Protein AF-0000000077171262 (afdb_homodimer)

Foldseek 3Di:
DVVLLVLLLVLLVVQLVQLVVQVPDDPVRVVVVVVPPPVVFWDWAAALVDHPDTGIGTVVNLVSLLVNLVSVCVVPVVLVLFFDSVQLSNQLRNLSNVQCPVVVDDRHSVVSVVSSVVSSVVRLVQWDKDKDKWFKFAAPDPPPQWDDQAQKIKGFPVVVCVVCVVVLVVQLVVQLVVQLVVLPPPPDDPCCVVVNDDPDDSNVVSNCRSCVVVVVVCVLNVLGGMMMIGIFPIGHVVSQVVLSQLLVLLLLLLVCLQVFQPQSQLIDISPDDDDDQWDKDWDADPVGDIDIDIGHDDSHGHPDPPVCCVCCHDLNVVLSRLLSNLSVCSRPVVPDAPLNVLLSQLSSLLSVLSNDDQLLSNLLSLLVSLLSLFDLDDDPDSLQRSLQLLLDLLLADDDLDPVSLVSSVVSSVLRSVSVVSNVCSVVVVDDSVPPCSVVSSNSSRVSSSSSSSSSSVVVVVLQVVCCVVPVDNRDDSVSVVVSSVVSVVVSVVSVVVPPPPVVPPVVPPPVD/DVVLLVLLLVLLVLQLVLLVVQVPDDPVRVVVVVVPPPVVWWDWAAALVDHPDTGIRTVVNLVSLLVNLVSVCVVPVVLVLFFDSVQLSNQLRNLSNVQCPVVVDDRHSVVSVVSSVVSSVVRLVQWDKDKDKWFKFAAPDPPPQWDDQAQKIKGFPVVVCVVCVVVLVVQLVVQLVVQLVVLPPPPDDPCCVVPNRDPDDSNVVSNCRSCVVVVVVCVLNVLGGMMMIGIFPIGHVVSQVVLSQLLVLLLLLLVCLQVFQPQSQLIDISPDDDDDQWDKDWDADPVGDIDIDIGHDDSHGHPDPPVCCVCCHDLNVVLSRLLSNLSVCSRPVVPDAPLNVLLSQLSSLLSVLSNDDQLLSNLLSLLVSLLSLFDLDDDPCSLQRSLQLLLDLLLADDDLDPVSLVSSVVSSVLRSVSVVSNVCSVVVVDDSVPPCSVVSSNSSRVSSSSSSSSSSVLVVVLQVVCCVVPVDSRDDSVSVVVSSVVSVVVSVVSVVVPPPPVVVPVVPPPVD

Structure (mmCIF, N/CA/C/O backbone):
data_AF-0000000077171262-model_v1
#
loop_
_entity.id
_entity.type
_entity.pdbx_description
1 polymer 'Glr3369 protein'
#
loop_
_atom_site.group_PDB
_atom_site.id
_atom_site.type_symbol
_atom_site.label_atom_id
_atom_site.label_alt_id
_atom_site.label_comp_id
_atom_site.label_asym_id
_atom_site.label_entity_id
_atom_site.label_seq_id
_atom_site.pdbx_PDB_ins_code
_atom_site.Cartn_x
_atom_site.Cartn_y
_atom_site.Cartn_z
_atom_site.occupancy
_atom_site.B_iso_or_equiv
_atom_site.auth_seq_id
_atom_site.auth_comp_id
_atom_site.auth_asym_id
_atom_site.auth_atom_id
_atom_site.pdbx_PDB_model_num
ATOM 1 N N . MET A 1 1 ? -0.945 -25.234 -33.688 1 46.06 1 MET A N 1
ATOM 2 C CA . MET A 1 1 ? -0.418 -26.422 -33.031 1 46.06 1 MET A CA 1
ATOM 3 C C . MET A 1 1 ? 0.984 -26.75 -33.562 1 46.06 1 MET A C 1
ATOM 5 O O . MET A 1 1 ? 1.883 -27.047 -32.75 1 46.06 1 MET A O 1
ATOM 9 N N . ALA A 1 2 ? 1.104 -26.688 -34.969 1 56.84 2 ALA A N 1
ATOM 10 C CA . ALA A 1 2 ? 2.35 -26.953 -35.688 1 56.84 2 ALA A CA 1
ATOM 11 C C . ALA A 1 2 ? 3.426 -25.938 -35.312 1 56.84 2 ALA A C 1
ATOM 13 O O . ALA A 1 2 ? 4.578 -26.312 -35.062 1 56.84 2 ALA A O 1
ATOM 14 N N . ASN A 1 3 ? 2.912 -24.672 -34.906 1 80.44 3 ASN A N 1
ATOM 15 C CA . ASN A 1 3 ? 3.807 -23.547 -34.656 1 80.44 3 ASN A CA 1
ATOM 16 C C . ASN A 1 3 ? 4.32 -23.562 -33.219 1 80.44 3 ASN A C 1
ATOM 18 O O . ASN A 1 3 ? 5.504 -23.312 -32.969 1 80.44 3 ASN A O 1
ATOM 22 N N . LYS A 1 4 ? 3.533 -24.203 -32.344 1 86.94 4 LYS A N 1
ATOM 23 C CA . LYS A 1 4 ? 3.963 -24.266 -30.953 1 86.94 4 LYS A CA 1
ATOM 24 C C . LYS A 1 4 ? 4.996 -25.375 -30.734 1 86.94 4 LYS A C 1
ATOM 26 O O . LYS A 1 4 ? 5.969 -25.188 -30 1 86.94 4 LYS A O 1
ATOM 31 N N . ALA A 1 5 ? 4.785 -26.469 -31.469 1 89.38 5 ALA A N 1
ATOM 32 C CA . ALA A 1 5 ? 5.703 -27.594 -31.375 1 89.38 5 ALA A CA 1
ATOM 33 C C . ALA A 1 5 ? 7.094 -27.219 -31.875 1 89.38 5 ALA A C 1
ATOM 35 O O . ALA A 1 5 ? 8.102 -27.641 -31.297 1 89.38 5 ALA A O 1
ATOM 36 N N . GLN A 1 6 ? 7.082 -26.469 -32.906 1 91.06 6 GLN A N 1
ATOM 37 C CA . GLN A 1 6 ? 8.352 -26.031 -33.469 1 91.06 6 GLN A CA 1
ATOM 38 C C . GLN A 1 6 ? 9.055 -25.062 -32.531 1 91.06 6 GLN A C 1
ATOM 40 O O . GLN A 1 6 ? 10.281 -25.078 -32.406 1 91.06 6 GLN A O 1
ATOM 45 N N . GLU A 1 7 ? 8.234 -24.25 -31.906 1 93 7 GLU A N 1
ATOM 46 C CA . GLU A 1 7 ? 8.805 -23.328 -30.938 1 93 7 GLU A CA 1
ATOM 47 C C . GLU A 1 7 ? 9.391 -24.062 -29.734 1 93 7 GLU A C 1
ATOM 49 O O . GLU A 1 7 ? 10.438 -23.672 -29.219 1 93 7 GLU A O 1
ATOM 54 N N . HIS A 1 8 ? 8.688 -25.078 -29.328 1 94.06 8 HIS A N 1
ATOM 55 C CA . HIS A 1 8 ? 9.211 -25.906 -28.234 1 94.06 8 HIS A CA 1
ATOM 56 C C . HIS A 1 8 ? 10.539 -26.547 -28.625 1 94.06 8 HIS A C 1
ATOM 58 O O . HIS A 1 8 ? 11.477 -26.578 -27.812 1 94.06 8 HIS A O 1
ATOM 64 N N . LEU A 1 9 ? 10.547 -27.047 -29.828 1 94.69 9 LEU A N 1
ATOM 65 C CA . LEU A 1 9 ? 11.75 -27.719 -30.312 1 94.69 9 LEU A CA 1
ATOM 66 C C . LEU A 1 9 ? 12.922 -26.734 -30.375 1 94.69 9 LEU A C 1
ATOM 68 O O . LEU A 1 9 ? 14.039 -27.078 -29.969 1 94.69 9 LEU A O 1
ATOM 72 N N . GLN A 1 10 ? 12.664 -25.562 -30.844 1 94.12 10 GLN A N 1
ATOM 73 C CA . GLN A 1 10 ? 13.703 -24.547 -30.922 1 94.12 10 GLN A CA 1
ATOM 74 C C . GLN A 1 10 ? 14.242 -24.188 -29.547 1 94.12 10 GLN A C 1
ATOM 76 O O . GLN A 1 10 ? 15.453 -24.062 -29.359 1 94.12 10 GLN A O 1
ATOM 81 N N . ASP A 1 11 ? 13.344 -24.016 -28.609 1 94.75 11 ASP A N 1
ATOM 82 C CA . ASP A 1 11 ? 13.758 -23.703 -27.25 1 94.75 11 ASP A CA 1
ATOM 83 C C . ASP A 1 11 ? 14.555 -24.844 -26.641 1 94.75 11 ASP A C 1
ATOM 85 O O . ASP A 1 11 ? 15.578 -24.625 -26 1 94.75 11 ASP A O 1
ATOM 89 N N . ALA A 1 12 ? 14.086 -26.031 -26.844 1 95 12 ALA A N 1
ATOM 90 C CA . ALA A 1 12 ? 14.75 -27.203 -26.266 1 95 12 ALA A CA 1
ATOM 91 C C . ALA A 1 12 ? 16.141 -27.391 -26.859 1 95 12 ALA A C 1
ATOM 93 O O . ALA A 1 12 ? 17.094 -27.734 -26.156 1 95 12 ALA A O 1
ATOM 94 N N . GLU A 1 13 ? 16.234 -27.203 -28.141 1 94.38 13 GLU A N 1
ATOM 95 C CA . GLU A 1 13 ? 17.531 -27.312 -28.812 1 94.38 13 GLU A CA 1
ATOM 96 C C . GLU A 1 13 ? 18.5 -26.266 -28.281 1 94.38 13 GLU A C 1
ATOM 98 O O . GLU A 1 13 ? 19.688 -26.562 -28.047 1 94.38 13 GLU A O 1
ATOM 103 N N . PHE A 1 14 ? 17.984 -25.109 -28.172 1 94.12 14 PHE A N 1
ATOM 104 C CA . PHE A 1 14 ? 18.812 -24.047 -27.641 1 94.12 14 PHE A CA 1
ATOM 105 C C . PHE A 1 14 ? 19.312 -24.406 -26.25 1 94.12 14 PHE A C 1
ATOM 107 O O . PHE A 1 14 ? 20.5 -24.234 -25.938 1 94.12 14 PHE A O 1
ATOM 114 N N . ILE A 1 15 ? 18.438 -24.828 -25.344 1 93.69 15 ILE A N 1
ATOM 115 C CA . ILE A 1 15 ? 18.797 -25.203 -23.969 1 93.69 15 ILE A CA 1
ATOM 116 C C . ILE A 1 15 ? 19.875 -26.266 -23.984 1 93.69 15 ILE A C 1
ATOM 118 O O . ILE A 1 15 ? 20.875 -26.172 -23.25 1 93.69 15 ILE A O 1
ATOM 122 N N . PHE A 1 16 ? 19.625 -27.281 -24.797 1 92.69 16 PHE A N 1
ATOM 123 C CA . PHE A 1 16 ? 20.578 -28.391 -24.875 1 92.69 16 PHE A CA 1
ATOM 124 C C . PHE A 1 16 ? 21.938 -27.891 -25.312 1 92.69 16 PHE A C 1
ATOM 126 O O . PHE A 1 16 ? 22.969 -28.25 -24.734 1 92.69 16 PHE A O 1
ATOM 133 N N . ASP A 1 17 ? 21.922 -27.078 -26.328 1 91 17 ASP A N 1
ATOM 134 C CA . ASP A 1 17 ? 23.172 -26.531 -26.859 1 91 17 ASP A CA 1
ATOM 135 C C . ASP A 1 17 ? 23.891 -25.688 -25.797 1 91 17 ASP A C 1
ATOM 137 O O . ASP A 1 17 ? 25.125 -25.719 -25.719 1 91 17 ASP A O 1
ATOM 141 N N . GLU A 1 18 ? 23.109 -24.938 -25.078 1 88.81 18 GLU A N 1
ATOM 142 C CA . GLU A 1 18 ? 23.688 -24.094 -24.031 1 88.81 18 GLU A CA 1
ATOM 143 C C . GLU A 1 18 ? 24.328 -24.938 -22.938 1 88.81 18 GLU A C 1
ATOM 145 O O . GLU A 1 18 ? 25.391 -24.594 -22.422 1 88.81 18 GLU A O 1
ATOM 150 N N . ILE A 1 19 ? 23.641 -25.969 -22.531 1 88.06 19 ILE A N 1
ATOM 151 C CA . ILE A 1 19 ? 24.156 -26.859 -21.484 1 88.06 19 ILE A CA 1
ATOM 152 C C . ILE A 1 19 ? 25.453 -27.5 -21.953 1 88.06 19 ILE A C 1
ATOM 154 O O . ILE A 1 19 ? 26.438 -27.547 -21.219 1 88.06 19 ILE A O 1
ATOM 158 N N . MET A 1 20 ? 25.5 -27.906 -23.203 1 86.81 20 MET A N 1
ATOM 159 C CA . MET A 1 20 ? 26.688 -28.547 -23.75 1 86.81 20 MET A CA 1
ATOM 160 C C . MET A 1 20 ? 27.828 -27.547 -23.906 1 86.81 20 MET A C 1
ATOM 162 O O . MET A 1 20 ? 28.984 -27.891 -23.688 1 86.81 20 MET A O 1
ATOM 166 N N . ARG A 1 21 ? 27.469 -26.375 -24.234 1 86.44 21 ARG A N 1
ATOM 167 C CA . ARG A 1 21 ? 28.469 -25.328 -24.391 1 86.44 21 ARG A CA 1
ATOM 168 C C . ARG A 1 21 ? 29.172 -25.031 -23.078 1 86.44 21 ARG A C 1
ATOM 170 O O . ARG A 1 21 ? 30.406 -24.953 -23.016 1 86.44 21 ARG A O 1
ATOM 177 N N . PHE A 1 22 ? 28.438 -24.906 -22.016 1 84.31 22 PHE A N 1
ATOM 178 C CA . PHE A 1 22 ? 29.016 -24.609 -20.703 1 84.31 22 PHE A CA 1
ATOM 179 C C . PHE A 1 22 ? 29.781 -25.797 -20.156 1 84.31 22 PHE A C 1
ATOM 181 O O . PHE A 1 22 ? 30.797 -25.625 -19.453 1 84.31 22 PHE A O 1
ATOM 188 N N . ALA A 1 23 ? 29.297 -26.969 -20.438 1 81.5 23 ALA A N 1
ATOM 189 C CA . ALA A 1 23 ? 29.969 -28.188 -19.969 1 81.5 23 ALA A CA 1
ATOM 190 C C . ALA A 1 23 ? 31.344 -28.328 -20.625 1 81.5 23 ALA A C 1
ATOM 192 O O . ALA A 1 23 ? 32.25 -28.891 -20.016 1 81.5 23 ALA A O 1
ATOM 193 N N . ALA A 1 24 ? 31.422 -27.766 -21.766 1 82.81 24 ALA A N 1
ATOM 194 C CA . ALA A 1 24 ? 32.656 -27.875 -22.516 1 82.81 24 ALA A CA 1
ATOM 195 C C . ALA A 1 24 ? 33.656 -26.797 -22.109 1 82.81 24 ALA A C 1
ATOM 197 O O . ALA A 1 24 ? 34.844 -26.891 -22.391 1 82.81 24 ALA A O 1
ATOM 198 N N . MET A 1 25 ? 33.156 -25.844 -21.375 1 81.31 25 MET A N 1
ATOM 199 C CA . MET A 1 25 ? 34.031 -24.734 -20.984 1 81.31 25 MET A CA 1
ATOM 200 C C . MET A 1 25 ? 35 -25.156 -19.875 1 81.31 25 MET A C 1
ATOM 202 O O . MET A 1 25 ? 34.625 -25.969 -19.016 1 81.31 25 MET A O 1
ATOM 206 N N . SER A 1 26 ? 36.25 -24.672 -19.984 1 76.88 26 SER A N 1
ATOM 207 C CA . SER A 1 26 ? 37.219 -24.906 -18.906 1 76.88 26 SER A CA 1
ATOM 208 C C . SER A 1 26 ? 36.844 -24.125 -17.656 1 76.88 26 SER A C 1
ATOM 210 O O . SER A 1 26 ? 36.031 -23.203 -17.703 1 76.88 26 SER A O 1
ATOM 212 N N . GLN A 1 27 ? 37.281 -24.625 -16.516 1 69.19 27 GLN A N 1
ATOM 213 C CA . GLN A 1 27 ? 37.031 -23.938 -15.25 1 69.19 27 GLN A CA 1
ATOM 214 C C . GLN A 1 27 ? 37.406 -22.469 -15.336 1 69.19 27 GLN A C 1
ATOM 216 O O . GLN A 1 27 ? 36.719 -21.594 -14.828 1 69.19 27 GLN A O 1
ATOM 221 N N . ASP A 1 28 ? 38.469 -22.188 -16.016 1 65.69 28 ASP A N 1
ATOM 222 C CA . ASP A 1 28 ? 38.938 -20.812 -16.172 1 65.69 28 ASP A CA 1
ATOM 223 C C . ASP A 1 28 ? 37.969 -19.984 -16.984 1 65.69 28 ASP A C 1
ATOM 225 O O . ASP A 1 28 ? 37.719 -18.812 -16.672 1 65.69 28 ASP A O 1
ATOM 229 N N . GLU A 1 29 ? 37.375 -20.625 -17.984 1 69.62 29 GLU A N 1
ATOM 230 C CA . GLU A 1 29 ? 36.438 -19.938 -18.828 1 69.62 29 GLU A CA 1
ATOM 231 C C . GLU A 1 29 ? 35.156 -19.594 -18.062 1 69.62 29 GLU A C 1
ATOM 233 O O . GLU A 1 29 ? 34.594 -18.516 -18.234 1 69.62 29 GLU A O 1
ATOM 238 N N . LYS A 1 30 ? 34.781 -20.562 -17.266 1 67.69 30 LYS A N 1
ATOM 239 C CA . LYS A 1 30 ? 33.594 -20.359 -16.453 1 67.69 30 LYS A CA 1
ATOM 240 C C . LYS A 1 30 ? 33.812 -19.234 -15.438 1 67.69 30 LYS A C 1
ATOM 242 O O . LYS A 1 30 ? 32.938 -18.406 -15.227 1 67.69 30 LYS A O 1
ATOM 247 N N . PHE A 1 31 ? 35 -19.25 -14.898 1 62.44 31 PHE A N 1
ATOM 248 C CA . PHE A 1 31 ? 35.344 -18.203 -13.938 1 62.44 31 PHE A CA 1
ATOM 249 C C . PHE A 1 31 ? 35.438 -16.844 -14.625 1 62.44 31 PHE A C 1
ATOM 251 O O . PHE A 1 31 ? 35.031 -15.828 -14.055 1 62.44 31 PHE A O 1
ATOM 258 N N . ALA A 1 32 ? 36 -16.906 -15.711 1 62.22 32 ALA A N 1
ATOM 259 C CA . ALA A 1 32 ? 36.094 -15.656 -16.469 1 62.22 32 ALA A CA 1
ATOM 260 C C . ALA A 1 32 ? 34.688 -15.086 -16.75 1 62.22 32 ALA A C 1
ATOM 262 O O . ALA A 1 32 ? 34.5 -13.875 -16.703 1 62.22 32 ALA A O 1
ATOM 263 N N . LEU A 1 33 ? 33.875 -15.938 -17 1 60.94 33 LEU A N 1
ATOM 264 C CA . LEU A 1 33 ? 32.5 -15.523 -17.25 1 60.94 33 LEU A CA 1
ATOM 265 C C . LEU A 1 33 ? 31.828 -15.008 -15.977 1 60.94 33 LEU A C 1
ATOM 267 O O . LEU A 1 33 ? 31.047 -14.062 -16.016 1 60.94 33 LEU A O 1
ATOM 271 N N . LEU A 1 34 ? 32.156 -15.719 -14.891 1 55.97 34 LEU A N 1
ATOM 272 C CA . LEU A 1 34 ? 31.625 -15.336 -13.586 1 55.97 34 LEU A CA 1
ATOM 273 C C . LEU A 1 34 ? 32.219 -14 -13.141 1 55.97 34 LEU A C 1
ATOM 275 O O . LEU A 1 34 ? 31.547 -13.227 -12.445 1 55.97 34 LEU A O 1
ATOM 279 N N . GLY A 1 35 ? 33.531 -13.961 -13.219 1 50.72 35 GLY A N 1
ATOM 280 C CA . GLY A 1 35 ? 34.188 -12.719 -12.875 1 50.72 35 GLY A CA 1
ATOM 281 C C . GLY A 1 35 ? 33.625 -11.508 -13.578 1 50.72 35 GLY A C 1
ATOM 282 O O . GLY A 1 35 ? 33.812 -10.375 -13.133 1 50.72 35 GLY A O 1
ATOM 283 N N . SER A 1 36 ? 33.312 -11.836 -14.719 1 44.09 36 SER A N 1
ATOM 284 C CA . SER A 1 36 ? 32.656 -10.672 -15.305 1 44.09 36 SER A CA 1
ATOM 285 C C . SER A 1 36 ? 31.297 -10.445 -14.672 1 44.09 36 SER A C 1
ATOM 287 O O . SER A 1 36 ? 30.609 -11.398 -14.297 1 44.09 36 SER A O 1
ATOM 289 N N . ARG A 1 37 ? 31.188 -9.422 -13.883 1 44.06 37 ARG A N 1
ATOM 290 C CA . ARG A 1 37 ? 30.109 -8.805 -13.117 1 44.06 37 ARG A CA 1
ATOM 291 C C . ARG A 1 37 ? 28.766 -9.391 -13.516 1 44.06 37 ARG A C 1
ATOM 293 O O . ARG A 1 37 ? 27.719 -8.844 -13.156 1 44.06 37 ARG A O 1
ATOM 300 N N . SER A 1 38 ? 28.75 -10.375 -14.398 1 45.66 38 SER A N 1
ATOM 301 C CA . SER A 1 38 ? 27.406 -10.688 -14.867 1 45.66 38 SER A CA 1
ATOM 302 C C . SER A 1 38 ? 26.875 -11.969 -14.234 1 45.66 38 SER A C 1
ATOM 304 O O . SER A 1 38 ? 26.609 -12.945 -14.938 1 45.66 38 SER A O 1
ATOM 306 N N . LEU A 1 39 ? 27.234 -12.266 -13.086 1 44.94 39 LEU A N 1
ATOM 307 C CA . LEU A 1 39 ? 26.625 -13.383 -12.383 1 44.94 39 LEU A CA 1
ATOM 308 C C . LEU A 1 39 ? 25.141 -13.484 -12.711 1 44.94 39 LEU A C 1
ATOM 310 O O . LEU A 1 39 ? 24.531 -14.547 -12.523 1 44.94 39 LEU A O 1
ATOM 314 N N . ASP A 1 40 ? 24.719 -12.352 -13.023 1 51.16 40 ASP A N 1
ATOM 315 C CA . ASP A 1 40 ? 23.297 -12.281 -13.391 1 51.16 40 ASP A CA 1
ATOM 316 C C . ASP A 1 40 ? 23.031 -13.062 -14.68 1 51.16 40 ASP A C 1
ATOM 318 O O . ASP A 1 40 ? 21.875 -13.203 -15.094 1 51.16 40 ASP A O 1
ATOM 322 N N . ARG A 1 41 ? 24.203 -13.812 -15.195 1 57.81 41 ARG A N 1
ATOM 323 C CA . ARG A 1 41 ? 24.031 -14.43 -16.5 1 57.81 41 ARG A CA 1
ATOM 324 C C . ARG A 1 41 ? 24.094 -15.953 -16.406 1 57.81 41 ARG A C 1
ATOM 326 O O . ARG A 1 41 ? 23.875 -16.656 -17.391 1 57.81 41 ARG A O 1
ATOM 333 N N . LEU A 1 42 ? 24.422 -16.391 -15.148 1 65.25 42 LEU A N 1
ATOM 334 C CA . LEU A 1 42 ? 24.5 -17.844 -15.016 1 65.25 42 LEU A CA 1
ATOM 335 C C . LEU A 1 42 ? 23.281 -18.391 -14.273 1 65.25 42 LEU A C 1
ATOM 337 O O . LEU A 1 42 ? 22.719 -17.719 -13.414 1 65.25 42 LEU A O 1
ATOM 341 N N . ALA A 1 43 ? 22.797 -19.516 -14.742 1 77.25 43 ALA A N 1
ATOM 342 C CA . ALA A 1 43 ? 21.719 -20.266 -14.086 1 77.25 43 ALA A CA 1
ATOM 343 C C . ALA A 1 43 ? 22.094 -21.719 -13.906 1 77.25 43 ALA A C 1
ATOM 345 O O . ALA A 1 43 ? 23.016 -22.234 -14.562 1 77.25 43 ALA A O 1
ATOM 346 N N . LEU A 1 44 ? 21.594 -22.281 -12.898 1 80.25 44 LEU A N 1
ATOM 347 C CA . LEU A 1 44 ? 21.906 -23.656 -12.555 1 80.25 44 LEU A CA 1
ATOM 348 C C . LEU A 1 44 ? 20.672 -24.547 -12.703 1 80.25 44 LEU A C 1
ATOM 350 O O . LEU A 1 44 ? 19.547 -24.125 -12.398 1 80.25 44 LEU A O 1
ATOM 354 N N . ILE A 1 45 ? 20.906 -25.672 -13.242 1 86.12 45 ILE A N 1
ATOM 355 C CA . ILE A 1 45 ? 19.844 -26.688 -13.258 1 86.12 45 ILE A CA 1
ATOM 356 C C . ILE A 1 45 ? 20.297 -27.922 -12.484 1 86.12 45 ILE A C 1
ATOM 358 O O . ILE A 1 45 ? 21.5 -28.156 -12.336 1 86.12 45 ILE A O 1
ATOM 362 N N . PRO A 1 46 ? 19.375 -28.672 -11.961 1 86.56 46 PRO A N 1
ATOM 363 C CA . PRO A 1 46 ? 19.766 -29.875 -11.234 1 86.56 46 PRO A CA 1
ATOM 364 C C . PRO A 1 46 ? 20.594 -30.844 -12.094 1 86.56 46 PRO A C 1
ATOM 366 O O . PRO A 1 46 ? 20.266 -31.047 -13.266 1 86.56 46 PRO A O 1
ATOM 369 N N . ASN A 1 47 ? 21.672 -31.359 -11.539 1 86.5 47 ASN A N 1
ATOM 370 C CA . ASN A 1 47 ? 22.516 -32.344 -12.203 1 86.5 47 ASN A CA 1
ATOM 371 C C . ASN A 1 47 ? 21.844 -33.719 -12.258 1 86.5 47 ASN A C 1
ATOM 373 O O . ASN A 1 47 ? 21.562 -34.312 -11.219 1 86.5 47 ASN A O 1
ATOM 377 N N . PRO A 1 48 ? 21.562 -34.125 -13.406 1 87.69 48 PRO A N 1
ATOM 378 C CA . PRO A 1 48 ? 20.859 -35.406 -13.5 1 87.69 48 PRO A CA 1
ATOM 379 C C . PRO A 1 48 ? 21.75 -36.594 -13.133 1 87.69 48 PRO A C 1
ATOM 381 O O . PRO A 1 48 ? 21.25 -37.688 -12.914 1 87.69 48 PRO A O 1
ATOM 384 N N . PHE A 1 49 ? 23.031 -36.406 -13.094 1 86.75 49 PHE A N 1
ATOM 385 C CA . PHE A 1 49 ? 23.969 -37.469 -12.82 1 86.75 49 PHE A CA 1
ATOM 386 C C . PHE A 1 49 ? 24.203 -37.625 -11.32 1 86.75 49 PHE A C 1
ATOM 388 O O . PHE A 1 49 ? 24.422 -38.75 -10.828 1 86.75 49 PHE A O 1
ATOM 395 N N . TYR A 1 50 ? 24.25 -36.5 -10.648 1 82.19 50 TYR A N 1
ATOM 396 C CA . TYR A 1 50 ? 24.594 -36.5 -9.227 1 82.19 50 TYR A CA 1
ATOM 397 C C . TYR A 1 50 ? 23.578 -35.688 -8.422 1 82.19 50 TYR A C 1
ATOM 399 O O . TYR A 1 50 ? 23.5 -34.469 -8.57 1 82.19 50 TYR A O 1
ATOM 407 N N . THR A 1 51 ? 23 -36.438 -7.523 1 80.44 51 THR A N 1
ATOM 408 C CA . THR A 1 51 ? 21.984 -35.781 -6.699 1 80.44 51 THR A CA 1
ATOM 409 C C . THR A 1 51 ? 22.609 -34.719 -5.828 1 80.44 51 THR A C 1
ATOM 411 O O . THR A 1 51 ? 23.672 -34.906 -5.242 1 80.44 51 THR A O 1
ATOM 414 N N . GLY A 1 52 ? 22.062 -33.594 -5.793 1 77.69 52 GLY A N 1
ATOM 415 C CA . GLY A 1 52 ? 22.531 -32.5 -4.938 1 77.69 52 GLY A CA 1
ATOM 416 C C . GLY A 1 52 ? 23.5 -31.578 -5.637 1 77.69 52 GLY A C 1
ATOM 417 O O . GLY A 1 52 ? 23.984 -30.609 -5.039 1 77.69 52 GLY A O 1
ATOM 418 N N . THR A 1 53 ? 23.875 -31.906 -6.895 1 79 53 THR A N 1
ATOM 419 C CA . THR A 1 53 ? 24.766 -31.047 -7.66 1 79 53 THR A CA 1
ATOM 420 C C . THR A 1 53 ? 24.031 -30.359 -8.797 1 79 53 THR A C 1
ATOM 422 O O . THR A 1 53 ? 22.844 -30.656 -9.039 1 79 53 THR A O 1
ATOM 425 N N . TYR A 1 54 ? 24.766 -29.359 -9.383 1 84.88 54 TYR A N 1
ATOM 426 C CA . TYR A 1 54 ? 24.078 -28.562 -10.391 1 84.88 54 TYR A CA 1
ATOM 427 C C . TYR A 1 54 ? 24.938 -28.406 -11.641 1 84.88 54 TYR A C 1
ATOM 429 O O . TYR A 1 54 ? 26.172 -28.516 -11.586 1 84.88 54 TYR A O 1
ATOM 437 N N . LEU A 1 55 ? 24.266 -28.359 -12.719 1 84.75 55 LEU A N 1
ATOM 438 C CA . LEU A 1 55 ? 24.906 -28.016 -13.992 1 84.75 55 LEU A CA 1
ATOM 439 C C . LEU A 1 55 ? 24.703 -26.547 -14.32 1 84.75 55 LEU A C 1
ATOM 441 O O . LEU A 1 55 ? 23.641 -25.984 -14.039 1 84.75 55 LEU A O 1
ATOM 445 N N . VAL A 1 56 ? 25.688 -25.953 -14.836 1 80.19 56 VAL A N 1
ATOM 446 C CA . VAL A 1 56 ? 25.594 -24.547 -15.227 1 80.19 56 VAL A CA 1
ATOM 447 C C . VAL A 1 56 ? 24.922 -24.438 -16.594 1 80.19 56 VAL A C 1
ATOM 449 O O . VAL A 1 56 ? 25.219 -25.234 -17.5 1 80.19 56 VAL A O 1
ATOM 452 N N . CYS A 1 57 ? 23.984 -23.625 -16.469 1 81.69 57 CYS A N 1
ATOM 453 C CA . CYS A 1 57 ? 23.406 -23.25 -17.75 1 81.69 57 CYS A CA 1
ATOM 454 C C . CYS A 1 57 ? 23.234 -21.734 -17.859 1 81.69 57 CYS A C 1
ATOM 456 O O . CYS A 1 57 ? 23.531 -21.016 -16.906 1 81.69 57 CYS A O 1
ATOM 458 N N . GLY A 1 58 ? 23.266 -21 -19.016 1 76.19 58 GLY A N 1
ATOM 459 C CA . GLY A 1 58 ? 23.078 -19.562 -19.25 1 76.19 58 GLY A CA 1
ATOM 460 C C . GLY A 1 58 ? 21.703 -19.078 -18.875 1 76.19 58 GLY A C 1
ATOM 461 O O . GLY A 1 58 ? 20.734 -19.859 -18.859 1 76.19 58 GLY A O 1
ATOM 462 N N . VAL A 1 59 ? 21.484 -17.891 -18.328 1 78.25 59 VAL A N 1
ATOM 463 C CA . VAL A 1 59 ? 20.219 -17.281 -17.938 1 78.25 59 VAL A CA 1
ATOM 464 C C . VAL A 1 59 ? 19.219 -17.391 -19.094 1 78.25 59 VAL A C 1
ATOM 466 O O . VAL A 1 59 ? 18.016 -17.547 -18.875 1 78.25 59 VAL A O 1
ATOM 469 N N . GLU A 1 60 ? 19.766 -17.406 -20.25 1 79.44 60 GLU A N 1
ATOM 470 C CA . GLU A 1 60 ? 18.859 -17.5 -21.406 1 79.44 60 GLU A CA 1
ATOM 471 C C . GLU A 1 60 ? 18.203 -18.875 -21.484 1 79.44 60 GLU A C 1
ATOM 473 O O . GLU A 1 60 ? 17.062 -18.984 -21.938 1 79.44 60 GLU A O 1
ATOM 478 N N . ALA A 1 61 ? 18.938 -19.875 -21.094 1 88.25 61 ALA A N 1
ATOM 479 C CA . ALA A 1 61 ? 18.328 -21.203 -21.062 1 88.25 61 ALA A CA 1
ATOM 480 C C . ALA A 1 61 ? 17.172 -21.234 -20.078 1 88.25 61 ALA A C 1
ATOM 482 O O . ALA A 1 61 ? 16.141 -21.859 -20.344 1 88.25 61 ALA A O 1
ATOM 483 N N . MET A 1 62 ? 17.344 -20.594 -18.984 1 86.81 62 MET A N 1
ATOM 484 C CA . MET A 1 62 ? 16.281 -20.547 -17.984 1 86.81 62 MET A CA 1
ATOM 485 C C . MET A 1 62 ? 15.055 -19.812 -18.516 1 86.81 62 MET A C 1
ATOM 487 O O . MET A 1 62 ? 13.922 -20.188 -18.219 1 86.81 62 MET A O 1
ATOM 491 N N . ARG A 1 63 ? 15.328 -18.828 -19.266 1 84.94 63 ARG A N 1
ATOM 492 C CA . ARG A 1 63 ? 14.234 -18.094 -19.891 1 84.94 63 ARG A CA 1
ATOM 493 C C . ARG A 1 63 ? 13.484 -18.984 -20.875 1 84.94 63 ARG A C 1
ATOM 495 O O . ARG A 1 63 ? 12.258 -18.891 -20.984 1 84.94 63 ARG A O 1
ATOM 502 N N . CYS A 1 64 ? 14.25 -19.781 -21.531 1 90.75 64 CYS A N 1
ATOM 503 C CA . CYS A 1 64 ? 13.633 -20.703 -22.484 1 90.75 64 CYS A CA 1
ATOM 504 C C . CYS A 1 64 ? 12.766 -21.719 -21.75 1 90.75 64 CYS A C 1
ATOM 506 O O . CYS A 1 64 ? 11.664 -22.031 -22.219 1 90.75 64 CYS A O 1
ATOM 508 N N . PHE A 1 65 ? 13.273 -22.219 -20.625 1 92.44 65 PHE A N 1
ATOM 509 C CA . PHE A 1 65 ? 12.477 -23.141 -19.812 1 92.44 65 PHE A CA 1
ATOM 510 C C . PHE A 1 65 ? 11.164 -22.484 -19.406 1 92.44 65 PHE A C 1
ATOM 512 O O . PHE A 1 65 ? 10.109 -23.125 -19.453 1 92.44 65 PHE A O 1
ATOM 519 N N . ALA A 1 66 ? 11.219 -21.312 -19 1 88.75 66 ALA A N 1
ATOM 520 C CA . ALA A 1 66 ? 10.023 -20.578 -18.562 1 88.75 66 ALA A CA 1
ATOM 521 C C . ALA A 1 66 ? 9.062 -20.359 -19.734 1 88.75 66 ALA A C 1
ATOM 523 O O . ALA A 1 66 ? 7.855 -20.547 -19.594 1 88.75 66 ALA A O 1
ATOM 524 N N . ARG A 1 67 ? 9.617 -20.031 -20.844 1 89.94 67 ARG A N 1
ATOM 525 C CA . ARG A 1 67 ? 8.812 -19.75 -22.031 1 89.94 67 ARG A CA 1
ATOM 526 C C . ARG A 1 67 ? 8.102 -21 -22.516 1 89.94 67 ARG A C 1
ATOM 528 O O . ARG A 1 67 ? 6.906 -20.969 -22.828 1 89.94 67 ARG A O 1
ATOM 535 N N . MET A 1 68 ? 8.828 -22.062 -22.641 1 93.75 68 MET A N 1
ATOM 536 C CA . MET A 1 68 ? 8.219 -23.281 -23.156 1 93.75 68 MET A CA 1
ATOM 537 C C . MET A 1 68 ? 7.188 -23.828 -22.172 1 93.75 68 MET A C 1
ATOM 539 O O . MET A 1 68 ? 6.137 -24.328 -22.578 1 93.75 68 MET A O 1
ATOM 543 N N . SER A 1 69 ? 7.535 -23.703 -20.875 1 93.88 69 SER A N 1
ATOM 544 C CA . SER A 1 69 ? 6.586 -24.141 -19.859 1 93.88 69 SER A CA 1
ATOM 545 C C . SER A 1 69 ? 5.301 -23.328 -19.906 1 93.88 69 SER A C 1
ATOM 547 O O . SER A 1 69 ? 4.203 -23.875 -19.828 1 93.88 69 SER A O 1
ATOM 549 N N . LYS A 1 70 ? 5.461 -22.094 -20.016 1 90.5 70 LYS A N 1
ATOM 550 C CA . LYS A 1 70 ? 4.301 -21.219 -20.125 1 90.5 70 LYS A CA 1
ATOM 551 C C . LYS A 1 70 ? 3.477 -21.547 -21.359 1 90.5 70 LYS A C 1
ATOM 553 O O . LYS A 1 70 ? 2.25 -21.641 -21.297 1 90.5 70 LYS A O 1
ATOM 558 N N . ARG A 1 71 ? 4.109 -21.656 -22.484 1 92.5 71 ARG A N 1
ATOM 559 C CA . ARG A 1 71 ? 3.445 -21.969 -23.75 1 92.5 71 ARG A CA 1
ATOM 560 C C . ARG A 1 71 ? 2.652 -23.266 -23.641 1 92.5 71 ARG A C 1
ATOM 562 O O . ARG A 1 71 ? 1.534 -23.359 -24.156 1 92.5 71 ARG A O 1
ATOM 569 N N . TYR A 1 72 ? 3.24 -24.219 -23.016 1 94.12 72 TYR A N 1
ATOM 570 C CA . TYR A 1 72 ? 2.57 -25.5 -22.844 1 94.12 72 TYR A CA 1
ATOM 571 C C . TYR A 1 72 ? 1.313 -25.344 -21.984 1 94.12 72 TYR A C 1
ATOM 573 O O . TYR A 1 72 ? 0.246 -25.844 -22.359 1 94.12 72 TYR A O 1
ATOM 581 N N . LEU A 1 73 ? 1.415 -24.641 -20.906 1 92.44 73 LEU A N 1
ATOM 582 C CA . LEU A 1 73 ? 0.292 -24.5 -19.984 1 92.44 73 LEU A CA 1
ATOM 583 C C . LEU A 1 73 ? -0.784 -23.594 -20.578 1 92.44 73 LEU A C 1
ATOM 585 O O . LEU A 1 73 ? -1.976 -23.797 -20.328 1 92.44 73 LEU A O 1
ATOM 589 N N . ASP A 1 74 ? -0.382 -22.609 -21.312 1 89.81 74 ASP A N 1
ATOM 590 C CA . ASP A 1 74 ? -1.341 -21.719 -21.953 1 89.81 74 ASP A CA 1
ATOM 591 C C . ASP A 1 74 ? -2.277 -22.484 -22.891 1 89.81 74 ASP A C 1
ATOM 593 O O . ASP A 1 74 ? -3.416 -22.078 -23.109 1 89.81 74 ASP A O 1
ATOM 597 N N . SER A 1 75 ? -1.808 -23.594 -23.406 1 91.56 75 SER A N 1
ATOM 598 C CA . SER A 1 75 ? -2.617 -24.422 -24.297 1 91.56 75 SER A CA 1
ATOM 599 C C . SER A 1 75 ? -3.559 -25.328 -23.5 1 91.56 75 SER A C 1
ATOM 601 O O . SER A 1 75 ? -4.414 -26 -24.078 1 91.56 75 SER A O 1
ATOM 603 N N . ARG A 1 76 ? -3.414 -25.297 -22.219 1 91.38 76 ARG A N 1
ATOM 604 C CA . ARG A 1 76 ? -4.223 -26.109 -21.312 1 91.38 76 ARG A CA 1
ATOM 605 C C . ARG A 1 76 ? -4.773 -25.281 -20.156 1 91.38 76 ARG A C 1
ATOM 607 O O . ARG A 1 76 ? -4.305 -25.391 -19.031 1 91.38 76 ARG A O 1
ATOM 614 N N . PRO A 1 77 ? -5.836 -24.656 -20.375 1 85.88 77 PRO A N 1
ATOM 615 C CA . PRO A 1 77 ? -6.32 -23.672 -19.406 1 85.88 77 PRO A CA 1
ATOM 616 C C . PRO A 1 77 ? -6.676 -24.281 -18.062 1 85.88 77 PRO A C 1
ATOM 618 O O . PRO A 1 77 ? -6.418 -23.672 -17.016 1 85.88 77 PRO A O 1
ATOM 621 N N . VAL A 1 78 ? -7.27 -25.422 -18 1 85.75 78 VAL A N 1
ATOM 622 C CA . VAL A 1 78 ? -7.66 -26.062 -16.75 1 85.75 78 VAL A CA 1
ATOM 623 C C . VAL A 1 78 ? -6.418 -26.375 -15.922 1 85.75 78 VAL A C 1
ATOM 625 O O . VAL A 1 78 ? -6.355 -26.078 -14.734 1 85.75 78 VAL A O 1
ATOM 628 N N . ASP A 1 79 ? -5.414 -27.016 -16.578 1 90.06 79 ASP A N 1
ATOM 629 C CA . ASP A 1 79 ? -4.172 -27.359 -15.891 1 90.06 79 ASP A CA 1
ATOM 630 C C . ASP A 1 79 ? -3.426 -26.094 -15.445 1 90.06 79 ASP A C 1
ATOM 632 O O . ASP A 1 79 ? -2.816 -26.062 -14.375 1 90.06 79 ASP A O 1
ATOM 636 N N . LYS A 1 80 ? -3.498 -25.109 -16.328 1 88.75 80 LYS A N 1
ATOM 637 C CA . LYS A 1 80 ? -2.828 -23.844 -16.016 1 88.75 80 LYS A CA 1
ATOM 638 C C . LYS A 1 80 ? -3.348 -23.25 -14.719 1 88.75 80 LYS A C 1
ATOM 640 O O . LYS A 1 80 ? -2.576 -22.688 -13.938 1 88.75 80 LYS A O 1
ATOM 645 N N . ASP A 1 81 ? -4.562 -23.469 -14.445 1 87.25 81 ASP A N 1
ATOM 646 C CA . ASP A 1 81 ? -5.207 -22.875 -13.281 1 87.25 81 ASP A CA 1
ATOM 647 C C . ASP A 1 81 ? -4.938 -23.688 -12.016 1 87.25 81 ASP A C 1
ATOM 649 O O . ASP A 1 81 ? -5.031 -23.172 -10.906 1 87.25 81 ASP A O 1
ATOM 653 N N . GLU A 1 82 ? -4.605 -24.922 -12.234 1 91.75 82 GLU A N 1
ATOM 654 C CA . GLU A 1 82 ? -4.539 -25.812 -11.078 1 91.75 82 GLU A CA 1
ATOM 655 C C . GLU A 1 82 ? -3.096 -26.109 -10.688 1 91.75 82 GLU A C 1
ATOM 657 O O . GLU A 1 82 ? -2.828 -26.547 -9.562 1 91.75 82 GLU A O 1
ATOM 662 N N . VAL A 1 83 ? -2.219 -25.844 -11.602 1 92.62 83 VAL A N 1
ATOM 663 C CA . VAL A 1 83 ? -0.832 -26.219 -11.344 1 92.62 83 VAL A CA 1
ATOM 664 C C . VAL A 1 83 ? -0.042 -24.984 -10.883 1 92.62 83 VAL A C 1
ATOM 666 O O . VAL A 1 83 ? -0.338 -23.859 -11.289 1 92.62 83 VAL A O 1
ATOM 669 N N . ASP A 1 84 ? 0.859 -25.203 -10.008 1 90.25 84 ASP A N 1
ATOM 670 C CA . ASP A 1 84 ? 1.824 -24.156 -9.68 1 90.25 84 ASP A CA 1
ATOM 671 C C . ASP A 1 84 ? 2.906 -24.062 -10.75 1 90.25 84 ASP A C 1
ATOM 673 O O . ASP A 1 84 ? 3.643 -25.016 -10.992 1 90.25 84 ASP A O 1
ATOM 677 N N . PHE A 1 85 ? 3.033 -22.938 -11.312 1 88 85 PHE A N 1
ATOM 678 C CA . PHE A 1 85 ? 3.92 -22.766 -12.453 1 88 85 PHE A CA 1
ATOM 679 C C . PHE A 1 85 ? 5.355 -23.109 -12.086 1 88 85 PHE A C 1
ATOM 681 O O . PHE A 1 85 ? 6.055 -23.781 -12.859 1 88 85 PHE A O 1
ATOM 688 N N . ASP A 1 86 ? 5.836 -22.641 -10.938 1 86.69 86 ASP A N 1
ATOM 689 C CA . ASP A 1 86 ? 7.219 -22.875 -10.539 1 86.69 86 ASP A CA 1
ATOM 690 C C . ASP A 1 86 ? 7.484 -24.375 -10.344 1 86.69 86 ASP A C 1
ATOM 692 O O . ASP A 1 86 ? 8.531 -24.875 -10.75 1 86.69 86 ASP A O 1
ATOM 696 N N . THR A 1 87 ? 6.559 -25 -9.734 1 89.75 87 THR A N 1
ATOM 697 C CA . THR A 1 87 ? 6.699 -26.438 -9.523 1 89.75 87 THR A CA 1
ATOM 698 C C . THR A 1 87 ? 6.734 -27.172 -10.867 1 89.75 87 THR A C 1
ATOM 700 O O . THR A 1 87 ? 7.547 -28.078 -11.062 1 89.75 87 THR A O 1
ATOM 703 N N . PHE A 1 88 ? 5.832 -26.797 -11.727 1 93.69 88 PHE A N 1
ATOM 704 C CA . PHE A 1 88 ? 5.797 -27.406 -13.055 1 93.69 88 PHE A CA 1
ATOM 705 C C . PHE A 1 88 ? 7.094 -27.141 -13.805 1 93.69 88 PHE A C 1
ATOM 707 O O . PHE A 1 88 ? 7.695 -28.047 -14.367 1 93.69 88 PHE A O 1
ATOM 714 N N . ARG A 1 89 ? 7.551 -25.859 -13.828 1 92.25 89 ARG A N 1
ATOM 715 C CA . ARG A 1 89 ? 8.781 -25.5 -14.508 1 92.25 89 ARG A CA 1
ATOM 716 C C . ARG A 1 89 ? 9.969 -26.281 -13.969 1 92.25 89 ARG A C 1
ATOM 718 O O . ARG A 1 89 ? 10.812 -26.75 -14.734 1 92.25 89 ARG A O 1
ATOM 725 N N . LYS A 1 90 ? 10.094 -26.438 -12.688 1 90.25 90 LYS A N 1
ATOM 726 C CA . LYS A 1 90 ? 11.172 -27.203 -12.07 1 90.25 90 LYS A CA 1
ATOM 727 C C . LYS A 1 90 ? 11.125 -28.656 -12.508 1 90.25 90 LYS A C 1
ATOM 729 O O . LYS A 1 90 ? 12.164 -29.281 -12.719 1 90.25 90 LYS A O 1
ATOM 734 N N . ALA A 1 91 ? 9.914 -29.172 -12.578 1 93.25 91 ALA A N 1
ATOM 735 C CA . ALA A 1 91 ? 9.758 -30.547 -13.047 1 93.25 91 ALA A CA 1
ATOM 736 C C . ALA A 1 91 ? 10.227 -30.688 -14.492 1 93.25 91 ALA A C 1
ATOM 738 O O . ALA A 1 91 ? 10.852 -31.688 -14.859 1 93.25 91 ALA A O 1
ATOM 739 N N . VAL A 1 92 ? 9.914 -29.672 -15.266 1 95.06 92 VAL A N 1
ATOM 740 C CA . VAL A 1 92 ? 10.328 -29.672 -16.672 1 95.06 92 VAL A CA 1
ATOM 741 C C . VAL A 1 92 ? 11.859 -29.641 -16.75 1 95.06 92 VAL A C 1
ATOM 743 O O . VAL A 1 92 ? 12.453 -30.406 -17.516 1 95.06 92 VAL A O 1
ATOM 746 N N . ILE A 1 93 ? 12.445 -28.797 -15.961 1 93.62 93 ILE A N 1
ATOM 747 C CA . ILE A 1 93 ? 13.898 -28.641 -15.953 1 93.62 93 ILE A CA 1
ATOM 748 C C . ILE A 1 93 ? 14.547 -29.969 -15.547 1 93.62 93 ILE A C 1
ATOM 750 O O . ILE A 1 93 ? 15.484 -30.422 -16.203 1 93.62 93 ILE A O 1
ATOM 754 N N . SER A 1 94 ? 14.039 -30.516 -14.516 1 91 94 SER A N 1
ATOM 755 C CA . SER A 1 94 ? 14.578 -31.781 -14.016 1 91 94 SER A CA 1
ATOM 756 C C . SER A 1 94 ? 14.445 -32.906 -15.047 1 91 94 SER A C 1
ATOM 758 O O . SER A 1 94 ? 15.391 -33.656 -15.273 1 91 94 SER A O 1
ATOM 760 N N . ASP A 1 95 ? 13.32 -33 -15.664 1 94.12 95 ASP A N 1
ATOM 761 C CA . ASP A 1 95 ? 13.094 -34.062 -16.641 1 94.12 95 ASP A CA 1
ATOM 762 C C . ASP A 1 95 ? 13.914 -33.812 -17.906 1 94.12 95 ASP A C 1
ATOM 764 O O . ASP A 1 95 ? 14.336 -34.75 -18.578 1 94.12 95 ASP A O 1
ATOM 768 N N . PHE A 1 96 ? 14.039 -32.562 -18.234 1 94.88 96 PHE A N 1
ATOM 769 C CA . PHE A 1 96 ? 14.891 -32.219 -19.359 1 94.88 96 PHE A CA 1
ATOM 770 C C . PHE A 1 96 ? 16.297 -32.781 -19.156 1 94.88 96 PHE A C 1
ATOM 772 O O . PHE A 1 96 ? 16.859 -33.406 -20.062 1 94.88 96 PHE A O 1
ATOM 779 N N . GLY A 1 97 ? 16.906 -32.469 -18.047 1 91.81 97 GLY A N 1
ATOM 780 C CA . GLY A 1 97 ? 18.234 -32.969 -17.719 1 91.81 97 GLY A CA 1
ATOM 781 C C . GLY A 1 97 ? 18.328 -34.469 -17.781 1 91.81 97 GLY A C 1
ATOM 782 O O . GLY A 1 97 ? 19.281 -35.031 -18.328 1 91.81 97 GLY A O 1
ATOM 783 N N . ARG A 1 98 ? 17.344 -35.094 -17.25 1 91.94 98 ARG A N 1
ATOM 784 C CA . ARG A 1 98 ? 17.344 -36.562 -17.219 1 91.94 98 ARG A CA 1
ATOM 785 C C . ARG A 1 98 ? 17.188 -37.125 -18.625 1 91.94 98 ARG A C 1
ATOM 787 O O . ARG A 1 98 ? 17.953 -38.031 -19.031 1 91.94 98 ARG A O 1
ATOM 794 N N . ARG A 1 99 ? 16.312 -36.625 -19.391 1 94.19 99 ARG A N 1
ATOM 795 C CA . ARG A 1 99 ? 15.938 -37.188 -20.688 1 94.19 99 ARG A CA 1
ATOM 796 C C . ARG A 1 99 ? 17 -36.875 -21.734 1 94.19 99 ARG A C 1
ATOM 798 O O . ARG A 1 99 ? 17.438 -37.781 -22.469 1 94.19 99 ARG A O 1
ATOM 805 N N . PHE A 1 100 ? 17.438 -35.656 -21.781 1 93.5 100 PHE A N 1
ATOM 806 C CA . PHE A 1 100 ? 18.234 -35.25 -22.938 1 93.5 100 PHE A CA 1
ATOM 807 C C . PHE A 1 100 ? 19.719 -35.219 -22.578 1 93.5 100 PHE A C 1
ATOM 809 O O . PHE A 1 100 ? 20.562 -35.406 -23.438 1 93.5 100 PHE A O 1
ATOM 816 N N . VAL A 1 101 ? 20.016 -35 -21.406 1 91.12 101 VAL A N 1
ATOM 817 C CA . VAL A 1 101 ? 21.422 -34.938 -21.016 1 91.12 101 VAL A CA 1
ATOM 818 C C . VAL A 1 101 ? 21.906 -36.281 -20.516 1 91.12 101 VAL A C 1
ATOM 820 O O . VAL A 1 101 ? 22.875 -36.844 -21.031 1 91.12 101 VAL A O 1
ATOM 823 N N . LYS A 1 102 ? 21.234 -36.844 -19.578 1 91 102 LYS A N 1
ATOM 824 C CA . LYS A 1 102 ? 21.672 -38.094 -18.984 1 91 102 LYS A CA 1
ATOM 825 C C . LYS A 1 102 ? 21.359 -39.281 -19.891 1 91 102 LYS A C 1
ATOM 827 O O . LYS A 1 102 ? 22.25 -40.062 -20.234 1 91 102 LYS A O 1
ATOM 832 N N . ASP A 1 103 ? 20.078 -39.406 -20.344 1 93.19 103 ASP A N 1
ATOM 833 C CA . ASP A 1 103 ? 19.641 -40.531 -21.141 1 93.19 103 ASP A CA 1
ATOM 834 C C . ASP A 1 103 ? 19.984 -40.312 -22.625 1 93.19 103 ASP A C 1
ATOM 836 O O . ASP A 1 103 ? 19.875 -41.25 -23.422 1 93.19 103 ASP A O 1
ATOM 840 N N . ARG A 1 104 ? 20.375 -39.125 -23 1 91.75 104 ARG A N 1
ATOM 841 C CA . ARG A 1 104 ? 20.844 -38.75 -24.344 1 91.75 104 ARG A CA 1
ATOM 842 C C . ARG A 1 104 ? 19.781 -39.062 -25.391 1 91.75 104 ARG A C 1
ATOM 844 O O . ARG A 1 104 ? 20.078 -39.656 -26.438 1 91.75 104 ARG A O 1
ATOM 851 N N . LYS A 1 105 ? 18.594 -38.875 -24.984 1 93.38 105 LYS A N 1
ATOM 852 C CA . LYS A 1 105 ? 17.531 -39 -25.984 1 93.38 105 LYS A CA 1
ATOM 853 C C . LYS A 1 105 ? 17.609 -37.875 -27.016 1 93.3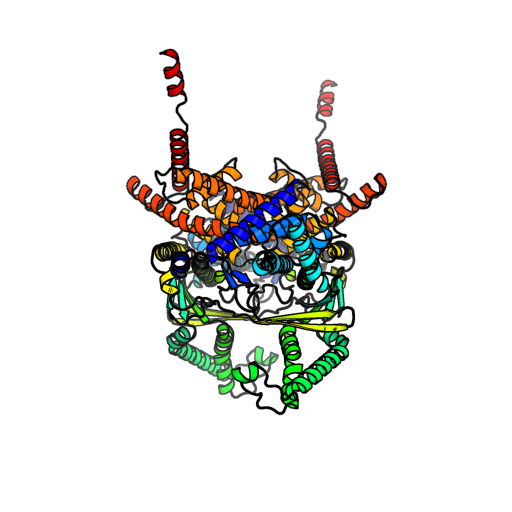8 105 LYS A C 1
ATOM 855 O O . LYS A 1 105 ? 18.109 -36.781 -26.719 1 93.38 105 LYS A O 1
ATOM 860 N N . VAL A 1 106 ? 17.094 -38.156 -28.141 1 93.19 106 VAL A N 1
ATOM 861 C CA . VAL A 1 106 ? 17.094 -37.156 -29.203 1 93.19 106 VAL A CA 1
ATOM 862 C C . VAL A 1 106 ? 16.094 -36.031 -28.875 1 93.19 106 VAL A C 1
ATOM 864 O O . VAL A 1 106 ? 15 -36.312 -28.375 1 93.19 106 VAL A O 1
ATOM 867 N N . VAL A 1 107 ? 16.531 -34.812 -29.031 1 94.19 107 VAL A N 1
ATOM 868 C CA . VAL A 1 107 ? 15.641 -33.688 -28.797 1 94.19 107 VAL A CA 1
ATOM 869 C C . VAL A 1 107 ? 14.68 -33.531 -29.984 1 94.19 107 VAL A C 1
ATOM 871 O O . VAL A 1 107 ? 15.016 -32.906 -31 1 94.19 107 VAL A O 1
ATOM 874 N N . ASP A 1 108 ? 13.539 -34.094 -29.875 1 93.69 108 ASP A N 1
ATOM 875 C CA . ASP A 1 108 ? 12.516 -34 -30.906 1 93.69 108 ASP A CA 1
ATOM 876 C C . ASP A 1 108 ? 11.148 -33.688 -30.281 1 93.69 108 ASP A C 1
ATOM 878 O O . ASP A 1 108 ? 11.023 -33.625 -29.062 1 93.69 108 ASP A O 1
ATOM 882 N N . THR A 1 109 ? 10.164 -33.469 -31.094 1 94.5 109 THR A N 1
ATOM 883 C CA . THR A 1 109 ? 8.859 -33 -30.641 1 94.5 109 THR A CA 1
ATOM 884 C C . THR A 1 109 ? 8.18 -34.062 -29.781 1 94.5 109 THR A C 1
ATOM 886 O O . THR A 1 109 ? 7.504 -33.75 -28.812 1 94.5 109 THR A O 1
ATOM 889 N N . ARG A 1 110 ? 8.43 -35.25 -30.125 1 94.12 110 ARG A N 1
ATOM 890 C CA . ARG A 1 110 ? 7.809 -36.375 -29.406 1 94.12 110 ARG A CA 1
ATOM 891 C C . ARG A 1 110 ? 8.352 -36.469 -27.984 1 94.12 110 ARG A C 1
ATOM 893 O O . ARG A 1 110 ? 7.586 -36.594 -27.031 1 94.12 110 ARG A O 1
ATOM 900 N N . GLN A 1 111 ? 9.656 -36.406 -27.812 1 95.19 111 GLN A N 1
ATOM 901 C CA . GLN A 1 111 ? 10.289 -36.5 -26.5 1 95.19 111 GLN A CA 1
ATOM 902 C C . GLN A 1 111 ? 9.953 -35.281 -25.641 1 95.19 111 GLN A C 1
ATOM 904 O O . GLN A 1 111 ? 9.828 -35.406 -24.422 1 95.19 111 GLN A O 1
ATOM 909 N N . ILE A 1 112 ? 9.82 -34.188 -26.281 1 96.31 112 ILE A N 1
ATOM 910 C CA . ILE A 1 112 ? 9.469 -32.969 -25.562 1 96.31 112 ILE A CA 1
ATOM 911 C C . ILE A 1 112 ? 8.039 -33.062 -25.031 1 96.31 112 ILE A C 1
ATOM 913 O O . ILE A 1 112 ? 7.77 -32.688 -23.891 1 96.31 112 ILE A O 1
ATOM 917 N N . ASP A 1 113 ? 7.207 -33.594 -25.812 1 95.12 113 ASP A N 1
ATOM 918 C CA . ASP A 1 113 ? 5.824 -33.781 -25.375 1 95.12 113 ASP A CA 1
ATOM 919 C C . ASP A 1 113 ? 5.75 -34.75 -24.188 1 95.12 113 ASP A C 1
ATOM 921 O O . ASP A 1 113 ? 4.969 -34.531 -23.266 1 95.12 113 ASP A O 1
ATOM 925 N N . LYS A 1 114 ? 6.527 -35.781 -24.281 1 95.5 114 LYS A N 1
ATOM 926 C CA . LYS A 1 114 ? 6.578 -36.75 -23.188 1 95.5 114 LYS A CA 1
ATOM 927 C C . LYS A 1 114 ? 7.117 -36.094 -21.906 1 95.5 114 LYS A C 1
ATOM 929 O O . LYS A 1 114 ? 6.668 -36.375 -20.812 1 95.5 114 LYS A O 1
ATOM 934 N N . MET A 1 115 ? 8.047 -35.25 -22.109 1 96.25 115 MET A N 1
ATOM 935 C CA . MET A 1 115 ? 8.609 -34.5 -20.984 1 96.25 115 MET A CA 1
ATOM 936 C C . MET A 1 115 ? 7.543 -33.656 -20.297 1 96.25 115 MET A C 1
ATOM 938 O O . MET A 1 115 ? 7.406 -33.688 -19.078 1 96.25 115 MET A O 1
ATOM 942 N N . PHE A 1 116 ? 6.766 -32.906 -21.078 1 96.31 116 PHE A N 1
ATOM 943 C CA . PHE A 1 116 ? 5.723 -32.062 -20.531 1 96.31 116 PHE A CA 1
ATOM 944 C C . PHE A 1 116 ? 4.664 -32.906 -19.812 1 96.31 116 PHE A C 1
ATOM 946 O O . PHE A 1 116 ? 4.223 -32.531 -18.719 1 96.31 116 PHE A O 1
ATOM 953 N N . THR A 1 117 ? 4.273 -33.969 -20.422 1 95.25 117 THR A N 1
ATOM 954 C CA . THR A 1 117 ? 3.248 -34.844 -19.859 1 95.25 117 THR A CA 1
ATOM 955 C C . THR A 1 117 ? 3.711 -35.438 -18.531 1 95.25 117 THR A C 1
ATOM 957 O O . THR A 1 117 ? 2.939 -35.5 -17.578 1 95.25 117 THR A O 1
ATOM 960 N N . ALA A 1 118 ? 4.93 -35.844 -18.516 1 95.12 118 ALA A N 1
ATOM 961 C CA . ALA A 1 118 ? 5.492 -36.406 -17.297 1 95.12 118 ALA A CA 1
ATOM 962 C C . ALA A 1 118 ? 5.57 -35.344 -16.203 1 95.12 118 ALA A C 1
ATOM 964 O O . ALA A 1 118 ? 5.25 -35.625 -15.039 1 95.12 118 ALA A O 1
ATOM 965 N N . ALA A 1 119 ? 6.078 -34.219 -16.609 1 95.06 119 ALA A N 1
ATOM 966 C CA . ALA A 1 119 ? 6.188 -33.125 -15.648 1 95.06 119 ALA A CA 1
ATOM 967 C C . ALA A 1 119 ? 4.82 -32.75 -15.086 1 95.06 119 ALA A C 1
ATOM 969 O O . ALA A 1 119 ? 4.688 -32.5 -13.883 1 95.06 119 ALA A O 1
ATOM 970 N N . LEU A 1 120 ? 3.828 -32.688 -15.906 1 94.94 120 LEU A N 1
ATOM 971 C CA . LEU A 1 120 ? 2.479 -32.344 -15.477 1 94.94 120 LEU A CA 1
ATOM 972 C C . LEU A 1 120 ? 1.904 -33.406 -14.562 1 94.94 120 LEU A C 1
ATOM 974 O O . LEU A 1 120 ? 1.234 -33.094 -13.578 1 94.94 120 LEU A O 1
ATOM 978 N N . SER A 1 121 ? 2.131 -34.625 -14.938 1 94.31 121 SER A N 1
ATOM 979 C CA . SER A 1 121 ? 1.659 -35.75 -14.117 1 94.31 121 SER A CA 1
ATOM 980 C C . SER A 1 121 ? 2.271 -35.719 -12.719 1 94.31 121 SER A C 1
ATOM 982 O O . SER A 1 121 ? 1.594 -36 -11.734 1 94.31 121 SER A O 1
ATOM 984 N N . ARG A 1 122 ? 3.51 -35.438 -12.664 1 92.44 122 ARG A N 1
ATOM 985 C CA . ARG A 1 122 ? 4.18 -35.281 -11.375 1 92.44 122 ARG A CA 1
ATOM 986 C C . ARG A 1 122 ? 3.562 -34.156 -10.555 1 92.44 122 ARG A C 1
ATOM 988 O O . ARG A 1 122 ? 3.402 -34.281 -9.336 1 92.44 122 ARG A O 1
ATOM 995 N N . ALA A 1 123 ? 3.305 -33.094 -11.211 1 91.25 123 ALA A N 1
ATOM 996 C CA . ALA A 1 123 ? 2.684 -31.969 -10.523 1 91.25 123 ALA A CA 1
ATOM 997 C C . ALA A 1 123 ? 1.283 -32.344 -10.031 1 91.25 123 ALA A C 1
ATOM 999 O O . ALA A 1 123 ? 0.896 -31.969 -8.922 1 91.25 123 ALA A O 1
ATOM 1000 N N . LYS A 1 124 ? 0.545 -33.062 -10.812 1 92.56 124 LYS A N 1
ATOM 1001 C CA . LYS A 1 124 ? -0.836 -33.406 -10.5 1 92.56 124 LYS A CA 1
ATOM 1002 C C . LYS A 1 124 ? -0.899 -34.406 -9.336 1 92.56 124 LYS A C 1
ATOM 1004 O O . LYS A 1 124 ? -1.909 -34.469 -8.633 1 92.56 124 LYS A O 1
ATOM 1009 N N . ALA A 1 125 ? 0.132 -35.125 -9.188 1 92.31 125 ALA A N 1
ATOM 1010 C CA . ALA A 1 125 ? 0.186 -36.094 -8.102 1 92.31 125 ALA A CA 1
ATOM 1011 C C . ALA A 1 125 ? 0.111 -35.406 -6.738 1 92.31 125 ALA A C 1
ATOM 1013 O O . ALA A 1 125 ? -0.281 -36.031 -5.746 1 92.31 125 ALA A O 1
ATOM 1014 N N . GLU A 1 126 ? 0.414 -34.188 -6.691 1 91.06 126 GLU A N 1
ATOM 1015 C CA . GLU A 1 126 ? 0.422 -33.438 -5.438 1 91.06 126 GLU A CA 1
ATOM 1016 C C . GLU A 1 126 ? -0.925 -32.75 -5.184 1 91.06 126 GLU A C 1
ATOM 1018 O O . GLU A 1 126 ? -1.151 -32.188 -4.109 1 91.06 126 GLU A O 1
ATOM 1023 N N . TYR A 1 127 ? -1.831 -32.844 -6.129 1 93.62 127 TYR A N 1
ATOM 1024 C CA . TYR A 1 127 ? -3.109 -32.156 -6.012 1 93.62 127 TYR A CA 1
ATOM 1025 C C . TYR A 1 127 ? -3.91 -32.688 -4.828 1 93.62 127 TYR A C 1
ATOM 1027 O O . TYR A 1 127 ? -3.914 -33.875 -4.562 1 93.62 127 TYR A O 1
ATOM 1035 N N . SER A 1 128 ? -4.504 -31.797 -4.125 1 92.94 128 SER A N 1
ATOM 1036 C CA . SER A 1 128 ? -5.363 -32.188 -3.012 1 92.94 128 SER A CA 1
ATOM 1037 C C . SER A 1 128 ? -6.406 -31.125 -2.713 1 92.94 128 SER A C 1
ATOM 1039 O O . SER A 1 128 ? -6.238 -29.953 -3.094 1 92.94 128 SER A O 1
ATOM 1041 N N . GLU A 1 129 ? -7.453 -31.609 -2.211 1 95.06 129 GLU A N 1
ATOM 1042 C CA . GLU A 1 129 ? -8.438 -30.688 -1.651 1 95.06 129 GLU A CA 1
ATOM 1043 C C . GLU A 1 129 ? -8.062 -30.281 -0.226 1 95.06 129 GLU A C 1
ATOM 1045 O O . GLU A 1 129 ? -7.977 -31.141 0.662 1 95.06 129 GLU A O 1
ATOM 1050 N N . LEU A 1 130 ? -7.875 -29 -0.038 1 96.31 130 LEU A N 1
ATOM 1051 C CA . LEU A 1 130 ? -7.406 -28.531 1.26 1 96.31 130 LEU A CA 1
ATOM 1052 C C . LEU A 1 130 ? -8.367 -27.484 1.836 1 96.31 130 LEU A C 1
ATOM 1054 O O . LEU A 1 130 ? -8.945 -26.703 1.093 1 96.31 130 LEU A O 1
ATOM 1058 N N . THR A 1 131 ? -8.555 -27.578 3.096 1 97.38 131 THR A N 1
ATOM 1059 C CA . THR A 1 131 ? -9.172 -26.484 3.852 1 97.38 131 THR A CA 1
ATOM 1060 C C . THR A 1 131 ? -8.117 -25.656 4.582 1 97.38 131 THR A C 1
ATOM 1062 O O . THR A 1 131 ? -7.32 -26.203 5.352 1 97.38 131 THR A O 1
ATOM 1065 N N . HIS A 1 132 ? -8.109 -24.422 4.34 1 97.19 132 HIS A N 1
ATOM 1066 C CA . HIS A 1 132 ? -7.102 -23.531 4.922 1 97.19 132 HIS A CA 1
ATOM 1067 C C . HIS A 1 132 ? -7.672 -22.75 6.098 1 97.19 132 HIS A C 1
ATOM 1069 O O . HIS A 1 132 ? -8.836 -22.344 6.074 1 97.19 132 HIS A O 1
ATOM 1075 N N . PHE A 1 133 ? -6.891 -22.578 7.109 1 96.81 133 PHE A N 1
ATOM 1076 C CA . PHE A 1 133 ? -7.23 -21.781 8.289 1 96.81 133 PHE A CA 1
ATOM 1077 C C . PHE A 1 133 ? -6.289 -20.594 8.422 1 96.81 133 PHE A C 1
ATOM 1079 O O . PHE A 1 133 ? -5.09 -20.766 8.641 1 96.81 133 PHE A O 1
ATOM 1086 N N . ILE A 1 134 ? -6.793 -19.422 8.32 1 96.25 134 ILE A N 1
ATOM 1087 C CA . ILE A 1 134 ? -5.988 -18.203 8.273 1 96.25 134 ILE A CA 1
ATOM 1088 C C . ILE A 1 134 ? -6.406 -17.266 9.398 1 96.25 134 ILE A C 1
ATOM 1090 O O . ILE A 1 134 ? -7.551 -16.812 9.445 1 96.25 134 ILE A O 1
ATOM 1094 N N . PRO A 1 135 ? -5.523 -16.969 10.32 1 95.31 135 PRO A N 1
ATOM 1095 C CA . PRO A 1 135 ? -5.863 -16.016 11.375 1 95.31 135 PRO A CA 1
ATOM 1096 C C . PRO A 1 135 ? -6.18 -14.625 10.836 1 95.31 135 PRO A C 1
ATOM 1098 O O . PRO A 1 135 ? -5.555 -14.172 9.875 1 95.31 135 PRO A O 1
ATOM 1101 N N . CYS A 1 136 ? -7.16 -13.953 11.477 1 95.25 136 CYS A N 1
ATOM 1102 C CA . CYS A 1 136 ? -7.602 -12.656 10.977 1 95.25 136 CYS A CA 1
ATOM 1103 C C . CYS A 1 136 ? -7.93 -11.711 12.125 1 95.25 136 CYS A C 1
ATOM 1105 O O . CYS A 1 136 ? -8.172 -12.156 13.25 1 95.25 136 CYS A O 1
ATOM 1107 N N . ILE A 1 137 ? -7.824 -10.453 11.836 1 92.06 137 ILE A N 1
ATOM 1108 C CA . ILE A 1 137 ? -8.375 -9.391 12.664 1 92.06 137 ILE A CA 1
ATOM 1109 C C . ILE A 1 137 ? -9.648 -8.836 12.031 1 92.06 137 ILE A C 1
ATOM 1111 O O . ILE A 1 137 ? -9.617 -8.336 10.898 1 92.06 137 ILE A O 1
ATOM 1115 N N . LEU A 1 138 ? -10.773 -9 12.656 1 90.81 138 LEU A N 1
ATOM 1116 C CA . LEU A 1 138 ? -12.039 -8.453 12.188 1 90.81 138 LEU A CA 1
ATOM 1117 C C . LEU A 1 138 ? -12.57 -7.402 13.156 1 90.81 138 LEU A C 1
ATOM 1119 O O . LEU A 1 138 ? -12.023 -6.305 13.25 1 90.81 138 LEU A O 1
ATOM 1123 N N . VAL A 1 139 ? -13.57 -7.812 13.969 1 84.44 139 VAL A N 1
ATOM 1124 C CA . VAL A 1 139 ? -14.18 -6.926 14.961 1 84.44 139 VAL A CA 1
ATOM 1125 C C . VAL A 1 139 ? -13.961 -7.484 16.359 1 84.44 139 VAL A C 1
ATOM 1127 O O . VAL A 1 139 ? -13.945 -8.703 16.562 1 84.44 139 VAL A O 1
ATOM 1130 N N . HIS A 1 140 ? -13.734 -6.617 17.25 1 78.62 140 HIS A N 1
ATOM 1131 C CA . HIS A 1 140 ? -13.453 -7.004 18.641 1 78.62 140 HIS A CA 1
ATOM 1132 C C . HIS A 1 140 ? -14.719 -7.484 19.344 1 78.62 140 HIS A C 1
ATOM 1134 O O . HIS A 1 140 ? -14.641 -8.242 20.312 1 78.62 140 HIS A O 1
ATOM 1140 N N . ASP A 1 141 ? -15.836 -7.113 18.844 1 77.06 141 ASP A N 1
ATOM 1141 C CA . ASP A 1 141 ? -17.109 -7.391 19.516 1 77.06 141 ASP A CA 1
ATOM 1142 C C . ASP A 1 141 ? -17.359 -8.891 19.625 1 77.06 141 ASP A C 1
ATOM 1144 O O . ASP A 1 141 ? -17.031 -9.648 18.703 1 77.06 141 ASP A O 1
ATOM 1148 N N . GLU A 1 142 ? -17.938 -9.258 20.641 1 71.88 142 GLU A N 1
ATOM 1149 C CA . GLU A 1 142 ? -18.047 -10.672 21 1 71.88 142 GLU A CA 1
ATOM 1150 C C . GLU A 1 142 ? -19.094 -11.375 20.125 1 71.88 142 GLU A C 1
ATOM 1152 O O . GLU A 1 142 ? -18.938 -12.555 19.812 1 71.88 142 GLU A O 1
ATOM 1157 N N . GLU A 1 143 ? -20.188 -10.672 19.812 1 82.75 143 GLU A N 1
ATOM 1158 C CA . GLU A 1 143 ? -21.219 -11.297 19 1 82.75 143 GLU A CA 1
ATOM 1159 C C . GLU A 1 143 ? -21.281 -10.68 17.609 1 82.75 143 GLU A C 1
ATOM 1161 O O . GLU A 1 143 ? -21.125 -9.461 17.453 1 82.75 143 GLU A O 1
ATOM 1166 N N . PRO A 1 144 ? -21.422 -11.641 16.734 1 88.31 144 PRO A N 1
ATOM 1167 C CA . PRO A 1 144 ? -21.547 -13.094 16.75 1 88.31 144 PRO A CA 1
ATOM 1168 C C . PRO A 1 144 ? -20.188 -13.805 16.812 1 88.31 144 PRO A C 1
ATOM 1170 O O . PRO A 1 144 ? -19.156 -13.172 16.609 1 88.31 144 PRO A O 1
ATOM 1173 N N . ALA A 1 145 ? -20.328 -15.133 17.141 1 90.81 145 ALA A N 1
ATOM 1174 C CA . ALA A 1 145 ? -19.094 -15.914 17.25 1 90.81 145 ALA A CA 1
ATOM 1175 C C . ALA A 1 145 ? -18.688 -16.469 15.883 1 90.81 145 ALA A C 1
ATOM 1177 O O . ALA A 1 145 ? -17.594 -17.016 15.727 1 90.81 145 ALA A O 1
ATOM 1178 N N . GLU A 1 146 ? -19.609 -16.359 14.93 1 94 146 GLU A N 1
ATOM 1179 C CA . GLU A 1 146 ? -19.359 -16.859 13.586 1 94 146 GLU A CA 1
ATOM 1180 C C . GLU A 1 146 ? -19.953 -15.938 12.531 1 94 146 GLU A C 1
ATOM 1182 O O . GLU A 1 146 ? -21.062 -15.422 12.703 1 94 146 GLU A O 1
ATOM 1187 N N . ILE A 1 147 ? -19.203 -15.695 11.5 1 94.12 147 ILE A N 1
ATOM 1188 C CA . ILE A 1 147 ? -19.641 -14.891 10.359 1 94.12 147 ILE A CA 1
ATOM 1189 C C . ILE A 1 147 ? -19.266 -15.602 9.062 1 94.12 147 ILE A C 1
ATOM 1191 O O . ILE A 1 147 ? -18.156 -16.125 8.93 1 94.12 147 ILE A O 1
ATOM 1195 N N . THR A 1 148 ? -20.188 -15.703 8.164 1 96 148 THR A N 1
ATOM 1196 C CA . THR A 1 148 ? -19.906 -16.344 6.883 1 96 148 THR A CA 1
ATOM 1197 C C . THR A 1 148 ? -20.094 -15.352 5.738 1 96 148 THR A C 1
ATOM 1199 O O . THR A 1 148 ? -21.141 -14.688 5.645 1 96 148 THR A O 1
ATOM 1202 N N . ILE A 1 149 ? -19.156 -15.195 4.926 1 96.5 149 ILE A N 1
ATOM 1203 C CA . ILE A 1 149 ? -19.188 -14.383 3.713 1 96.5 149 ILE A CA 1
ATOM 1204 C C . ILE A 1 149 ? -18.75 -15.219 2.516 1 96.5 149 ILE A C 1
ATOM 1206 O O . ILE A 1 149 ? -17.547 -15.438 2.309 1 96.5 149 ILE A O 1
ATOM 1210 N N . GLY A 1 150 ? -19.734 -15.625 1.655 1 96.56 150 GLY A N 1
ATOM 1211 C CA . GLY A 1 150 ? -19.406 -16.516 0.56 1 96.56 150 GLY A CA 1
ATOM 1212 C C . GLY A 1 150 ? -18.766 -17.812 1.022 1 96.56 150 GLY A C 1
ATOM 1213 O O . GLY A 1 150 ? -19.312 -18.516 1.887 1 96.56 150 GLY A O 1
ATOM 1214 N N . PRO A 1 151 ? -17.594 -18.094 0.478 1 97.44 151 PRO A N 1
ATOM 1215 C CA . PRO A 1 151 ? -16.953 -19.375 0.842 1 97.44 151 PRO A CA 1
ATOM 1216 C C . PRO A 1 151 ? -16.172 -19.281 2.143 1 97.44 151 PRO A C 1
ATOM 1218 O O . PRO A 1 151 ? -15.617 -20.281 2.604 1 97.44 151 PRO A O 1
ATOM 1221 N N . VAL A 1 152 ? -16.047 -18.156 2.758 1 98.25 152 VAL A N 1
ATOM 1222 C CA . VAL A 1 152 ? -15.172 -17.953 3.904 1 98.25 152 VAL A CA 1
ATOM 1223 C C . VAL A 1 152 ? -15.992 -17.953 5.191 1 98.25 152 VAL A C 1
ATOM 1225 O O . VAL A 1 152 ? -16.922 -17.156 5.336 1 98.25 152 VAL A O 1
ATOM 1228 N N . ARG A 1 153 ? -15.695 -18.781 6.047 1 98 153 ARG A N 1
ATOM 1229 C CA . ARG A 1 153 ? -16.297 -18.828 7.375 1 98 153 ARG A CA 1
ATOM 1230 C C . ARG A 1 153 ? -15.352 -18.297 8.43 1 98 153 ARG A C 1
ATOM 1232 O O . ARG A 1 153 ? -14.266 -18.844 8.641 1 98 153 ARG A O 1
ATOM 1239 N N . PHE A 1 154 ? -15.719 -17.25 9.109 1 96.88 154 PHE A N 1
ATOM 1240 C CA . PHE A 1 154 ? -14.945 -16.703 10.219 1 96.88 154 PHE A CA 1
ATOM 1241 C C . PHE A 1 154 ? -15.469 -17.203 11.555 1 96.88 154 PHE A C 1
ATOM 1243 O O . PHE A 1 154 ? -16.672 -17.172 11.812 1 96.88 154 PHE A O 1
ATOM 1250 N N . THR A 1 155 ? -14.625 -17.656 12.305 1 96.56 155 THR A N 1
ATOM 1251 C CA . THR A 1 155 ? -14.961 -18.094 13.656 1 96.56 155 THR A CA 1
ATOM 1252 C C . THR A 1 155 ? -14.039 -17.453 14.68 1 96.56 155 THR A C 1
ATOM 1254 O O . THR A 1 155 ? -12.852 -17.25 14.414 1 96.56 155 THR A O 1
ATOM 1257 N N . ARG A 1 156 ? -14.57 -17.188 15.836 1 95.56 156 ARG A N 1
ATOM 1258 C CA . ARG A 1 156 ? -13.695 -16.719 16.906 1 95.56 156 ARG A CA 1
ATOM 1259 C C . ARG A 1 156 ? -12.602 -17.75 17.203 1 95.56 156 ARG A C 1
ATOM 1261 O O . ARG A 1 156 ? -12.852 -18.953 17.172 1 95.56 156 ARG A O 1
ATOM 1268 N N . ARG A 1 157 ? -11.453 -17.234 17.469 1 93.56 157 ARG A N 1
ATOM 1269 C CA . ARG A 1 157 ? -10.297 -18.094 17.656 1 93.56 157 ARG A CA 1
ATOM 1270 C C . ARG A 1 157 ? -10.57 -19.156 18.734 1 93.56 157 ARG A C 1
ATOM 1272 O O . ARG A 1 157 ? -10.273 -20.328 18.531 1 93.56 157 ARG A O 1
ATOM 1279 N N . GLU A 1 158 ? -11.203 -18.734 19.859 1 91.88 158 GLU A N 1
ATOM 1280 C CA . GLU A 1 158 ? -11.469 -19.656 20.953 1 91.88 158 GLU A CA 1
ATOM 1281 C C . GLU A 1 158 ? -12.445 -20.75 20.531 1 91.88 158 GLU A C 1
ATOM 1283 O O . GLU A 1 158 ? -12.266 -21.922 20.875 1 91.88 158 GLU A O 1
ATOM 1288 N N . LYS A 1 159 ? -13.406 -20.375 19.75 1 94.12 159 LYS A N 1
ATOM 1289 C CA . LYS A 1 159 ? -14.367 -21.344 19.234 1 94.12 159 LYS A CA 1
ATOM 1290 C C . LYS A 1 159 ? -13.703 -22.312 18.25 1 94.12 159 LYS A C 1
ATOM 1292 O O . LYS A 1 159 ? -13.953 -23.516 18.281 1 94.12 159 LYS A O 1
ATOM 1297 N N . PHE A 1 160 ? -12.93 -21.812 17.359 1 95.44 160 PHE A N 1
ATOM 1298 C CA . PHE A 1 160 ? -12.203 -22.625 16.391 1 95.44 160 PHE A CA 1
ATOM 1299 C C . PHE A 1 160 ? -11.344 -23.672 17.094 1 95.44 160 PHE A C 1
ATOM 1301 O O . PHE A 1 160 ? -11.359 -24.844 16.734 1 95.44 160 PHE A O 1
ATOM 1308 N N . LEU A 1 161 ? -10.57 -23.203 18.094 1 93.69 161 LEU A N 1
ATOM 1309 C CA . LEU A 1 161 ? -9.68 -24.094 18.828 1 93.69 161 LEU A CA 1
ATOM 1310 C C . LEU A 1 161 ? -10.477 -25.188 19.547 1 93.69 161 LEU A C 1
ATOM 1312 O O . LEU A 1 161 ? -10.094 -26.344 19.531 1 93.69 161 LEU A O 1
ATOM 1316 N N . ALA A 1 162 ? -11.594 -24.812 20.125 1 94.5 162 ALA A N 1
ATOM 1317 C CA . ALA A 1 162 ? -12.438 -25.766 20.828 1 94.5 162 ALA A CA 1
ATOM 1318 C C . ALA A 1 162 ? -13.039 -26.781 19.859 1 94.5 162 ALA A C 1
ATOM 1320 O O . ALA A 1 162 ? -13.078 -27.984 20.156 1 94.5 162 ALA A O 1
ATOM 1321 N N . GLU A 1 163 ? -13.414 -26.312 18.688 1 94.12 163 GLU A N 1
ATOM 1322 C CA . GLU A 1 163 ? -14.039 -27.156 17.688 1 94.12 163 GLU A CA 1
ATOM 1323 C C . GLU A 1 163 ? -13.039 -28.156 17.109 1 94.12 163 GLU A C 1
ATOM 1325 O O . GLU A 1 163 ? -13.43 -29.234 16.641 1 94.12 163 GLU A O 1
ATOM 1330 N N . ASN A 1 164 ? -11.758 -27.812 17.125 1 92.94 164 ASN A N 1
ATOM 1331 C CA . ASN A 1 164 ? -10.773 -28.641 16.453 1 92.94 164 ASN A CA 1
ATOM 1332 C C . ASN A 1 164 ? -9.812 -29.297 17.453 1 92.94 164 ASN A C 1
ATOM 1334 O O . ASN A 1 164 ? -8.789 -29.859 17.047 1 92.94 164 ASN A O 1
ATOM 1338 N N . GLN A 1 165 ? -10.148 -29.281 18.719 1 92.06 165 GLN A N 1
ATOM 1339 C CA . GLN A 1 165 ? -9.258 -29.75 19.781 1 92.06 165 GLN A CA 1
ATOM 1340 C C . GLN A 1 165 ? -8.977 -31.25 19.625 1 92.06 165 GLN A C 1
ATOM 1342 O O . GLN A 1 165 ? -7.828 -31.672 19.75 1 92.06 165 GLN A O 1
ATOM 1347 N N . GLU A 1 166 ? -10 -31.984 19.344 1 92 166 GLU A N 1
ATOM 1348 C CA . GLU A 1 166 ? -9.844 -33.438 19.219 1 92 166 GLU A CA 1
ATOM 1349 C C . GLU A 1 166 ? -8.914 -33.781 18.062 1 92 166 GLU A C 1
ATOM 1351 O O . GLU A 1 166 ? -8.055 -34.656 18.203 1 92 166 GLU A O 1
ATOM 1356 N N . GLU A 1 167 ? -9.117 -33.125 17.047 1 91.12 167 GLU A N 1
ATOM 1357 C CA . GLU A 1 167 ? -8.289 -33.406 15.875 1 91.12 167 GLU A CA 1
ATOM 1358 C C . GLU A 1 167 ? -6.852 -32.938 16.094 1 91.12 167 GLU A C 1
ATOM 1360 O O . GLU A 1 167 ? -5.91 -33.562 15.586 1 91.12 167 GLU A O 1
ATOM 1365 N N . PHE A 1 168 ? -6.637 -31.859 16.797 1 91.5 168 PHE A N 1
ATOM 1366 C CA . PHE A 1 168 ? -5.305 -31.375 17.141 1 91.5 168 PHE A CA 1
ATOM 1367 C C . PHE A 1 168 ? -4.586 -32.406 18.031 1 91.5 168 PHE A C 1
ATOM 1369 O O . PHE A 1 168 ? -3.404 -32.688 17.828 1 91.5 168 PHE A O 1
ATOM 1376 N N . ASP A 1 169 ? -5.352 -32.938 18.891 1 91.19 169 ASP A N 1
ATOM 1377 C CA . ASP A 1 169 ? -4.777 -33.938 19.797 1 91.19 169 ASP A CA 1
ATOM 1378 C C . ASP A 1 169 ? -4.391 -35.219 19.031 1 91.19 169 ASP A C 1
ATOM 1380 O O . ASP A 1 169 ? -3.34 -35.781 19.297 1 91.19 169 ASP A O 1
ATOM 1384 N N . ALA A 1 170 ? -5.27 -35.594 18.203 1 90.62 170 ALA A N 1
ATOM 1385 C CA . ALA A 1 170 ? -4.984 -36.781 17.391 1 90.62 170 ALA A CA 1
ATOM 1386 C C . ALA A 1 170 ? -3.729 -36.562 16.547 1 90.62 170 ALA A C 1
ATOM 1388 O O . ALA A 1 170 ? -2.898 -37.469 16.438 1 90.62 170 ALA A O 1
ATOM 1389 N N . GLU A 1 171 ? -3.621 -35.438 15.977 1 89.88 171 GLU A N 1
ATOM 1390 C CA . GLU A 1 171 ? -2.451 -35.125 15.156 1 89.88 171 GLU A CA 1
ATOM 1391 C C . GLU A 1 171 ? -1.186 -35.062 16.016 1 89.88 171 GLU A C 1
ATOM 1393 O O . GLU A 1 171 ? -0.124 -35.531 15.578 1 89.88 171 GLU A O 1
ATOM 1398 N N . ARG A 1 172 ? -1.292 -34.469 17.141 1 90 172 ARG A N 1
ATOM 1399 C CA . ARG A 1 172 ? -0.162 -34.406 18.062 1 90 172 ARG A CA 1
ATOM 1400 C C . ARG A 1 172 ? 0.313 -35.812 18.438 1 90 172 ARG A C 1
ATOM 1402 O O . ARG A 1 172 ? 1.517 -36.062 18.469 1 90 172 ARG A O 1
ATOM 1409 N N . ASN A 1 173 ? -0.622 -36.656 18.703 1 91.06 173 ASN A N 1
ATOM 1410 C CA . ASN A 1 173 ? -0.296 -38.031 19.078 1 91.06 173 ASN A CA 1
ATOM 1411 C C . ASN A 1 173 ? 0.38 -38.781 17.938 1 91.06 173 ASN A C 1
ATOM 1413 O O . ASN A 1 173 ? 1.321 -39.531 18.156 1 91.06 173 ASN A O 1
ATOM 1417 N N . LYS A 1 174 ? -0.145 -38.594 16.859 1 89.94 174 LYS A N 1
ATOM 1418 C CA . LYS A 1 174 ? 0.464 -39.219 15.688 1 89.94 174 LYS A CA 1
ATOM 1419 C C . LYS A 1 174 ? 1.914 -38.75 15.516 1 89.94 174 LYS A C 1
ATOM 1421 O O . LYS A 1 174 ? 2.795 -39.594 15.258 1 89.94 174 LYS A O 1
ATOM 1426 N N . ARG A 1 175 ? 2.17 -37.5 15.641 1 88.56 175 ARG A N 1
ATOM 1427 C CA . ARG A 1 175 ? 3.514 -36.969 15.508 1 88.56 175 ARG A CA 1
ATOM 1428 C C . ARG A 1 175 ? 4.418 -37.438 16.641 1 88.56 175 ARG A C 1
ATOM 1430 O O . ARG A 1 175 ? 5.613 -37.656 16.438 1 88.56 175 ARG A O 1
ATOM 1437 N N . TYR A 1 176 ? 3.809 -37.469 17.781 1 91.12 176 TYR A N 1
ATOM 1438 C CA . TYR A 1 176 ? 4.551 -37.969 18.922 1 91.12 176 TYR A CA 1
ATOM 1439 C C . TYR A 1 176 ? 5.031 -39.406 18.672 1 91.12 176 TYR A C 1
ATOM 1441 O O . TYR A 1 176 ? 6.211 -39.719 18.859 1 91.12 176 TYR A O 1
ATOM 1449 N N . GLU A 1 177 ? 4.145 -40.219 18.188 1 91.94 177 GLU A N 1
ATOM 1450 C CA . GLU A 1 177 ? 4.469 -41.625 17.922 1 91.94 177 GLU A CA 1
ATOM 1451 C C . GLU A 1 177 ? 5.523 -41.75 16.828 1 91.94 177 GLU A C 1
ATOM 1453 O O . GLU A 1 177 ? 6.445 -42.562 16.922 1 91.94 177 GLU A O 1
ATOM 1458 N N . ALA A 1 178 ? 5.359 -40.969 15.836 1 88.94 178 ALA A N 1
ATOM 1459 C CA . ALA A 1 178 ? 6.32 -41 14.734 1 88.94 178 ALA A CA 1
ATOM 1460 C C . ALA A 1 178 ? 7.703 -40.562 15.211 1 88.94 178 ALA A C 1
ATOM 1462 O O . ALA A 1 178 ? 8.719 -41.156 14.828 1 88.94 178 ALA A O 1
ATOM 1463 N N . SER A 1 179 ? 7.684 -39.5 15.969 1 86.38 179 SER A N 1
ATOM 1464 C CA . SER A 1 179 ? 8.953 -39 16.484 1 86.38 179 SER A CA 1
ATOM 1465 C C . SER A 1 179 ? 9.586 -39.969 17.453 1 86.38 179 SER A C 1
ATOM 1467 O O . SER A 1 179 ? 10.805 -40.156 17.453 1 86.38 179 SER A O 1
ATOM 1469 N N . LEU A 1 180 ? 8.781 -40.562 18.266 1 89.94 180 LEU A N 1
ATOM 1470 C CA . LEU A 1 180 ? 9.273 -41.531 19.234 1 89.94 180 LEU A CA 1
ATOM 1471 C C . LEU A 1 180 ? 9.898 -42.719 18.516 1 89.94 180 LEU A C 1
ATOM 1473 O O . LEU A 1 180 ? 10.969 -43.219 18.906 1 89.94 180 LEU A O 1
ATOM 1477 N N . LYS A 1 181 ? 9.258 -43.156 17.5 1 89.38 181 LYS A N 1
ATOM 1478 C CA . LYS A 1 181 ? 9.773 -44.25 16.703 1 89.38 181 LYS A CA 1
ATOM 1479 C C . LYS A 1 181 ? 11.125 -43.906 16.078 1 89.38 181 LYS A C 1
ATOM 1481 O O . LYS A 1 181 ? 12.031 -44.719 16.047 1 89.38 181 LYS A O 1
ATOM 1486 N N . SER A 1 182 ? 11.188 -42.719 15.547 1 84.19 182 SER A N 1
ATOM 1487 C CA . SER A 1 182 ? 12.422 -42.25 14.93 1 84.19 182 SER A CA 1
ATOM 1488 C C . SER A 1 182 ? 13.547 -42.156 15.945 1 84.19 182 SER A C 1
ATOM 1490 O O . SER A 1 182 ? 14.703 -42.469 15.641 1 84.19 182 SER A O 1
ATOM 1492 N N . GLN A 1 183 ? 13.227 -41.719 17.156 1 80.06 183 GLN A N 1
ATOM 1493 C CA . GLN A 1 183 ? 14.234 -41.562 18.203 1 80.06 183 GLN A CA 1
ATOM 1494 C C . GLN A 1 183 ? 14.703 -42.906 18.719 1 80.06 183 GLN A C 1
ATOM 1496 O O . GLN A 1 183 ? 15.859 -43.062 19.141 1 80.06 183 GLN A O 1
ATOM 1501 N N . LEU A 1 184 ? 13.859 -43.844 18.672 1 83.62 184 LEU A N 1
ATOM 1502 C CA . LEU A 1 184 ? 14.188 -45.156 19.203 1 83.62 184 LEU A CA 1
ATOM 1503 C C . LEU A 1 184 ? 14.898 -46 18.141 1 83.62 184 LEU A C 1
ATOM 1505 O O . LEU A 1 184 ? 15.461 -47.062 18.453 1 83.62 184 LEU A O 1
ATOM 1509 N N . ASP A 1 185 ? 14.797 -45.406 16.938 1 79.19 185 ASP A N 1
ATOM 1510 C CA . ASP A 1 185 ? 15.516 -46.094 15.867 1 79.19 185 ASP A CA 1
ATOM 1511 C C . ASP A 1 185 ? 17.031 -45.938 16.047 1 79.19 185 ASP A C 1
ATOM 1513 O O . ASP A 1 185 ? 17.562 -44.844 16.109 1 79.19 185 ASP A O 1
ATOM 1517 N N . PRO A 1 186 ? 17.781 -46.906 16.203 1 74.44 186 PRO A N 1
ATOM 1518 C CA . PRO A 1 186 ? 19.219 -46.844 16.469 1 74.44 186 PRO A CA 1
ATOM 1519 C C . PRO A 1 186 ? 20.031 -46.375 15.258 1 74.44 186 PRO A C 1
ATOM 1521 O O . PRO A 1 186 ? 21.203 -46.031 15.391 1 74.44 186 PRO A O 1
ATOM 1524 N N . THR A 1 187 ? 19.391 -46.25 14.102 1 74.25 187 THR A N 1
ATOM 1525 C CA . THR A 1 187 ? 20.125 -45.844 12.906 1 74.25 187 THR A CA 1
ATOM 1526 C C . THR A 1 187 ? 20.578 -44.375 13.023 1 74.25 187 THR A C 1
ATOM 1528 O O . THR A 1 187 ? 19.781 -43.5 13.383 1 74.25 187 THR A O 1
ATOM 1531 N N . PRO A 1 188 ? 21.859 -44.188 13 1 65.81 188 PRO A N 1
ATOM 1532 C CA . PRO A 1 188 ? 22.391 -42.812 13.109 1 65.81 188 PRO A CA 1
ATOM 1533 C C . PRO A 1 188 ? 21.766 -41.875 12.094 1 65.81 188 PRO A C 1
ATOM 1535 O O . PRO A 1 188 ? 21.594 -42.219 10.922 1 65.81 188 PRO A O 1
ATOM 1538 N N . LYS A 1 189 ? 21.125 -40.875 12.594 1 66.62 189 LYS A N 1
ATOM 1539 C CA . LYS A 1 189 ? 20.547 -39.844 11.734 1 66.62 189 LYS A CA 1
ATOM 1540 C C . LYS A 1 189 ? 21.594 -38.781 11.352 1 66.62 189 LYS A C 1
ATOM 1542 O O . LYS A 1 189 ? 22.469 -38.469 12.148 1 66.62 189 LYS A O 1
ATOM 1547 N N . PRO A 1 190 ? 21.609 -38.375 10.078 1 60.81 190 PRO A N 1
ATOM 1548 C CA . PRO A 1 190 ? 22.625 -37.406 9.602 1 60.81 190 PRO A CA 1
ATOM 1549 C C . PRO A 1 190 ? 22.688 -36.156 10.453 1 60.81 190 PRO A C 1
ATOM 1551 O O . PRO A 1 190 ? 23.766 -35.594 10.672 1 60.81 190 PRO A O 1
ATOM 1554 N N . TRP A 1 191 ? 21.625 -35.781 10.984 1 58.25 191 TRP A N 1
ATOM 1555 C CA . TRP A 1 191 ? 21.625 -34.5 11.711 1 58.25 191 TRP A CA 1
ATOM 1556 C C . TRP A 1 191 ? 22.188 -34.688 13.109 1 58.25 191 TRP A C 1
ATOM 1558 O O . TRP A 1 191 ? 22.562 -33.719 13.766 1 58.25 191 TRP A O 1
ATOM 1568 N N . ASP A 1 192 ? 22.156 -35.875 13.586 1 62.41 192 ASP A N 1
ATOM 1569 C CA . ASP A 1 192 ? 22.703 -36.156 14.914 1 62.41 192 ASP A CA 1
ATOM 1570 C C . ASP A 1 192 ? 24.188 -35.844 14.969 1 62.41 192 ASP A C 1
ATOM 1572 O O . ASP A 1 192 ? 24.703 -35.438 16.016 1 62.41 192 ASP A O 1
ATOM 1576 N N . LYS A 1 193 ? 24.719 -36.031 13.789 1 56.97 193 LYS A N 1
ATOM 1577 C CA . LYS A 1 193 ? 26.141 -35.75 13.719 1 56.97 193 LYS A CA 1
ATOM 1578 C C . LYS A 1 193 ? 26.391 -34.219 13.758 1 56.97 193 LYS A C 1
ATOM 1580 O O . LYS A 1 193 ? 27.406 -33.781 14.297 1 56.97 193 LYS A O 1
ATOM 1585 N N . VAL A 1 194 ? 25.484 -33.469 13.211 1 55.84 194 VAL A N 1
ATOM 1586 C CA . VAL A 1 194 ? 25.688 -32.031 13.055 1 55.84 194 VAL A CA 1
ATOM 1587 C C . VAL A 1 194 ? 25.203 -31.297 14.32 1 55.84 194 VAL A C 1
ATOM 1589 O O . VAL A 1 194 ? 25.891 -30.391 14.805 1 55.84 194 VAL A O 1
ATOM 1592 N N . PHE A 1 195 ? 24.094 -31.688 14.852 1 59.66 195 PHE A N 1
ATOM 1593 C CA . PHE A 1 195 ? 23.484 -30.875 15.906 1 59.66 195 PHE A CA 1
ATOM 1594 C C . PHE A 1 195 ? 23.562 -31.594 17.25 1 59.66 195 PHE A C 1
ATOM 1596 O O . PHE A 1 195 ? 23.234 -31.016 18.281 1 59.66 195 PHE A O 1
ATOM 1603 N N . GLY A 1 196 ? 24.141 -32.906 17.266 1 58.47 196 GLY A N 1
ATOM 1604 C CA . GLY A 1 196 ? 24.203 -33.688 18.484 1 58.47 196 GLY A CA 1
ATOM 1605 C C . GLY A 1 196 ? 22.891 -34.375 18.828 1 58.47 196 GLY A C 1
ATOM 1606 O O . GLY A 1 196 ? 21.844 -34 18.266 1 58.47 196 GLY A O 1
ATOM 1607 N N . LYS A 1 197 ? 22.953 -35.469 19.625 1 62.72 197 LYS A N 1
ATOM 1608 C CA . LYS A 1 197 ? 21.766 -36.156 20.062 1 62.72 197 LYS A CA 1
ATOM 1609 C C . LYS A 1 197 ? 20.953 -35.312 21.047 1 62.72 197 LYS A C 1
ATOM 1611 O O . LYS A 1 197 ? 21.531 -34.594 21.875 1 62.72 197 LYS A O 1
ATOM 1616 N N . PRO A 1 198 ? 19.703 -35.281 20.922 1 64.19 198 PRO A N 1
ATOM 1617 C CA . PRO A 1 198 ? 18.891 -34.531 21.891 1 64.19 198 PRO A CA 1
ATOM 1618 C C . PRO A 1 198 ? 19.141 -35 23.328 1 64.19 198 PRO A C 1
ATOM 1620 O O . PRO A 1 198 ? 19.391 -36.156 23.578 1 64.19 198 PRO A O 1
ATOM 1623 N N . THR A 1 199 ? 19.406 -34.094 24.234 1 67.12 199 THR A N 1
ATOM 1624 C CA . THR A 1 199 ? 19.797 -34.312 25.625 1 67.12 199 THR A CA 1
ATOM 1625 C C . THR A 1 199 ? 18.641 -34.969 26.391 1 67.12 199 THR A C 1
ATOM 1627 O O . THR A 1 199 ? 18.875 -35.656 27.406 1 67.12 199 THR A O 1
ATOM 1630 N N . GLY A 1 200 ? 17.453 -34.906 26.031 1 74.81 200 GLY A N 1
ATOM 1631 C CA . GLY A 1 200 ? 16.359 -35.438 26.828 1 74.81 200 GLY A CA 1
ATOM 1632 C C . GLY A 1 200 ? 16.031 -36.875 26.469 1 74.81 200 GLY A C 1
ATOM 1633 O O . GLY A 1 200 ? 16.656 -37.469 25.578 1 74.81 200 GLY A O 1
ATOM 1634 N N . THR A 1 201 ? 15.273 -37.594 27.328 1 86.44 201 THR A N 1
ATOM 1635 C CA . THR A 1 201 ? 14.781 -38.906 27.016 1 86.44 201 THR A CA 1
ATOM 1636 C C . THR A 1 201 ? 14.07 -38.938 25.656 1 86.44 201 THR A C 1
ATOM 1638 O O . THR A 1 201 ? 13.625 -37.875 25.188 1 86.44 201 THR A O 1
ATOM 1641 N N . PRO A 1 202 ? 14.117 -39.969 24.969 1 85.31 202 PRO A N 1
ATOM 1642 C CA . PRO A 1 202 ? 13.391 -40.062 23.703 1 85.31 202 PRO A CA 1
ATOM 1643 C C . PRO A 1 202 ? 11.945 -39.594 23.812 1 85.31 202 PRO A C 1
ATOM 1645 O O . PRO A 1 202 ? 11.422 -38.969 22.875 1 85.31 202 PRO A O 1
ATOM 1648 N N . GLU A 1 203 ? 11.383 -39.844 25 1 88.56 203 GLU A N 1
ATOM 1649 C CA . GLU A 1 203 ? 10 -39.438 25.219 1 88.56 203 GLU A CA 1
ATOM 1650 C C . GLU A 1 203 ? 9.883 -37.906 25.297 1 88.56 203 GLU A C 1
ATOM 1652 O O . GLU A 1 203 ? 8.969 -37.312 24.719 1 88.56 203 GLU A O 1
ATOM 1657 N N . GLU A 1 204 ? 10.781 -37.344 25.922 1 88.06 204 GLU A N 1
ATOM 1658 C CA . GLU A 1 204 ? 10.781 -35.906 26.062 1 88.06 204 GLU A CA 1
ATOM 1659 C C . GLU A 1 204 ? 11.047 -35.219 24.719 1 88.06 204 GLU A C 1
ATOM 1661 O O . GLU A 1 204 ? 10.398 -34.219 24.375 1 88.06 204 GLU A O 1
ATOM 1666 N N . SER A 1 205 ? 11.914 -35.719 24.062 1 84 205 SER A N 1
ATOM 1667 C CA . SER A 1 205 ? 12.258 -35.188 22.766 1 84 205 SER A CA 1
ATOM 1668 C C . SER A 1 205 ? 11.117 -35.344 21.766 1 84 205 SER A C 1
ATOM 1670 O O . SER A 1 205 ? 10.891 -34.469 20.938 1 84 205 SER A O 1
ATOM 1672 N N . ALA A 1 206 ? 10.5 -36.5 21.859 1 88.31 206 ALA A N 1
ATOM 1673 C CA . ALA A 1 206 ? 9.359 -36.75 20.984 1 88.31 206 ALA A CA 1
ATOM 1674 C C . ALA A 1 206 ? 8.203 -35.812 21.312 1 88.31 206 ALA A C 1
ATOM 1676 O O . ALA A 1 206 ? 7.512 -35.312 20.422 1 88.31 206 ALA A O 1
ATOM 1677 N N . SER A 1 207 ? 8.078 -35.531 22.609 1 89.25 207 SER A N 1
ATOM 1678 C CA . SER A 1 207 ? 7.027 -34.625 23.031 1 89.25 207 SER A CA 1
ATOM 1679 C C . SER A 1 207 ? 7.32 -33.188 22.562 1 89.25 207 SER A C 1
ATOM 1681 O O . SER A 1 207 ? 6.418 -32.5 22.094 1 89.25 207 SER A O 1
ATOM 1683 N N . GLU A 1 208 ? 8.484 -32.812 22.641 1 86.44 208 GLU A N 1
ATOM 1684 C CA . GLU A 1 208 ? 8.875 -31.469 22.203 1 86.44 208 GLU A CA 1
ATOM 1685 C C . GLU A 1 208 ? 8.688 -31.297 20.688 1 86.44 208 GLU A C 1
ATOM 1687 O O . GLU A 1 208 ? 8.234 -30.25 20.234 1 86.44 208 GLU A O 1
ATOM 1692 N N . ALA A 1 209 ? 9.008 -32.281 20.047 1 83.56 209 ALA A N 1
ATOM 1693 C CA . ALA A 1 209 ? 8.867 -32.25 18.594 1 83.56 209 ALA A CA 1
ATOM 1694 C C . ALA A 1 209 ? 7.398 -32.219 18.188 1 83.56 209 ALA A C 1
ATOM 1696 O O . ALA A 1 209 ? 7.035 -31.5 17.25 1 83.56 209 ALA A O 1
ATOM 1697 N N . ALA A 1 210 ? 6.652 -33 18.906 1 86.81 210 ALA A N 1
ATOM 1698 C CA . ALA A 1 210 ? 5.227 -33.062 18.594 1 86.81 210 ALA A CA 1
ATOM 1699 C C . ALA A 1 210 ? 4.539 -31.75 18.922 1 86.81 210 ALA A C 1
ATOM 1701 O O . ALA A 1 210 ? 3.6 -31.344 18.234 1 86.81 210 ALA A O 1
ATOM 1702 N N . ASP A 1 211 ? 5.109 -31.047 19.922 1 88.38 211 ASP A N 1
ATOM 1703 C CA . ASP A 1 211 ? 4.48 -29.828 20.406 1 88.38 211 ASP A CA 1
ATOM 1704 C C . ASP A 1 211 ? 4.988 -28.609 19.641 1 88.38 211 ASP A C 1
ATOM 1706 O O . ASP A 1 211 ? 4.359 -27.547 19.656 1 88.38 211 ASP A O 1
ATOM 1710 N N . PHE A 1 212 ? 5.988 -28.766 18.984 1 84.62 212 PHE A N 1
ATOM 1711 C CA . PHE A 1 212 ? 6.707 -27.641 18.406 1 84.62 212 PHE A CA 1
ATOM 1712 C C . PHE A 1 212 ? 5.797 -26.828 17.484 1 84.62 212 PHE A C 1
ATOM 1714 O O . PHE A 1 212 ? 5.641 -25.609 17.672 1 84.62 212 PHE A O 1
ATOM 1721 N N . PHE A 1 213 ? 5.141 -27.484 16.594 1 80.88 213 PHE A N 1
ATOM 1722 C CA . PHE A 1 213 ? 4.352 -26.781 15.586 1 80.88 213 PHE A CA 1
ATOM 1723 C C . PHE A 1 213 ? 3.068 -26.219 16.188 1 80.88 213 PHE A C 1
ATOM 1725 O O . PHE A 1 213 ? 2.631 -25.125 15.836 1 80.88 213 PHE A O 1
ATOM 1732 N N . PHE A 1 214 ? 2.568 -26.969 17.125 1 86.06 214 PHE A N 1
ATOM 1733 C CA . PHE A 1 214 ? 1.321 -26.531 17.734 1 86.06 214 PHE A CA 1
ATOM 1734 C C . PHE A 1 214 ? 1.551 -25.312 18.625 1 86.06 214 PHE A C 1
ATOM 1736 O O . PHE A 1 214 ? 0.745 -24.375 18.625 1 86.06 214 PHE A O 1
ATOM 1743 N N . LYS A 1 215 ? 2.613 -25.375 19.328 1 87 215 LYS A N 1
ATOM 1744 C CA . LYS A 1 215 ? 2.943 -24.25 20.188 1 87 215 LYS A CA 1
ATOM 1745 C C . LYS A 1 215 ? 3.203 -22.984 19.375 1 87 215 LYS A C 1
ATOM 1747 O O . LYS A 1 215 ? 2.77 -21.891 19.75 1 87 215 LYS A O 1
ATOM 1752 N N . ARG A 1 216 ? 3.842 -23.125 18.297 1 86.06 216 ARG A N 1
ATOM 1753 C CA . ARG A 1 216 ? 4.148 -21.984 17.438 1 86.06 216 ARG A CA 1
ATOM 1754 C C . ARG A 1 216 ? 2.883 -21.453 16.781 1 86.06 216 ARG A C 1
ATOM 1756 O O . ARG A 1 216 ? 2.729 -20.234 16.625 1 86.06 216 ARG A O 1
ATOM 1763 N N . PHE A 1 217 ? 2.08 -22.422 16.391 1 89.62 217 PHE A N 1
ATOM 1764 C CA . PHE A 1 217 ? 0.812 -22.016 15.805 1 89.62 217 PHE A CA 1
ATOM 1765 C C . PHE A 1 217 ? -0.029 -21.234 16.812 1 89.62 217 PHE A C 1
ATOM 1767 O O . PHE A 1 217 ? -0.593 -20.188 16.484 1 89.62 217 PHE A O 1
ATOM 1774 N N . GLU A 1 218 ? -0.049 -21.688 17.969 1 88.44 218 GLU A N 1
ATOM 1775 C CA . GLU A 1 218 ? -0.82 -21.031 19 1 88.44 218 GLU A CA 1
ATOM 1776 C C . GLU A 1 218 ? -0.245 -19.641 19.328 1 88.44 218 GLU A C 1
ATOM 1778 O O . GLU A 1 218 ? -0.993 -18.688 19.547 1 88.44 218 GLU A O 1
ATOM 1783 N N . GLU A 1 219 ? 1.002 -19.594 19.344 1 87.38 219 GLU A N 1
ATOM 1784 C CA . GLU A 1 219 ? 1.662 -18.312 19.594 1 87.38 219 GLU A CA 1
ATOM 1785 C C . GLU A 1 219 ? 1.368 -17.312 18.484 1 87.38 219 GLU A C 1
ATOM 1787 O O . GLU A 1 219 ? 1.048 -16.156 18.75 1 87.38 219 GLU A O 1
ATOM 1792 N N . TYR A 1 220 ? 1.434 -17.781 17.281 1 88.12 220 TYR A N 1
ATOM 1793 C CA . TYR A 1 220 ? 1.16 -16.906 16.141 1 88.12 220 TYR A CA 1
ATOM 1794 C C . TYR A 1 220 ? -0.291 -16.438 16.141 1 88.12 220 TYR A C 1
ATOM 1796 O O . TYR A 1 220 ? -0.567 -15.258 15.969 1 88.12 220 TYR A O 1
ATOM 1804 N N . CYS A 1 221 ? -1.174 -17.359 16.422 1 90.56 221 CYS A N 1
ATOM 1805 C CA . CYS A 1 221 ? -2.6 -17.062 16.328 1 90.56 221 CYS A CA 1
ATOM 1806 C C . CYS A 1 221 ? -3.053 -16.219 17.516 1 90.56 221 CYS A C 1
ATOM 1808 O O . CYS A 1 221 ? -4.129 -15.617 17.484 1 90.56 221 CYS A O 1
ATOM 1810 N N . SER A 1 222 ? -2.262 -16.172 18.594 1 89.44 222 SER A N 1
ATOM 1811 C CA . SER A 1 222 ? -2.65 -15.43 19.797 1 89.44 222 SER A CA 1
ATOM 1812 C C . SER A 1 222 ? -2.814 -13.945 19.5 1 89.44 222 SER A C 1
ATOM 1814 O O . SER A 1 222 ? -3.531 -13.234 20.203 1 89.44 222 SER A O 1
ATOM 1816 N N . GLY A 1 223 ? -2.23 -13.469 18.469 1 86.06 223 GLY A N 1
ATOM 1817 C CA . GLY A 1 223 ? -2.33 -12.062 18.094 1 86.06 223 GLY A CA 1
ATOM 1818 C C . GLY A 1 223 ? -3.557 -11.758 17.266 1 86.06 223 GLY A C 1
ATOM 1819 O O . GLY A 1 223 ? -3.803 -10.602 16.906 1 86.06 223 GLY A O 1
ATOM 1820 N N . PHE A 1 224 ? -4.344 -12.82 16.984 1 90.88 224 PHE A N 1
ATOM 1821 C CA . PHE A 1 224 ? -5.523 -12.672 16.141 1 90.88 224 PHE A CA 1
ATOM 1822 C C . PHE A 1 224 ? -6.773 -13.148 16.875 1 90.88 224 PHE A C 1
ATOM 1824 O O . PHE A 1 224 ? -6.715 -14.102 17.656 1 90.88 224 PHE A O 1
ATOM 1831 N N . SER A 1 225 ? -7.883 -12.539 16.641 1 91.81 225 SER A N 1
ATOM 1832 C CA . SER A 1 225 ? -9.094 -12.883 17.391 1 91.81 225 SER A CA 1
ATOM 1833 C C . SER A 1 225 ? -10.008 -13.781 16.562 1 91.81 225 SER A C 1
ATOM 1835 O O . SER A 1 225 ? -10.922 -14.398 17.109 1 91.81 225 SER A O 1
ATOM 1837 N N . TRP A 1 226 ? -9.734 -13.859 15.273 1 95.06 226 TRP A N 1
ATOM 1838 C CA . TRP A 1 226 ? -10.602 -14.633 14.391 1 95.06 226 TRP A CA 1
ATOM 1839 C C . TRP A 1 226 ? -9.789 -15.617 13.555 1 95.06 226 TRP A C 1
ATOM 1841 O O . TRP A 1 226 ? -8.586 -15.438 13.375 1 95.06 226 TRP A O 1
ATOM 1851 N N . MET A 1 227 ? -10.477 -16.656 13.125 1 96.44 227 MET A N 1
ATOM 1852 C CA . MET A 1 227 ? -9.922 -17.625 12.188 1 96.44 227 MET A CA 1
ATOM 1853 C C . MET A 1 227 ? -10.812 -17.781 10.961 1 96.44 227 MET A C 1
ATOM 1855 O O . MET A 1 227 ? -12.008 -18.078 11.078 1 96.44 227 MET A O 1
ATOM 1859 N N . ALA A 1 228 ? -10.242 -17.516 9.836 1 97.81 228 ALA A N 1
ATOM 1860 C CA . ALA A 1 228 ? -10.961 -17.75 8.586 1 97.81 228 ALA A CA 1
ATOM 1861 C C . ALA A 1 228 ? -10.75 -19.172 8.086 1 97.81 228 ALA A C 1
ATOM 1863 O O . ALA A 1 228 ? -9.641 -19.703 8.172 1 97.81 228 ALA A O 1
ATOM 1864 N N . GLN A 1 229 ? -11.797 -19.766 7.676 1 98 229 GLN A N 1
ATOM 1865 C CA . GLN A 1 229 ? -11.773 -21.109 7.117 1 98 229 GLN A CA 1
ATOM 1866 C C . GLN A 1 229 ? -12.32 -21.125 5.691 1 98 229 GLN A C 1
ATOM 1868 O O . GLN A 1 229 ? -13.383 -20.562 5.418 1 98 229 GLN A O 1
ATOM 1873 N N . VAL A 1 230 ? -11.555 -21.719 4.785 1 97.75 230 VAL A N 1
ATOM 1874 C CA . VAL A 1 230 ? -11.977 -21.812 3.395 1 97.75 230 VAL A CA 1
ATOM 1875 C C . VAL A 1 230 ? -11.516 -23.125 2.785 1 97.75 230 VAL A C 1
ATOM 1877 O O . VAL A 1 230 ? -10.344 -23.5 2.916 1 97.75 230 VAL A O 1
ATOM 1880 N N . SER A 1 231 ? -12.406 -23.812 2.146 1 97.12 231 SER A N 1
ATOM 1881 C CA . SER A 1 231 ? -12.094 -25.062 1.449 1 97.12 231 SER A CA 1
ATOM 1882 C C . SER A 1 231 ? -11.891 -24.828 -0.042 1 97.12 231 SER A C 1
ATOM 1884 O O . SER A 1 231 ? -12.75 -24.25 -0.709 1 97.12 231 SER A O 1
ATOM 1886 N N . VAL A 1 232 ? -10.766 -25.234 -0.508 1 96.75 232 VAL A N 1
ATOM 1887 C CA . VAL A 1 232 ? -10.406 -25.016 -1.905 1 96.75 232 VAL A CA 1
ATOM 1888 C C . VAL A 1 232 ? -10.477 -26.344 -2.668 1 96.75 232 VAL A C 1
ATOM 1890 O O . VAL A 1 232 ? -9.922 -27.344 -2.23 1 96.75 232 VAL A O 1
ATOM 1893 N N . PRO A 1 233 ? -11.18 -26.375 -3.809 1 94.5 233 PRO A N 1
ATOM 1894 C CA . PRO A 1 233 ? -11.234 -27.594 -4.613 1 94.5 233 PRO A CA 1
ATOM 1895 C C . PRO A 1 233 ? -9.852 -28.125 -4.984 1 94.5 233 PRO A C 1
ATOM 1897 O O . PRO A 1 233 ? -8.852 -27.406 -4.84 1 94.5 233 PRO A O 1
ATOM 1900 N N . ARG A 1 234 ? -9.789 -29.297 -5.48 1 93.75 234 ARG A N 1
ATOM 1901 C CA . ARG A 1 234 ? -8.562 -30.047 -5.754 1 93.75 234 ARG A CA 1
ATOM 1902 C C . ARG A 1 234 ? -7.656 -29.281 -6.711 1 93.75 234 ARG A C 1
ATOM 1904 O O . ARG A 1 234 ? -8.062 -28.938 -7.828 1 93.75 234 ARG A O 1
ATOM 1911 N N . CYS A 1 235 ? -6.453 -28.953 -6.297 1 94.5 235 CYS A N 1
ATOM 1912 C CA . CYS A 1 235 ? -5.402 -28.297 -7.066 1 94.5 235 CYS A CA 1
ATOM 1913 C C . CYS A 1 235 ? -4.059 -28.406 -6.352 1 94.5 235 CYS A C 1
ATOM 1915 O O . CYS A 1 235 ? -3.941 -29.109 -5.344 1 94.5 235 CYS A O 1
ATOM 1917 N N . HIS A 1 236 ? -3.029 -27.859 -6.988 1 93.88 236 HIS A N 1
ATOM 1918 C CA . HIS A 1 236 ? -1.722 -27.875 -6.34 1 93.88 236 HIS A CA 1
ATOM 1919 C C . HIS A 1 236 ? -1.758 -27.125 -5.008 1 93.88 236 HIS A C 1
ATOM 1921 O O . HIS A 1 236 ? -2.398 -26.078 -4.898 1 93.88 236 HIS A O 1
ATOM 1927 N N . PRO A 1 237 ? -1.076 -27.578 -3.949 1 92.19 237 PRO A N 1
ATOM 1928 C CA . PRO A 1 237 ? -1.152 -26.984 -2.611 1 92.19 237 PRO A CA 1
ATOM 1929 C C . PRO A 1 237 ? -0.78 -25.516 -2.6 1 92.19 237 PRO A C 1
ATOM 1931 O O . PRO A 1 237 ? -1.394 -24.719 -1.877 1 92.19 237 PRO A O 1
ATOM 1934 N N . LYS A 1 238 ? 0.201 -25.125 -3.334 1 91.38 238 LYS A N 1
ATOM 1935 C CA . LYS A 1 238 ? 0.604 -23.719 -3.375 1 91.38 238 LYS A CA 1
ATOM 1936 C C . LYS A 1 238 ? -0.49 -22.844 -3.984 1 91.38 238 LYS A C 1
ATOM 1938 O O . LYS A 1 238 ? -0.743 -21.734 -3.514 1 91.38 238 LYS A O 1
ATOM 1943 N N . VAL A 1 239 ? -1.084 -23.344 -4.992 1 93.06 239 VAL A N 1
ATOM 1944 C CA . VAL A 1 239 ? -2.199 -22.656 -5.629 1 93.06 239 VAL A CA 1
ATOM 1945 C C . VAL A 1 239 ? -3.383 -22.594 -4.668 1 93.06 239 VAL A C 1
ATOM 1947 O O . VAL A 1 239 ? -4.047 -21.547 -4.559 1 93.06 239 VAL A O 1
ATOM 1950 N N . SER A 1 240 ? -3.594 -23.734 -4.023 1 95.06 240 SER A N 1
ATOM 1951 C CA . SER A 1 240 ? -4.672 -23.812 -3.043 1 95.06 240 SER A CA 1
ATOM 1952 C C . SER A 1 240 ? -4.512 -22.75 -1.959 1 95.06 240 SER A C 1
ATOM 1954 O O . SER A 1 240 ? -5.477 -22.062 -1.604 1 95.06 240 SER A O 1
ATOM 1956 N N . ALA A 1 241 ? -3.373 -22.609 -1.469 1 93.62 241 ALA A N 1
ATOM 1957 C CA . ALA A 1 241 ? -3.09 -21.609 -0.431 1 93.62 241 ALA A CA 1
ATOM 1958 C C . ALA A 1 241 ? -3.314 -20.203 -0.949 1 93.62 241 ALA A C 1
ATOM 1960 O O . ALA A 1 241 ? -3.867 -19.344 -0.241 1 93.62 241 ALA A O 1
ATOM 1961 N N . GLU A 1 242 ? -2.863 -19.922 -2.125 1 91.81 242 GLU A N 1
ATOM 1962 C CA . GLU A 1 242 ? -3.027 -18.594 -2.721 1 91.81 242 GLU A CA 1
ATOM 1963 C C . GLU A 1 242 ? -4.504 -18.25 -2.91 1 91.81 242 GLU A C 1
ATOM 1965 O O . GLU A 1 242 ? -4.93 -17.141 -2.623 1 91.81 242 GLU A O 1
ATOM 1970 N N . ARG A 1 243 ? -5.227 -19.203 -3.4 1 94.94 243 ARG A N 1
ATOM 1971 C CA . ARG A 1 243 ? -6.66 -19 -3.6 1 94.94 243 ARG A CA 1
ATOM 1972 C C . ARG A 1 243 ? -7.363 -18.734 -2.273 1 94.94 243 ARG A C 1
ATOM 1974 O O . ARG A 1 243 ? -8.25 -17.875 -2.199 1 94.94 243 ARG A O 1
ATOM 1981 N N . ALA A 1 244 ? -6.953 -19.484 -1.305 1 96.5 244 ALA A N 1
ATOM 1982 C CA . ALA A 1 244 ? -7.543 -19.312 0.019 1 96.5 244 ALA A CA 1
ATOM 1983 C C . ALA A 1 244 ? -7.285 -17.906 0.546 1 96.5 244 ALA A C 1
ATOM 1985 O O . ALA A 1 244 ? -8.195 -17.25 1.055 1 96.5 244 ALA A O 1
ATOM 1986 N N . ARG A 1 245 ? -6.109 -17.469 0.392 1 94.62 245 ARG A N 1
ATOM 1987 C CA . ARG A 1 245 ? -5.75 -16.141 0.858 1 94.62 245 ARG A CA 1
ATOM 1988 C C . ARG A 1 245 ? -6.531 -15.07 0.104 1 94.62 245 ARG A C 1
ATOM 1990 O O . ARG A 1 245 ? -6.961 -14.078 0.695 1 94.62 245 ARG A O 1
ATOM 1997 N N . LEU A 1 246 ? -6.656 -15.297 -1.154 1 94.25 246 LEU A N 1
ATOM 1998 C CA . LEU A 1 246 ? -7.402 -14.344 -1.978 1 94.25 246 LEU A CA 1
ATOM 1999 C C . LEU A 1 246 ? -8.867 -14.289 -1.551 1 94.25 246 LEU A C 1
ATOM 2001 O O . LEU A 1 246 ? -9.453 -13.203 -1.491 1 94.25 246 LEU A O 1
ATOM 2005 N N . ALA A 1 247 ? -9.391 -15.438 -1.352 1 96.94 247 ALA A N 1
ATOM 2006 C CA . ALA A 1 247 ? -10.789 -15.5 -0.929 1 96.94 247 ALA A CA 1
ATOM 2007 C C . ALA A 1 247 ? -10.984 -14.805 0.416 1 96.94 247 ALA A C 1
ATOM 2009 O O . ALA A 1 247 ? -11.945 -14.055 0.601 1 96.94 247 ALA A O 1
ATOM 2010 N N . VAL A 1 248 ? -10.102 -15.047 1.334 1 97.62 248 VAL A N 1
ATOM 2011 C CA . VAL A 1 248 ? -10.188 -14.43 2.654 1 97.62 248 VAL A CA 1
ATOM 2012 C C . VAL A 1 248 ? -10.031 -12.914 2.529 1 97.62 248 VAL A C 1
ATOM 2014 O O . VAL A 1 248 ? -10.781 -12.148 3.146 1 97.62 248 VAL A O 1
ATOM 2017 N N . GLU A 1 249 ? -9.062 -12.5 1.756 1 96.38 249 GLU A N 1
ATOM 2018 C CA . GLU A 1 249 ? -8.891 -11.07 1.538 1 96.38 249 GLU A CA 1
ATOM 2019 C C . GLU A 1 249 ? -10.133 -10.453 0.904 1 96.38 249 GLU A C 1
ATOM 2021 O O . GLU A 1 249 ? -10.523 -9.336 1.253 1 96.38 249 GLU A O 1
ATOM 2026 N N . GLY A 1 250 ? -10.688 -11.188 -0.065 1 96.56 250 GLY A N 1
ATOM 2027 C CA . GLY A 1 250 ? -11.93 -10.727 -0.662 1 96.56 250 GLY A CA 1
ATOM 2028 C C . GLY A 1 250 ? -13.047 -10.547 0.35 1 96.56 250 GLY A C 1
ATOM 2029 O O . GLY A 1 250 ? -13.773 -9.555 0.311 1 96.56 250 GLY A O 1
ATOM 2030 N N . ALA A 1 251 ? -13.18 -11.5 1.205 1 97.44 251 ALA A N 1
ATOM 2031 C CA . ALA A 1 251 ? -14.203 -11.414 2.244 1 97.44 251 ALA A CA 1
ATOM 2032 C C . ALA A 1 251 ? -13.969 -10.211 3.15 1 97.44 251 ALA A C 1
ATOM 2034 O O . ALA A 1 251 ? -14.914 -9.523 3.543 1 97.44 251 ALA A O 1
ATOM 2035 N N . LEU A 1 252 ? -12.742 -9.977 3.52 1 95.88 252 LEU A N 1
ATOM 2036 C CA . LEU A 1 252 ? -12.398 -8.805 4.316 1 95.88 252 LEU A CA 1
ATOM 2037 C C . LEU A 1 252 ? -12.719 -7.52 3.561 1 95.88 252 LEU A C 1
ATOM 2039 O O . LEU A 1 252 ? -13.18 -6.543 4.156 1 95.88 252 LEU A O 1
ATOM 2043 N N . ASP A 1 253 ? -12.461 -7.512 2.268 1 95.75 253 ASP A N 1
ATOM 2044 C CA . ASP A 1 253 ? -12.734 -6.336 1.444 1 95.75 253 ASP A CA 1
ATOM 2045 C C . ASP A 1 253 ? -14.227 -6.031 1.397 1 95.75 253 ASP A C 1
ATOM 2047 O O . ASP A 1 253 ? -14.625 -4.863 1.328 1 95.75 253 ASP A O 1
ATOM 2051 N N . VAL A 1 254 ? -15.039 -7.074 1.38 1 94.94 254 VAL A N 1
ATOM 2052 C CA . VAL A 1 254 ? -16.484 -6.875 1.429 1 94.94 254 VAL A CA 1
ATOM 2053 C C . VAL A 1 254 ? -16.859 -6.168 2.727 1 94.94 254 VAL A C 1
ATOM 2055 O O . VAL A 1 254 ? -17.688 -5.246 2.723 1 94.94 254 VAL A O 1
ATOM 2058 N N . LEU A 1 255 ? -16.297 -6.602 3.762 1 92.94 255 LEU A N 1
ATOM 2059 C CA . LEU A 1 255 ? -16.562 -5.984 5.055 1 92.94 255 LEU A CA 1
ATOM 2060 C C . LEU A 1 255 ? -16.062 -4.539 5.078 1 92.94 255 LEU A C 1
ATOM 2062 O O . LEU A 1 255 ? -16.734 -3.66 5.629 1 92.94 255 LEU A O 1
ATOM 2066 N N . ARG A 1 256 ? -14.891 -4.309 4.527 1 92.62 256 ARG A N 1
ATOM 2067 C CA . ARG A 1 256 ? -14.344 -2.959 4.449 1 92.62 256 ARG A CA 1
ATOM 2068 C C . ARG A 1 256 ? -15.273 -2.031 3.674 1 92.62 256 ARG A C 1
ATOM 2070 O O . ARG A 1 256 ? -15.391 -0.849 4 1 92.62 256 ARG A O 1
ATOM 2077 N N . LEU A 1 257 ? -15.828 -2.586 2.633 1 91.38 257 LEU A N 1
ATOM 2078 C CA . LEU A 1 257 ? -16.75 -1.799 1.822 1 91.38 257 LEU A CA 1
ATOM 2079 C C . LEU A 1 257 ? -17.891 -1.263 2.672 1 91.38 257 LEU A C 1
ATOM 2081 O O . LEU A 1 257 ? -18.312 -0.111 2.512 1 91.38 257 LEU A O 1
ATOM 2085 N N . HIS A 1 258 ? -18.359 -1.978 3.559 1 87 258 HIS A N 1
ATOM 2086 C CA . HIS A 1 258 ? -19.531 -1.604 4.332 1 87 258 HIS A CA 1
ATOM 2087 C C . HIS A 1 258 ? -19.156 -0.756 5.539 1 87 258 HIS A C 1
ATOM 2089 O O . HIS A 1 258 ? -19.922 0.113 5.961 1 87 258 HIS A O 1
ATOM 2095 N N . LEU A 1 259 ? -18.031 -1.116 6.141 1 82.25 259 LEU A N 1
ATOM 2096 C CA . LEU A 1 259 ? -17.609 -0.379 7.328 1 82.25 259 LEU A CA 1
ATOM 2097 C C . LEU A 1 259 ? -17.078 0.996 6.949 1 82.25 259 LEU A C 1
ATOM 2099 O O . LEU A 1 259 ? -17.156 1.937 7.742 1 82.25 259 LEU A O 1
ATOM 2103 N N . GLY A 1 260 ? -16.578 1.135 5.742 1 69.69 260 GLY A N 1
ATOM 2104 C CA . GLY A 1 260 ? -16.031 2.402 5.277 1 69.69 260 GLY A CA 1
ATOM 2105 C C . GLY A 1 260 ? -14.586 2.619 5.68 1 69.69 260 GLY A C 1
ATOM 2106 O O . GLY A 1 260 ? -13.953 1.72 6.23 1 69.69 260 GLY A O 1
ATOM 2107 N N . ARG A 1 261 ? -13.984 3.719 5.398 1 65 261 ARG A N 1
ATOM 2108 C CA . ARG A 1 261 ? -12.555 4.035 5.402 1 65 261 ARG A CA 1
ATOM 2109 C C . ARG A 1 261 ? -11.984 3.979 6.816 1 65 261 ARG A C 1
ATOM 2111 O O . ARG A 1 261 ? -10.867 3.514 7.02 1 65 261 ARG A O 1
ATOM 2118 N N . GLY A 1 262 ? -12.648 4.434 7.672 1 67.06 262 GLY A N 1
ATOM 2119 C CA . GLY A 1 262 ? -12.008 4.504 8.977 1 67.06 262 GLY A CA 1
ATOM 2120 C C . GLY A 1 262 ? -12.094 3.209 9.758 1 67.06 262 GLY A C 1
ATOM 2121 O O . GLY A 1 262 ? -11.07 2.625 10.117 1 67.06 262 GLY A O 1
ATOM 2122 N N . ARG A 1 263 ? -13.008 2.549 9.688 1 75.44 263 ARG A N 1
ATOM 2123 C CA . ARG A 1 263 ? -13.234 1.395 10.547 1 75.44 263 ARG A CA 1
ATOM 2124 C C . ARG A 1 263 ? -12.758 0.109 9.883 1 75.44 263 ARG A C 1
ATOM 2126 O O . ARG A 1 263 ? -12.445 -0.872 10.562 1 75.44 263 ARG A O 1
ATOM 2133 N N . GLY A 1 264 ? -12.578 0.104 8.57 1 85.44 264 GLY A N 1
ATOM 2134 C CA . GLY A 1 264 ? -12.195 -1.092 7.84 1 85.44 264 GLY A CA 1
ATOM 2135 C C . GLY A 1 264 ? -10.688 -1.249 7.707 1 85.44 264 GLY A C 1
ATOM 2136 O O . GLY A 1 264 ? -10.203 -2.307 7.301 1 85.44 264 GLY A O 1
ATOM 2137 N N . ALA A 1 265 ? -9.969 -0.308 8.094 1 85.81 265 ALA A N 1
ATOM 2138 C CA . ALA A 1 265 ? -8.523 -0.289 7.859 1 85.81 265 ALA A CA 1
ATOM 2139 C C . ALA A 1 265 ? -7.812 -1.311 8.742 1 85.81 265 ALA A C 1
ATOM 2141 O O . ALA A 1 265 ? -6.742 -1.808 8.391 1 85.81 265 ALA A O 1
ATOM 2142 N N . LYS A 1 266 ? -8.367 -1.723 9.812 1 86.81 266 LYS A N 1
ATOM 2143 C CA . LYS A 1 266 ? -7.699 -2.621 10.758 1 86.81 266 LYS A CA 1
ATOM 2144 C C . LYS A 1 266 ? -7.93 -4.082 10.375 1 86.81 266 LYS A C 1
ATOM 2146 O O . LYS A 1 266 ? -7.25 -4.973 10.891 1 86.81 266 LYS A O 1
ATOM 2151 N N . LEU A 1 267 ? -8.961 -4.312 9.492 1 91.62 267 LEU A N 1
ATOM 2152 C CA . LEU A 1 267 ? -9.227 -5.684 9.07 1 91.62 267 LEU A CA 1
ATOM 2153 C C . LEU A 1 267 ? -8.055 -6.246 8.281 1 91.62 267 LEU A C 1
ATOM 2155 O O . LEU A 1 267 ? -7.586 -5.621 7.324 1 91.62 267 LEU A O 1
ATOM 2159 N N . ARG A 1 268 ? -7.613 -7.441 8.703 1 91.56 268 ARG A N 1
ATOM 2160 C CA . ARG A 1 268 ? -6.484 -8.008 7.973 1 91.56 268 ARG A CA 1
ATOM 2161 C C . ARG A 1 268 ? -6.359 -9.5 8.234 1 91.56 268 ARG A C 1
ATOM 2163 O O . ARG A 1 268 ? -6.852 -10.008 9.25 1 91.56 268 ARG A O 1
ATOM 2170 N N . GLN A 1 269 ? -5.73 -10.133 7.32 1 93.06 269 GLN A N 1
ATOM 2171 C CA . GLN A 1 269 ? -5.324 -11.516 7.555 1 93.06 269 GLN A CA 1
ATOM 2172 C C . GLN A 1 269 ? -3.885 -11.586 8.055 1 93.06 269 GLN A C 1
ATOM 2174 O O . GLN A 1 269 ? -3.156 -10.594 8.008 1 93.06 269 GLN A O 1
ATOM 2179 N N . GLY A 1 270 ? -3.496 -12.617 8.688 1 85.5 270 GLY A N 1
ATOM 2180 C CA . GLY A 1 270 ? -2.227 -12.789 9.375 1 85.5 270 GLY A CA 1
ATOM 2181 C C . GLY A 1 270 ? -1.029 -12.422 8.523 1 85.5 270 GLY A C 1
ATOM 2182 O O . GLY A 1 270 ? -0.053 -11.859 9.023 1 85.5 270 GLY A O 1
ATOM 2183 N N . ASN A 1 271 ? -1.008 -12.711 7.219 1 79.19 271 ASN A N 1
ATOM 2184 C CA . ASN A 1 271 ? 0.168 -12.477 6.387 1 79.19 271 ASN A CA 1
ATOM 2185 C C . ASN A 1 271 ? 0.017 -11.203 5.555 1 79.19 271 ASN A C 1
ATOM 2187 O O . ASN A 1 271 ? 0.571 -11.109 4.457 1 79.19 271 ASN A O 1
ATOM 2191 N N . SER A 1 272 ? -0.665 -10.234 6.148 1 85 272 SER A N 1
ATOM 2192 C CA . SER A 1 272 ? -0.835 -8.945 5.496 1 85 272 SER A CA 1
ATOM 2193 C C . SER A 1 272 ? -0.117 -7.84 6.266 1 85 272 SER A C 1
ATOM 2195 O O . SER A 1 272 ? 0.066 -7.938 7.48 1 85 272 SER A O 1
ATOM 2197 N N . PRO A 1 273 ? 0.306 -6.816 5.484 1 81.69 273 PRO A N 1
ATOM 2198 C CA . PRO A 1 273 ? 0.965 -5.703 6.164 1 81.69 273 PRO A CA 1
ATOM 2199 C C . PRO A 1 273 ? 0.061 -5.02 7.191 1 81.69 273 PRO A C 1
ATOM 2201 O O . PRO A 1 273 ? -1.147 -4.902 6.969 1 81.69 273 PRO A O 1
ATOM 2204 N N . SER A 1 274 ? 0.686 -4.617 8.336 1 78.38 274 SER A N 1
ATOM 2205 C CA . SER A 1 274 ? -0.062 -3.934 9.383 1 78.38 274 SER A CA 1
ATOM 2206 C C . SER A 1 274 ? 0.784 -2.855 10.055 1 78.38 274 SER A C 1
ATOM 2208 O O . SER A 1 274 ? 2.014 -2.922 10.031 1 78.38 274 SER A O 1
ATOM 2210 N N . ILE A 1 275 ? 0.003 -1.867 10.445 1 74.75 275 ILE A N 1
ATOM 2211 C CA . ILE A 1 275 ? 0.662 -0.854 11.266 1 74.75 275 ILE A CA 1
ATOM 2212 C C . ILE A 1 275 ? 0.564 -1.237 12.734 1 74.75 275 ILE A C 1
ATOM 2214 O O . ILE A 1 275 ? -0.492 -1.672 13.203 1 74.75 275 ILE A O 1
ATOM 2218 N N . GLY A 1 276 ? 1.663 -1.225 13.359 1 71.31 276 GLY A N 1
ATOM 2219 C CA . GLY A 1 276 ? 1.613 -1.474 14.797 1 71.31 276 GLY A CA 1
ATOM 2220 C C . GLY A 1 276 ? 0.773 -0.459 15.547 1 71.31 276 GLY A C 1
ATOM 2221 O O . GLY A 1 276 ? 0.745 0.72 15.188 1 71.31 276 GLY A O 1
ATOM 2222 N N . THR A 1 277 ? 0.057 -0.894 16.5 1 71.88 277 THR A N 1
ATOM 2223 C CA . THR A 1 277 ? -0.829 -0.022 17.266 1 71.88 277 THR A CA 1
ATOM 2224 C C . THR A 1 277 ? -0.058 0.702 18.359 1 71.88 277 THR A C 1
ATOM 2226 O O . THR A 1 277 ? -0.448 1.791 18.781 1 71.88 277 THR A O 1
ATOM 2229 N N . ASP A 1 278 ? 1.032 0.008 18.75 1 74.69 278 ASP A N 1
ATOM 2230 C CA . ASP A 1 278 ? 1.805 0.617 19.828 1 74.69 278 ASP A CA 1
ATOM 2231 C C . ASP A 1 278 ? 3.102 1.224 19.297 1 74.69 278 ASP A C 1
ATOM 2233 O O . ASP A 1 278 ? 3.887 0.543 18.625 1 74.69 278 ASP A O 1
ATOM 2237 N N . PHE A 1 279 ? 3.223 2.502 19.469 1 83.25 279 PHE A N 1
ATOM 2238 C CA . PHE A 1 279 ? 4.504 3.092 19.109 1 83.25 279 PHE A CA 1
ATOM 2239 C C . PHE A 1 279 ? 4.871 4.227 20.047 1 83.25 279 PHE A C 1
ATOM 2241 O O . PHE A 1 279 ? 4.008 4.754 20.766 1 83.25 279 PHE A O 1
ATOM 2248 N N . VAL A 1 280 ? 6.086 4.449 20.203 1 85.44 280 VAL A N 1
ATOM 2249 C CA . VAL A 1 280 ? 6.625 5.504 21.062 1 85.44 280 VAL A CA 1
ATOM 2250 C C . VAL A 1 280 ? 7.426 6.492 20.219 1 85.44 280 VAL A C 1
ATOM 2252 O O . VAL A 1 280 ? 8.195 6.09 19.344 1 85.44 280 VAL A O 1
ATOM 2255 N N . GLU A 1 281 ? 7.125 7.684 20.375 1 88.62 281 GLU A N 1
ATOM 2256 C CA . GLU A 1 281 ? 7.891 8.75 19.734 1 88.62 281 GLU A CA 1
ATOM 2257 C C . GLU A 1 281 ? 8.844 9.414 20.719 1 88.62 281 GLU A C 1
ATOM 2259 O O . GLU A 1 281 ? 8.492 9.641 21.875 1 88.62 281 GLU A O 1
ATOM 2264 N N . LEU A 1 282 ? 10.023 9.594 20.344 1 93.06 282 LEU A N 1
ATOM 2265 C CA . LEU A 1 282 ? 11.062 10.234 21.156 1 93.06 282 LEU A CA 1
ATOM 2266 C C . LEU A 1 282 ? 11.602 11.477 20.453 1 93.06 282 LEU A C 1
ATOM 2268 O O . LEU A 1 282 ? 11.945 11.43 19.266 1 93.06 282 LEU A O 1
ATOM 2272 N N . SER A 1 283 ? 11.578 12.539 21.125 1 94.81 283 SER A N 1
ATOM 2273 C CA . SER A 1 283 ? 12.172 13.773 20.609 1 94.81 283 SER A CA 1
ATOM 2274 C C . SER A 1 283 ? 12.977 14.484 21.688 1 94.81 283 SER A C 1
ATOM 2276 O O . SER A 1 283 ? 12.836 14.188 22.875 1 94.81 283 SER A O 1
ATOM 2278 N N . ARG A 1 284 ? 13.852 15.352 21.297 1 94.62 284 ARG A N 1
ATOM 2279 C CA . ARG A 1 284 ? 14.695 16.156 22.172 1 94.62 284 ARG A CA 1
ATOM 2280 C C . ARG A 1 284 ? 14.633 17.641 21.797 1 94.62 284 ARG A C 1
ATOM 2282 O O . ARG A 1 284 ? 14.719 17.984 20.625 1 94.62 284 ARG A O 1
ATOM 2289 N N . HIS A 1 285 ? 14.477 18.438 22.844 1 91.81 285 HIS A N 1
ATOM 2290 C CA . HIS A 1 285 ? 14.492 19.875 22.625 1 91.81 285 HIS A CA 1
ATOM 2291 C C . HIS A 1 285 ? 15.914 20.391 22.406 1 91.81 285 HIS A C 1
ATOM 2293 O O . HIS A 1 285 ? 16.875 19.781 22.875 1 91.81 285 HIS A O 1
ATOM 2299 N N . ALA A 1 286 ? 15.984 21.516 21.688 1 89 286 ALA A N 1
ATOM 2300 C CA . ALA A 1 286 ? 17.281 22.125 21.422 1 89 286 ALA A CA 1
ATOM 2301 C C . ALA A 1 286 ? 18.016 22.453 22.734 1 89 286 ALA A C 1
ATOM 2303 O O . ALA A 1 286 ? 19.234 22.375 22.797 1 89 286 ALA A O 1
ATOM 2304 N N . GLN A 1 287 ? 17.281 22.859 23.75 1 85.31 287 GLN A N 1
ATOM 2305 C CA . GLN A 1 287 ? 17.844 23.25 25.031 1 85.31 287 GLN A CA 1
ATOM 2306 C C . GLN A 1 287 ? 18.109 22.016 25.906 1 85.31 287 GLN A C 1
ATOM 2308 O O . GLN A 1 287 ? 18.656 22.141 27 1 85.31 287 GLN A O 1
ATOM 2313 N N . GLY A 1 288 ? 17.766 20.875 25.406 1 82.5 288 GLY A N 1
ATOM 2314 C CA . GLY A 1 288 ? 17.969 19.641 26.141 1 82.5 288 GLY A CA 1
ATOM 2315 C C . GLY A 1 288 ? 16.672 19.078 26.719 1 82.5 288 GLY A C 1
ATOM 2316 O O . GLY A 1 288 ? 15.672 19.781 26.828 1 82.5 288 GLY A O 1
ATOM 2317 N N . GLY A 1 289 ? 16.688 17.797 27 1 87.12 289 GLY A N 1
ATOM 2318 C CA . GLY A 1 289 ? 15.516 17.141 27.562 1 87.12 289 GLY A CA 1
ATOM 2319 C C . GLY A 1 289 ? 14.742 16.312 26.562 1 87.12 289 GLY A C 1
ATOM 2320 O O . GLY A 1 289 ? 14.406 16.797 25.469 1 87.12 289 GLY A O 1
ATOM 2321 N N . PHE A 1 290 ? 14.5 15.125 26.906 1 89.62 290 PHE A N 1
ATOM 2322 C CA . PHE A 1 290 ? 13.766 14.203 26.047 1 89.62 290 PHE A CA 1
ATOM 2323 C C . PHE A 1 290 ? 12.266 14.289 26.312 1 89.62 290 PHE A C 1
ATOM 2325 O O . PHE A 1 290 ? 11.844 14.539 27.453 1 89.62 290 PHE A O 1
ATOM 2332 N N . SER A 1 291 ? 11.531 14.18 25.312 1 88.31 291 SER A N 1
ATOM 2333 C CA . SER A 1 291 ? 10.078 14.062 25.391 1 88.31 291 SER A CA 1
ATOM 2334 C C . SER A 1 291 ? 9.594 12.758 24.781 1 88.31 291 SER A C 1
ATOM 2336 O O . SER A 1 291 ? 10.086 12.336 23.734 1 88.31 291 SER A O 1
ATOM 2338 N N . PHE A 1 292 ? 8.719 12.102 25.562 1 87.38 292 PHE A N 1
ATOM 2339 C CA . PHE A 1 292 ? 8.156 10.828 25.125 1 87.38 292 PHE A CA 1
ATOM 2340 C C . PHE A 1 292 ? 6.664 10.977 24.844 1 87.38 292 PHE A C 1
ATOM 2342 O O . PHE A 1 292 ? 5.949 11.672 25.562 1 87.38 292 PHE A O 1
ATOM 2349 N N . SER A 1 293 ? 6.297 10.445 23.734 1 84 293 SER A N 1
ATOM 2350 C CA . SER A 1 293 ? 4.871 10.297 23.469 1 84 293 SER A CA 1
ATOM 2351 C C . SER A 1 293 ? 4.527 8.859 23.094 1 84 293 SER A C 1
ATOM 2353 O O . SER A 1 293 ? 5.262 8.211 22.344 1 84 293 SER A O 1
ATOM 2355 N N . TYR A 1 294 ? 3.541 8.352 23.766 1 80 294 TYR A N 1
ATOM 2356 C CA . TYR A 1 294 ? 3.145 6.969 23.531 1 80 294 TYR A CA 1
ATOM 2357 C C . TYR A 1 294 ? 1.748 6.891 22.922 1 80 294 TYR A C 1
ATOM 2359 O O . TYR A 1 294 ? 0.866 7.676 23.281 1 80 294 TYR A O 1
ATOM 2367 N N . SER A 1 295 ? 1.653 6.094 21.906 1 77.25 295 SER A N 1
ATOM 2368 C CA . SER A 1 295 ? 0.339 5.809 21.344 1 77.25 295 SER A CA 1
ATOM 2369 C C . SER A 1 295 ? -0.028 4.336 21.516 1 77.25 295 SER A C 1
ATOM 2371 O O . SER A 1 295 ? 0.808 3.455 21.312 1 77.25 295 SER A O 1
ATOM 2373 N N . PHE A 1 296 ? -1.199 4.23 22.141 1 71.75 296 PHE A N 1
ATOM 2374 C CA . PHE A 1 296 ? -1.754 2.891 22.281 1 71.75 296 PHE A CA 1
ATOM 2375 C C . PHE A 1 296 ? -3.041 2.748 21.484 1 71.75 296 PHE A C 1
ATOM 2377 O O . PHE A 1 296 ? -3.861 3.668 21.438 1 71.75 296 PHE A O 1
ATOM 2384 N N . GLY A 1 297 ? -3.023 1.838 20.625 1 65.5 297 GLY A N 1
ATOM 2385 C CA . GLY A 1 297 ? -4.277 1.591 19.938 1 65.5 297 GLY A CA 1
ATOM 2386 C C . GLY A 1 297 ? -4.691 0.133 19.953 1 65.5 297 GLY A C 1
ATOM 2387 O O . GLY A 1 297 ? -3.891 -0.743 20.281 1 65.5 297 GLY A O 1
ATOM 2388 N N . SER A 1 298 ? -5.984 -0.038 19.875 1 68.75 298 SER A N 1
ATOM 2389 C CA . SER A 1 298 ? -6.496 -1.396 19.734 1 68.75 298 SER A CA 1
ATOM 2390 C C . SER A 1 298 ? -6.16 -1.964 18.359 1 68.75 298 SER A C 1
ATOM 2392 O O . SER A 1 298 ? -6.258 -1.261 17.344 1 68.75 298 SER A O 1
ATOM 2394 N N . ALA A 1 299 ? -5.699 -3.139 18.391 1 67.81 299 ALA A N 1
ATOM 2395 C CA . ALA A 1 299 ? -5.414 -3.83 17.141 1 67.81 299 ALA A CA 1
ATOM 2396 C C . ALA A 1 299 ? -6.695 -4.078 16.344 1 67.81 299 ALA A C 1
ATOM 2398 O O . ALA A 1 299 ? -6.652 -4.27 15.125 1 67.81 299 ALA A O 1
ATOM 2399 N N . GLU A 1 300 ? -7.82 -4.035 17.156 1 74.31 300 GLU A N 1
ATOM 2400 C CA . GLU A 1 300 ? -9.086 -4.344 16.5 1 74.31 300 GLU A CA 1
ATOM 2401 C C . GLU A 1 300 ? -10.07 -3.18 16.625 1 74.31 300 GLU A C 1
ATOM 2403 O O . GLU A 1 300 ? -9.969 -2.373 17.547 1 74.31 300 GLU A O 1
ATOM 2408 N N . GLU A 1 301 ? -10.891 -3.084 15.664 1 72.5 301 GLU A N 1
ATOM 2409 C CA . GLU A 1 301 ? -11.93 -2.066 15.695 1 72.5 301 GLU A CA 1
ATOM 2410 C C . GLU A 1 301 ? -13.102 -2.494 16.578 1 72.5 301 GLU A C 1
ATOM 2412 O O . GLU A 1 301 ? -13.492 -3.666 16.578 1 72.5 301 GLU A O 1
ATOM 2417 N N . ILE A 1 302 ? -13.57 -1.603 17.297 1 69.62 302 ILE A N 1
ATOM 2418 C CA . ILE A 1 302 ? -14.758 -1.82 18.109 1 69.62 302 ILE A CA 1
ATOM 2419 C C . ILE A 1 302 ? -15.953 -1.117 17.469 1 69.62 302 ILE A C 1
ATOM 2421 O O . ILE A 1 302 ? -15.969 0.11 17.359 1 69.62 302 ILE A O 1
ATOM 2425 N N . LEU A 1 303 ? -16.906 -1.879 17.031 1 72.81 303 LEU A N 1
ATOM 2426 C CA . LEU A 1 303 ? -18.047 -1.305 16.344 1 72.81 303 LEU A CA 1
ATOM 2427 C C . LEU A 1 303 ? -19.219 -1.104 17.297 1 72.81 303 LEU A C 1
ATOM 2429 O O . LEU A 1 303 ? -20.109 -0.297 17.031 1 72.81 303 LEU A O 1
ATOM 2433 N N . GLY A 1 304 ? -19.141 -1.754 18.438 1 71.81 304 GLY A N 1
ATOM 2434 C CA . GLY A 1 304 ? -20.172 -1.614 19.438 1 71.81 304 GLY A CA 1
ATOM 2435 C C . GLY A 1 304 ? -21.312 -2.6 19.25 1 71.81 304 GLY A C 1
ATOM 2436 O O . GLY A 1 304 ? -21.375 -3.301 18.234 1 71.81 304 GLY A O 1
ATOM 2437 N N . PRO A 1 305 ? -22.172 -2.645 20.266 1 75.38 305 PRO A N 1
ATOM 2438 C CA . PRO A 1 305 ? -23.281 -3.592 20.188 1 75.38 305 PRO A CA 1
ATOM 2439 C C . PRO A 1 305 ? -24.25 -3.297 19.031 1 75.38 305 PRO A C 1
ATOM 2441 O O . PRO A 1 305 ? -24.5 -2.131 18.719 1 75.38 305 PRO A O 1
ATOM 2444 N N . GLY A 1 306 ? -24.688 -4.262 18.312 1 78.94 306 GLY A N 1
ATOM 2445 C CA . GLY A 1 306 ? -25.688 -4.109 17.266 1 78.94 306 GLY A CA 1
ATOM 2446 C C . GLY A 1 306 ? -25.078 -3.871 15.898 1 78.94 306 GLY A C 1
ATOM 2447 O O . GLY A 1 306 ? -25.797 -3.586 14.938 1 78.94 306 GLY A O 1
ATOM 2448 N N . TRP A 1 307 ? -23.828 -4 15.828 1 82 307 TRP A N 1
ATOM 2449 C CA . TRP A 1 307 ? -23.172 -3.711 14.562 1 82 307 TRP A CA 1
ATOM 2450 C C . TRP A 1 307 ? -23.562 -4.738 13.5 1 82 307 TRP A C 1
ATOM 2452 O O . TRP A 1 307 ? -23.688 -4.406 12.32 1 82 307 TRP A O 1
ATOM 2462 N N . PHE A 1 308 ? -23.812 -5.996 13.898 1 87.25 308 PHE A N 1
ATOM 2463 C CA . PHE A 1 308 ? -23.953 -7.109 12.969 1 87.25 308 PHE A CA 1
ATOM 2464 C C . PHE A 1 308 ? -25.203 -6.957 12.125 1 87.25 308 PHE A C 1
ATOM 2466 O O . PHE A 1 308 ? -25.141 -7.016 10.891 1 87.25 308 PHE A O 1
ATOM 2473 N N . PRO A 1 309 ? -26.344 -6.621 12.742 1 86.06 309 PRO A N 1
ATOM 2474 C CA . PRO A 1 309 ? -27.547 -6.434 11.914 1 86.06 309 PRO A CA 1
ATOM 2475 C C . PRO A 1 309 ? -27.422 -5.25 10.961 1 86.06 309 PRO A C 1
ATOM 2477 O O . PRO A 1 309 ? -27.984 -5.273 9.867 1 86.06 309 PRO A O 1
ATOM 2480 N N . VAL A 1 310 ? -26.656 -4.379 11.344 1 81 310 VAL A N 1
ATOM 2481 C CA . VAL A 1 310 ? -26.484 -3.182 10.531 1 81 310 VAL A CA 1
ATOM 2482 C C . VAL A 1 310 ? -25.703 -3.521 9.258 1 81 310 VAL A C 1
ATOM 2484 O O . VAL A 1 310 ? -26 -2.982 8.188 1 81 310 VAL A O 1
ATOM 2487 N N . VAL A 1 311 ? -24.812 -4.426 9.367 1 85.62 311 VAL A N 1
ATOM 2488 C CA . VAL A 1 311 ? -23.922 -4.742 8.258 1 85.62 311 VAL A CA 1
ATOM 2489 C C . VAL A 1 311 ? -24.5 -5.898 7.445 1 85.62 311 VAL A C 1
ATOM 2491 O O . VAL A 1 311 ? -24.391 -5.922 6.215 1 85.62 311 VAL A O 1
ATOM 2494 N N . PHE A 1 312 ? -25.188 -6.82 8.031 1 90.81 312 PHE A N 1
ATOM 2495 C CA . PHE A 1 312 ? -25.5 -8.078 7.363 1 90.81 312 PHE A CA 1
ATOM 2496 C C . PHE A 1 312 ? -26.984 -8.18 7.062 1 90.81 312 PHE A C 1
ATOM 2498 O O . PHE A 1 312 ? -27.438 -9.148 6.434 1 90.81 312 PHE A O 1
ATOM 2505 N N . GLU A 1 313 ? -27.688 -7.176 7.516 1 89.19 313 GLU A N 1
ATOM 2506 C CA . GLU A 1 313 ? -29.125 -7.195 7.223 1 89.19 313 GLU A CA 1
ATOM 2507 C C . GLU A 1 313 ? -29.516 -6.004 6.359 1 89.19 313 GLU A C 1
ATOM 2509 O O . GLU A 1 313 ? -28.719 -5.086 6.145 1 89.19 313 GLU A O 1
ATOM 2514 N N . GLY A 1 314 ? -30.719 -6.066 5.746 1 88.12 314 GLY A N 1
ATOM 2515 C CA . GLY A 1 314 ? -31.203 -4.977 4.918 1 88.12 314 GLY A CA 1
ATOM 2516 C C . GLY A 1 314 ? -30.516 -4.887 3.572 1 88.12 314 GLY A C 1
ATOM 2517 O O . GLY A 1 314 ? -29.984 -5.887 3.07 1 88.12 314 GLY A O 1
ATOM 2518 N N . PRO A 1 315 ? -30.594 -3.76 2.969 1 82.94 315 PRO A N 1
ATOM 2519 C CA . PRO A 1 315 ? -29.969 -3.582 1.652 1 82.94 315 PRO A CA 1
ATOM 2520 C C . PRO A 1 315 ? -28.469 -3.793 1.675 1 82.94 315 PRO A C 1
ATOM 2522 O O . PRO A 1 315 ? -27.906 -4.359 0.734 1 82.94 315 PRO A O 1
ATOM 2525 N N . LYS A 1 316 ? -27.875 -3.381 2.699 1 84 316 LYS A N 1
ATOM 2526 C CA . LYS A 1 316 ? -26.438 -3.584 2.846 1 84 316 LYS A CA 1
ATOM 2527 C C . LYS A 1 316 ? -26.109 -5.07 2.93 1 84 316 LYS A C 1
ATOM 2529 O O . LYS A 1 316 ? -25.125 -5.523 2.332 1 84 316 LYS A O 1
ATOM 2534 N N . GLY A 1 317 ? -26.922 -5.719 3.65 1 90 317 GLY A N 1
ATOM 2535 C CA . GLY A 1 317 ? -26.719 -7.152 3.781 1 90 317 GLY A CA 1
ATOM 2536 C C . GLY A 1 317 ? -26.891 -7.898 2.469 1 90 317 GLY A C 1
ATOM 2537 O O . GLY A 1 317 ? -26.172 -8.859 2.203 1 90 317 GLY A O 1
ATOM 2538 N N . GLN A 1 318 ? -27.781 -7.441 1.664 1 90.75 318 GLN A N 1
ATOM 2539 C CA . GLN A 1 318 ? -28 -8.062 0.361 1 90.75 318 GLN A CA 1
ATOM 2540 C C . GLN A 1 318 ? -26.797 -7.879 -0.543 1 90.75 318 GLN A C 1
ATOM 2542 O O . GLN A 1 318 ? -26.406 -8.805 -1.261 1 90.75 318 GLN A O 1
ATOM 2547 N N . ILE A 1 319 ? -26.297 -6.715 -0.498 1 90.75 319 ILE A N 1
ATOM 2548 C CA . ILE A 1 319 ? -25.109 -6.43 -1.291 1 90.75 319 ILE A CA 1
ATOM 2549 C C . ILE A 1 319 ? -23.953 -7.293 -0.804 1 90.75 319 ILE A C 1
ATOM 2551 O O . ILE A 1 319 ? -23.203 -7.863 -1.61 1 90.75 319 ILE A O 1
ATOM 2555 N N . LEU A 1 320 ? -23.812 -7.367 0.488 1 92.06 320 LEU A N 1
ATOM 2556 C CA . LEU A 1 320 ? -22.766 -8.18 1.088 1 92.06 320 LEU A CA 1
ATOM 2557 C C . LEU A 1 320 ? -22.891 -9.633 0.655 1 92.06 320 LEU A C 1
ATOM 2559 O O . LEU A 1 320 ? -21.891 -10.273 0.323 1 92.06 320 LEU A O 1
ATOM 2563 N N . GLN A 1 321 ? -24.062 -10.125 0.635 1 92.69 321 GLN A N 1
ATOM 2564 C CA . GLN A 1 321 ? -24.297 -11.508 0.239 1 92.69 321 GLN A CA 1
ATOM 2565 C C . GLN A 1 321 ? -24.016 -11.711 -1.247 1 92.69 321 GLN A C 1
ATOM 2567 O O . GLN A 1 321 ? -23.438 -12.719 -1.642 1 92.69 321 GLN A O 1
ATOM 2572 N N . ALA A 1 322 ? -24.453 -10.758 -2.012 1 93.31 322 ALA A N 1
ATOM 2573 C CA . ALA A 1 322 ? -24.234 -10.859 -3.453 1 93.31 322 ALA A CA 1
ATOM 2574 C C . ALA A 1 322 ? -22.75 -10.891 -3.783 1 93.31 322 ALA A C 1
ATOM 2576 O O . ALA A 1 322 ? -22.297 -11.727 -4.578 1 93.31 322 ALA A O 1
ATOM 2577 N N . VAL A 1 323 ? -21.984 -10 -3.199 1 94.75 323 VAL A N 1
ATOM 2578 C CA . VAL A 1 323 ? -20.547 -9.961 -3.455 1 94.75 323 VAL A CA 1
ATOM 2579 C C . VAL A 1 323 ? -19.875 -11.203 -2.863 1 94.75 323 VAL A C 1
ATOM 2581 O O . VAL A 1 323 ? -18.938 -11.742 -3.443 1 94.75 323 VAL A O 1
ATOM 2584 N N . GLY A 1 324 ? -20.328 -11.625 -1.691 1 95 324 GLY A N 1
ATOM 2585 C CA . GLY A 1 324 ? -19.828 -12.852 -1.101 1 95 324 GLY A CA 1
ATOM 2586 C C . GLY A 1 324 ? -19.922 -14.047 -2.039 1 95 324 GLY A C 1
ATOM 2587 O O . GLY A 1 324 ? -18.984 -14.852 -2.117 1 95 324 GLY A O 1
ATOM 2588 N N . GLU A 1 325 ? -20.984 -14.078 -2.766 1 93.19 325 GLU A N 1
ATOM 2589 C CA . GLU A 1 325 ? -21.188 -15.18 -3.707 1 93.19 325 GLU A CA 1
ATOM 2590 C C . GLU A 1 325 ? -20.172 -15.109 -4.848 1 93.19 325 GLU A C 1
ATOM 2592 O O . GLU A 1 325 ? -19.75 -16.141 -5.371 1 93.19 325 GLU A O 1
ATOM 2597 N N . MET A 1 326 ? -19.812 -13.938 -5.215 1 93.81 326 MET A N 1
ATOM 2598 C CA . MET A 1 326 ? -18.859 -13.766 -6.305 1 93.81 326 MET A CA 1
ATOM 2599 C C . MET A 1 326 ? -17.484 -14.305 -5.922 1 93.81 326 MET A C 1
ATOM 2601 O O . MET A 1 326 ? -16.672 -14.641 -6.793 1 93.81 326 MET A O 1
ATOM 2605 N N . LEU A 1 327 ? -17.188 -14.438 -4.617 1 96 327 LEU A N 1
ATOM 2606 C CA . LEU A 1 327 ? -15.867 -14.836 -4.129 1 96 327 LEU A CA 1
ATOM 2607 C C . LEU A 1 327 ? -15.586 -16.297 -4.457 1 96 327 LEU A C 1
ATOM 2609 O O . LEU A 1 327 ? -14.438 -16.734 -4.418 1 96 327 LEU A O 1
ATOM 2613 N N . TRP A 1 328 ? -16.625 -17.078 -4.785 1 95.06 328 TRP A N 1
ATOM 2614 C CA . TRP A 1 328 ? -16.438 -18.469 -5.145 1 95.06 328 TRP A CA 1
ATOM 2615 C C . TRP A 1 328 ? -15.562 -18.609 -6.387 1 95.06 328 TRP A C 1
ATOM 2617 O O . TRP A 1 328 ? -14.883 -19.625 -6.566 1 95.06 328 TRP A O 1
ATOM 2627 N N . SER A 1 329 ? -15.523 -17.547 -7.176 1 92.62 329 SER A N 1
ATOM 2628 C CA . SER A 1 329 ? -14.727 -17.562 -8.398 1 92.62 329 SER A CA 1
ATOM 2629 C C . SER A 1 329 ? -13.234 -17.594 -8.086 1 92.62 329 SER A C 1
ATOM 2631 O O . SER A 1 329 ? -12.43 -18.031 -8.906 1 92.62 329 SER A O 1
ATOM 2633 N N . TYR A 1 330 ? -12.797 -17.109 -6.887 1 92.56 330 TYR A N 1
ATOM 2634 C CA . TYR A 1 330 ? -11.398 -17.172 -6.477 1 92.56 330 TYR A CA 1
ATOM 2635 C C . TYR A 1 330 ? -10.969 -18.625 -6.238 1 92.56 330 TYR A C 1
ATOM 2637 O O . TYR A 1 330 ? -9.797 -18.953 -6.414 1 92.56 330 TYR A O 1
ATOM 2645 N N . LEU A 1 331 ? -11.898 -19.469 -5.855 1 94.56 331 LEU A N 1
ATOM 2646 C CA . LEU A 1 331 ? -11.602 -20.844 -5.508 1 94.56 331 LEU A CA 1
ATOM 2647 C C . LEU A 1 331 ? -11.703 -21.75 -6.73 1 94.56 331 LEU A C 1
ATOM 2649 O O . LEU A 1 331 ? -10.938 -22.703 -6.867 1 94.56 331 LEU A O 1
ATOM 2653 N N . ASP A 1 332 ? -12.703 -21.406 -7.52 1 89.12 332 ASP A N 1
ATOM 2654 C CA . ASP A 1 332 ? -12.992 -22.172 -8.727 1 89.12 332 ASP A CA 1
ATOM 2655 C C . ASP A 1 332 ? -13.102 -21.266 -9.945 1 89.12 332 ASP A C 1
ATOM 2657 O O . ASP A 1 332 ? -14.172 -20.734 -10.227 1 89.12 332 ASP A O 1
ATOM 2661 N N . PRO A 1 333 ? -12.008 -21.234 -10.688 1 81.25 333 PRO A N 1
ATOM 2662 C CA . PRO A 1 333 ? -11.992 -20.312 -11.828 1 81.25 333 PRO A CA 1
ATOM 2663 C C . PRO A 1 333 ? -13.07 -20.625 -12.859 1 81.25 333 PRO A C 1
ATOM 2665 O O . PRO A 1 333 ? -13.406 -19.766 -13.688 1 81.25 333 PRO A O 1
ATOM 2668 N N . SER A 1 334 ? -13.586 -21.812 -12.898 1 80.06 334 SER A N 1
ATOM 2669 C CA . SER A 1 334 ? -14.648 -22.156 -13.836 1 80.06 334 SER A CA 1
ATOM 2670 C C . SER A 1 334 ? -15.922 -21.375 -13.547 1 80.06 334 SER A C 1
ATOM 2672 O O . SER A 1 334 ? -16.797 -21.266 -14.406 1 80.06 334 SER A O 1
ATOM 2674 N N . ARG A 1 335 ? -15.914 -20.75 -12.438 1 77.75 335 ARG A N 1
ATOM 2675 C CA . ARG A 1 335 ? -17.078 -19.984 -12.039 1 77.75 335 ARG A CA 1
ATOM 2676 C C . ARG A 1 335 ? -16.891 -18.5 -12.336 1 77.75 335 ARG A C 1
ATOM 2678 O O . ARG A 1 335 ? -17.703 -17.656 -11.93 1 77.75 335 ARG A O 1
ATOM 2685 N N . THR A 1 336 ? -15.914 -18.281 -13.031 1 77.62 336 THR A N 1
ATOM 2686 C CA . THR A 1 336 ? -15.578 -16.875 -13.25 1 77.62 336 THR A CA 1
ATOM 2687 C C . THR A 1 336 ? -16.531 -16.25 -14.273 1 77.62 336 THR A C 1
ATOM 2689 O O . THR A 1 336 ? -16.828 -16.859 -15.305 1 77.62 336 THR A O 1
ATOM 2692 N N . ASP A 1 337 ? -17.109 -15.195 -13.836 1 84.56 337 ASP A N 1
ATOM 2693 C CA . ASP A 1 337 ? -17.938 -14.297 -14.625 1 84.56 337 ASP A CA 1
ATOM 2694 C C . ASP A 1 337 ? -17.266 -12.938 -14.812 1 84.56 337 ASP A C 1
ATOM 2696 O O . ASP A 1 337 ? -16.734 -12.367 -13.859 1 84.56 337 ASP A O 1
ATOM 2700 N N . GLN A 1 338 ? -17.234 -12.531 -16.156 1 84.06 338 GLN A N 1
ATOM 2701 C CA . GLN A 1 338 ? -16.469 -11.328 -16.469 1 84.06 338 GLN A CA 1
ATOM 2702 C C . GLN A 1 338 ? -16.984 -10.125 -15.695 1 84.06 338 GLN A C 1
ATOM 2704 O O . GLN A 1 338 ? -16.219 -9.281 -15.242 1 84.06 338 GLN A O 1
ATOM 2709 N N . LEU A 1 339 ? -18.266 -10.055 -15.578 1 89.62 339 LEU A N 1
ATOM 2710 C CA . LEU A 1 339 ? -18.828 -8.898 -14.883 1 89.62 339 LEU A CA 1
ATOM 2711 C C . LEU A 1 339 ? -18.594 -9 -13.375 1 89.62 339 LEU A C 1
ATOM 2713 O O . LEU A 1 339 ? -18.344 -7.992 -12.719 1 89.62 339 LEU A O 1
ATOM 2717 N N . ASN A 1 340 ? -18.672 -10.234 -12.844 1 91.19 340 ASN A N 1
ATOM 2718 C CA . ASN A 1 340 ? -18.312 -10.43 -11.438 1 91.19 340 ASN A CA 1
ATOM 2719 C C . ASN A 1 340 ? -16.859 -10.062 -11.172 1 91.19 340 ASN A C 1
ATOM 2721 O O . ASN A 1 340 ? -16.531 -9.484 -10.133 1 91.19 340 ASN A O 1
ATOM 2725 N N . GLN A 1 341 ? -16.078 -10.406 -12.148 1 92.19 341 GLN A N 1
ATOM 2726 C CA . GLN A 1 341 ? -14.664 -10.125 -12 1 92.19 341 GLN A CA 1
ATOM 2727 C C . GLN A 1 341 ? -14.406 -8.625 -11.914 1 92.19 341 GLN A C 1
ATOM 2729 O O . GLN A 1 341 ? -13.523 -8.18 -11.172 1 92.19 341 GLN A O 1
ATOM 2734 N N . ARG A 1 342 ? -15.125 -7.855 -12.664 1 93.06 342 ARG A N 1
ATOM 2735 C CA . ARG A 1 342 ? -14.969 -6.406 -12.633 1 93.06 342 ARG A CA 1
ATOM 2736 C C . ARG A 1 342 ? -15.297 -5.848 -11.25 1 93.06 342 ARG A C 1
ATOM 2738 O O . ARG A 1 342 ? -14.602 -4.961 -10.75 1 93.06 342 ARG A O 1
ATOM 2745 N N . ILE A 1 343 ? -16.328 -6.387 -10.656 1 94.81 343 ILE A N 1
ATOM 2746 C CA . ILE A 1 343 ? -16.719 -5.941 -9.32 1 94.81 343 ILE A CA 1
ATOM 2747 C C . ILE A 1 343 ? -15.656 -6.359 -8.305 1 94.81 343 ILE A C 1
ATOM 2749 O O . ILE A 1 343 ? -15.266 -5.562 -7.449 1 94.81 343 ILE A O 1
ATOM 2753 N N . LEU A 1 344 ? -15.188 -7.594 -8.445 1 95.69 344 LEU A N 1
ATOM 2754 C CA . LEU A 1 344 ? -14.18 -8.102 -7.516 1 95.69 344 LEU A CA 1
ATOM 2755 C C . LEU A 1 344 ? -12.875 -7.328 -7.648 1 95.69 344 LEU A C 1
ATOM 2757 O O . LEU A 1 344 ? -12.203 -7.059 -6.652 1 95.69 344 LEU A O 1
ATOM 2761 N N . ASP A 1 345 ? -12.523 -6.98 -8.883 1 96.31 345 ASP A N 1
ATOM 2762 C CA . ASP A 1 345 ? -11.336 -6.172 -9.117 1 96.31 345 ASP A CA 1
ATOM 2763 C C . ASP A 1 345 ? -11.461 -4.797 -8.469 1 96.31 345 ASP A C 1
ATOM 2765 O O . ASP A 1 345 ? -10.531 -4.324 -7.812 1 96.31 345 ASP A O 1
ATOM 2769 N N . ALA A 1 346 ? -12.594 -4.164 -8.688 1 97.25 346 ALA A N 1
ATOM 2770 C CA . ALA A 1 346 ? -12.852 -2.854 -8.094 1 97.25 346 ALA A CA 1
ATOM 2771 C C . ALA A 1 346 ? -12.828 -2.926 -6.57 1 97.25 346 ALA A C 1
ATOM 2773 O O . ALA A 1 346 ? -12.289 -2.039 -5.906 1 97.25 346 ALA A O 1
ATOM 2774 N N . LEU A 1 347 ? -13.414 -3.979 -6.09 1 96.75 347 LEU A N 1
ATOM 2775 C CA . LEU A 1 347 ? -13.438 -4.203 -4.648 1 96.75 347 LEU A CA 1
ATOM 2776 C C . LEU A 1 347 ? -12.023 -4.34 -4.094 1 96.75 347 LEU A C 1
ATOM 2778 O O . LEU A 1 347 ? -11.727 -3.816 -3.02 1 96.75 347 LEU A O 1
ATOM 2782 N N . SER A 1 348 ? -11.211 -5.031 -4.793 1 96.62 348 SER A N 1
ATOM 2783 C CA . SER A 1 348 ? -9.828 -5.219 -4.363 1 96.62 348 SER A CA 1
ATOM 2784 C C . SER A 1 348 ? -9.078 -3.889 -4.324 1 96.62 348 SER A C 1
ATOM 2786 O O . SER A 1 348 ? -8.359 -3.607 -3.365 1 96.62 348 SER A O 1
ATOM 2788 N N . TRP A 1 349 ? -9.211 -3.053 -5.348 1 97.31 349 TRP A N 1
ATOM 2789 C CA . TRP A 1 349 ? -8.617 -1.72 -5.348 1 97.31 349 TRP A CA 1
ATOM 2790 C C . TRP A 1 349 ? -9.102 -0.909 -4.152 1 97.31 349 TRP A C 1
ATOM 2792 O O . TRP A 1 349 ? -8.312 -0.239 -3.486 1 97.31 349 TRP A O 1
ATOM 2802 N N . HIS A 1 350 ? -10.375 -0.987 -3.908 1 96.88 350 HIS A N 1
ATOM 2803 C CA . HIS A 1 350 ? -10.969 -0.267 -2.785 1 96.88 350 HIS A CA 1
ATOM 2804 C C . HIS A 1 350 ? -10.391 -0.745 -1.458 1 96.88 350 HIS A C 1
ATOM 2806 O O . HIS A 1 350 ? -10.039 0.068 -0.6 1 96.88 350 HIS A O 1
ATOM 2812 N N . GLY A 1 351 ? -10.352 -2.062 -1.31 1 95.25 351 GLY A N 1
ATOM 2813 C CA . GLY A 1 351 ? -9.797 -2.619 -0.086 1 95.25 351 GLY A CA 1
ATOM 2814 C C . GLY A 1 351 ? -8.359 -2.209 0.159 1 95.25 351 GLY A C 1
ATOM 2815 O O . GLY A 1 351 ? -7.977 -1.906 1.292 1 95.25 351 GLY A O 1
ATOM 2816 N N . GLN A 1 352 ? -7.586 -2.184 -0.88 1 94.5 352 GLN A N 1
ATOM 2817 C CA . GLN A 1 352 ? -6.203 -1.724 -0.782 1 94.5 352 GLN A CA 1
ATOM 2818 C C . GLN A 1 352 ? -6.141 -0.253 -0.378 1 94.5 352 GLN A C 1
ATOM 2820 O O . GLN A 1 352 ? -5.312 0.134 0.448 1 94.5 352 GLN A O 1
ATOM 2825 N N . ALA A 1 353 ? -6.969 0.526 -0.954 1 95.69 353 ALA A N 1
ATOM 2826 C CA . ALA A 1 353 ? -6.988 1.961 -0.686 1 95.69 353 ALA A CA 1
ATOM 2827 C C . ALA A 1 353 ? -7.324 2.242 0.775 1 95.69 353 ALA A C 1
ATOM 2829 O O . ALA A 1 353 ? -6.73 3.127 1.396 1 95.69 353 ALA A O 1
ATOM 2830 N N . VAL A 1 354 ? -8.25 1.493 1.271 1 93.31 354 VAL A N 1
ATOM 2831 C CA . VAL A 1 354 ? -8.703 1.668 2.648 1 93.31 354 VAL A CA 1
ATOM 2832 C C . VAL A 1 354 ? -7.535 1.445 3.607 1 93.31 354 VAL A C 1
ATOM 2834 O O . VAL A 1 354 ? -7.441 2.107 4.645 1 93.31 354 VAL A O 1
ATOM 2837 N N . ARG A 1 355 ? -6.586 0.631 3.221 1 90 355 ARG A N 1
ATOM 2838 C CA . ARG A 1 355 ? -5.484 0.262 4.102 1 90 355 ARG A CA 1
ATOM 2839 C C . ARG A 1 355 ? -4.242 1.094 3.807 1 90 355 ARG A C 1
ATOM 2841 O O . ARG A 1 355 ? -3.234 0.991 4.512 1 90 355 ARG A O 1
ATOM 2848 N N . GLU A 1 356 ? -4.355 1.853 2.797 1 90.75 356 GLU A N 1
ATOM 2849 C CA . GLU A 1 356 ? -3.225 2.678 2.385 1 90.75 356 GLU A CA 1
ATOM 2850 C C . GLU A 1 356 ? -3 3.832 3.355 1 90.75 356 GLU A C 1
ATOM 2852 O O . GLU A 1 356 ? -3.959 4.441 3.838 1 90.75 356 GLU A O 1
ATOM 2857 N N . ILE A 1 357 ? -1.724 4.203 3.59 1 86.44 357 ILE A N 1
ATOM 2858 C CA . ILE A 1 357 ? -1.391 5.246 4.551 1 86.44 357 ILE A CA 1
ATOM 2859 C C . ILE A 1 357 ? -1.324 6.598 3.84 1 86.44 357 ILE A C 1
ATOM 2861 O O . ILE A 1 357 ? -1.858 7.594 4.336 1 86.44 357 ILE A O 1
ATOM 2865 N N . LEU A 1 358 ? -0.731 6.625 2.686 1 91.44 358 LEU A N 1
ATOM 2866 C CA . LEU A 1 358 ? -0.512 7.887 1.988 1 91.44 358 LEU A CA 1
ATOM 2867 C C . LEU A 1 358 ? -1.747 8.289 1.189 1 91.44 358 LEU A C 1
ATOM 2869 O O . LEU A 1 358 ? -2.227 7.52 0.352 1 91.44 358 LEU A O 1
ATOM 2873 N N . PRO A 1 359 ? -2.168 9.477 1.371 1 94.31 359 PRO A N 1
ATOM 2874 C CA . PRO A 1 359 ? -3.379 9.93 0.681 1 94.31 359 PRO A CA 1
ATOM 2875 C C . PRO A 1 359 ? -3.258 9.844 -0.838 1 94.31 359 PRO A C 1
ATOM 2877 O O . PRO A 1 359 ? -4.234 9.539 -1.524 1 94.31 359 PRO A O 1
ATOM 2880 N N . SER A 1 360 ? -2.088 10.172 -1.37 1 96.25 360 SER A N 1
ATOM 2881 C CA . SER A 1 360 ? -1.893 10.109 -2.814 1 96.25 360 SER A CA 1
ATOM 2882 C C . SER A 1 360 ? -2.174 8.711 -3.355 1 96.25 360 SER A C 1
ATOM 2884 O O . SER A 1 360 ? -2.934 8.555 -4.312 1 96.25 360 SER A O 1
ATOM 2886 N N . ALA A 1 361 ? -1.62 7.699 -2.709 1 95.94 361 ALA A N 1
ATOM 2887 C CA . ALA A 1 361 ? -1.821 6.312 -3.127 1 95.94 361 ALA A CA 1
ATOM 2888 C C . ALA A 1 361 ? -3.271 5.883 -2.922 1 95.94 361 ALA A C 1
ATOM 2890 O O . ALA A 1 361 ? -3.811 5.102 -3.709 1 95.94 361 ALA A O 1
ATOM 2891 N N . LYS A 1 362 ? -3.934 6.406 -1.896 1 96.12 362 LYS A N 1
ATOM 2892 C CA . LYS A 1 362 ? -5.352 6.137 -1.67 1 96.12 362 LYS A CA 1
ATOM 2893 C C . LYS A 1 362 ? -6.191 6.582 -2.861 1 96.12 362 LYS A C 1
ATOM 2895 O 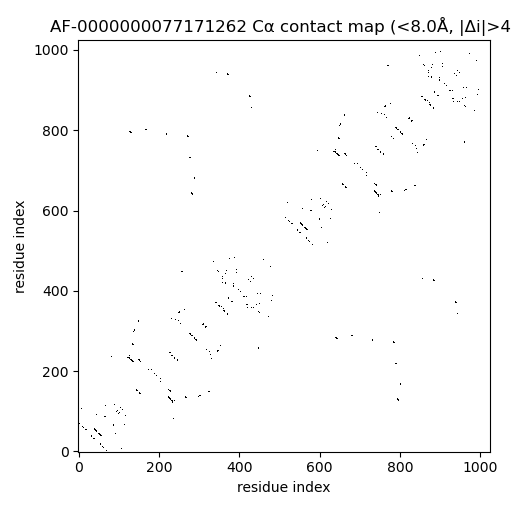O . LYS A 1 362 ? -7 5.812 -3.381 1 96.12 362 LYS A O 1
ATOM 2900 N N . ILE A 1 363 ? -5.949 7.781 -3.191 1 97.5 363 ILE A N 1
ATOM 2901 C CA . ILE A 1 363 ? -6.738 8.398 -4.25 1 97.5 363 ILE A CA 1
ATOM 2902 C C . ILE A 1 363 ? -6.566 7.613 -5.547 1 97.5 363 ILE A C 1
ATOM 2904 O O . ILE A 1 363 ? -7.551 7.289 -6.219 1 97.5 363 ILE A O 1
ATOM 2908 N N . VAL A 1 364 ? -5.324 7.25 -5.844 1 97.56 364 VAL A N 1
ATOM 2909 C CA . VAL A 1 364 ? -5.027 6.512 -7.066 1 97.56 364 VAL A CA 1
ATOM 2910 C C . VAL A 1 364 ? -5.785 5.184 -7.066 1 97.56 364 VAL A C 1
ATOM 2912 O O . VAL A 1 364 ? -6.418 4.824 -8.062 1 97.56 364 VAL A O 1
ATOM 2915 N N . LYS A 1 365 ? -5.781 4.504 -6.004 1 97.31 365 LYS A N 1
ATOM 2916 C CA . LYS A 1 365 ? -6.402 3.184 -5.922 1 97.31 365 LYS A CA 1
ATOM 2917 C C . LYS A 1 365 ? -7.922 3.291 -5.91 1 97.31 365 LYS A C 1
ATOM 2919 O O . LYS A 1 365 ? -8.609 2.473 -6.52 1 97.31 365 LYS A O 1
ATOM 2924 N N . PHE A 1 366 ? -8.5 4.316 -5.219 1 97.62 366 PHE A N 1
ATOM 2925 C CA . PHE A 1 366 ? -9.945 4.516 -5.238 1 97.62 366 PHE A CA 1
ATOM 2926 C C . PHE A 1 366 ? -10.43 4.805 -6.656 1 97.62 366 PHE A C 1
ATOM 2928 O O . PHE A 1 366 ? -11.453 4.273 -7.086 1 97.62 366 PHE A O 1
ATOM 2935 N N . VAL A 1 367 ? -9.703 5.625 -7.352 1 97.94 367 VAL A N 1
ATOM 2936 C CA . VAL A 1 367 ? -10.125 5.992 -8.695 1 97.94 367 VAL A CA 1
ATOM 2937 C C . VAL A 1 367 ? -9.922 4.812 -9.641 1 97.94 367 VAL A C 1
ATOM 2939 O O . VAL A 1 367 ? -10.711 4.609 -10.57 1 97.94 367 VAL A O 1
ATOM 2942 N N . ALA A 1 368 ? -8.867 3.988 -9.398 1 97.25 368 ALA A N 1
ATOM 2943 C CA . ALA A 1 368 ? -8.703 2.764 -10.18 1 97.25 368 ALA A CA 1
ATOM 2944 C C . ALA A 1 368 ? -9.938 1.873 -10.062 1 97.25 368 ALA A C 1
ATOM 2946 O O . ALA A 1 368 ? -10.359 1.253 -11.047 1 97.25 368 ALA A O 1
ATOM 2947 N N . ALA A 1 369 ? -10.492 1.81 -8.867 1 97.69 369 ALA A N 1
ATOM 2948 C CA . ALA A 1 369 ? -11.719 1.049 -8.664 1 97.69 369 ALA A CA 1
ATOM 2949 C C . ALA A 1 369 ? -12.859 1.603 -9.523 1 97.69 369 ALA A C 1
ATOM 2951 O O . ALA A 1 369 ? -13.586 0.843 -10.164 1 97.69 369 ALA A O 1
ATOM 2952 N N . LEU A 1 370 ? -13.016 2.932 -9.594 1 97.81 370 LEU A N 1
ATOM 2953 C CA . LEU A 1 370 ? -14.055 3.582 -10.383 1 97.81 370 LEU A CA 1
ATOM 2954 C C . LEU A 1 370 ? -13.875 3.307 -11.867 1 97.81 370 LEU A C 1
ATOM 2956 O O . LEU A 1 370 ? -14.836 3.018 -12.578 1 97.81 370 LEU A O 1
ATOM 2960 N N . GLU A 1 371 ? -12.633 3.408 -12.305 1 97 371 GLU A N 1
ATOM 2961 C CA . GLU A 1 371 ? -12.336 3.188 -13.711 1 97 371 GLU A CA 1
ATOM 2962 C C . GLU A 1 371 ? -12.633 1.746 -14.117 1 97 371 GLU A C 1
ATOM 2964 O O . GLU A 1 371 ? -13.164 1.498 -15.211 1 97 371 GLU A O 1
ATOM 2969 N N . ARG A 1 372 ? -12.344 0.817 -13.25 1 95.88 372 ARG A N 1
ATOM 2970 C CA . ARG A 1 372 ? -12.609 -0.591 -13.531 1 95.88 372 ARG A CA 1
ATOM 2971 C C . ARG A 1 372 ? -14.109 -0.844 -13.688 1 95.88 372 ARG A C 1
ATOM 2973 O O . ARG A 1 372 ? -14.516 -1.699 -14.477 1 95.88 372 ARG A O 1
ATOM 2980 N N . LEU A 1 373 ? -14.914 -0.091 -12.984 1 95.5 373 LEU A N 1
ATOM 2981 C CA . LEU A 1 373 ? -16.359 -0.271 -13.008 1 95.5 373 LEU A CA 1
ATOM 2982 C C . LEU A 1 373 ? -16.969 0.408 -14.227 1 95.5 373 LEU A C 1
ATOM 2984 O O . LEU A 1 373 ? -18 -0.037 -14.734 1 95.5 373 LEU A O 1
ATOM 2988 N N . THR A 1 374 ? -16.359 1.469 -14.719 1 95.56 374 THR A N 1
ATOM 2989 C CA . THR A 1 374 ? -17.078 2.373 -15.609 1 95.56 374 THR A CA 1
ATOM 2990 C C . THR A 1 374 ? -16.547 2.27 -17.031 1 95.56 374 THR A C 1
ATOM 2992 O O . THR A 1 374 ? -17.25 2.617 -17.984 1 95.56 374 THR A O 1
ATOM 2995 N N . ILE A 1 375 ? -15.281 1.898 -17.156 1 93.81 375 ILE A N 1
ATOM 2996 C CA . ILE A 1 375 ? -14.711 1.804 -18.484 1 93.81 375 ILE A CA 1
ATOM 2997 C C . ILE A 1 375 ? -14.953 0.407 -19.062 1 93.81 375 ILE A C 1
ATOM 2999 O O . ILE A 1 375 ? -14.273 -0.55 -18.672 1 93.81 375 ILE A O 1
ATOM 3003 N N . THR A 1 376 ? -15.82 0.257 -19.984 1 89.81 376 THR A N 1
ATOM 3004 C CA . THR A 1 376 ? -16.219 -1.047 -20.5 1 89.81 376 THR A CA 1
ATOM 3005 C C . THR A 1 376 ? -15.695 -1.256 -21.906 1 89.81 376 THR A C 1
ATOM 3007 O O . THR A 1 376 ? -15.766 -2.365 -22.453 1 89.81 376 THR A O 1
ATOM 3010 N N . LYS A 1 377 ? -15.25 -0.224 -22.5 1 85.5 377 LYS A N 1
ATOM 3011 C CA . LYS A 1 377 ? -14.641 -0.276 -23.828 1 85.5 377 LYS A CA 1
ATOM 3012 C C . LYS A 1 377 ? -13.641 0.861 -24.016 1 85.5 377 LYS A C 1
ATOM 3014 O O . LYS A 1 377 ? -13.562 1.769 -23.188 1 85.5 377 LYS A O 1
ATOM 3019 N N . ARG A 1 378 ? -12.906 0.772 -25.031 1 83 378 ARG A N 1
ATOM 3020 C CA . ARG A 1 378 ? -11.969 1.845 -25.344 1 83 378 ARG A CA 1
ATOM 3021 C C . ARG A 1 378 ? -12.703 3.156 -25.594 1 83 378 ARG A C 1
ATOM 3023 O O . ARG A 1 378 ? -13.727 3.176 -26.281 1 83 378 ARG A O 1
ATOM 3030 N N . THR A 1 379 ? -12.344 4.18 -24.922 1 83.44 379 THR A N 1
ATOM 3031 C CA . THR A 1 379 ? -12.992 5.48 -25.047 1 83.44 379 THR A CA 1
ATOM 3032 C C . THR A 1 379 ? -11.953 6.578 -25.266 1 83.44 379 THR A C 1
ATOM 3034 O O . THR A 1 379 ? -10.82 6.484 -24.797 1 83.44 379 THR A O 1
ATOM 3037 N N . GLU A 1 380 ? -12.344 7.539 -26.016 1 81.31 380 GLU A N 1
ATOM 3038 C CA . GLU A 1 380 ? -11.461 8.664 -26.328 1 81.31 380 GLU A CA 1
ATOM 3039 C C . GLU A 1 380 ? -11.414 9.664 -25.188 1 81.31 380 GLU A C 1
ATOM 3041 O O . GLU A 1 380 ? -10.406 10.344 -24.984 1 81.31 380 GLU A O 1
ATOM 3046 N N . ASP A 1 381 ? -12.539 9.734 -24.5 1 90.56 381 ASP A N 1
ATOM 3047 C CA . ASP A 1 381 ? -12.602 10.695 -23.391 1 90.56 381 ASP A CA 1
ATOM 3048 C C . ASP A 1 381 ? -12.812 9.992 -22.062 1 90.56 381 ASP A C 1
ATOM 3050 O O . ASP A 1 381 ? -13.93 9.961 -21.531 1 90.56 381 ASP A O 1
ATOM 3054 N N . LEU A 1 382 ? -11.805 9.609 -21.516 1 91.25 382 LEU A N 1
ATOM 3055 C CA . LEU A 1 382 ? -11.812 8.859 -20.266 1 91.25 382 LEU A CA 1
ATOM 3056 C C . LEU A 1 382 ? -12.398 9.688 -19.141 1 91.25 382 LEU A C 1
ATOM 3058 O O . LEU A 1 382 ? -13.211 9.195 -18.344 1 91.25 382 LEU A O 1
ATOM 3062 N N . ARG A 1 383 ? -11.992 10.945 -19.047 1 94.06 383 ARG A N 1
ATOM 3063 C CA . ARG A 1 383 ? -12.445 11.859 -18 1 94.06 383 ARG A CA 1
ATOM 3064 C C . ARG A 1 383 ? -13.961 11.969 -17.984 1 94.06 383 ARG A C 1
ATOM 3066 O O . ARG A 1 383 ? -14.586 11.844 -16.938 1 94.06 383 ARG A O 1
ATOM 3073 N N . LYS A 1 384 ? -14.539 12.156 -19.141 1 95.12 384 LYS A N 1
ATOM 3074 C CA . LYS A 1 384 ? -15.984 12.297 -19.281 1 95.12 384 LYS A CA 1
ATOM 3075 C C . LYS A 1 384 ? -16.688 10.984 -18.969 1 95.12 384 LYS A C 1
ATOM 3077 O O . LYS A 1 384 ? -17.703 10.969 -18.266 1 95.12 384 LYS A O 1
ATOM 3082 N N . THR A 1 385 ? -16.234 9.891 -19.5 1 95.75 385 THR A N 1
ATOM 3083 C CA . THR A 1 385 ? -16.859 8.578 -19.328 1 95.75 385 THR A CA 1
ATOM 3084 C C . THR A 1 385 ? -16.875 8.172 -17.859 1 95.75 385 THR A C 1
ATOM 3086 O O . THR A 1 385 ? -17.922 7.812 -17.312 1 95.75 385 THR A O 1
ATOM 3089 N N . VAL A 1 386 ? -15.719 8.266 -17.188 1 96.75 386 VAL A N 1
ATOM 3090 C CA . VAL A 1 386 ? -15.594 7.859 -15.789 1 96.75 386 VAL A CA 1
ATOM 3091 C C . VAL A 1 386 ? -16.484 8.742 -14.914 1 96.75 386 VAL A C 1
ATOM 3093 O O . VAL A 1 386 ? -17.188 8.25 -14.031 1 96.75 386 VAL A O 1
ATOM 3096 N N . SER A 1 387 ? -16.469 10.07 -15.141 1 97.12 387 SER A N 1
ATOM 3097 C CA . SER A 1 387 ? -17.234 11.008 -14.32 1 97.12 387 SER A CA 1
ATOM 3098 C C . SER A 1 387 ? -18.734 10.781 -14.469 1 97.12 387 SER A C 1
ATOM 3100 O O . SER A 1 387 ? -19.469 10.711 -13.477 1 97.12 387 SER A O 1
ATOM 3102 N N . ARG A 1 388 ? -19.188 10.633 -15.711 1 95.38 388 ARG A N 1
ATOM 3103 C CA . ARG A 1 388 ? -20.609 10.492 -15.977 1 95.38 388 ARG A CA 1
ATOM 3104 C C . ARG A 1 388 ? -21.141 9.148 -15.461 1 95.38 388 ARG A C 1
ATOM 3106 O O . ARG A 1 388 ? -22.203 9.094 -14.836 1 95.38 388 ARG A O 1
ATOM 3113 N N . ARG A 1 389 ? -20.484 8.125 -15.734 1 96.06 389 ARG A N 1
ATOM 3114 C CA . ARG A 1 389 ? -20.953 6.805 -15.336 1 96.06 389 ARG A CA 1
ATOM 3115 C C . ARG A 1 389 ? -20.859 6.613 -13.828 1 96.06 389 ARG A C 1
ATOM 3117 O O . ARG A 1 389 ? -21.688 5.93 -13.227 1 96.06 389 ARG A O 1
ATOM 3124 N N . THR A 1 390 ? -19.766 7.184 -13.219 1 97.38 390 THR A N 1
ATOM 3125 C CA . THR A 1 390 ? -19.734 7.203 -11.758 1 97.38 390 THR A CA 1
ATOM 3126 C C . THR A 1 390 ? -20.938 7.949 -11.188 1 97.38 390 THR A C 1
ATOM 3128 O O . THR A 1 390 ? -21.547 7.5 -10.219 1 97.38 390 THR A O 1
ATOM 3131 N N . ALA A 1 391 ? -21.234 9.078 -11.812 1 96.31 391 ALA A N 1
ATOM 3132 C CA . ALA A 1 391 ? -22.391 9.852 -11.375 1 96.31 391 ALA A CA 1
ATOM 3133 C C . ALA A 1 391 ? -23.672 9.039 -11.469 1 96.31 391 ALA A C 1
ATOM 3135 O O . ALA A 1 391 ? -24.547 9.125 -10.602 1 96.31 391 ALA A O 1
ATOM 3136 N N . LEU A 1 392 ? -23.828 8.258 -12.531 1 94.62 392 LEU A N 1
ATOM 3137 C CA . LEU A 1 392 ? -24.984 7.387 -12.703 1 94.62 392 LEU A CA 1
ATOM 3138 C C . LEU A 1 392 ? -25.062 6.352 -11.586 1 94.62 392 LEU A C 1
ATOM 3140 O O . LEU A 1 392 ? -26.141 6.074 -11.07 1 94.62 392 LEU A O 1
ATOM 3144 N N . LEU A 1 393 ? -23.938 5.77 -11.266 1 94.88 393 LEU A N 1
ATOM 3145 C CA . LEU A 1 393 ? -23.906 4.781 -10.195 1 94.88 393 LEU A CA 1
ATOM 3146 C C . LEU A 1 393 ? -24.312 5.406 -8.867 1 94.88 393 LEU A C 1
ATOM 3148 O O . LEU A 1 393 ? -25 4.777 -8.062 1 94.88 393 LEU A O 1
ATOM 3152 N N . LEU A 1 394 ? -23.859 6.641 -8.633 1 93.69 394 LEU A N 1
ATOM 3153 C CA . LEU A 1 394 ? -24.156 7.309 -7.371 1 93.69 394 LEU A CA 1
ATOM 3154 C C . LEU A 1 394 ? -25.641 7.656 -7.273 1 93.69 394 LEU A C 1
ATOM 3156 O O . LEU A 1 394 ? -26.203 7.715 -6.176 1 93.69 394 LEU A O 1
ATOM 3160 N N . LEU A 1 395 ? -26.234 7.996 -8.383 1 87.12 395 LEU A N 1
ATOM 3161 C CA . LEU A 1 395 ? -27.641 8.406 -8.43 1 87.12 395 LEU A CA 1
ATOM 3162 C C . LEU A 1 395 ? -28.562 7.227 -8.164 1 87.12 395 LEU A C 1
ATOM 3164 O O . LEU A 1 395 ? -29.625 7.383 -7.539 1 87.12 395 LEU A O 1
ATOM 3168 N N . GLY A 1 396 ? -28.172 6.152 -8.477 1 73.25 396 GLY A N 1
ATOM 3169 C CA . GLY A 1 396 ? -29.062 4.996 -8.375 1 73.25 396 GLY A CA 1
ATOM 3170 C C . GLY A 1 396 ? -30.125 4.969 -9.453 1 73.25 396 GLY A C 1
ATOM 3171 O O . GLY A 1 396 ? -29.859 5.293 -10.609 1 73.25 396 GLY A O 1
ATOM 3172 N N . MET A 1 397 ? -31.422 4.637 -9.062 1 63.62 397 MET A N 1
ATOM 3173 C CA . MET A 1 397 ? -32.5 4.473 -10.039 1 63.62 397 MET A CA 1
ATOM 3174 C C . MET A 1 397 ? -33.125 5.82 -10.406 1 63.62 397 MET A C 1
ATOM 3176 O O . MET A 1 397 ? -33.344 6.66 -9.539 1 63.62 397 MET A O 1
ATOM 3180 N N . PRO A 1 398 ? -33.156 6.016 -11.727 1 65.19 398 PRO A N 1
ATOM 3181 C CA . PRO A 1 398 ? -33.719 7.293 -12.195 1 65.19 398 PRO A CA 1
ATOM 3182 C C . PRO A 1 398 ? -35.062 7.613 -11.602 1 65.19 398 PRO A C 1
ATOM 3184 O O . PRO A 1 398 ? -35.906 6.711 -11.414 1 65.19 398 PRO A O 1
ATOM 3187 N N . GLN A 1 399 ? -35.125 8.766 -11.078 1 66.38 399 GLN A N 1
ATOM 3188 C CA . GLN A 1 399 ? -36.406 9.273 -10.578 1 66.38 399 GLN A CA 1
ATOM 3189 C C . GLN A 1 399 ? -36.906 10.438 -11.43 1 66.38 399 GLN A C 1
ATOM 3191 O O . GLN A 1 399 ? -36.125 11.086 -12.125 1 66.38 399 GLN A O 1
ATOM 3196 N N . ASN A 1 400 ? -38.219 10.438 -11.664 1 66.75 400 ASN A N 1
ATOM 3197 C CA . ASN A 1 400 ? -38.812 11.523 -12.414 1 66.75 400 ASN A CA 1
ATOM 3198 C C . ASN A 1 400 ? -38.906 12.805 -11.586 1 66.75 400 ASN A C 1
ATOM 3200 O O . ASN A 1 400 ? -40 13.258 -11.258 1 66.75 400 ASN A O 1
ATOM 3204 N N . ASP A 1 401 ? -37.812 13.203 -11.062 1 72.25 401 ASP A N 1
ATOM 3205 C CA . ASP A 1 401 ? -37.75 14.398 -10.227 1 72.25 401 ASP A CA 1
ATOM 3206 C C . ASP A 1 401 ? -36.625 15.336 -10.719 1 72.25 401 ASP A C 1
ATOM 3208 O O . ASP A 1 401 ? -35.531 14.891 -11.07 1 72.25 401 ASP A O 1
ATOM 3212 N N . PRO A 1 402 ? -37.062 16.578 -10.953 1 74.88 402 PRO A N 1
ATOM 3213 C CA . PRO A 1 402 ? -36.062 17.562 -11.391 1 74.88 402 PRO A CA 1
ATOM 3214 C C . PRO A 1 402 ? -34.812 17.547 -10.531 1 74.88 402 PRO A C 1
ATOM 3216 O O . PRO A 1 402 ? -33.719 17.891 -11.008 1 74.88 402 PRO A O 1
ATOM 3219 N N . SER A 1 403 ? -34.969 17.234 -9.359 1 81.5 403 SER A N 1
ATOM 3220 C CA . SER A 1 403 ? -33.844 17.188 -8.461 1 81.5 403 SER A CA 1
ATOM 3221 C C . SER A 1 403 ? -32.844 16.094 -8.859 1 81.5 403 SER A C 1
ATOM 3223 O O . SER A 1 403 ? -31.688 16.125 -8.492 1 81.5 403 SER A O 1
ATOM 3225 N N . TYR A 1 404 ? -33.406 15.258 -9.75 1 83.38 404 TYR A N 1
ATOM 3226 C CA . TYR A 1 404 ? -32.594 14.125 -10.203 1 83.38 404 TYR A CA 1
ATOM 3227 C C . TYR A 1 404 ? -31.438 14.586 -11.078 1 83.38 404 TYR A C 1
ATOM 3229 O O . TYR A 1 404 ? -30.312 14.109 -10.938 1 83.38 404 TYR A O 1
ATOM 3237 N N . LEU A 1 405 ? -31.703 15.562 -11.891 1 87 405 LEU A N 1
ATOM 3238 C CA . LEU A 1 405 ? -30.672 16.062 -12.789 1 87 405 LEU A CA 1
ATOM 3239 C C . LEU A 1 405 ? -29.641 16.891 -12.023 1 87 405 LEU A C 1
ATOM 3241 O O . LEU A 1 405 ? -28.438 16.844 -12.336 1 87 405 LEU A O 1
ATOM 3245 N N . LYS A 1 406 ? -30.125 17.641 -11.078 1 88.12 406 LYS A N 1
ATOM 3246 C CA . LYS A 1 406 ? -29.203 18.422 -10.258 1 88.12 406 LYS A CA 1
ATOM 3247 C C . LYS A 1 406 ? -28.25 17.531 -9.477 1 88.12 406 LYS A C 1
ATOM 3249 O O . LYS A 1 406 ? -27.062 17.828 -9.352 1 88.12 406 LYS A O 1
ATOM 3254 N N . GLU A 1 407 ? -28.828 16.531 -9.031 1 89.12 407 GLU A N 1
ATOM 3255 C CA . GLU A 1 407 ? -28.016 15.562 -8.289 1 89.12 407 GLU A CA 1
ATOM 3256 C C . GLU A 1 407 ? -27 14.875 -9.203 1 89.12 407 GLU A C 1
ATOM 3258 O O . GLU A 1 407 ? -25.859 14.633 -8.797 1 89.12 407 GLU A O 1
ATOM 3263 N N . PHE A 1 408 ? -27.422 14.555 -10.406 1 92.81 408 PHE A N 1
ATOM 3264 C CA . PHE A 1 408 ? -26.516 13.953 -11.375 1 92.81 408 PHE A CA 1
ATOM 3265 C C . PHE A 1 408 ? -25.344 14.875 -11.672 1 92.81 408 PHE A C 1
ATOM 3267 O O . PHE A 1 408 ? -24.188 14.445 -11.68 1 92.81 408 PHE A O 1
ATOM 3274 N N . ASP A 1 409 ? -25.625 16.109 -11.867 1 92.75 409 ASP A N 1
ATOM 3275 C CA . ASP A 1 409 ? -24.594 17.078 -12.195 1 92.75 409 ASP A CA 1
ATOM 3276 C C . ASP A 1 409 ? -23.625 17.266 -11.023 1 92.75 409 ASP A C 1
ATOM 3278 O O . ASP A 1 409 ? -22.422 17.422 -11.227 1 92.75 409 ASP A O 1
ATOM 3282 N N . HIS A 1 410 ? -24.203 17.312 -9.906 1 92.19 410 HIS A N 1
ATOM 3283 C CA . HIS A 1 410 ? -23.375 17.422 -8.711 1 92.19 410 HIS A CA 1
ATOM 3284 C C . HIS A 1 410 ? -22.438 16.219 -8.578 1 92.19 410 HIS A C 1
ATOM 3286 O O . HIS A 1 410 ? -21.25 16.375 -8.344 1 92.19 410 HIS A O 1
ATOM 3292 N N . ASN A 1 411 ? -23 15.039 -8.734 1 94.44 411 ASN A N 1
ATOM 3293 C CA . ASN A 1 411 ? -22.219 13.82 -8.656 1 94.44 411 ASN A CA 1
ATOM 3294 C C . ASN A 1 411 ? -21.156 13.766 -9.75 1 94.44 411 ASN A C 1
ATOM 3296 O O . ASN A 1 411 ? -20.031 13.281 -9.523 1 94.44 411 ASN A O 1
ATOM 3300 N N . CYS A 1 412 ? -21.531 14.219 -10.891 1 95.94 412 CYS A N 1
ATOM 3301 C CA . CYS A 1 412 ? -20.594 14.266 -12.008 1 95.94 412 CYS A CA 1
ATOM 3302 C C . CYS A 1 412 ? -19.406 15.172 -11.688 1 95.94 412 CYS A C 1
ATOM 3304 O O . CYS A 1 412 ? -18.25 14.82 -11.961 1 95.94 412 CYS A O 1
ATOM 3306 N N . ALA A 1 413 ? -19.688 16.25 -11.102 1 95.12 413 ALA A N 1
ATOM 3307 C CA . ALA A 1 413 ? -18.641 17.203 -10.734 1 95.12 413 ALA A CA 1
ATOM 3308 C C . ALA A 1 413 ? -17.719 16.609 -9.68 1 95.12 413 ALA A C 1
ATOM 3310 O O . ALA A 1 413 ? -16.5 16.797 -9.742 1 95.12 413 ALA A O 1
ATOM 3311 N N . GLU A 1 414 ? -18.25 15.938 -8.742 1 94 414 GLU A N 1
ATOM 3312 C CA . GLU A 1 414 ? -17.453 15.312 -7.695 1 94 414 GLU A CA 1
ATOM 3313 C C . GLU A 1 414 ? -16.547 14.219 -8.266 1 94 414 GLU A C 1
ATOM 3315 O O . GLU A 1 414 ? -15.375 14.133 -7.922 1 94 414 GLU A O 1
ATOM 3320 N N . ALA A 1 415 ? -17.156 13.391 -9.078 1 96.69 415 ALA A N 1
ATOM 3321 C CA . ALA A 1 415 ? -16.391 12.312 -9.711 1 96.69 415 ALA A CA 1
ATOM 3322 C C . ALA A 1 415 ? -15.273 12.867 -10.586 1 96.69 415 ALA A C 1
ATOM 3324 O O . ALA A 1 415 ? -14.156 12.344 -10.594 1 96.69 415 ALA A O 1
ATOM 3325 N N . GLN A 1 416 ? -15.633 13.906 -11.297 1 97.19 416 GLN A N 1
ATOM 3326 C CA . GLN A 1 416 ? -14.648 14.539 -12.156 1 97.19 416 GLN A CA 1
ATOM 3327 C C . GLN A 1 416 ? -13.5 15.125 -11.344 1 97.19 416 GLN A C 1
ATOM 3329 O O . GLN A 1 416 ? -12.336 15.047 -11.742 1 97.19 416 GLN A O 1
ATOM 3334 N N . PHE A 1 417 ? -13.852 15.766 -10.289 1 95.94 417 PHE A N 1
ATOM 3335 C CA . PHE A 1 417 ? -12.852 16.375 -9.422 1 95.94 417 PHE A CA 1
ATOM 3336 C C . PHE A 1 417 ? -11.852 15.336 -8.93 1 95.94 417 PHE A C 1
ATOM 3338 O O . PHE A 1 417 ? -10.641 15.539 -9.039 1 95.94 417 PHE A O 1
ATOM 3345 N N . VAL A 1 418 ? -12.312 14.188 -8.414 1 96.25 418 VAL A N 1
ATOM 3346 C CA . VAL A 1 418 ? -11.445 13.148 -7.875 1 96.25 418 VAL A CA 1
ATOM 3347 C C . VAL A 1 418 ? -10.609 12.539 -9 1 96.25 418 VAL A C 1
ATOM 3349 O O . VAL A 1 418 ? -9.43 12.234 -8.805 1 96.25 418 VAL A O 1
ATOM 3352 N N . TYR A 1 419 ? -11.227 12.367 -10.125 1 97.31 419 TYR A N 1
ATOM 3353 C CA . TYR A 1 419 ? -10.508 11.844 -11.281 1 97.31 419 TYR A CA 1
ATOM 3354 C C . TYR A 1 419 ? -9.367 12.773 -11.68 1 97.31 419 TYR A C 1
ATOM 3356 O O . TYR A 1 419 ? -8.266 12.32 -12.008 1 97.31 419 TYR A O 1
ATOM 3364 N N . ASP A 1 420 ? -9.641 14.039 -11.711 1 96.69 420 ASP A N 1
ATOM 3365 C CA . ASP A 1 420 ? -8.633 15.023 -12.109 1 96.69 420 ASP A CA 1
ATOM 3366 C C . ASP A 1 420 ? -7.434 14.992 -11.164 1 96.69 420 ASP A C 1
ATOM 3368 O O . ASP A 1 420 ? -6.289 15.102 -11.609 1 96.69 420 ASP A O 1
ATOM 3372 N N . VAL A 1 421 ? -7.699 14.898 -9.914 1 96.25 421 VAL A N 1
ATOM 3373 C CA . VAL A 1 421 ? -6.613 14.844 -8.945 1 96.25 421 VAL A CA 1
ATOM 3374 C C . VAL A 1 421 ? -5.777 13.586 -9.18 1 96.25 421 VAL A C 1
ATOM 3376 O O . VAL A 1 421 ? -4.547 13.641 -9.164 1 96.25 421 VAL A O 1
ATOM 3379 N N . ARG A 1 422 ? -6.449 12.453 -9.328 1 95.94 422 ARG A N 1
ATOM 3380 C CA . ARG A 1 422 ? -5.746 11.211 -9.633 1 95.94 422 ARG A CA 1
ATOM 3381 C C . ARG A 1 422 ? -4.883 11.359 -10.891 1 95.94 422 ARG A C 1
ATOM 3383 O O . ARG A 1 422 ? -3.744 10.898 -10.922 1 95.94 422 ARG A O 1
ATOM 3390 N N . SER A 1 423 ? -5.465 11.953 -11.875 1 94.19 423 SER A N 1
ATOM 3391 C CA . SER A 1 423 ? -4.746 12.18 -13.125 1 94.19 423 SER A CA 1
ATOM 3392 C C . SER A 1 423 ? -3.514 13.055 -12.898 1 94.19 423 SER A C 1
ATOM 3394 O O . SER A 1 423 ? -2.434 12.758 -13.414 1 94.19 423 SER A O 1
ATOM 3396 N N . ASP A 1 424 ? -3.652 14.078 -12.141 1 94 424 ASP A N 1
ATOM 3397 C CA . ASP A 1 424 ? -2.547 14.977 -11.828 1 94 424 ASP A CA 1
ATOM 3398 C C . ASP A 1 424 ? -1.443 14.25 -11.07 1 94 424 ASP A C 1
ATOM 3400 O O . ASP A 1 424 ? -0.257 14.5 -11.289 1 94 424 ASP A O 1
ATOM 3404 N N . LEU A 1 425 ? -1.805 13.375 -10.188 1 93.75 425 LEU A N 1
ATOM 3405 C CA . LEU A 1 425 ? -0.849 12.602 -9.398 1 93.75 425 LEU A CA 1
ATOM 3406 C C . LEU A 1 425 ? -0.063 11.641 -10.281 1 93.75 425 LEU A C 1
ATOM 3408 O O . LEU A 1 425 ? 1.165 11.57 -10.195 1 93.75 425 LEU A O 1
ATOM 3412 N N . MET A 1 426 ? -0.786 10.938 -11.117 1 91.19 426 MET A N 1
ATOM 3413 C CA . MET A 1 426 ? -0.166 9.914 -11.961 1 91.19 426 MET A CA 1
ATOM 3414 C C . MET A 1 426 ? 0.728 10.547 -13.016 1 91.19 426 MET A C 1
ATOM 3416 O O . MET A 1 426 ? 1.812 10.039 -13.305 1 91.19 426 MET A O 1
ATOM 3420 N N . HIS A 1 427 ? 0.288 11.695 -13.539 1 88.44 427 HIS A N 1
ATOM 3421 C CA . HIS A 1 427 ? 1.021 12.297 -14.648 1 88.44 427 HIS A CA 1
ATOM 3422 C C . HIS A 1 427 ? 1.995 13.359 -14.156 1 88.44 427 HIS A C 1
ATOM 3424 O O . HIS A 1 427 ? 2.527 14.133 -14.945 1 88.44 427 HIS A O 1
ATOM 3430 N N . GLY A 1 428 ? 2.213 13.438 -12.844 1 84.81 428 GLY A N 1
ATOM 3431 C CA . GLY A 1 428 ? 3.326 14.172 -12.258 1 84.81 428 GLY A CA 1
ATOM 3432 C C . GLY A 1 428 ? 3.031 15.641 -12.047 1 84.81 428 GLY A C 1
ATOM 3433 O O . GLY A 1 428 ? 3.939 16.438 -11.773 1 84.81 428 GLY A O 1
ATOM 3434 N N . ASN A 1 429 ? 1.833 16.078 -12.211 1 86.5 429 ASN A N 1
ATOM 3435 C CA . ASN A 1 429 ? 1.468 17.484 -12.086 1 86.5 429 ASN A CA 1
ATOM 3436 C C . ASN A 1 429 ? 1.224 17.875 -10.625 1 86.5 429 ASN A C 1
ATOM 3438 O O . ASN A 1 429 ? 1.124 19.062 -10.305 1 86.5 429 ASN A O 1
ATOM 3442 N N . ARG A 1 430 ? 1.21 16.938 -9.859 1 90.06 430 ARG A N 1
ATOM 3443 C CA . ARG A 1 430 ? 0.956 17.172 -8.438 1 90.06 430 ARG A CA 1
ATOM 3444 C C . ARG A 1 430 ? 1.849 16.281 -7.57 1 90.06 430 ARG A C 1
ATOM 3446 O O . ARG A 1 430 ? 2.066 15.117 -7.879 1 90.06 430 ARG A O 1
ATOM 3453 N N . SER A 1 431 ? 2.336 16.891 -6.527 1 90.06 431 SER A N 1
ATOM 3454 C CA . SER A 1 431 ? 3.184 16.141 -5.609 1 90.06 431 SER A CA 1
ATOM 3455 C C . SER A 1 431 ? 2.361 15.172 -4.77 1 90.06 431 SER A C 1
ATOM 3457 O O . SER A 1 431 ? 1.259 15.5 -4.324 1 90.06 431 SER A O 1
ATOM 3459 N N . PRO A 1 432 ? 2.904 13.953 -4.531 1 91.62 432 PRO A N 1
ATOM 3460 C CA . PRO A 1 432 ? 2.205 13.023 -3.646 1 91.62 432 PRO A CA 1
ATOM 3461 C C . PRO A 1 432 ? 2.172 13.5 -2.195 1 91.62 432 PRO A C 1
ATOM 3463 O O . PRO A 1 432 ? 1.46 12.922 -1.369 1 91.62 432 PRO A O 1
ATOM 3466 N N . PHE A 1 433 ? 2.887 14.547 -1.855 1 87.25 433 PHE A N 1
ATOM 3467 C CA . PHE A 1 433 ? 2.967 15.016 -0.476 1 87.25 433 PHE A CA 1
ATOM 3468 C C . PHE A 1 433 ? 2.162 16.297 -0.291 1 87.25 433 PHE A C 1
ATOM 3470 O O . PHE A 1 433 ? 2.256 16.953 0.75 1 87.25 433 PHE A O 1
ATOM 3477 N N . ASP A 1 434 ? 1.419 16.641 -1.329 1 87.44 434 ASP A N 1
ATOM 3478 C CA . ASP A 1 434 ? 0.516 17.781 -1.207 1 87.44 434 ASP A CA 1
ATOM 3479 C C . ASP A 1 434 ? -0.424 17.625 -0.015 1 87.44 434 ASP A C 1
ATOM 3481 O O . ASP A 1 434 ? -1.159 16.641 0.068 1 87.44 434 ASP A O 1
ATOM 3485 N N . PRO A 1 435 ? -0.442 18.531 0.918 1 80.56 435 PRO A N 1
ATOM 3486 C CA . PRO A 1 435 ? -1.223 18.422 2.152 1 80.56 435 PRO A CA 1
ATOM 3487 C C . PRO A 1 435 ? -2.729 18.391 1.897 1 80.56 435 PRO A C 1
ATOM 3489 O O . PRO A 1 435 ? -3.496 17.953 2.754 1 80.56 435 PRO A O 1
ATOM 3492 N N . GLU A 1 436 ? -3.143 18.828 0.763 1 82.94 436 GLU A N 1
ATOM 3493 C CA . GLU A 1 436 ? -4.566 18.906 0.45 1 82.94 436 GLU A CA 1
ATOM 3494 C C . GLU A 1 436 ? -5.117 17.531 0.071 1 82.94 436 GLU A C 1
ATOM 3496 O O . GLU A 1 436 ? -6.332 17.344 0.019 1 82.94 436 GLU A O 1
ATOM 3501 N N . LEU A 1 437 ? -4.254 16.594 -0.154 1 92.5 437 LEU A N 1
ATOM 3502 C CA . LEU A 1 437 ? -4.672 15.297 -0.682 1 92.5 437 LEU A CA 1
ATOM 3503 C C . LEU A 1 437 ? -5.469 14.523 0.358 1 92.5 437 LEU A C 1
ATOM 3505 O O . LEU A 1 437 ? -6.254 13.633 0.009 1 92.5 437 LEU A O 1
ATOM 3509 N N . GLY A 1 438 ? -5.312 14.859 1.641 1 88.56 438 GLY A N 1
ATOM 3510 C CA . GLY A 1 438 ? -6.074 14.172 2.672 1 88.56 438 GLY A CA 1
ATOM 3511 C C . GLY A 1 438 ? -7.574 14.32 2.51 1 88.56 438 GLY A C 1
ATOM 3512 O O . GLY A 1 438 ? -8.32 13.344 2.607 1 88.56 438 GLY A O 1
ATOM 3513 N N . VAL A 1 439 ? -7.996 15.531 2.254 1 83.12 439 VAL A N 1
ATOM 3514 C CA . VAL A 1 439 ? -9.414 15.82 2.094 1 83.12 439 VAL A CA 1
ATOM 3515 C C . VAL A 1 439 ? -9.938 15.156 0.82 1 83.12 439 VAL A C 1
ATOM 3517 O O . VAL A 1 439 ? -11.047 14.625 0.802 1 83.12 439 VAL A O 1
ATOM 3520 N N . VAL A 1 440 ? -9.125 15.172 -0.198 1 91.81 440 VAL A N 1
ATOM 3521 C CA . VAL A 1 440 ? -9.523 14.57 -1.469 1 91.81 440 VAL A CA 1
ATOM 3522 C C . VAL A 1 440 ? -9.688 13.062 -1.302 1 91.81 440 VAL A C 1
ATOM 3524 O O . VAL A 1 440 ? -10.594 12.461 -1.887 1 91.81 440 VAL A O 1
ATOM 3527 N N . ALA A 1 441 ? -8.805 12.492 -0.499 1 93.75 441 ALA A N 1
ATOM 3528 C CA . ALA A 1 441 ? -8.859 11.055 -0.263 1 93.75 441 ALA A CA 1
ATOM 3529 C C . ALA A 1 441 ? -10.18 10.656 0.394 1 93.75 441 ALA A C 1
ATOM 3531 O O . ALA A 1 441 ? -10.742 9.602 0.089 1 93.75 441 ALA A O 1
ATOM 3532 N N . VAL A 1 442 ? -10.695 11.492 1.268 1 88.94 442 VAL A N 1
ATOM 3533 C CA . VAL A 1 442 ? -11.961 11.227 1.938 1 88.94 442 VAL A CA 1
ATOM 3534 C C . VAL A 1 442 ? -13.102 11.227 0.918 1 88.94 442 VAL A C 1
ATOM 3536 O O . VAL A 1 442 ? -13.961 10.344 0.934 1 88.94 442 VAL A O 1
ATOM 3539 N N . LYS A 1 443 ? -13.062 12.203 0.081 1 90.75 443 LYS A N 1
ATOM 3540 C CA . LYS A 1 443 ? -14.078 12.297 -0.964 1 90.75 443 LYS A CA 1
ATOM 3541 C C . LYS A 1 443 ? -14 11.102 -1.911 1 90.75 443 LYS A C 1
ATOM 3543 O O . LYS A 1 443 ? -15.031 10.523 -2.27 1 90.75 443 LYS A O 1
ATOM 3548 N N . ALA A 1 444 ? -12.781 10.758 -2.34 1 95.81 444 ALA A N 1
ATOM 3549 C CA . ALA A 1 444 ? -12.578 9.617 -3.238 1 95.81 444 ALA A CA 1
ATOM 3550 C C . ALA A 1 444 ? -13.102 8.328 -2.615 1 95.81 444 ALA A C 1
ATOM 3552 O O . ALA A 1 444 ? -13.703 7.5 -3.301 1 95.81 444 ALA A O 1
ATOM 3553 N N . ALA A 1 445 ? -12.891 8.18 -1.314 1 94.56 445 ALA A N 1
ATOM 3554 C CA . ALA A 1 445 ? -13.344 6.992 -0.592 1 94.56 445 ALA A CA 1
ATOM 3555 C C . ALA A 1 445 ? -14.867 6.883 -0.626 1 94.56 445 ALA A C 1
ATOM 3557 O O . ALA A 1 445 ? -15.414 5.805 -0.88 1 94.56 445 ALA A O 1
ATOM 3558 N N . SER A 1 446 ? -15.492 7.992 -0.369 1 91.38 446 SER A N 1
ATOM 3559 C CA . SER A 1 446 ? -16.953 8 -0.339 1 91.38 446 SER A CA 1
ATOM 3560 C C . SER A 1 446 ? -17.531 7.695 -1.713 1 91.38 446 SER A C 1
ATOM 3562 O O . SER A 1 446 ? -18.469 6.898 -1.832 1 91.38 446 SER A O 1
ATOM 3564 N N . VAL A 1 447 ? -17 8.305 -2.711 1 94.81 447 VAL A N 1
ATOM 3565 C CA . VAL A 1 447 ? -17.469 8.117 -4.078 1 94.81 447 VAL A CA 1
ATOM 3566 C C . VAL A 1 447 ? -17.266 6.66 -4.496 1 94.81 447 VAL A C 1
ATOM 3568 O O . VAL A 1 447 ? -18.172 6.027 -5.035 1 94.81 447 VAL A O 1
ATOM 3571 N N . ALA A 1 448 ? -16.094 6.113 -4.227 1 96.25 448 ALA A N 1
ATOM 3572 C CA . ALA A 1 448 ? -15.766 4.746 -4.625 1 96.25 448 ALA A CA 1
ATOM 3573 C C . ALA A 1 448 ? -16.656 3.742 -3.898 1 96.25 448 ALA A C 1
ATOM 3575 O O . ALA A 1 448 ? -17.172 2.805 -4.508 1 96.25 448 ALA A O 1
ATOM 3576 N N . GLN A 1 449 ? -16.844 3.955 -2.613 1 93.31 449 GLN A N 1
ATOM 3577 C CA . GLN A 1 449 ? -17.656 3.055 -1.81 1 93.31 449 GLN A CA 1
ATOM 3578 C C . GLN A 1 449 ? -19.094 2.984 -2.348 1 93.31 449 GLN A C 1
ATOM 3580 O O . GLN A 1 449 ? -19.625 1.896 -2.574 1 93.31 449 GLN A O 1
ATOM 3585 N N . SER A 1 450 ? -19.656 4.133 -2.559 1 92.44 450 SER A N 1
ATOM 3586 C CA . SER A 1 450 ? -21.031 4.195 -3.043 1 92.44 450 SER A CA 1
ATOM 3587 C C . SER A 1 450 ? -21.156 3.627 -4.453 1 92.44 450 SER A C 1
ATOM 3589 O O . SER A 1 450 ? -22.109 2.91 -4.762 1 92.44 450 SER A O 1
ATOM 3591 N N . ALA A 1 451 ? -20.188 3.943 -5.254 1 96.06 451 ALA A N 1
ATOM 3592 C CA . ALA A 1 451 ? -20.219 3.473 -6.637 1 96.06 451 ALA A CA 1
ATOM 3593 C C . ALA A 1 451 ? -20.141 1.95 -6.699 1 96.06 451 ALA A C 1
ATOM 3595 O O . ALA A 1 451 ? -20.844 1.316 -7.477 1 96.06 451 ALA A O 1
ATOM 3596 N N . ILE A 1 452 ? -19.281 1.318 -5.934 1 95.38 452 ILE A N 1
ATOM 3597 C CA . ILE A 1 452 ? -19.125 -0.133 -5.938 1 95.38 452 ILE A CA 1
ATOM 3598 C C . ILE A 1 452 ? -20.422 -0.791 -5.449 1 95.38 452 ILE A C 1
ATOM 3600 O O . ILE A 1 452 ? -20.906 -1.74 -6.062 1 95.38 452 ILE A O 1
ATOM 3604 N N . SER A 1 453 ? -20.953 -0.253 -4.363 1 92.69 453 SER A N 1
ATOM 3605 C CA . SER A 1 453 ? -22.203 -0.804 -3.816 1 92.69 453 SER A CA 1
ATOM 3606 C C . SER A 1 453 ? -23.328 -0.748 -4.84 1 92.69 453 SER A C 1
ATOM 3608 O O . SER A 1 453 ? -24.031 -1.736 -5.047 1 92.69 453 SER A O 1
ATOM 3610 N N . ASN A 1 454 ? -23.438 0.345 -5.469 1 92.94 454 ASN A N 1
ATOM 3611 C CA . ASN A 1 454 ? -24.516 0.534 -6.422 1 92.94 454 ASN A CA 1
ATOM 3612 C C . ASN A 1 454 ? -24.266 -0.233 -7.719 1 92.94 454 ASN A C 1
ATOM 3614 O O . ASN A 1 454 ? -25.203 -0.566 -8.438 1 92.94 454 ASN A O 1
ATOM 3618 N N . SER A 1 455 ? -23 -0.465 -8.016 1 94.19 455 SER A N 1
ATOM 3619 C CA . SER A 1 455 ? -22.688 -1.248 -9.203 1 94.19 455 SER A CA 1
ATOM 3620 C C . SER A 1 455 ? -23.188 -2.68 -9.086 1 94.19 455 SER A C 1
ATOM 3622 O O . SER A 1 455 ? -23.547 -3.307 -10.086 1 94.19 455 SER A O 1
ATOM 3624 N N . VAL A 1 456 ? -23.219 -3.195 -7.898 1 92.5 456 VAL A N 1
ATOM 3625 C CA . VAL A 1 456 ? -23.75 -4.539 -7.668 1 92.5 456 VAL A CA 1
ATOM 3626 C C . VAL A 1 456 ? -25.219 -4.582 -8.039 1 92.5 456 VAL A C 1
ATOM 3628 O O . VAL A 1 456 ? -25.672 -5.527 -8.695 1 92.5 456 VAL A O 1
ATOM 3631 N N . SER A 1 457 ? -25.938 -3.555 -7.676 1 89.12 457 SER A N 1
ATOM 3632 C CA . SER A 1 457 ? -27.359 -3.463 -8.016 1 89.12 457 SER A CA 1
ATOM 3633 C C . SER A 1 457 ? -27.562 -3.344 -9.523 1 89.12 457 SER A C 1
ATOM 3635 O O . SER A 1 457 ? -28.469 -3.963 -10.086 1 89.12 457 SER A O 1
ATOM 3637 N N . LEU A 1 458 ? -26.812 -2.535 -10.109 1 91.12 458 LEU A N 1
ATOM 3638 C CA . LEU A 1 458 ? -26.891 -2.377 -11.555 1 91.12 458 LEU A CA 1
ATOM 3639 C C . LEU A 1 458 ? -26.625 -3.701 -12.266 1 91.12 458 LEU A C 1
ATOM 3641 O O . LEU A 1 458 ? -27.328 -4.051 -13.219 1 91.12 458 LEU A O 1
ATOM 3645 N N . LEU A 1 459 ? -25.609 -4.379 -11.836 1 89.56 459 LEU A N 1
ATOM 3646 C CA . LEU A 1 459 ? -25.25 -5.652 -12.461 1 89.56 459 LEU A CA 1
ATOM 3647 C C . LEU A 1 459 ? -26.391 -6.656 -12.32 1 89.56 459 LEU A C 1
ATOM 3649 O O . LEU A 1 459 ? -26.641 -7.449 -13.227 1 89.56 459 LEU A O 1
ATOM 3653 N N . ASN A 1 460 ? -27 -6.605 -11.18 1 86.69 460 ASN A N 1
ATOM 3654 C CA . ASN A 1 460 ? -28.156 -7.48 -10.984 1 86.69 460 ASN A CA 1
ATOM 3655 C C . ASN A 1 460 ? -29.281 -7.16 -11.969 1 86.69 460 ASN A C 1
ATOM 3657 O O . ASN A 1 460 ? -29.922 -8.062 -12.492 1 86.69 460 ASN A O 1
ATOM 3661 N N . LYS A 1 461 ? -29.484 -5.992 -12.188 1 88 461 LYS A N 1
ATOM 3662 C CA . LYS A 1 461 ? -30.5 -5.578 -13.148 1 88 461 LYS A CA 1
ATOM 3663 C C . LYS A 1 461 ? -30.125 -5.992 -14.57 1 88 461 LYS A C 1
ATOM 3665 O O . LYS A 1 461 ? -30.984 -6.379 -15.359 1 88 461 LYS A O 1
ATOM 3670 N N . VAL A 1 462 ? -28.875 -5.84 -14.867 1 89.56 462 VAL A N 1
ATOM 3671 C CA . VAL A 1 462 ? -28.391 -6.25 -16.172 1 89.56 462 VAL A CA 1
ATOM 3672 C C . VAL A 1 462 ? -28.594 -7.754 -16.359 1 89.56 462 VAL A C 1
ATOM 3674 O O . VAL A 1 462 ? -29.031 -8.195 -17.422 1 89.56 462 VAL A O 1
ATOM 3677 N N . ARG A 1 463 ? -28.328 -8.492 -15.352 1 88.25 463 ARG A N 1
ATOM 3678 C CA . ARG A 1 463 ? -28.516 -9.938 -15.391 1 88.25 463 ARG A CA 1
ATOM 3679 C C . ARG A 1 463 ? -29.984 -10.289 -15.625 1 88.25 463 ARG A C 1
ATOM 3681 O O . ARG A 1 463 ? -30.297 -11.188 -16.406 1 88.25 463 ARG A O 1
ATOM 3688 N N . GLU A 1 464 ? -30.812 -9.602 -14.938 1 87.44 464 GLU A N 1
ATOM 3689 C CA . GLU A 1 464 ? -32.25 -9.82 -15.094 1 87.44 464 GLU A CA 1
ATOM 3690 C C . GLU A 1 464 ? -32.688 -9.523 -16.531 1 87.44 464 GLU A C 1
ATOM 3692 O O . GLU A 1 464 ? -33.469 -10.281 -17.109 1 87.44 464 GLU A O 1
ATOM 3697 N N . TYR A 1 465 ? -32.219 -8.508 -17 1 87.31 465 TYR A N 1
ATOM 3698 C CA . TYR A 1 465 ? -32.594 -8.086 -18.344 1 87.31 465 TYR A CA 1
ATOM 3699 C C . TYR A 1 465 ? -32.125 -9.094 -19.375 1 87.31 465 TYR A C 1
ATOM 3701 O O . TYR A 1 465 ? -32.844 -9.461 -20.297 1 87.31 465 TYR A O 1
ATOM 3709 N N . VAL A 1 466 ? -30.875 -9.492 -19.281 1 88.19 466 VAL A N 1
ATOM 3710 C CA . VAL A 1 466 ? -30.281 -10.43 -20.219 1 88.19 466 VAL A CA 1
ATOM 3711 C C . VAL A 1 466 ? -30.969 -11.789 -20.109 1 88.19 466 VAL A C 1
ATOM 3713 O O . VAL A 1 466 ? -31.203 -12.461 -21.109 1 88.19 466 VAL A O 1
ATOM 3716 N N . ASN A 1 467 ? -31.266 -12.125 -18.875 1 87.38 467 ASN A N 1
ATOM 3717 C CA . ASN A 1 467 ? -31.969 -13.383 -18.656 1 87.38 467 ASN A CA 1
ATOM 3718 C C . ASN A 1 467 ? -33.344 -13.375 -19.328 1 87.38 467 ASN A C 1
ATOM 3720 O O . ASN A 1 467 ? -33.781 -14.375 -19.906 1 87.38 467 ASN A O 1
ATOM 3724 N N . GLU A 1 468 ? -34.031 -12.398 -19.219 1 87.25 468 GLU A N 1
ATOM 3725 C CA . GLU A 1 468 ? -35.344 -12.266 -19.812 1 87.25 468 GLU A CA 1
ATOM 3726 C C . GLU A 1 468 ? -35.281 -12.281 -21.344 1 87.25 468 GLU A C 1
ATOM 3728 O O . GLU A 1 468 ? -36.125 -12.859 -22.016 1 87.25 468 GLU A O 1
ATOM 3733 N N . ARG A 1 469 ? -34.25 -11.75 -21.844 1 85.19 469 ARG A N 1
ATOM 3734 C CA . ARG A 1 469 ? -34.125 -11.57 -23.281 1 85.19 469 ARG A CA 1
ATOM 3735 C C . ARG A 1 469 ? -33.5 -12.789 -23.938 1 85.19 469 ARG A C 1
ATOM 3737 O O . ARG A 1 469 ? -33.875 -13.203 -25.016 1 85.19 469 ARG A O 1
ATOM 3744 N N . GLU A 1 470 ? -32.406 -13.227 -23.312 1 83.38 470 GLU A N 1
ATOM 3745 C CA . GLU A 1 470 ? -31.578 -14.242 -23.984 1 83.38 470 GLU A CA 1
ATOM 3746 C C . GLU A 1 470 ? -31.625 -15.57 -23.234 1 83.38 470 GLU A C 1
ATOM 3748 O O . GLU A 1 470 ? -31.172 -16.594 -23.75 1 83.38 470 GLU A O 1
ATOM 3753 N N . GLY A 1 471 ? -32.219 -15.609 -22.078 1 74 471 GLY A N 1
ATOM 3754 C CA . GLY A 1 471 ? -32.25 -16.812 -21.281 1 74 471 GLY A CA 1
ATOM 3755 C C . GLY A 1 471 ? -30.906 -17.188 -20.688 1 74 471 GLY A C 1
ATOM 3756 O O . GLY A 1 471 ? -30.641 -18.359 -20.391 1 74 471 GLY A O 1
ATOM 3757 N N . SER A 1 472 ? -29.953 -16.219 -20.797 1 74.19 472 SER A N 1
ATOM 3758 C CA . SER A 1 472 ? -28.625 -16.453 -20.266 1 74.19 472 SER A CA 1
ATOM 3759 C C . SER A 1 472 ? -28.406 -15.703 -18.953 1 74.19 472 SER A C 1
ATOM 3761 O O . SER A 1 472 ? -28.891 -14.578 -18.797 1 74.19 472 SER A O 1
ATOM 3763 N N . ASN A 1 473 ? -27.812 -16.406 -18.031 1 70.75 473 ASN A N 1
ATOM 3764 C CA . ASN A 1 473 ? -27.531 -15.766 -16.75 1 70.75 473 ASN A CA 1
ATOM 3765 C C . ASN A 1 473 ? -26.078 -15.273 -16.672 1 70.75 473 ASN A C 1
ATOM 3767 O O . ASN A 1 473 ? -25.562 -15.008 -15.586 1 70.75 473 ASN A O 1
ATOM 3771 N N . SER A 1 474 ? -25.469 -15.203 -17.875 1 78.44 474 SER A N 1
ATOM 3772 C CA . SER A 1 474 ? -24.062 -14.789 -17.875 1 78.44 474 SER A CA 1
ATOM 3773 C C . SER A 1 474 ? -23.844 -13.57 -18.75 1 78.44 474 SER A C 1
ATOM 3775 O O . SER A 1 474 ? -23.312 -13.688 -19.859 1 78.44 474 SER A O 1
ATOM 3777 N N . PRO A 1 475 ? -24.203 -12.477 -18.203 1 82.31 475 PRO A N 1
ATOM 3778 C CA . PRO A 1 475 ? -24.016 -11.266 -19 1 82.31 475 PRO A CA 1
ATOM 3779 C C . PRO A 1 475 ? -22.547 -11.016 -19.359 1 82.31 475 PRO A C 1
ATOM 3781 O O . PRO A 1 475 ? -21.656 -11.477 -18.641 1 82.31 475 PRO A O 1
ATOM 3784 N N . LYS A 1 476 ? -22.359 -10.297 -20.547 1 83.5 476 LYS A N 1
ATOM 3785 C CA . LYS A 1 476 ? -21.047 -9.953 -21.078 1 83.5 476 LYS A CA 1
ATOM 3786 C C . LYS A 1 476 ? -20.75 -8.469 -20.891 1 83.5 476 LYS A C 1
ATOM 3788 O O . LYS A 1 476 ? -21.656 -7.684 -20.578 1 83.5 476 LYS A O 1
ATOM 3793 N N . PRO A 1 477 ? -19.484 -8.094 -21 1 83.25 477 PRO A N 1
ATOM 3794 C CA . PRO A 1 477 ? -19.125 -6.684 -20.875 1 83.25 477 PRO A CA 1
ATOM 3795 C C . PRO A 1 477 ? -19.922 -5.781 -21.812 1 83.25 477 PRO A C 1
ATOM 3797 O O . PRO A 1 477 ? -20.234 -4.637 -21.469 1 83.25 477 PRO A O 1
ATOM 3800 N N . ALA A 1 478 ? -20.234 -6.352 -22.938 1 88.31 478 ALA A N 1
ATOM 3801 C CA . ALA A 1 478 ? -21.031 -5.586 -23.891 1 88.31 478 ALA A CA 1
ATOM 3802 C C . ALA A 1 478 ? -22.406 -5.238 -23.328 1 88.31 478 ALA A C 1
ATOM 3804 O O . ALA A 1 478 ? -22.969 -4.184 -23.641 1 88.31 478 ALA A O 1
ATOM 3805 N N . ASP A 1 479 ? -22.953 -6.086 -22.516 1 91.06 479 ASP A N 1
ATOM 3806 C CA . ASP A 1 479 ? -24.25 -5.84 -21.891 1 91.06 479 ASP A CA 1
ATOM 3807 C C . ASP A 1 479 ? -24.172 -4.688 -20.891 1 91.06 479 ASP A C 1
ATOM 3809 O O . ASP A 1 479 ? -25.109 -3.896 -20.766 1 91.06 479 ASP A O 1
ATOM 3813 N N . LEU A 1 480 ? -23.109 -4.668 -20.203 1 91.81 480 LEU A N 1
ATOM 3814 C CA . LEU A 1 480 ? -22.891 -3.566 -19.266 1 91.81 480 LEU A CA 1
ATOM 3815 C C . LEU A 1 480 ? -22.734 -2.244 -20 1 91.81 480 LEU A C 1
ATOM 3817 O O . LEU A 1 480 ? -23.266 -1.216 -19.578 1 91.81 480 LEU A O 1
ATOM 3821 N N . GLU A 1 481 ? -22 -2.303 -21.125 1 93.56 481 GLU A N 1
ATOM 3822 C CA . GLU A 1 481 ? -21.859 -1.125 -21.984 1 93.56 481 GLU A CA 1
ATOM 3823 C C . GLU A 1 481 ? -23.234 -0.632 -22.453 1 93.56 481 GLU A C 1
ATOM 3825 O O . GLU A 1 481 ? -23.5 0.57 -22.438 1 93.56 481 GLU A O 1
ATOM 3830 N N . SER A 1 482 ? -24.016 -1.544 -22.859 1 93.44 482 SER A N 1
ATOM 3831 C CA . SER A 1 482 ? -25.359 -1.203 -23.312 1 93.44 482 SER A CA 1
ATOM 3832 C C . SER A 1 482 ? -26.188 -0.566 -22.203 1 93.44 482 SER A C 1
ATOM 3834 O O . SER A 1 482 ? -26.969 0.345 -22.453 1 93.44 482 SER A O 1
ATOM 3836 N N . ALA A 1 483 ? -26.047 -1.106 -21.031 1 92.81 483 ALA A N 1
ATOM 3837 C CA . ALA A 1 483 ? -26.781 -0.571 -19.891 1 92.81 483 ALA A CA 1
ATOM 3838 C C . ALA A 1 483 ? -26.375 0.871 -19.609 1 92.81 483 ALA A C 1
ATOM 3840 O O . ALA A 1 483 ? -27.219 1.734 -19.391 1 92.81 483 ALA A O 1
ATOM 3841 N N . TYR A 1 484 ? -25.094 1.164 -19.594 1 93.75 484 TYR A N 1
ATOM 3842 C CA . TYR A 1 484 ? -24.609 2.518 -19.375 1 93.75 484 TYR A CA 1
ATOM 3843 C C . TYR A 1 484 ? -25.109 3.471 -20.453 1 93.75 484 TYR A C 1
ATOM 3845 O O . TYR A 1 484 ? -25.516 4.594 -20.156 1 93.75 484 TYR A O 1
ATOM 3853 N N . THR A 1 485 ? -25 3.01 -21.672 1 93.69 485 THR A N 1
ATOM 3854 C CA . THR A 1 485 ? -25.422 3.83 -22.797 1 93.69 485 THR A CA 1
ATOM 3855 C C . THR A 1 485 ? -26.906 4.195 -22.672 1 93.69 485 THR A C 1
ATOM 3857 O O . THR A 1 485 ? -27.297 5.332 -22.953 1 93.69 485 THR A O 1
ATOM 3860 N N . LYS A 1 486 ? -27.688 3.268 -22.281 1 92.12 486 LYS A N 1
ATOM 3861 C CA . LYS A 1 486 ? -29.109 3.502 -22.094 1 92.12 486 LYS A CA 1
ATOM 3862 C C . LYS A 1 486 ? -29.375 4.496 -20.969 1 92.12 486 LYS A C 1
ATOM 3864 O O . LYS A 1 486 ? -30.234 5.363 -21.078 1 92.12 486 LYS A O 1
ATOM 3869 N N . LEU A 1 487 ? -28.688 4.32 -19.922 1 91.19 487 LEU A N 1
ATOM 3870 C CA . LEU A 1 487 ? -28.844 5.223 -18.781 1 91.19 487 LEU A CA 1
ATOM 3871 C C . LEU A 1 487 ? -28.422 6.641 -19.156 1 91.19 487 LEU A C 1
ATOM 3873 O O . LEU A 1 487 ? -29.078 7.609 -18.75 1 91.19 487 LEU A O 1
ATOM 3877 N N . GLU A 1 488 ? -27.344 6.742 -19.859 1 91.56 488 GLU A N 1
ATOM 3878 C CA . GLU A 1 488 ? -26.859 8.039 -20.312 1 91.56 488 GLU A CA 1
ATOM 3879 C C . GLU A 1 488 ? -27.875 8.695 -21.25 1 91.56 488 GLU A C 1
ATOM 3881 O O . GLU A 1 488 ? -28.094 9.906 -21.203 1 91.56 488 GLU A O 1
ATOM 3886 N N . ALA A 1 489 ? -28.453 7.91 -22.078 1 91.25 489 ALA A N 1
ATOM 3887 C CA . ALA A 1 489 ? -29.484 8.406 -23 1 91.25 489 ALA A CA 1
ATOM 3888 C C . ALA A 1 489 ? -30.688 8.93 -22.234 1 91.25 489 ALA A C 1
ATOM 3890 O O . ALA A 1 489 ? -31.297 9.93 -22.625 1 91.25 489 ALA A O 1
ATOM 3891 N N . LYS A 1 490 ? -31.031 8.258 -21.203 1 88.69 490 LYS A N 1
ATOM 3892 C CA . LYS A 1 490 ? -32.156 8.68 -20.391 1 88.69 490 LYS A CA 1
ATOM 3893 C C . LYS A 1 490 ? -31.906 10.039 -19.75 1 88.69 490 LYS A C 1
ATOM 3895 O O . LYS A 1 490 ? -32.812 10.867 -19.656 1 88.69 490 LYS A O 1
ATOM 3900 N N . ILE A 1 491 ? -30.719 10.211 -19.25 1 89.25 491 ILE A N 1
ATOM 3901 C CA . ILE A 1 491 ? -30.359 11.492 -18.656 1 89.25 491 ILE A CA 1
ATOM 3902 C C . ILE A 1 491 ? -30.469 12.594 -19.703 1 89.25 491 ILE A C 1
ATOM 3904 O O . ILE A 1 491 ? -30.953 13.688 -19.406 1 89.25 491 ILE A O 1
ATOM 3908 N N . LYS A 1 492 ? -29.969 12.297 -20.891 1 88 492 LYS A N 1
ATOM 3909 C CA . LYS A 1 492 ? -30.031 13.266 -21.984 1 88 492 LYS A CA 1
ATOM 3910 C C . LYS A 1 492 ? -31.469 13.633 -22.312 1 88 492 LYS A C 1
ATOM 3912 O O . LYS A 1 492 ? -31.797 14.805 -22.516 1 88 492 LYS A O 1
ATOM 3917 N N . VAL A 1 493 ? -32.344 12.664 -22.375 1 86.06 493 VAL A N 1
ATOM 3918 C CA . VAL A 1 493 ? -33.75 12.875 -22.688 1 86.06 493 VAL A CA 1
ATOM 3919 C C . VAL A 1 493 ? -34.406 13.719 -21.594 1 86.06 493 VAL A C 1
ATOM 3921 O O . VAL A 1 493 ? -35.188 14.625 -21.875 1 86.06 493 VAL A O 1
ATOM 3924 N N . PHE A 1 494 ? -34.062 13.367 -20.422 1 85.06 494 PHE A N 1
ATOM 3925 C CA . PHE A 1 494 ? -34.594 14.109 -19.281 1 85.06 494 PHE A CA 1
ATOM 3926 C C . PHE A 1 494 ? -34.125 15.555 -19.297 1 85.06 494 PHE A C 1
ATOM 3928 O O . PHE A 1 494 ? -34.906 16.469 -18.984 1 85.06 494 PHE A O 1
ATOM 3935 N N . ARG A 1 495 ? -32.906 15.789 -19.562 1 86.06 495 ARG A N 1
ATOM 3936 C CA . ARG A 1 495 ? -32.344 17.125 -19.641 1 86.06 495 ARG A CA 1
ATOM 3937 C C . ARG A 1 495 ? -33 17.938 -20.75 1 86.06 495 ARG A C 1
ATOM 3939 O O . ARG A 1 495 ? -33.312 19.125 -20.562 1 86.06 495 ARG A O 1
ATOM 3946 N N . ASP A 1 496 ? -33.25 17.344 -21.906 1 84.5 496 ASP A N 1
ATOM 3947 C CA . ASP A 1 496 ? -33.906 18 -23.047 1 84.5 496 ASP A CA 1
ATOM 3948 C C . ASP A 1 496 ? -35.344 18.344 -22.75 1 84.5 496 ASP A C 1
ATOM 3950 O O . ASP A 1 496 ? -35.906 19.312 -23.297 1 84.5 496 ASP A O 1
ATOM 3954 N N . SER A 1 497 ? -35.938 17.531 -21.922 1 81.81 497 SER A N 1
ATOM 3955 C CA . SER A 1 497 ? -37.344 17.766 -21.578 1 81.81 497 SER A CA 1
ATOM 3956 C C . SER A 1 497 ? -37.469 18.938 -20.625 1 81.81 497 SER A C 1
ATOM 3958 O O . SER A 1 497 ? -38.562 19.531 -20.516 1 81.81 497 SER A O 1
ATOM 3960 N N . GLN A 1 498 ? -36.406 19.25 -19.906 1 76.69 498 GLN A N 1
ATOM 3961 C CA . GLN A 1 498 ? -36.469 20.375 -18.969 1 76.69 498 GLN A CA 1
ATOM 3962 C C . GLN A 1 498 ? -36.062 21.672 -19.656 1 76.69 498 GLN A C 1
ATOM 3964 O O . GLN A 1 498 ? -36.25 22.75 -19.094 1 76.69 498 GLN A O 1
ATOM 3969 N N . GLU A 1 499 ? -35.344 21.703 -20.781 1 67.25 499 GLU A N 1
ATOM 3970 C CA . GLU A 1 499 ? -35.031 22.922 -21.531 1 67.25 499 GLU A CA 1
ATOM 3971 C C . GLU A 1 499 ? -36.25 23.531 -22.172 1 67.25 499 GLU A C 1
ATOM 3973 O O . GLU A 1 499 ? -37.031 22.812 -22.812 1 67.25 499 GLU A O 1
ATOM 3978 N N . PRO A 1 500 ? -36.75 24.656 -21.75 1 60.09 500 PRO A N 1
ATOM 3979 C CA . PRO A 1 500 ? -37.938 25.328 -22.297 1 60.09 500 PRO A CA 1
ATOM 3980 C C . PRO A 1 500 ? -37.969 25.328 -23.812 1 60.09 500 PRO A C 1
ATOM 3982 O O . PRO A 1 500 ? -36.938 25.453 -24.469 1 60.09 500 PRO A O 1
ATOM 3985 N N . SER A 1 501 ? -38.938 24.641 -24.469 1 49.91 501 SER A N 1
ATOM 3986 C CA . SER A 1 501 ? -39.188 24.797 -25.891 1 49.91 501 SER A CA 1
ATOM 3987 C C . SER A 1 501 ? -39.25 26.266 -26.281 1 49.91 501 SER A C 1
ATOM 3989 O O . SER A 1 501 ? -40.031 27.047 -25.703 1 49.91 501 SER A O 1
ATOM 3991 N N . GLU A 1 502 ? -38.219 26.875 -26.641 1 46.78 502 GLU A N 1
ATOM 3992 C CA . GLU A 1 502 ? -38.25 28.234 -27.172 1 46.78 502 GLU A CA 1
ATOM 3993 C C . GLU A 1 502 ? -39.406 28.422 -28.125 1 46.78 502 GLU A C 1
ATOM 3995 O O . GLU A 1 502 ? -39.688 29.531 -28.578 1 46.78 502 GLU A O 1
ATOM 4000 N N . ASP A 1 503 ? -39.938 27.375 -28.781 1 44.94 503 ASP A N 1
ATOM 4001 C CA . ASP A 1 503 ? -40.938 27.703 -29.812 1 44.94 503 ASP A CA 1
ATOM 4002 C C . ASP A 1 503 ? -42.188 28.359 -29.203 1 44.94 503 ASP A C 1
ATOM 4004 O O . ASP A 1 503 ? -43.031 28.891 -29.922 1 44.94 503 ASP A O 1
ATOM 4008 N N . ASN A 1 504 ? -42.5 28.141 -28 1 37.91 504 ASN A N 1
ATOM 4009 C CA . ASN A 1 504 ? -43.844 28.641 -27.641 1 37.91 504 ASN A CA 1
ATOM 4010 C C . ASN A 1 504 ? -43.781 30.109 -27.25 1 37.91 504 ASN A C 1
ATOM 4012 O O . ASN A 1 504 ? -44.812 30.688 -26.844 1 37.91 504 ASN A O 1
ATOM 4016 N N . ALA A 1 505 ? -42.594 30.766 -27.078 1 39.09 505 ALA A N 1
ATOM 4017 C CA . ALA A 1 505 ? -42.719 32.156 -26.625 1 39.09 505 ALA A CA 1
ATOM 4018 C C . ALA A 1 505 ? -42.938 33.094 -27.812 1 39.09 505 ALA A C 1
ATOM 4020 O O . ALA A 1 505 ? -43.312 34.25 -27.625 1 39.09 505 ALA A O 1
ATOM 4021 N N . HIS A 1 506 ? -42.562 32.688 -29.031 1 40.59 506 HIS A N 1
ATOM 4022 C CA . HIS A 1 506 ? -42.688 33.688 -30.078 1 40.59 506 HIS A CA 1
ATOM 4023 C C . HIS A 1 506 ? -44.156 33.844 -30.531 1 40.59 506 HIS A C 1
ATOM 4025 O O . HIS A 1 506 ? -44.469 34.719 -31.328 1 40.59 506 HIS A O 1
ATOM 4031 N N . THR A 1 507 ? -44.938 32.844 -30.266 1 36.44 507 THR A N 1
ATOM 4032 C CA . THR A 1 507 ? -46.219 33.062 -30.922 1 36.44 507 THR A CA 1
ATOM 4033 C C . THR A 1 507 ? -47.094 34 -30.109 1 36.44 507 THR A C 1
ATOM 4035 O O . THR A 1 507 ? -48.219 34.375 -30.531 1 36.44 507 THR A O 1
ATOM 4038 N N . ALA A 1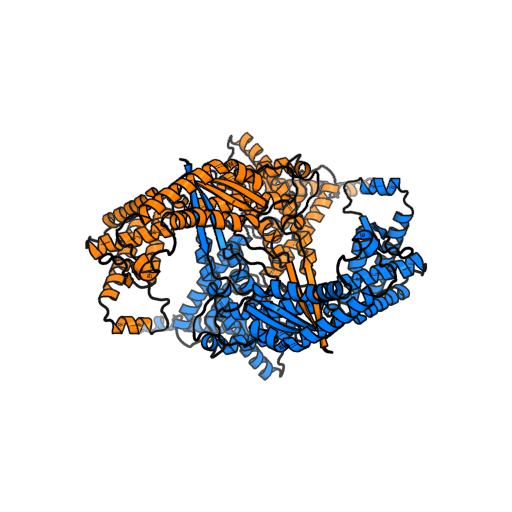 508 ? -46.688 34.344 -28.828 1 39.12 508 ALA A N 1
ATOM 4039 C CA . ALA A 1 508 ? -47.719 35.094 -28.109 1 39.12 508 ALA A CA 1
ATOM 4040 C C . ALA A 1 508 ? -47.625 36.562 -28.438 1 39.12 508 ALA A C 1
ATOM 4042 O O . ALA A 1 508 ? -48.562 37.344 -28.141 1 39.12 508 ALA A O 1
ATOM 4043 N N . SER A 1 509 ? -46.438 37.031 -28.906 1 38.66 509 SER A N 1
ATOM 4044 C CA . SER A 1 509 ? -46.406 38.469 -28.953 1 38.66 509 SER A CA 1
ATOM 4045 C C . SER A 1 509 ? -47.125 39 -30.172 1 38.66 509 SER A C 1
ATOM 4047 O O . SER A 1 509 ? -47.281 40.219 -30.344 1 38.66 509 SER A O 1
ATOM 4049 N N . THR A 1 510 ? -47.25 38.156 -31.219 1 39 510 THR A N 1
ATOM 4050 C CA . THR A 1 510 ? -47.719 38.875 -32.406 1 39 510 THR A CA 1
ATOM 4051 C C . THR A 1 510 ? -49.219 39.125 -32.312 1 39 510 THR A C 1
ATOM 4053 O O . THR A 1 510 ? -49.812 39.719 -33.219 1 39 510 THR A O 1
ATOM 4056 N N . GLN A 1 511 ? -49.906 38.344 -31.422 1 34.38 511 GLN A N 1
ATOM 4057 C CA . GLN A 1 511 ? -51.344 38.531 -31.594 1 34.38 511 GLN A CA 1
ATOM 4058 C C . GLN A 1 511 ? -51.844 39.781 -30.875 1 34.38 511 GLN A C 1
ATOM 4060 O O . GLN A 1 511 ? -53 40.156 -31.016 1 34.38 511 GLN A O 1
ATOM 4065 N N . GLU A 1 512 ? -51 40.5 -30.094 1 27.14 512 GLU A N 1
ATOM 4066 C CA . GLU A 1 512 ? -51.625 41.781 -29.781 1 27.14 512 GLU A CA 1
ATOM 4067 C C . GLU A 1 512 ? -51.344 42.812 -30.844 1 27.14 512 GLU A C 1
ATOM 4069 O O . GLU A 1 512 ? -50.219 42.906 -31.344 1 27.14 512 GLU A O 1
ATOM 4074 N N . MET B 1 1 ? -7.195 41 -1.729 1 46.28 1 MET B N 1
ATOM 4075 C CA . MET B 1 1 ? -7.195 41.281 -0.293 1 46.28 1 MET B CA 1
ATOM 4076 C C . MET B 1 1 ? -8.602 41.594 0.197 1 46.28 1 MET B C 1
ATOM 4078 O O . MET B 1 1 ? -9.047 41.062 1.217 1 46.28 1 MET B O 1
ATOM 4082 N N . ALA B 1 2 ? -9.281 42.562 -0.624 1 56.84 2 ALA B N 1
ATOM 4083 C CA . ALA B 1 2 ? -10.641 43.031 -0.349 1 56.84 2 ALA B CA 1
ATOM 4084 C C . ALA B 1 2 ? -11.641 41.875 -0.433 1 56.84 2 ALA B C 1
ATOM 4086 O O . ALA B 1 2 ? -12.523 41.75 0.421 1 56.84 2 ALA B O 1
ATOM 4087 N N . ASN B 1 3 ? -11.266 40.812 -1.308 1 80.56 3 ASN B N 1
ATOM 4088 C CA . ASN B 1 3 ? -12.172 39.719 -1.614 1 80.56 3 ASN B CA 1
ATOM 4089 C C . ASN B 1 3 ? -12.062 38.594 -0.579 1 80.56 3 ASN B C 1
ATOM 4091 O O . ASN B 1 3 ? -13.078 38.031 -0.146 1 80.56 3 ASN B O 1
ATOM 4095 N N . LYS B 1 4 ? -10.891 38.562 0.062 1 86.19 4 LYS B N 1
ATOM 4096 C CA . LYS B 1 4 ? -10.719 37.5 1.071 1 86.19 4 LYS B CA 1
ATOM 4097 C C . LYS B 1 4 ? -11.359 37.906 2.396 1 86.19 4 LYS B C 1
ATOM 4099 O O . LYS B 1 4 ? -11.977 37.094 3.072 1 86.19 4 LYS B O 1
ATOM 4104 N N . ALA B 1 5 ? -11.25 39.219 2.689 1 89.19 5 ALA B N 1
ATOM 4105 C CA . ALA B 1 5 ? -11.828 39.75 3.926 1 89.19 5 ALA B CA 1
ATOM 4106 C C . ALA B 1 5 ? -13.352 39.594 3.924 1 89.19 5 ALA B C 1
ATOM 4108 O O . ALA B 1 5 ? -13.953 39.281 4.953 1 89.19 5 ALA B O 1
ATOM 4109 N N . GLN B 1 6 ? -13.891 39.812 2.791 1 90.75 6 GLN B N 1
ATOM 4110 C CA . GLN B 1 6 ? -15.336 39.688 2.662 1 90.75 6 GLN B CA 1
ATOM 4111 C C . GLN B 1 6 ? -15.773 38.219 2.783 1 90.75 6 GLN B C 1
ATOM 4113 O O . GLN B 1 6 ? -16.828 37.938 3.348 1 90.75 6 GLN B O 1
ATOM 4118 N N . GLU B 1 7 ? -14.938 37.406 2.232 1 92.94 7 GLU B N 1
ATOM 4119 C CA . GLU B 1 7 ? -15.234 35.969 2.344 1 92.94 7 GLU B CA 1
ATOM 4120 C C . GLU B 1 7 ? -15.141 35.5 3.793 1 92.94 7 GLU B C 1
ATOM 4122 O O . GLU B 1 7 ? -15.945 34.688 4.23 1 92.94 7 GLU B O 1
ATOM 4127 N N . HIS B 1 8 ? -14.156 36.031 4.488 1 94.12 8 HIS B N 1
ATOM 4128 C CA . HIS B 1 8 ? -14.047 35.719 5.906 1 94.12 8 HIS B CA 1
ATOM 4129 C C . HIS B 1 8 ? -15.281 36.156 6.676 1 94.12 8 HIS B C 1
ATOM 4131 O O . HIS B 1 8 ? -15.789 35.438 7.531 1 94.12 8 HIS B O 1
ATOM 4137 N N . LEU B 1 9 ? -15.672 37.375 6.348 1 94.69 9 LEU B N 1
ATOM 4138 C CA . LEU B 1 9 ? -16.828 37.938 7.031 1 94.69 9 LEU B CA 1
ATOM 4139 C C . LEU B 1 9 ? -18.078 37.125 6.77 1 94.69 9 LEU B C 1
ATOM 4141 O O . LEU B 1 9 ? -18.859 36.844 7.688 1 94.69 9 LEU B O 1
ATOM 4145 N N . GLN B 1 10 ? -18.25 36.719 5.562 1 94.12 10 GLN B N 1
ATOM 4146 C CA . GLN B 1 10 ? -19.406 35.906 5.195 1 94.12 10 GLN B CA 1
ATOM 4147 C C . GLN B 1 10 ? -19.391 34.562 5.941 1 94.12 10 GLN B C 1
ATOM 4149 O O . GLN B 1 10 ? -20.438 34.125 6.441 1 94.12 10 GLN B O 1
ATOM 4154 N N . ASP B 1 11 ? -18.25 33.938 5.98 1 94.88 11 ASP B N 1
ATOM 4155 C CA . ASP B 1 11 ? -18.141 32.688 6.695 1 94.88 11 ASP B CA 1
ATOM 4156 C C . ASP B 1 11 ? -18.406 32.875 8.188 1 94.88 11 ASP B C 1
ATOM 4158 O O . ASP B 1 11 ? -19.109 32.062 8.805 1 94.88 11 ASP B O 1
ATOM 4162 N N . ALA B 1 12 ? -17.844 33.906 8.742 1 95.06 12 ALA B N 1
ATOM 4163 C CA . ALA B 1 12 ? -18 34.156 10.172 1 95.06 12 ALA B CA 1
ATOM 4164 C C . ALA B 1 12 ? -19.453 34.438 10.523 1 95.06 12 ALA B C 1
ATOM 4166 O O . ALA B 1 12 ? -19.953 34 11.555 1 95.06 12 ALA B O 1
ATOM 4167 N N . GLU B 1 13 ? -20.094 35.219 9.695 1 94.44 13 GLU B N 1
ATOM 4168 C CA . GLU B 1 13 ? -21.5 35.531 9.906 1 94.44 13 GLU B CA 1
ATOM 4169 C C . GLU B 1 13 ? -22.344 34.25 9.844 1 94.44 13 GLU B C 1
ATOM 4171 O O . GLU B 1 13 ? -23.25 34.094 10.656 1 94.44 13 GLU B O 1
ATOM 4176 N N . PHE B 1 14 ? -22.031 33.5 8.867 1 94.31 14 PHE B N 1
ATOM 4177 C CA . PHE B 1 14 ? -22.766 32.25 8.75 1 94.31 14 PHE B CA 1
ATOM 4178 C C . PHE B 1 14 ? -22.594 31.406 10 1 94.31 14 PHE B C 1
ATOM 4180 O O . PHE B 1 14 ? -23.562 30.844 10.516 1 94.31 14 PHE B O 1
ATOM 4187 N N . ILE B 1 15 ? -21.375 31.188 10.477 1 93.94 15 ILE B N 1
ATOM 4188 C CA . ILE B 1 15 ? -21.062 30.391 11.656 1 93.94 15 ILE B CA 1
ATOM 4189 C C . ILE B 1 15 ? -21.859 30.922 12.859 1 93.94 15 ILE B C 1
ATOM 4191 O O . ILE B 1 15 ? -22.469 30.156 13.594 1 93.94 15 ILE B O 1
ATOM 4195 N N . PHE B 1 16 ? -21.766 32.25 13.008 1 92.81 16 PHE B N 1
ATOM 4196 C CA . PHE B 1 16 ? -22.453 32.875 14.133 1 92.81 16 PHE B CA 1
ATOM 4197 C C . PHE B 1 16 ? -23.938 32.594 14.078 1 92.81 16 PHE B C 1
ATOM 4199 O O . PHE B 1 16 ? -24.562 32.219 15.078 1 92.81 16 PHE B O 1
ATOM 4206 N N . ASP B 1 17 ? -24.484 32.75 12.906 1 91.12 17 ASP B N 1
ATOM 4207 C CA . ASP B 1 17 ? -25.906 32.531 12.711 1 91.12 17 ASP B CA 1
ATOM 4208 C C . ASP B 1 17 ? -26.281 31.094 13 1 91.12 17 ASP B C 1
ATOM 4210 O O . ASP B 1 17 ? -27.359 30.812 13.555 1 91.12 17 ASP B O 1
ATOM 4214 N N . GLU B 1 18 ? -25.422 30.203 12.555 1 89.12 18 GLU B N 1
ATOM 4215 C CA . GLU B 1 18 ? -25.672 28.781 12.773 1 89.12 18 GLU B CA 1
ATOM 4216 C C . GLU B 1 18 ? -25.656 28.453 14.266 1 89.12 18 GLU B C 1
ATOM 4218 O O . GLU B 1 18 ? -26.484 27.656 14.734 1 89.12 18 GLU B O 1
ATOM 4223 N N . ILE B 1 19 ? -24.672 28.984 14.977 1 88.25 19 ILE B N 1
ATOM 4224 C CA . ILE B 1 19 ? -24.562 28.75 16.406 1 88.25 19 ILE B CA 1
ATOM 4225 C C . ILE B 1 19 ? -25.812 29.266 17.125 1 88.25 19 ILE B C 1
ATOM 4227 O O . ILE B 1 19 ? -26.391 28.594 17.969 1 88.25 19 ILE B O 1
ATOM 4231 N N . MET B 1 20 ? -26.281 30.422 16.719 1 86.94 20 MET B N 1
ATOM 4232 C CA . MET B 1 20 ? -27.453 31.047 17.328 1 86.94 20 MET B CA 1
ATOM 4233 C C . MET B 1 20 ? -28.719 30.266 16.984 1 86.94 20 MET B C 1
ATOM 4235 O O . MET B 1 20 ? -29.609 30.125 17.812 1 86.94 20 MET B O 1
ATOM 4239 N N . ARG B 1 21 ? -28.734 29.766 15.797 1 86.62 21 ARG B N 1
ATOM 4240 C CA . ARG B 1 21 ? -29.875 28.969 15.352 1 86.62 21 ARG B CA 1
ATOM 4241 C C . ARG B 1 21 ? -30.031 27.703 16.188 1 86.62 21 ARG B C 1
ATOM 4243 O O . ARG B 1 21 ? -31.125 27.391 16.641 1 86.62 21 ARG B O 1
ATOM 4250 N N . PHE B 1 22 ? -28.969 27.016 16.406 1 84.62 22 PHE B N 1
ATOM 4251 C CA . PHE B 1 22 ? -29.016 25.766 17.172 1 84.62 22 PHE B CA 1
ATOM 4252 C C . PHE B 1 22 ? -29.281 26.031 18.641 1 84.62 22 PHE B C 1
ATOM 4254 O O . PHE B 1 22 ? -29.938 25.234 19.328 1 84.62 22 PHE B O 1
ATOM 4261 N N . ALA B 1 23 ? -28.75 27.109 19.125 1 81.75 23 ALA B N 1
ATOM 4262 C CA . ALA B 1 23 ? -28.953 27.484 20.531 1 81.75 23 ALA B CA 1
ATOM 4263 C C . ALA B 1 23 ? -30.422 27.781 20.812 1 81.75 23 ALA B C 1
ATOM 4265 O O . ALA B 1 23 ? -30.906 27.562 21.922 1 81.75 23 ALA B O 1
ATOM 4266 N N . ALA B 1 24 ? -31.031 28.219 19.781 1 83.31 24 ALA B N 1
ATOM 4267 C CA . ALA B 1 24 ? -32.438 28.594 19.938 1 83.31 24 ALA B CA 1
ATOM 4268 C C . ALA B 1 24 ? -33.344 27.391 19.781 1 83.31 24 ALA B C 1
ATOM 4270 O O . ALA B 1 24 ? -34.531 27.438 20.172 1 83.31 24 ALA B O 1
ATOM 4271 N N . MET B 1 25 ? -32.781 26.312 19.328 1 81.5 25 MET B N 1
ATOM 4272 C CA . MET B 1 25 ? -33.594 25.125 19.109 1 81.5 25 MET B CA 1
ATOM 4273 C C . MET B 1 25 ? -33.938 24.438 20.438 1 81.5 25 MET B C 1
ATOM 4275 O O . MET B 1 25 ? -33.125 24.438 21.359 1 81.5 25 MET B O 1
ATOM 4279 N N . SER B 1 26 ? -35.219 23.953 20.531 1 77 26 SER B N 1
ATOM 4280 C CA . SER B 1 26 ? -35.594 23.172 21.688 1 77 26 SER B CA 1
ATOM 4281 C C . SER B 1 26 ? -34.906 21.812 21.703 1 77 26 SER B C 1
ATOM 4283 O O . SER B 1 26 ? -34.344 21.391 20.688 1 77 26 SER B O 1
ATOM 4285 N N . GLN B 1 27 ? -34.719 21.25 22.891 1 69.12 27 GLN B N 1
ATOM 4286 C CA . GLN B 1 27 ? -34.125 19.938 23.016 1 69.12 27 GLN B CA 1
ATOM 4287 C C . GLN B 1 27 ? -34.781 18.922 22.078 1 69.12 27 GLN B C 1
ATOM 4289 O O . GLN B 1 27 ? -34.094 18.109 21.469 1 69.12 27 GLN B O 1
ATOM 4294 N N . ASP B 1 28 ? -36.031 19.016 21.922 1 65.81 28 ASP B N 1
ATOM 4295 C CA . ASP B 1 28 ? -36.75 18.125 21.047 1 65.81 28 ASP B CA 1
ATOM 4296 C C . ASP B 1 28 ? -36.375 18.312 19.578 1 65.81 28 ASP B C 1
ATOM 4298 O O . ASP B 1 28 ? -36.25 17.344 18.828 1 65.81 28 ASP B O 1
ATOM 4302 N N . GLU B 1 29 ? -36.125 19.562 19.234 1 69.56 29 GLU B N 1
ATOM 4303 C CA . GLU B 1 29 ? -35.75 19.875 17.875 1 69.56 29 GLU B CA 1
ATOM 4304 C C . GLU B 1 29 ? -34.344 19.344 17.562 1 69.56 29 GLU B C 1
ATOM 4306 O O . GLU B 1 29 ? -34.094 18.828 16.469 1 69.56 29 GLU B O 1
ATOM 4311 N N . LYS B 1 30 ? -33.531 19.5 18.578 1 67.94 30 LYS B N 1
ATOM 4312 C CA . LYS B 1 30 ? -32.156 19 18.406 1 67.94 30 LYS B CA 1
ATOM 4313 C C . LYS B 1 30 ? -32.156 17.484 18.281 1 67.94 30 LYS B C 1
ATOM 4315 O O . LYS B 1 30 ? -31.422 16.922 17.453 1 67.94 30 LYS B O 1
ATOM 4320 N N . PHE B 1 31 ? -33 16.891 19.062 1 62.53 31 PHE B N 1
ATOM 4321 C CA . PHE B 1 31 ? -33.125 15.438 19 1 62.53 31 PHE B CA 1
ATOM 4322 C C . PHE B 1 31 ? -33.719 14.992 17.672 1 62.53 31 PHE B C 1
ATOM 4324 O O . PHE B 1 31 ? -33.312 13.969 17.125 1 62.53 31 PHE B O 1
ATOM 4331 N N . ALA B 1 32 ? -34.656 15.703 17.328 1 62.25 32 ALA B N 1
ATOM 4332 C CA . ALA B 1 32 ? -35.25 15.375 16.047 1 62.25 32 ALA B CA 1
ATOM 4333 C C . ALA B 1 32 ? -34.219 15.453 14.922 1 62.25 32 ALA B C 1
ATOM 4335 O O . ALA B 1 32 ? -34.25 14.625 14.008 1 62.25 32 ALA B O 1
ATOM 4336 N N . LEU B 1 33 ? -33.438 16.359 15.062 1 60.81 33 LEU B N 1
ATOM 4337 C CA . LEU B 1 33 ? -32.375 16.516 14.062 1 60.81 33 LEU B CA 1
ATOM 4338 C C . LEU B 1 33 ? -31.359 15.383 14.164 1 60.81 33 LEU B C 1
ATOM 4340 O O . LEU B 1 33 ? -30.844 14.914 13.148 1 60.81 33 LEU B O 1
ATOM 4344 N N . LEU B 1 34 ? -31.078 15.047 15.438 1 56.16 34 LEU B N 1
ATOM 4345 C CA . LEU B 1 34 ? -30.156 13.953 15.703 1 56.16 34 LEU B CA 1
ATOM 4346 C C . LEU B 1 34 ? -30.734 12.617 15.234 1 56.16 34 LEU B C 1
ATOM 4348 O O . LEU B 1 34 ? -30 11.727 14.82 1 56.16 34 LEU B O 1
ATOM 4352 N N . GLY B 1 35 ? -31.969 12.414 15.703 1 50.75 35 GLY B N 1
ATOM 4353 C CA . GLY B 1 35 ? -32.656 11.211 15.289 1 50.75 35 GLY B CA 1
ATOM 4354 C C . GLY B 1 35 ? -32.625 11.008 13.781 1 50.75 35 GLY B C 1
ATOM 4355 O O . GLY B 1 35 ? -32.812 9.883 13.297 1 50.75 35 GLY B O 1
ATOM 4356 N N . SER B 1 36 ? -32.781 12.086 13.266 1 45.09 36 SER B N 1
ATOM 4357 C CA . SER B 1 36 ? -32.625 11.836 11.836 1 45.09 36 SER B CA 1
ATOM 4358 C C . SER B 1 36 ? -31.188 11.492 11.484 1 45.09 36 SER B C 1
ATOM 4360 O O . SER B 1 36 ? -30.25 12.008 12.102 1 45.09 36 SER B O 1
ATOM 4362 N N . ARG B 1 37 ? -30.984 10.25 11.164 1 43.72 37 ARG B N 1
ATOM 4363 C CA . ARG B 1 37 ? -29.828 9.453 10.766 1 43.72 37 ARG B CA 1
ATOM 4364 C C . ARG B 1 37 ? -28.641 10.344 10.406 1 43.72 37 ARG B C 1
ATOM 4366 O O . ARG B 1 37 ? -27.656 9.867 9.844 1 43.72 37 ARG B O 1
ATOM 4373 N N . SER B 1 38 ? -28.781 11.672 10.477 1 45.72 38 SER B N 1
ATOM 4374 C CA . SER B 1 38 ? -27.609 12.32 9.891 1 45.72 38 SER B CA 1
ATOM 4375 C C . SER B 1 38 ? -26.688 12.898 10.969 1 45.72 38 SER B C 1
ATOM 4377 O O . SER B 1 38 ? -26.672 14.109 11.195 1 45.72 38 SER B O 1
ATOM 4379 N N . LEU B 1 39 ? -26.484 12.25 12 1 45.12 39 LEU B N 1
ATOM 4380 C CA . LEU B 1 39 ? -25.453 12.633 12.969 1 45.12 39 LEU B CA 1
ATOM 4381 C C . LEU B 1 39 ? -24.25 13.25 12.258 1 45.12 39 LEU B C 1
ATOM 4383 O O . LEU B 1 39 ? -23.469 13.969 12.875 1 45.12 39 LEU B O 1
ATOM 4387 N N . ASP B 1 40 ? -24.172 12.766 11.109 1 51.19 40 ASP B N 1
ATOM 4388 C CA . ASP B 1 40 ? -23.078 13.266 10.281 1 51.19 40 ASP B CA 1
ATOM 4389 C C . ASP B 1 40 ? -23.234 14.758 10 1 51.19 40 ASP B C 1
ATOM 4391 O O . ASP B 1 40 ? -22.359 15.375 9.398 1 51.19 40 ASP B O 1
ATOM 4395 N N . ARG B 1 41 ? -24.406 15.406 10.75 1 57.81 41 ARG B N 1
ATOM 4396 C CA . ARG B 1 41 ? -24.703 16.797 10.375 1 57.81 41 ARG B CA 1
ATOM 4397 C C . ARG B 1 41 ? -24.453 17.734 11.539 1 57.81 41 ARG B C 1
ATOM 4399 O O . ARG B 1 41 ? -24.531 18.953 11.383 1 57.81 41 ARG B O 1
ATOM 4406 N N . LEU B 1 42 ? -24.125 17.078 12.688 1 65.5 42 LEU B N 1
ATOM 4407 C CA . LEU B 1 42 ? -23.891 17.953 13.828 1 65.5 42 LEU B CA 1
ATOM 4408 C C . LEU B 1 42 ? -22.406 18.047 14.148 1 65.5 42 LEU B C 1
ATOM 4410 O O . LEU B 1 42 ? -21.656 17.078 13.938 1 65.5 42 LEU B O 1
ATOM 4414 N N . ALA B 1 43 ? -21.969 19.234 14.461 1 77.69 43 ALA B N 1
ATOM 4415 C CA . ALA B 1 43 ? -20.609 19.484 14.93 1 77.69 43 ALA B CA 1
ATOM 4416 C C . ALA B 1 43 ? -20.609 20.281 16.234 1 77.69 43 ALA B C 1
ATOM 4418 O O . ALA B 1 43 ? -21.594 20.938 16.562 1 77.69 43 ALA B O 1
ATOM 4419 N N . LEU B 1 44 ? -19.656 20.031 17 1 80.81 44 LEU B N 1
ATOM 4420 C CA . LEU B 1 44 ? -19.547 20.656 18.312 1 80.81 44 LEU B CA 1
ATOM 4421 C C . LEU B 1 44 ? -18.344 21.594 18.375 1 80.81 44 LEU B C 1
ATOM 4423 O O . LEU B 1 44 ? -17.297 21.297 17.797 1 80.81 44 LEU B O 1
ATOM 4427 N N . ILE B 1 45 ? -18.578 22.672 18.969 1 86.62 45 ILE B N 1
ATOM 4428 C CA . ILE B 1 45 ? -17.453 23.562 19.266 1 86.62 45 ILE B CA 1
ATOM 4429 C C . ILE B 1 45 ? -17.328 23.75 20.781 1 86.62 45 ILE B C 1
ATOM 4431 O O . ILE B 1 45 ? -18.312 23.594 21.5 1 86.62 45 ILE B O 1
ATOM 4435 N N . PRO B 1 46 ? -16.156 24.047 21.25 1 86.94 46 PRO B N 1
ATOM 4436 C CA . PRO B 1 46 ? -16.016 24.266 22.688 1 86.94 46 PRO B CA 1
ATOM 4437 C C . PRO B 1 46 ? -16.922 25.391 23.219 1 86.94 46 PRO B C 1
ATOM 4439 O O . PRO B 1 46 ? -17.047 26.422 22.578 1 86.94 46 PRO B O 1
ATOM 4442 N N . ASN B 1 47 ? -17.578 25.141 24.312 1 86.81 47 ASN B N 1
ATOM 4443 C CA . ASN B 1 47 ? -18.422 26.125 24.969 1 86.81 47 ASN B CA 1
ATOM 4444 C C . ASN B 1 47 ? -17.594 27.219 25.656 1 86.81 47 ASN B C 1
ATOM 4446 O O . ASN B 1 47 ? -16.812 26.922 26.562 1 86.81 47 ASN B O 1
ATOM 4450 N N . PRO B 1 48 ? -17.734 28.344 25.188 1 88 48 PRO B N 1
ATOM 4451 C CA . PRO B 1 48 ? -16.906 29.406 25.766 1 88 48 PRO B CA 1
ATOM 4452 C C . PRO B 1 48 ? -17.344 29.781 27.188 1 88 48 PRO B C 1
ATOM 4454 O O . PRO B 1 48 ? -16.609 30.453 27.906 1 88 48 PRO B O 1
ATOM 4457 N N . PHE B 1 49 ? -18.5 29.406 27.578 1 86.94 49 PHE B N 1
ATOM 4458 C CA . PHE B 1 49 ? -19.047 29.766 28.875 1 86.94 49 PHE B CA 1
ATOM 4459 C C . PHE B 1 49 ? -18.625 28.75 29.938 1 86.94 49 PHE B C 1
ATOM 4461 O O . PHE B 1 49 ? -18.422 29.109 31.109 1 86.94 49 PHE B O 1
ATOM 4468 N N . TYR B 1 50 ? -18.609 27.5 29.531 1 82.5 50 TYR B N 1
ATOM 4469 C CA . TYR B 1 50 ? -18.344 26.422 30.484 1 82.5 50 TYR B CA 1
ATOM 4470 C C . TYR B 1 50 ? -17.266 25.484 29.953 1 82.5 50 TYR B C 1
ATOM 4472 O O . TYR B 1 50 ? -17.484 24.781 28.969 1 82.5 50 TYR B O 1
ATOM 4480 N N . THR B 1 51 ? -16.234 25.453 30.766 1 80.44 51 THR B N 1
ATOM 4481 C CA . THR B 1 51 ? -15.117 24.625 30.375 1 80.44 51 THR B CA 1
ATOM 4482 C C . THR B 1 51 ? -15.523 23.141 30.344 1 80.44 51 THR B C 1
ATOM 4484 O O . THR B 1 51 ? -16.203 22.672 31.25 1 80.44 51 THR B O 1
ATOM 4487 N N . GLY B 1 52 ? -15.234 22.469 29.359 1 77.94 52 GLY B N 1
ATOM 4488 C CA . GLY B 1 52 ? -15.508 21.047 29.25 1 77.94 52 GLY B CA 1
ATOM 4489 C C . GLY B 1 52 ? -16.828 20.734 28.578 1 77.94 52 GLY B C 1
ATOM 4490 O O . GLY B 1 52 ? -17.188 19.578 28.406 1 77.94 52 GLY B O 1
ATOM 4491 N N . THR B 1 53 ? -17.594 21.812 28.234 1 79.56 53 THR B N 1
ATOM 4492 C CA . THR B 1 53 ? -18.859 21.609 27.531 1 79.56 53 THR B CA 1
ATOM 4493 C C . THR B 1 53 ? -18.766 22.109 26.094 1 79.56 53 THR B C 1
ATOM 4495 O O . THR B 1 53 ? -17.75 22.688 25.688 1 79.56 53 THR B O 1
ATOM 4498 N N . TYR B 1 54 ? -19.859 21.703 25.344 1 85.06 54 TYR B N 1
ATOM 4499 C CA . TYR B 1 54 ? -19.781 22 23.922 1 85.06 54 TYR B CA 1
ATOM 4500 C C . TYR B 1 54 ? -21.078 22.641 23.438 1 85.06 54 TYR B C 1
ATOM 4502 O O . TYR B 1 54 ? -22.141 22.469 24.031 1 85.06 54 TYR B O 1
ATOM 4510 N N . LEU B 1 55 ? -20.938 23.5 22.484 1 84.88 55 LEU B N 1
ATOM 4511 C CA . LEU B 1 55 ? -22.062 24.062 21.766 1 84.88 55 LEU B CA 1
ATOM 4512 C C . LEU B 1 55 ? -22.281 23.359 20.438 1 84.88 55 LEU B C 1
ATOM 4514 O O . LEU B 1 55 ? -21.312 22.969 19.766 1 84.88 55 LEU B O 1
ATOM 4518 N N . VAL B 1 56 ? -23.5 23.266 20.047 1 80.75 56 VAL B N 1
ATOM 4519 C CA . VAL B 1 56 ? -23.828 22.641 18.766 1 80.75 56 VAL B CA 1
ATOM 4520 C C . VAL B 1 56 ? -23.797 23.688 17.656 1 80.75 56 VAL B C 1
ATOM 4522 O O . VAL B 1 56 ? -24.281 24.812 17.844 1 80.75 56 VAL B O 1
ATOM 4525 N N . CYS B 1 57 ? -23.188 23.641 16.531 1 81.12 57 CYS B N 1
ATOM 4526 C CA . CYS B 1 57 ? -23.188 24.641 15.469 1 81.12 57 CYS B CA 1
ATOM 4527 C C . CYS B 1 57 ? -23.453 23.984 14.109 1 81.12 57 CYS B C 1
ATOM 4529 O O . CYS B 1 57 ? -23.594 24.672 13.102 1 81.12 57 CYS B O 1
ATOM 4531 N N . GLY B 1 58 ? -23.578 22.672 13.852 1 76.5 58 GLY B N 1
ATOM 4532 C CA . GLY B 1 58 ? -23.781 21.984 12.594 1 76.5 58 GLY B CA 1
ATOM 4533 C C . GLY B 1 58 ? -22.5 21.719 11.844 1 76.5 58 GLY B C 1
ATOM 4534 O O . GLY B 1 58 ? -21.516 22.438 12.023 1 76.5 58 GLY B O 1
ATOM 4535 N N . VAL B 1 59 ? -22.422 20.875 10.844 1 78.88 59 VAL B N 1
ATOM 4536 C CA . VAL B 1 59 ? -21.25 20.438 10.094 1 78.88 59 VAL B CA 1
ATOM 4537 C C . VAL B 1 59 ? -20.812 21.547 9.125 1 78.88 59 VAL B C 1
ATOM 4539 O O . VAL B 1 59 ? -19.625 21.719 8.867 1 78.88 59 VAL B O 1
ATOM 4542 N N . GLU B 1 60 ? -21.797 22.297 8.633 1 79.69 60 GLU B N 1
ATOM 4543 C CA . GLU B 1 60 ? -21.453 23.344 7.68 1 79.69 60 GLU B CA 1
ATOM 4544 C C . GLU B 1 60 ? -20.656 24.453 8.344 1 79.69 60 GLU B C 1
ATOM 4546 O O . GLU B 1 60 ? -19.797 25.078 7.715 1 79.69 60 GLU B O 1
ATOM 4551 N N . ALA B 1 61 ? -20.984 24.734 9.562 1 88.56 61 ALA B N 1
ATOM 4552 C CA . ALA B 1 61 ? -20.188 25.703 10.297 1 88.56 61 ALA B CA 1
ATOM 4553 C C . ALA B 1 61 ? -18.734 25.25 10.422 1 88.56 61 ALA B C 1
ATOM 4555 O O . ALA B 1 61 ? -17.812 26.062 10.297 1 88.56 61 ALA B O 1
ATOM 4556 N N . MET B 1 62 ? -18.578 24.016 10.641 1 87.25 62 MET B N 1
ATOM 4557 C CA . MET B 1 62 ? -17.219 23.469 10.758 1 87.25 62 MET B CA 1
ATOM 4558 C C . MET B 1 62 ? -16.469 23.578 9.438 1 87.25 62 MET B C 1
ATOM 4560 O O . MET B 1 62 ? -15.273 23.844 9.422 1 87.25 62 MET B O 1
ATOM 4564 N N . ARG B 1 63 ? -17.203 23.391 8.414 1 85.19 63 ARG B N 1
ATOM 4565 C CA . ARG B 1 63 ? -16.594 23.547 7.098 1 85.19 63 ARG B CA 1
ATOM 4566 C C . ARG B 1 63 ? -16.156 24.984 6.855 1 85.19 63 ARG B C 1
ATOM 4568 O O . ARG B 1 63 ? -15.125 25.234 6.238 1 85.19 63 ARG B O 1
ATOM 4575 N N . CYS B 1 64 ? -16.984 25.859 7.359 1 91 64 CYS B N 1
ATOM 4576 C CA . CYS B 1 64 ? -16.641 27.266 7.238 1 91 64 CYS B CA 1
ATOM 4577 C C . CYS B 1 64 ? -15.375 27.594 8.031 1 91 64 CYS B C 1
ATOM 4579 O O . CYS B 1 64 ? -14.516 28.344 7.555 1 91 64 CYS B O 1
ATOM 4581 N N . PHE B 1 65 ? -15.297 27.031 9.25 1 92.81 65 PHE B N 1
ATOM 4582 C CA . PHE B 1 65 ? -14.094 27.219 10.047 1 92.81 65 PHE B CA 1
ATOM 4583 C C . PHE B 1 65 ? -12.867 26.734 9.289 1 92.81 65 PHE B C 1
ATOM 4585 O O . PHE B 1 65 ? -11.828 27.406 9.289 1 92.81 65 PHE B O 1
ATOM 4592 N N . ALA B 1 66 ? -12.969 25.625 8.695 1 89.19 66 ALA B N 1
ATOM 4593 C CA . ALA B 1 66 ? -11.867 25.047 7.941 1 89.19 66 ALA B CA 1
ATOM 4594 C C . ALA B 1 66 ? -11.508 25.922 6.738 1 89.19 66 ALA B C 1
ATOM 4596 O O . ALA B 1 66 ? -10.328 26.172 6.473 1 89.19 66 ALA B O 1
ATOM 4597 N N . ARG B 1 67 ? -12.508 26.391 6.082 1 90.25 67 ARG B N 1
ATOM 4598 C CA . ARG B 1 67 ? -12.312 27.203 4.883 1 90.25 67 ARG B CA 1
ATOM 4599 C C . ARG B 1 67 ? -11.641 28.531 5.219 1 90.25 67 ARG B C 1
ATOM 4601 O O . ARG B 1 67 ? -10.703 28.938 4.543 1 90.25 67 ARG B O 1
ATOM 4608 N N . MET B 1 68 ? -12.156 29.188 6.199 1 93.94 68 MET B N 1
ATOM 4609 C CA . MET B 1 68 ? -11.594 30.5 6.543 1 93.94 68 MET B CA 1
ATOM 4610 C C . MET B 1 68 ? -10.172 30.344 7.082 1 93.94 68 MET B C 1
ATOM 4612 O O . MET B 1 68 ? -9.297 31.172 6.777 1 93.94 68 MET B O 1
ATOM 4616 N N . SER B 1 69 ? -9.984 29.266 7.871 1 94.12 69 SER B N 1
ATOM 4617 C CA . SER B 1 69 ? -8.648 29.016 8.391 1 94.12 69 SER B CA 1
ATOM 4618 C C . SER B 1 69 ? -7.66 28.734 7.258 1 94.12 69 SER B C 1
ATOM 4620 O O . SER B 1 69 ? -6.535 29.25 7.27 1 94.12 69 SER B O 1
ATOM 4622 N N . LYS B 1 70 ? -8.07 27.953 6.375 1 90.69 70 LYS B N 1
ATOM 4623 C CA . LYS B 1 70 ? -7.234 27.656 5.219 1 90.69 70 LYS B CA 1
ATOM 4624 C C . LYS B 1 70 ? -6.93 28.922 4.414 1 90.69 70 LYS B C 1
ATOM 4626 O O . LYS B 1 70 ? -5.785 29.156 4.031 1 90.69 70 LYS B O 1
ATOM 4631 N N . ARG B 1 71 ? -7.93 29.672 4.117 1 92.69 71 ARG B N 1
ATOM 4632 C CA . ARG B 1 71 ? -7.781 30.906 3.354 1 92.69 71 ARG B CA 1
ATOM 4633 C C . ARG B 1 71 ? -6.789 31.844 4.027 1 92.69 71 ARG B C 1
ATOM 4635 O O . ARG B 1 71 ? -5.973 32.469 3.357 1 92.69 71 ARG B O 1
ATOM 4642 N N . TYR B 1 72 ? -6.902 31.922 5.305 1 94.31 72 TYR B N 1
ATOM 4643 C CA . TYR B 1 72 ? -5.996 32.781 6.059 1 94.31 72 TYR B CA 1
ATOM 4644 C C . TYR B 1 72 ? -4.555 32.312 5.93 1 94.31 72 TYR B C 1
ATOM 4646 O O . TYR B 1 72 ? -3.652 33.094 5.652 1 94.31 72 TYR B O 1
ATOM 4654 N N . LEU B 1 73 ? -4.332 31.047 6.078 1 92.62 73 LEU B N 1
ATOM 4655 C CA . LEU B 1 73 ? -2.98 30.5 6.047 1 92.62 73 LEU B CA 1
ATOM 4656 C C . LEU B 1 73 ? -2.418 30.516 4.633 1 92.62 73 LEU B C 1
ATOM 4658 O O . LEU B 1 73 ? -1.212 30.672 4.441 1 92.62 73 LEU B O 1
ATOM 4662 N N . ASP B 1 74 ? -3.264 30.297 3.66 1 90.06 74 ASP B N 1
ATOM 4663 C CA . ASP B 1 74 ? -2.822 30.328 2.27 1 90.06 74 ASP B CA 1
ATOM 4664 C C . ASP B 1 74 ? -2.215 31.688 1.925 1 90.06 74 ASP B C 1
ATOM 4666 O O . ASP B 1 74 ? -1.358 31.781 1.043 1 90.06 74 ASP B O 1
ATOM 4670 N N . SER B 1 75 ? -2.645 32.719 2.602 1 91.75 75 SER B N 1
ATOM 4671 C CA . SER B 1 75 ? -2.127 34.062 2.365 1 91.75 75 SER B CA 1
ATOM 4672 C C . SER B 1 75 ? -0.803 34.281 3.09 1 91.75 75 SER B C 1
ATOM 4674 O O . SER B 1 75 ? -0.144 35.312 2.895 1 91.75 75 SER B O 1
ATOM 4676 N N . ARG B 1 76 ? -0.428 33.312 3.865 1 91.5 76 ARG B N 1
ATOM 4677 C CA . ARG B 1 76 ? 0.808 33.375 4.641 1 91.5 76 ARG B CA 1
ATOM 4678 C C . ARG B 1 76 ? 1.613 32.094 4.477 1 91.5 76 ARG B C 1
ATOM 4680 O O . ARG B 1 76 ? 1.679 31.266 5.395 1 91.5 76 ARG B O 1
ATOM 4687 N N . PRO B 1 77 ? 2.383 32.031 3.498 1 86.06 77 PRO B N 1
ATOM 4688 C CA . PRO B 1 77 ? 3.025 30.75 3.145 1 86.06 77 PRO B CA 1
ATOM 4689 C C . PRO B 1 77 ? 4 30.266 4.211 1 86.06 77 PRO B C 1
ATOM 4691 O O . PRO B 1 77 ? 4.082 29.062 4.48 1 86.06 77 PRO B O 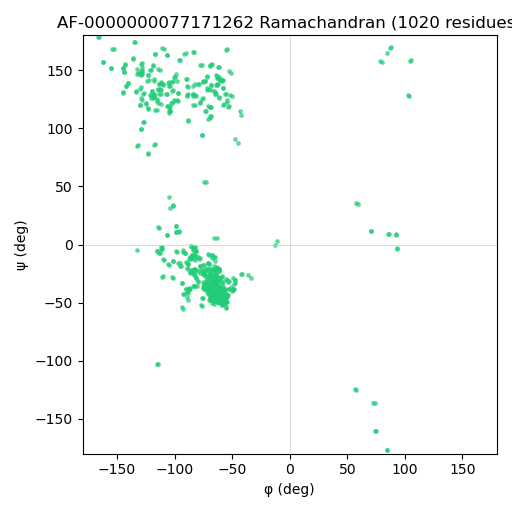1
ATOM 4694 N N . VAL B 1 78 ? 4.762 31.109 4.82 1 86.12 78 VAL B N 1
ATOM 4695 C CA . VAL B 1 78 ? 5.734 30.719 5.836 1 86.12 78 VAL B CA 1
ATOM 4696 C C . VAL B 1 78 ? 5.008 30.125 7.039 1 86.12 78 VAL B C 1
ATOM 4698 O O . VAL B 1 78 ? 5.387 29.047 7.527 1 86.12 78 VAL B O 1
ATOM 4701 N N . ASP B 1 79 ? 3.953 30.828 7.52 1 90.25 79 ASP B N 1
ATOM 4702 C CA . ASP B 1 79 ? 3.178 30.328 8.656 1 90.25 79 ASP B CA 1
ATOM 4703 C C . ASP B 1 79 ? 2.461 29.031 8.305 1 90.25 79 ASP B C 1
ATOM 4705 O O . ASP B 1 79 ? 2.344 28.125 9.141 1 90.25 79 ASP B O 1
ATOM 4709 N N . LYS B 1 80 ? 1.989 29 7.066 1 88.94 80 LYS B N 1
ATOM 4710 C CA . LYS B 1 80 ? 1.28 27.812 6.605 1 88.94 80 LYS B CA 1
ATOM 4711 C C . LYS B 1 80 ? 2.164 26.578 6.707 1 88.94 80 LYS B C 1
ATOM 4713 O O . LYS B 1 80 ? 1.687 25.5 7.062 1 88.94 80 LYS B O 1
ATOM 4718 N N . ASP B 1 81 ? 3.408 26.75 6.535 1 87.5 81 ASP B N 1
ATOM 4719 C CA . ASP B 1 81 ? 4.348 25.625 6.512 1 87.5 81 ASP B CA 1
ATOM 4720 C C . ASP B 1 81 ? 4.754 25.219 7.926 1 87.5 81 ASP B C 1
ATOM 4722 O O . ASP B 1 81 ? 5.188 24.094 8.148 1 87.5 81 ASP B O 1
ATOM 4726 N N . GLU B 1 82 ? 4.59 26.141 8.836 1 92.06 82 GLU B N 1
ATOM 4727 C CA . GLU B 1 82 ? 5.156 25.891 10.164 1 92.06 82 GLU B CA 1
ATOM 4728 C C . GLU B 1 82 ? 4.066 25.547 11.164 1 92.06 82 GLU B C 1
ATOM 4730 O O . GLU B 1 82 ? 4.352 24.984 12.227 1 92.06 82 GLU B O 1
ATOM 4735 N N . VAL B 1 83 ? 2.861 25.859 10.789 1 92.88 83 VAL B N 1
ATOM 4736 C CA . VAL B 1 83 ? 1.786 25.672 11.758 1 92.88 83 VAL B CA 1
ATOM 4737 C C . VAL B 1 83 ? 1.038 24.375 11.461 1 92.88 83 VAL B C 1
ATOM 4739 O O . VAL B 1 83 ? 0.93 23.969 10.297 1 92.88 83 VAL B O 1
ATOM 4742 N N . ASP B 1 84 ? 0.619 23.719 12.484 1 90.81 84 ASP B N 1
ATOM 4743 C CA . ASP B 1 84 ? -0.31 22.594 12.305 1 90.81 84 ASP B CA 1
ATOM 4744 C C . ASP B 1 84 ? -1.729 23.109 12.055 1 90.81 84 ASP B C 1
ATOM 4746 O O . ASP B 1 84 ? -2.309 23.797 12.891 1 90.81 84 ASP B O 1
ATOM 4750 N N . PHE B 1 85 ? -2.258 22.75 10.992 1 88.5 85 PHE B N 1
ATOM 4751 C CA . PHE B 1 85 ? -3.543 23.281 10.57 1 88.5 85 PHE B CA 1
ATOM 4752 C C . PHE B 1 85 ? -4.625 23 11.602 1 88.5 85 PHE B C 1
ATOM 4754 O O . PHE B 1 85 ? -5.441 23.859 11.914 1 88.5 85 PHE B O 1
ATOM 4761 N N . ASP B 1 86 ? -4.688 21.75 12.086 1 87 86 ASP B N 1
ATOM 4762 C CA . ASP B 1 86 ? -5.723 21.375 13.039 1 87 86 ASP B CA 1
ATOM 4763 C C . ASP B 1 86 ? -5.621 22.188 14.32 1 87 86 ASP B C 1
ATOM 4765 O O . ASP B 1 86 ? -6.633 22.625 14.867 1 87 86 ASP B O 1
ATOM 4769 N N . THR B 1 87 ? -4.434 22.344 14.766 1 90.31 87 THR B N 1
ATOM 4770 C CA . THR B 1 87 ? -4.219 23.141 15.969 1 90.31 87 THR B CA 1
ATOM 4771 C C . THR B 1 87 ? -4.652 24.594 15.742 1 90.31 87 THR B C 1
ATOM 4773 O O . THR B 1 87 ? -5.297 25.188 16.609 1 90.31 87 THR B O 1
ATOM 4776 N N . PHE B 1 88 ? -4.258 25.125 14.625 1 94 88 PHE B N 1
ATOM 4777 C CA . PHE B 1 88 ? -4.648 26.484 14.281 1 94 88 PHE B CA 1
ATOM 4778 C C . PHE B 1 88 ? -6.164 26.594 14.188 1 94 88 PHE B C 1
ATOM 4780 O O . PHE B 1 88 ? -6.762 27.516 14.766 1 94 88 PHE B O 1
ATOM 4787 N N . ARG B 1 89 ? -6.805 25.688 13.453 1 92.56 89 ARG B N 1
ATOM 4788 C CA . ARG B 1 89 ? -8.258 25.703 13.289 1 92.56 89 ARG B CA 1
ATOM 4789 C C . ARG B 1 89 ? -8.961 25.625 14.633 1 92.56 89 ARG B C 1
ATOM 4791 O O . ARG B 1 89 ? -9.945 26.328 14.867 1 92.56 89 ARG B O 1
ATOM 4798 N N . LYS B 1 90 ? -8.523 24.781 15.516 1 90.62 90 LYS B N 1
ATOM 4799 C CA . LYS B 1 90 ? -9.109 24.656 16.844 1 90.62 90 LYS B CA 1
ATOM 4800 C C . LYS B 1 90 ? -8.977 25.953 17.625 1 90.62 90 LYS B C 1
ATOM 4802 O O . LYS B 1 90 ? -9.883 26.344 18.375 1 90.62 90 LYS B O 1
ATOM 4807 N N . ALA B 1 91 ? -7.816 26.578 17.484 1 93.5 91 ALA B N 1
ATOM 4808 C CA . ALA B 1 91 ? -7.621 27.875 18.125 1 93.5 91 ALA B CA 1
ATOM 4809 C C . ALA B 1 91 ? -8.594 28.906 17.594 1 93.5 91 ALA B C 1
ATOM 4811 O O . ALA B 1 91 ? -9.117 29.734 18.344 1 93.5 91 ALA B O 1
ATOM 4812 N N . VAL B 1 92 ? -8.805 28.844 16.297 1 95.31 92 VAL B N 1
ATOM 4813 C CA . VAL B 1 92 ? -9.75 29.766 15.656 1 95.31 92 VAL B CA 1
ATOM 4814 C C . VAL B 1 92 ? -11.156 29.531 16.203 1 95.31 92 VAL B C 1
ATOM 4816 O O . VAL B 1 92 ? -11.859 30.469 16.547 1 95.31 92 VAL B O 1
ATOM 4819 N N . ILE B 1 93 ? -11.516 28.266 16.266 1 93.94 93 ILE B N 1
ATOM 4820 C CA . ILE B 1 93 ? -12.844 27.891 16.75 1 93.94 93 ILE B CA 1
ATOM 4821 C C . ILE B 1 93 ? -13.023 28.375 18.188 1 93.94 93 ILE B C 1
ATOM 4823 O O . ILE B 1 93 ? -14.047 28.984 18.531 1 93.94 93 ILE B O 1
ATOM 4827 N N . SER B 1 94 ? -12.055 28.109 18.984 1 91.25 94 SER B N 1
ATOM 4828 C CA . SER B 1 94 ? -12.117 28.5 20.391 1 91.25 94 SER B CA 1
ATOM 4829 C C . SER B 1 94 ? -12.219 30.016 20.531 1 91.25 94 SER B C 1
ATOM 4831 O O . SER B 1 94 ? -13.016 30.516 21.328 1 91.25 94 SER B O 1
ATOM 4833 N N . ASP B 1 95 ? -11.43 30.734 19.812 1 94.31 95 ASP B N 1
ATOM 4834 C CA . ASP B 1 95 ? -11.43 32.188 19.922 1 94.31 95 ASP B CA 1
ATOM 4835 C C . ASP B 1 95 ? -12.719 32.781 19.344 1 94.31 95 ASP B C 1
ATOM 4837 O O . ASP B 1 95 ? -13.195 33.812 19.812 1 94.31 95 ASP B O 1
ATOM 4841 N N . PHE B 1 96 ? -13.18 32.156 18.312 1 95.06 96 PHE B N 1
ATOM 4842 C CA . PHE B 1 96 ? -14.461 32.562 17.766 1 95.06 96 PHE B CA 1
ATOM 4843 C C . PHE B 1 96 ? -15.547 32.531 18.828 1 95.06 96 PHE B C 1
ATOM 4845 O O . PHE B 1 96 ? -16.297 33.5 19 1 95.06 96 PHE B O 1
ATOM 4852 N N . GLY B 1 97 ? -15.703 31.406 19.484 1 92 97 GLY B N 1
ATOM 4853 C CA . GLY B 1 97 ? -16.672 31.281 20.562 1 92 97 GLY B CA 1
ATOM 4854 C C . GLY B 1 97 ? -16.5 32.312 21.656 1 92 97 GLY B C 1
ATOM 4855 O O . GLY B 1 97 ? -17.484 32.906 22.125 1 92 97 GLY B O 1
ATOM 4856 N N . ARG B 1 98 ? -15.297 32.531 22.016 1 92.06 98 ARG B N 1
ATOM 4857 C CA . ARG B 1 98 ? -15.008 33.5 23.062 1 92.06 98 ARG B CA 1
ATOM 4858 C C . ARG B 1 98 ? -15.336 34.906 22.625 1 92.06 98 ARG B C 1
ATOM 4860 O O . ARG B 1 98 ? -16.016 35.656 23.328 1 92.06 98 ARG B O 1
ATOM 4867 N N . ARG B 1 99 ? -14.938 35.281 21.453 1 94.31 99 ARG B N 1
ATOM 4868 C CA . ARG B 1 99 ? -15.031 36.656 20.969 1 94.31 99 ARG B CA 1
ATOM 4869 C C . ARG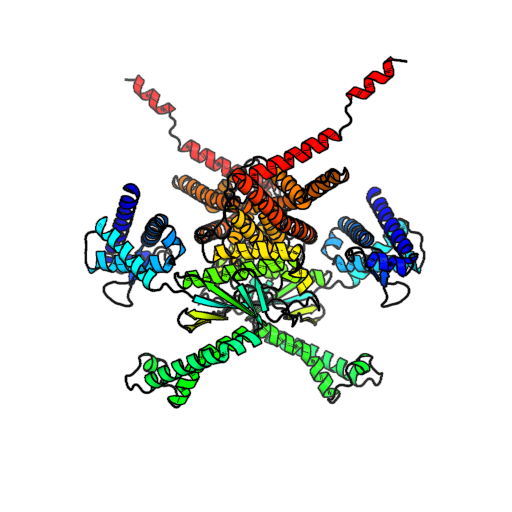 B 1 99 ? -16.453 37.031 20.578 1 94.31 99 ARG B C 1
ATOM 4871 O O . ARG B 1 99 ? -16.984 38.062 20.984 1 94.31 99 ARG B O 1
ATOM 4878 N N . PHE B 1 100 ? -17.078 36.125 19.844 1 93.56 100 PHE B N 1
ATOM 4879 C CA . PHE B 1 100 ? -18.344 36.531 19.219 1 93.56 100 PHE B CA 1
ATOM 4880 C C . PHE B 1 100 ? -19.531 36 20 1 93.56 100 PHE B C 1
ATOM 4882 O O . PHE B 1 100 ? -20.609 36.562 19.969 1 93.56 100 PHE B O 1
ATOM 4889 N N . VAL B 1 101 ? -19.375 34.938 20.625 1 91.25 101 VAL B N 1
ATOM 4890 C CA . VAL B 1 101 ? -20.5 34.344 21.359 1 91.25 101 VAL B CA 1
ATOM 4891 C C . VAL B 1 101 ? -20.469 34.844 22.812 1 91.25 101 VAL B C 1
ATOM 4893 O O . VAL B 1 101 ? -21.453 35.406 23.297 1 91.25 101 VAL B O 1
ATOM 4896 N N . LYS B 1 102 ? -19.391 34.656 23.469 1 91.19 102 LYS B N 1
ATOM 4897 C CA . LYS B 1 102 ? -19.312 34.969 24.891 1 91.19 102 LYS B CA 1
ATOM 4898 C C . LYS B 1 102 ? -19.188 36.5 25.078 1 91.19 102 LYS B C 1
ATOM 4900 O O . LYS B 1 102 ? -19.984 37.094 25.797 1 91.19 102 LYS B O 1
ATOM 4905 N N . ASP B 1 103 ? -18.203 37.125 24.406 1 93.31 103 ASP B N 1
ATOM 4906 C CA . ASP B 1 103 ? -17.922 38.562 24.578 1 93.31 103 ASP B CA 1
ATOM 4907 C C . ASP B 1 103 ? -18.859 39.406 23.734 1 93.31 103 ASP B C 1
ATOM 4909 O O . ASP B 1 103 ? -18.906 40.625 23.891 1 93.31 103 ASP B O 1
ATOM 4913 N N . ARG B 1 104 ? -19.578 38.781 22.797 1 91.81 104 ARG B N 1
ATOM 4914 C CA . ARG B 1 104 ? -20.609 39.438 21.969 1 91.81 104 ARG B CA 1
ATOM 4915 C C . ARG B 1 104 ? -20.016 40.594 21.172 1 91.81 104 ARG B C 1
ATOM 4917 O O . ARG B 1 104 ? -20.609 41.656 21.109 1 91.81 104 ARG B O 1
ATOM 4924 N N . LYS B 1 105 ? -18.828 40.375 20.797 1 93.44 105 LYS B N 1
ATOM 4925 C CA . LYS B 1 105 ? -18.25 41.375 19.891 1 93.44 105 LYS B CA 1
ATOM 4926 C C . LYS B 1 105 ? -18.922 41.344 18.531 1 93.44 105 LYS B C 1
ATOM 4928 O O . LYS B 1 105 ? -19.453 40.312 18.109 1 93.44 105 LYS B O 1
ATOM 4933 N N . VAL B 1 106 ? -18.875 42.438 17.875 1 93.19 106 VAL B N 1
ATOM 4934 C CA . VAL B 1 106 ? -19.469 42.5 16.547 1 93.19 106 VAL B CA 1
ATOM 4935 C C . VAL B 1 106 ? -18.641 41.719 15.547 1 93.19 106 VAL B C 1
ATOM 4937 O O . VAL B 1 106 ? -17.406 41.75 15.594 1 93.19 106 VAL B O 1
ATOM 4940 N N . VAL B 1 107 ? -19.328 40.938 14.742 1 94.31 107 VAL B N 1
ATOM 4941 C CA . VAL B 1 107 ? -18.641 40.156 13.703 1 94.31 107 VAL B CA 1
ATOM 4942 C C . VAL B 1 107 ? -18.266 41.094 12.547 1 94.31 107 VAL B C 1
ATOM 4944 O O . VAL B 1 107 ? -19.078 41.344 11.656 1 94.31 107 VAL B O 1
ATOM 4947 N N . ASP B 1 108 ? -17.109 41.594 12.57 1 93.69 108 ASP B N 1
ATOM 4948 C CA . ASP B 1 108 ? -16.609 42.438 11.492 1 93.69 108 ASP B CA 1
ATOM 4949 C C . ASP B 1 108 ? -15.188 42.062 11.094 1 93.69 108 ASP B C 1
ATOM 4951 O O . ASP B 1 108 ? -14.602 41.156 11.688 1 93.69 108 ASP B O 1
ATOM 4955 N N . THR B 1 109 ? -14.664 42.656 10.062 1 94.5 109 THR B N 1
ATOM 4956 C CA . THR B 1 109 ? -13.391 42.281 9.477 1 94.5 109 THR B CA 1
ATOM 4957 C C . THR B 1 109 ? -12.25 42.5 10.469 1 94.5 109 THR B C 1
ATOM 4959 O O . THR B 1 109 ? -11.305 41.719 10.531 1 94.5 109 THR B O 1
ATOM 4962 N N . ARG B 1 110 ? -12.391 43.5 11.219 1 94.12 110 ARG B N 1
ATOM 4963 C CA . ARG B 1 110 ? -11.344 43.812 12.18 1 94.12 110 ARG B CA 1
ATOM 4964 C C . ARG B 1 110 ? -11.25 42.781 13.273 1 94.12 110 ARG B C 1
ATOM 4966 O O . ARG B 1 110 ? -10.156 42.312 13.609 1 94.12 110 ARG B O 1
ATOM 4973 N N . GLN B 1 111 ? -12.367 42.375 13.867 1 95.12 111 GLN B N 1
ATOM 4974 C CA . GLN B 1 111 ? -12.391 41.375 14.93 1 95.12 111 GLN B CA 1
ATOM 4975 C C . GLN B 1 111 ? -11.969 40.031 14.414 1 95.12 111 GLN B C 1
ATOM 4977 O O . GLN B 1 111 ? -11.352 39.25 15.141 1 95.12 111 GLN B O 1
ATOM 4982 N N . ILE B 1 112 ? -12.305 39.75 13.203 1 96.31 112 ILE B N 1
ATOM 4983 C CA . ILE B 1 112 ? -11.922 38.469 12.594 1 96.31 112 ILE B CA 1
ATOM 4984 C C . ILE B 1 112 ? -10.406 38.438 12.414 1 96.31 112 ILE B C 1
ATOM 4986 O O . ILE B 1 112 ? -9.773 37.406 12.672 1 96.31 112 ILE B O 1
ATOM 4990 N N . ASP B 1 113 ? -9.875 39.5 12 1 95.12 113 ASP B N 1
ATOM 4991 C CA . ASP B 1 113 ? -8.422 39.562 11.836 1 95.12 113 ASP B CA 1
ATOM 4992 C C . ASP B 1 113 ? -7.711 39.375 13.172 1 95.12 113 ASP B C 1
ATOM 4994 O O . ASP B 1 113 ? -6.676 38.719 13.234 1 95.12 113 ASP B O 1
ATOM 4998 N N . LYS B 1 114 ? -8.266 40 14.18 1 95.56 114 LYS B N 1
ATOM 4999 C CA . LYS B 1 114 ? -7.691 39.844 15.508 1 95.56 114 LYS B CA 1
ATOM 5000 C C . LYS B 1 114 ? -7.793 38.406 15.977 1 95.56 114 LYS B C 1
ATOM 5002 O O . LYS B 1 114 ? -6.895 37.906 16.656 1 95.56 114 LYS B O 1
ATOM 5007 N N . MET B 1 115 ? -8.852 37.812 15.633 1 96.31 115 MET B N 1
ATOM 5008 C CA . MET B 1 115 ? -9.047 36.406 15.961 1 96.31 115 MET B CA 1
ATOM 5009 C C . MET B 1 115 ? -7.969 35.531 15.328 1 96.31 115 MET B C 1
ATOM 5011 O O . MET B 1 115 ? -7.355 34.719 15.992 1 96.31 115 MET B O 1
ATOM 5015 N N . PHE B 1 116 ? -7.715 35.75 14.039 1 96.38 116 PHE B N 1
ATOM 5016 C CA . PHE B 1 116 ? -6.711 34.969 13.328 1 96.38 116 PHE B CA 1
ATOM 5017 C C . PHE B 1 116 ? -5.324 35.219 13.914 1 96.38 116 PHE B C 1
ATOM 5019 O O . PHE B 1 116 ? -4.551 34.281 14.109 1 96.38 116 PHE B O 1
ATOM 5026 N N . THR B 1 117 ? -5.02 36.438 14.172 1 95.25 117 THR B N 1
ATOM 5027 C CA . THR B 1 117 ? -3.715 36.812 14.711 1 95.25 117 THR B CA 1
ATOM 5028 C C . THR B 1 117 ? -3.494 36.156 16.078 1 95.25 117 THR B C 1
ATOM 5030 O O . THR B 1 117 ? -2.406 35.656 16.359 1 95.25 117 THR B O 1
ATOM 5033 N N . ALA B 1 118 ? -4.523 36.219 16.875 1 95.31 118 ALA B N 1
ATOM 5034 C CA . ALA B 1 118 ? -4.434 35.594 18.203 1 95.31 118 ALA B CA 1
ATOM 5035 C C . ALA B 1 118 ? -4.258 34.094 18.094 1 95.31 118 ALA B C 1
ATOM 5037 O O . ALA B 1 118 ? -3.463 33.5 18.828 1 95.31 118 ALA B O 1
ATOM 5038 N N . ALA B 1 119 ? -5.074 33.531 17.25 1 95.25 119 ALA B N 1
ATOM 5039 C CA . ALA B 1 119 ? -4.988 32.094 17.062 1 95.25 119 ALA B CA 1
ATOM 5040 C C . ALA B 1 119 ? -3.598 31.688 16.578 1 95.25 119 ALA B C 1
ATOM 5042 O O . ALA B 1 119 ? -3.041 30.688 17.031 1 95.25 119 ALA B O 1
ATOM 5043 N N . LEU B 1 120 ? -3.051 32.438 15.656 1 95.06 120 LEU B N 1
ATOM 5044 C CA . LEU B 1 120 ? -1.727 32.125 15.117 1 95.06 120 LEU B CA 1
ATOM 5045 C C . LEU B 1 120 ? -0.654 32.312 16.188 1 95.06 120 LEU B C 1
ATOM 5047 O O . LEU B 1 120 ? 0.29 31.531 16.266 1 95.06 120 LEU B O 1
ATOM 5051 N N . SER B 1 121 ? -0.796 33.344 16.938 1 94.5 121 SER B N 1
ATOM 5052 C CA . SER B 1 121 ? 0.151 33.594 18.031 1 94.5 121 SER B CA 1
ATOM 5053 C C . SER B 1 121 ? 0.152 32.469 19.031 1 94.5 121 SER B C 1
ATOM 5055 O O . SER B 1 121 ? 1.208 32.062 19.531 1 94.5 121 SER B O 1
ATOM 5057 N N . ARG B 1 122 ? -0.986 32 19.344 1 92.75 122 ARG B N 1
ATOM 5058 C CA . ARG B 1 122 ? -1.097 30.859 20.25 1 92.75 122 ARG B CA 1
ATOM 5059 C C . ARG B 1 122 ? -0.413 29.625 19.656 1 92.75 122 ARG B C 1
ATOM 5061 O O . ARG B 1 122 ? 0.236 28.859 20.375 1 92.75 122 ARG B O 1
ATOM 5068 N N . ALA B 1 123 ? -0.629 29.438 18.422 1 91.56 123 ALA B N 1
ATOM 5069 C CA . ALA B 1 123 ? 0.005 28.297 17.75 1 91.56 123 ALA B CA 1
ATOM 5070 C C . ALA B 1 123 ? 1.523 28.453 17.734 1 91.56 123 ALA B C 1
ATOM 5072 O O . ALA B 1 123 ? 2.252 27.484 17.969 1 91.56 123 ALA B O 1
ATOM 5073 N N . LYS B 1 124 ? 2.006 29.641 17.516 1 92.69 124 LYS B N 1
ATOM 5074 C CA . LYS B 1 124 ? 3.434 29.922 17.406 1 92.69 124 LYS B CA 1
ATOM 5075 C C . LYS B 1 124 ? 4.133 29.75 18.75 1 92.69 124 LYS B C 1
ATOM 5077 O O . LYS B 1 124 ? 5.336 29.484 18.812 1 92.69 124 LYS B O 1
ATOM 5082 N N . ALA B 1 125 ? 3.395 29.922 19.766 1 92.62 125 ALA B N 1
ATOM 5083 C CA . ALA B 1 125 ? 3.953 29.797 21.109 1 92.62 125 ALA B CA 1
ATOM 5084 C C . ALA B 1 125 ? 4.441 28.375 21.359 1 92.62 125 ALA B C 1
ATOM 5086 O O . ALA B 1 125 ? 5.297 28.141 22.219 1 92.62 125 ALA B O 1
ATOM 5087 N N . GLU B 1 126 ? 3.971 27.453 20.625 1 91.44 126 GLU B N 1
ATOM 5088 C CA . GLU B 1 126 ? 4.332 26.047 20.812 1 91.44 126 GLU B CA 1
ATOM 5089 C C . GLU B 1 126 ? 5.523 25.656 19.938 1 91.44 126 GLU B C 1
ATOM 5091 O O . GLU B 1 126 ? 6.051 24.547 20.047 1 91.44 126 GLU B O 1
ATOM 5096 N N . TYR B 1 127 ? 5.969 26.547 19.078 1 93.81 127 TYR B N 1
ATOM 5097 C CA . TYR B 1 127 ? 7.039 26.234 18.141 1 93.81 127 TYR B CA 1
ATOM 5098 C C . TYR B 1 127 ? 8.328 25.891 18.875 1 93.81 127 TYR B C 1
ATOM 5100 O O . TYR B 1 127 ? 8.656 26.5 19.891 1 93.81 127 TYR B O 1
ATOM 5108 N N . SER B 1 128 ? 8.984 24.906 18.406 1 93.06 128 SER B N 1
ATOM 5109 C CA . SER B 1 128 ? 10.266 24.531 18.984 1 93.06 128 SER B CA 1
ATOM 5110 C C . SER B 1 128 ? 11.133 23.781 17.969 1 93.06 128 SER B C 1
ATOM 5112 O O . SER B 1 128 ? 10.617 23.25 16.984 1 93.06 128 SER B O 1
ATOM 5114 N N . GLU B 1 129 ? 12.367 23.938 18.203 1 95.19 129 GLU B N 1
ATOM 5115 C CA . GLU B 1 129 ? 13.305 23.094 17.453 1 95.19 129 GLU B CA 1
ATOM 5116 C C . GLU B 1 129 ? 13.469 21.734 18.125 1 95.19 129 GLU B C 1
ATOM 5118 O O . GLU B 1 129 ? 13.906 21.641 19.281 1 95.19 129 GLU B O 1
ATOM 5123 N N . LEU B 1 130 ? 13.125 20.703 17.391 1 96.38 130 LEU B N 1
ATOM 5124 C CA . LEU B 1 130 ? 13.133 19.359 17.969 1 96.38 130 LEU B CA 1
ATOM 5125 C C . LEU B 1 130 ? 14.039 18.438 17.172 1 96.38 130 LEU B C 1
ATOM 5127 O O . LEU B 1 130 ? 14.125 18.547 15.945 1 96.38 130 LEU B O 1
ATOM 5131 N N . THR B 1 131 ? 14.727 17.609 17.875 1 97.44 131 THR B N 1
ATOM 5132 C CA . THR B 1 131 ? 15.391 16.453 17.281 1 97.44 131 THR B CA 1
ATOM 5133 C C . THR B 1 131 ? 14.578 15.188 17.516 1 97.44 131 THR B C 1
ATOM 5135 O O . THR B 1 131 ? 14.273 14.844 18.672 1 97.44 131 THR B O 1
ATOM 5138 N N . HIS B 1 132 ? 14.242 14.523 16.484 1 97.31 132 HIS B N 1
ATOM 5139 C CA . HIS B 1 132 ? 13.414 13.328 16.578 1 97.31 132 HIS B CA 1
ATOM 5140 C C . HIS B 1 132 ? 14.25 12.062 16.453 1 97.31 132 HIS B C 1
ATOM 5142 O O . HIS B 1 132 ? 15.219 12.023 15.695 1 97.31 132 HIS B O 1
ATOM 5148 N N . PHE B 1 133 ? 13.93 11.086 17.234 1 96.88 133 PHE B N 1
ATOM 5149 C CA . PHE B 1 133 ? 14.562 9.766 17.188 1 96.88 133 PHE B CA 1
ATOM 5150 C C . PHE B 1 133 ? 13.555 8.695 16.781 1 96.88 133 PHE B C 1
ATOM 5152 O O . PHE B 1 133 ? 12.594 8.438 17.516 1 96.88 133 PHE B O 1
ATOM 5159 N N . ILE B 1 134 ? 13.742 8.07 15.68 1 96.25 134 ILE B N 1
ATOM 5160 C CA . ILE B 1 134 ? 12.773 7.148 15.102 1 96.25 134 ILE B CA 1
ATOM 5161 C C . ILE B 1 134 ? 13.422 5.781 14.898 1 96.25 134 ILE B C 1
ATOM 5163 O O . ILE B 1 134 ? 14.391 5.656 14.141 1 96.25 134 ILE B O 1
ATOM 5167 N N . PRO B 1 135 ? 12.953 4.762 15.562 1 95.31 135 PRO B N 1
ATOM 5168 C CA . PRO B 1 135 ? 13.508 3.426 15.336 1 95.31 135 PRO B CA 1
ATOM 5169 C C . PRO B 1 135 ? 13.32 2.936 13.906 1 95.31 135 PRO B C 1
ATOM 5171 O O . PRO B 1 135 ? 12.281 3.205 13.289 1 95.31 135 PRO B O 1
ATOM 5174 N N . CYS B 1 136 ? 14.328 2.197 13.391 1 95.12 136 CYS B N 1
ATOM 5175 C CA . CYS B 1 136 ? 14.281 1.767 12 1 95.12 136 CYS B CA 1
ATOM 5176 C C . CYS B 1 136 ? 14.859 0.366 11.844 1 95.12 136 CYS B C 1
ATOM 5178 O O . CYS B 1 136 ? 15.602 -0.103 12.703 1 95.12 136 CYS B O 1
ATOM 5180 N N . ILE B 1 137 ? 14.422 -0.29 10.812 1 91.94 137 ILE B N 1
ATOM 5181 C CA . ILE B 1 137 ? 15.055 -1.502 10.297 1 91.94 137 ILE B CA 1
ATOM 5182 C C . ILE B 1 137 ? 15.836 -1.179 9.031 1 91.94 137 ILE B C 1
ATOM 5184 O O . ILE B 1 137 ? 15.258 -0.711 8.039 1 91.94 137 ILE B O 1
ATOM 5188 N N . LEU B 1 138 ? 17.125 -1.322 9.062 1 90.56 138 LEU B N 1
ATOM 5189 C CA . LEU B 1 138 ? 17.969 -1.115 7.891 1 90.56 138 LEU B CA 1
ATOM 5190 C C . LEU B 1 138 ? 18.656 -2.418 7.473 1 90.56 138 LEU B C 1
ATOM 5192 O O . LEU B 1 138 ? 17.984 -3.324 6.957 1 90.56 138 LEU B O 1
ATOM 5196 N N . VAL B 1 139 ? 19.953 -2.539 7.82 1 83.69 139 VAL B N 1
ATOM 5197 C CA . VAL B 1 139 ? 20.734 -3.727 7.5 1 83.69 139 VAL B CA 1
ATOM 5198 C C . VAL B 1 139 ? 21.203 -4.398 8.789 1 83.69 139 VAL B C 1
ATOM 5200 O O . VAL B 1 139 ? 21.5 -3.723 9.773 1 83.69 139 VAL B O 1
ATOM 5203 N N . HIS B 1 140 ? 21.172 -5.668 8.773 1 77.81 140 HIS B N 1
ATOM 5204 C CA . HIS B 1 140 ? 21.547 -6.453 9.945 1 77.81 140 HIS B CA 1
ATOM 5205 C C . HIS B 1 140 ? 23.047 -6.406 10.188 1 77.81 140 HIS B C 1
ATOM 5207 O O . HIS B 1 140 ? 23.516 -6.59 11.32 1 77.81 140 HIS B O 1
ATOM 5213 N N . ASP B 1 141 ? 23.797 -6.09 9.195 1 76.25 141 ASP B N 1
ATOM 5214 C CA . ASP B 1 141 ? 25.266 -6.168 9.266 1 76.25 141 ASP B CA 1
ATOM 5215 C C . ASP B 1 141 ? 25.812 -5.195 10.305 1 76.25 141 ASP B C 1
ATOM 5217 O O . ASP B 1 141 ? 25.297 -4.086 10.461 1 76.25 141 ASP B O 1
ATOM 5221 N N . GLU B 1 142 ? 26.812 -5.602 10.906 1 70.88 142 GLU B N 1
ATOM 5222 C CA . GLU B 1 142 ? 27.312 -4.895 12.078 1 70.88 142 GLU B CA 1
ATOM 5223 C C . GLU B 1 142 ? 28.031 -3.602 11.68 1 70.88 142 GLU B C 1
ATOM 5225 O O . GLU B 1 142 ? 27.969 -2.609 12.406 1 70.88 142 GLU B O 1
ATOM 5230 N N . GLU B 1 143 ? 28.75 -3.645 10.547 1 82.44 143 GLU B N 1
ATOM 5231 C CA . GLU B 1 143 ? 29.453 -2.443 10.117 1 82.44 143 GLU B CA 1
ATOM 5232 C C . GLU B 1 143 ? 28.828 -1.844 8.867 1 82.44 143 GLU B C 1
ATOM 5234 O O . GLU B 1 143 ? 28.391 -2.572 7.973 1 82.44 143 GLU B O 1
ATOM 5239 N N . PRO B 1 144 ? 28.781 -0.538 8.992 1 88.06 144 PRO B N 1
ATOM 5240 C CA . PRO B 1 144 ? 29.172 0.453 10 1 88.06 144 PRO B CA 1
ATOM 5241 C C . PRO B 1 144 ? 28.125 0.635 11.094 1 88.06 144 PRO B C 1
ATOM 5243 O O . PRO B 1 144 ? 27 0.167 10.945 1 88.06 144 PRO B O 1
ATOM 5246 N N . ALA B 1 145 ? 28.625 1.32 12.18 1 90.62 145 ALA B N 1
ATOM 5247 C CA . ALA B 1 145 ? 27.703 1.555 13.297 1 90.62 145 ALA B CA 1
ATOM 5248 C C . ALA B 1 145 ? 26.906 2.836 13.086 1 90.62 145 ALA B C 1
ATOM 5250 O O . ALA B 1 145 ? 25.953 3.104 13.82 1 90.62 145 ALA B O 1
ATOM 5251 N N . GLU B 1 146 ? 27.328 3.605 12.094 1 93.81 146 GLU B N 1
ATOM 5252 C CA . GLU B 1 146 ? 26.656 4.863 11.797 1 93.81 146 GLU B CA 1
ATOM 5253 C C . GLU B 1 146 ? 26.594 5.113 10.289 1 93.81 146 GLU B C 1
ATOM 5255 O O . GLU B 1 146 ? 27.562 4.848 9.578 1 93.81 146 GLU B O 1
ATOM 5260 N N . ILE B 1 147 ? 25.469 5.555 9.828 1 93.94 147 ILE B N 1
ATOM 5261 C CA . ILE B 1 147 ? 25.25 5.922 8.43 1 93.94 147 ILE B CA 1
ATOM 5262 C C . ILE B 1 147 ? 24.531 7.262 8.359 1 93.94 147 ILE B C 1
ATOM 5264 O O . ILE B 1 147 ? 23.578 7.508 9.109 1 93.94 147 ILE B O 1
ATOM 5268 N N . THR B 1 148 ? 25.031 8.148 7.547 1 95.94 148 THR B N 1
ATOM 5269 C CA . THR B 1 148 ? 24.375 9.438 7.387 1 95.94 148 THR B CA 1
ATOM 5270 C C . THR B 1 148 ? 23.906 9.633 5.949 1 95.94 148 THR B C 1
ATOM 5272 O O . THR B 1 148 ? 24.672 9.453 5.008 1 95.94 148 THR B O 1
ATOM 5275 N N . ILE B 1 149 ? 22.703 9.953 5.754 1 96.5 149 ILE B N 1
ATOM 5276 C CA . ILE B 1 149 ? 22.094 10.289 4.469 1 96.5 149 ILE B CA 1
ATOM 5277 C C . ILE B 1 149 ? 21.375 11.633 4.57 1 96.5 149 ILE B C 1
ATOM 5279 O O . ILE B 1 149 ? 20.25 11.703 5.07 1 96.5 149 ILE B O 1
ATOM 5283 N N . GLY B 1 150 ? 22 12.703 3.977 1 96.56 150 GLY B N 1
ATOM 5284 C CA . GLY B 1 150 ? 21.438 14.031 4.133 1 96.56 150 GLY B CA 1
ATOM 5285 C C . GLY B 1 150 ? 21.281 14.445 5.582 1 96.56 150 GLY B C 1
ATOM 5286 O O . GLY B 1 150 ? 22.25 14.391 6.355 1 96.56 150 GLY B O 1
ATOM 5287 N N . PRO B 1 151 ? 20.062 14.805 5.945 1 97.44 151 PRO B N 1
ATOM 5288 C CA . PRO B 1 151 ? 19.859 15.273 7.32 1 97.44 151 PRO B CA 1
ATOM 5289 C C . PRO B 1 151 ? 19.656 14.133 8.312 1 97.44 151 PRO B C 1
ATOM 5291 O O . PRO B 1 151 ? 19.516 14.375 9.516 1 97.44 151 PRO B O 1
ATOM 5294 N N . VAL B 1 152 ? 19.594 12.914 7.895 1 98.31 152 VAL B N 1
ATOM 5295 C CA . VAL B 1 152 ? 19.219 11.797 8.758 1 98.31 152 VAL B CA 1
ATOM 5296 C C . VAL B 1 152 ? 20.469 11.016 9.156 1 98.31 152 VAL B C 1
ATOM 5298 O O . VAL B 1 152 ? 21.219 10.547 8.297 1 98.31 152 VAL B O 1
ATOM 5301 N N . ARG B 1 153 ? 20.703 10.906 10.359 1 98 153 ARG B N 1
ATOM 5302 C CA . ARG B 1 153 ? 21.797 10.102 10.906 1 98 153 ARG B CA 1
ATOM 5303 C C . ARG B 1 153 ? 21.266 8.797 11.5 1 98 153 ARG B C 1
ATOM 5305 O O . ARG B 1 153 ? 20.469 8.82 12.445 1 98 153 ARG B O 1
ATOM 5312 N N . PHE B 1 154 ? 21.672 7.676 10.992 1 96.75 154 PHE B N 1
ATOM 5313 C CA . PHE B 1 154 ? 21.312 6.367 11.531 1 96.75 154 PHE B CA 1
ATOM 5314 C C . PHE B 1 154 ? 22.406 5.844 12.445 1 96.75 154 PHE B C 1
ATOM 5316 O O . PHE B 1 154 ? 23.594 5.852 12.086 1 96.75 154 PHE B O 1
ATOM 5323 N N . THR B 1 155 ? 22.047 5.445 13.531 1 96.5 155 THR B N 1
ATOM 5324 C CA . THR B 1 155 ? 22.969 4.832 14.477 1 96.5 155 THR B CA 1
ATOM 5325 C C . THR B 1 155 ? 22.422 3.494 14.969 1 96.5 155 THR B C 1
ATOM 5327 O O . THR B 1 155 ? 21.219 3.334 15.141 1 96.5 155 THR B O 1
ATOM 5330 N N . ARG B 1 156 ? 23.328 2.566 15.219 1 95.38 156 ARG B N 1
ATOM 5331 C CA . ARG B 1 156 ? 22.875 1.328 15.852 1 95.38 156 ARG B CA 1
ATOM 5332 C C . ARG B 1 156 ? 22.203 1.604 17.188 1 95.38 156 ARG B C 1
ATOM 5334 O O . ARG B 1 156 ? 22.641 2.477 17.938 1 95.38 156 ARG B O 1
ATOM 5341 N N . ARG B 1 157 ? 21.188 0.874 17.422 1 93.5 157 ARG B N 1
ATOM 5342 C CA . ARG B 1 157 ? 20.375 1.101 18.625 1 93.5 157 ARG B CA 1
ATOM 5343 C C . ARG B 1 157 ? 21.25 1.091 19.875 1 93.5 157 ARG B C 1
ATOM 5345 O O . ARG B 1 157 ? 21.125 1.969 20.734 1 93.5 157 ARG B O 1
ATOM 5352 N N . GLU B 1 158 ? 22.188 0.128 19.969 1 91.75 158 GLU B N 1
ATOM 5353 C CA . GLU B 1 158 ? 23.031 0.01 21.156 1 91.75 158 GLU B CA 1
ATOM 5354 C C . GLU B 1 158 ? 23.938 1.228 21.297 1 91.75 158 GLU B C 1
ATOM 5356 O O . GLU B 1 158 ? 24.141 1.729 22.406 1 91.75 158 GLU B O 1
ATOM 5361 N N . LYS B 1 159 ? 24.422 1.699 20.203 1 94 159 LYS B N 1
ATOM 5362 C CA . LYS B 1 159 ? 25.266 2.893 20.219 1 94 159 LYS B CA 1
ATOM 5363 C C . LYS B 1 159 ? 24.453 4.129 20.609 1 94 159 LYS B C 1
ATOM 5365 O O . LYS B 1 159 ? 24.906 4.957 21.391 1 94 159 LYS B O 1
ATOM 5370 N N . PHE B 1 160 ? 23.281 4.285 20.062 1 95.25 160 PHE B N 1
ATOM 5371 C CA . PHE B 1 160 ? 22.406 5.395 20.391 1 95.25 160 PHE B CA 1
ATOM 5372 C C . PHE B 1 160 ? 22.109 5.43 21.891 1 95.25 160 PHE B C 1
ATOM 5374 O O . PHE B 1 160 ? 22.188 6.484 22.516 1 95.25 160 PHE B O 1
ATOM 5381 N N . LEU B 1 161 ? 21.75 4.262 22.438 1 93.62 161 LEU B N 1
ATOM 5382 C CA . LEU B 1 161 ? 21.406 4.176 23.859 1 93.62 161 LEU B CA 1
ATOM 5383 C C . LEU B 1 161 ? 22.609 4.535 24.719 1 93.62 161 LEU B C 1
ATOM 5385 O O . LEU B 1 161 ? 22.469 5.258 25.703 1 93.62 161 LEU B O 1
ATOM 5389 N N . ALA B 1 162 ? 23.766 4.078 24.328 1 94.5 162 ALA B N 1
ATOM 5390 C CA . ALA B 1 162 ? 24.984 4.367 25.078 1 94.5 162 ALA B CA 1
ATOM 5391 C C . ALA B 1 162 ? 25.328 5.855 25.016 1 94.5 162 ALA B C 1
ATOM 5393 O O . ALA B 1 162 ? 25.703 6.453 26.031 1 94.5 162 ALA B O 1
ATOM 5394 N N . GLU B 1 163 ? 25.109 6.438 23.859 1 94.06 163 GLU B N 1
ATOM 5395 C CA . GLU B 1 163 ? 25.422 7.848 23.656 1 94.06 163 GLU B CA 1
ATOM 5396 C C . GLU B 1 163 ? 24.484 8.75 24.438 1 94.06 163 GLU B C 1
ATOM 5398 O O . GLU B 1 163 ? 24.844 9.875 24.797 1 94.06 163 GLU B O 1
ATOM 5403 N N . ASN B 1 164 ? 23.281 8.273 24.719 1 92.94 164 ASN B N 1
ATOM 5404 C CA . ASN B 1 164 ? 22.281 9.141 25.328 1 92.94 164 ASN B CA 1
ATOM 5405 C C . ASN B 1 164 ? 21.938 8.68 26.734 1 92.94 164 ASN B C 1
ATOM 5407 O O . ASN B 1 164 ? 20.969 9.148 27.328 1 92.94 164 ASN B O 1
ATOM 5411 N N . GLN B 1 165 ? 22.75 7.812 27.312 1 92.19 165 GLN B N 1
ATOM 5412 C CA . GLN B 1 165 ? 22.453 7.207 28.609 1 92.19 165 GLN B CA 1
ATOM 5413 C C . GLN B 1 165 ? 22.422 8.258 29.719 1 92.19 165 GLN B C 1
ATOM 5415 O O . GLN B 1 165 ? 21.516 8.258 30.547 1 92.19 165 GLN B O 1
ATOM 5420 N N . GLU B 1 166 ? 23.359 9.156 29.688 1 92.12 166 GLU B N 1
ATOM 5421 C CA . GLU B 1 166 ? 23.422 10.188 30.719 1 92.12 166 GLU B CA 1
ATOM 5422 C C . GLU B 1 166 ? 22.203 11.086 30.688 1 92.12 166 GLU B C 1
ATOM 5424 O O . GLU B 1 166 ? 21.641 11.422 31.734 1 92.12 166 GLU B O 1
ATOM 5429 N N . GLU B 1 167 ? 21.844 11.414 29.547 1 91.25 167 GLU B N 1
ATOM 5430 C CA . GLU B 1 167 ? 20.688 12.289 29.422 1 91.25 167 GLU B CA 1
ATOM 5431 C C . GLU B 1 167 ? 19.406 11.555 29.781 1 91.25 167 GLU B C 1
ATOM 5433 O O . GLU B 1 167 ? 18.469 12.156 30.328 1 91.25 167 GLU B O 1
ATOM 5438 N N . PHE B 1 168 ? 19.281 10.281 29.484 1 91.5 168 PHE B N 1
ATOM 5439 C CA . PHE B 1 168 ? 18.141 9.461 29.875 1 91.5 168 PHE B CA 1
ATOM 5440 C C . PHE B 1 168 ? 18.047 9.375 31.391 1 91.5 168 PHE B C 1
ATOM 5442 O O . PHE B 1 168 ? 16.953 9.492 31.953 1 91.5 168 PHE B O 1
ATOM 5449 N N . ASP B 1 169 ? 19.172 9.258 31.969 1 91.31 169 ASP B N 1
ATOM 5450 C CA . ASP B 1 169 ? 19.203 9.164 33.438 1 91.31 169 ASP B CA 1
ATOM 5451 C C . ASP B 1 169 ? 18.797 10.492 34.062 1 91.31 169 ASP B C 1
ATOM 5453 O O . ASP B 1 169 ? 18.062 10.5 35.062 1 91.31 169 ASP B O 1
ATOM 5457 N N . ALA B 1 170 ? 19.312 11.508 33.531 1 90.69 170 ALA B N 1
ATOM 5458 C CA . ALA B 1 170 ? 18.953 12.828 34.031 1 90.69 170 ALA B CA 1
ATOM 5459 C C . ALA B 1 170 ? 17.438 13.07 33.906 1 90.69 170 ALA B C 1
ATOM 5461 O O . ALA B 1 170 ? 16.812 13.602 34.844 1 90.69 170 ALA B O 1
ATOM 5462 N N . GLU B 1 171 ? 16.922 12.711 32.812 1 89.75 171 GLU B N 1
ATOM 5463 C CA . GLU B 1 171 ? 15.484 12.875 32.594 1 89.75 171 GLU B CA 1
ATOM 5464 C C . GLU B 1 171 ? 14.68 11.992 33.531 1 89.75 171 GLU B C 1
ATOM 5466 O O . GLU B 1 171 ? 13.641 12.406 34.031 1 89.75 171 GLU B O 1
ATOM 5471 N N . ARG B 1 172 ? 15.125 10.797 33.688 1 90.06 172 ARG B N 1
ATOM 5472 C CA . ARG B 1 172 ? 14.469 9.883 34.625 1 90.06 172 ARG B CA 1
ATOM 5473 C C . ARG B 1 172 ? 14.453 10.453 36.031 1 90.06 172 ARG B C 1
ATOM 5475 O O . ARG B 1 172 ? 13.43 10.391 36.719 1 90.06 172 ARG B O 1
ATOM 5482 N N . ASN B 1 173 ? 15.539 11 36.438 1 91.12 173 ASN B N 1
ATOM 5483 C CA . ASN B 1 173 ? 15.648 11.578 37.75 1 91.12 173 ASN B CA 1
ATOM 5484 C C . ASN B 1 173 ? 14.719 12.781 37.938 1 91.12 173 ASN B C 1
ATOM 5486 O O . ASN B 1 173 ? 14.102 12.961 38.969 1 91.12 173 ASN B O 1
ATOM 5490 N N . LYS B 1 174 ? 14.727 13.539 36.969 1 89.94 174 LYS B N 1
ATOM 5491 C CA . LYS B 1 174 ? 13.828 14.688 37 1 89.94 174 LYS B CA 1
ATOM 5492 C C . LYS B 1 174 ? 12.375 14.25 37.156 1 89.94 174 LYS B C 1
ATOM 5494 O O . LYS B 1 174 ? 11.633 14.82 37.938 1 89.94 174 LYS B O 1
ATOM 5499 N N . ARG B 1 175 ? 11.961 13.266 36.438 1 88.5 175 ARG B N 1
ATOM 5500 C CA . ARG B 1 175 ? 10.602 12.75 36.5 1 88.5 175 ARG B CA 1
ATOM 5501 C C . ARG B 1 175 ? 10.328 12.086 37.844 1 88.5 175 ARG B C 1
ATOM 5503 O O . ARG B 1 175 ? 9.211 12.164 38.344 1 88.5 175 ARG B O 1
ATOM 5510 N N . TYR B 1 176 ? 11.344 11.398 38.25 1 91.19 176 TYR B N 1
ATOM 5511 C CA . TYR B 1 176 ? 11.227 10.781 39.562 1 91.19 176 TYR B CA 1
ATOM 5512 C C . TYR B 1 176 ? 10.953 11.836 40.656 1 91.19 176 TYR B C 1
ATOM 5514 O O . TYR B 1 176 ? 10.031 11.688 41.438 1 91.19 176 TYR B O 1
ATOM 5522 N N . GLU B 1 177 ? 11.703 12.891 40.625 1 91.94 177 GLU B N 1
ATOM 5523 C CA . GLU B 1 177 ? 11.562 13.961 41.594 1 91.94 177 GLU B CA 1
ATOM 5524 C C . GLU B 1 177 ? 10.203 14.633 41.5 1 91.94 177 GLU B C 1
ATOM 5526 O O . GLU B 1 177 ? 9.562 14.93 42.5 1 91.94 177 GLU B O 1
ATOM 5531 N N . ALA B 1 178 ? 9.812 14.883 40.312 1 88.88 178 ALA B N 1
ATOM 5532 C CA . ALA B 1 178 ? 8.516 15.516 40.094 1 88.88 178 ALA B CA 1
ATOM 5533 C C . ALA B 1 178 ? 7.383 14.633 40.594 1 88.88 178 ALA B C 1
ATOM 5535 O O . ALA B 1 178 ? 6.434 15.117 41.219 1 88.88 178 ALA B O 1
ATOM 5536 N N . SER B 1 179 ? 7.512 13.359 40.25 1 86.44 179 SER B N 1
ATOM 5537 C CA . SER B 1 179 ? 6.488 12.414 40.688 1 86.44 179 SER B CA 1
ATOM 5538 C C . SER B 1 179 ? 6.488 12.258 42.188 1 86.44 179 SER B C 1
ATOM 5540 O O . SER B 1 179 ? 5.426 12.164 42.812 1 86.44 179 SER B O 1
ATOM 5542 N N . LEU B 1 180 ? 7.633 12.203 42.75 1 89.94 180 LEU B N 1
ATOM 5543 C CA . LEU B 1 180 ? 7.754 12.078 44.219 1 89.94 180 LEU B CA 1
ATOM 5544 C C . LEU B 1 180 ? 7.125 13.273 44.906 1 89.94 180 LEU B C 1
ATOM 5546 O O . LEU B 1 180 ? 6.414 13.117 45.906 1 89.94 180 LEU B O 1
ATOM 5550 N N . LYS B 1 181 ? 7.383 14.414 44.375 1 89.25 181 LYS B N 1
ATOM 5551 C CA . LYS B 1 181 ? 6.801 15.633 44.938 1 89.25 181 LYS B CA 1
ATOM 5552 C C . LYS B 1 181 ? 5.277 15.594 44.875 1 89.25 181 LYS B C 1
ATOM 5554 O O . LYS B 1 181 ? 4.598 16 45.812 1 89.25 181 LYS B O 1
ATOM 5559 N N . SER B 1 182 ? 4.801 15.172 43.719 1 84 182 SER B N 1
ATOM 5560 C CA . SER B 1 182 ? 3.355 15.086 43.531 1 84 182 SER B CA 1
ATOM 5561 C C . SER B 1 182 ? 2.73 14.078 44.5 1 84 182 SER B C 1
ATOM 5563 O O . SER B 1 182 ? 1.637 14.312 45 1 84 182 SER B O 1
ATOM 5565 N N . GLN B 1 183 ? 3.422 12.977 44.75 1 79.88 183 GLN B N 1
ATOM 5566 C CA . GLN B 1 183 ? 2.906 11.93 45.625 1 79.88 183 GLN B CA 1
ATOM 5567 C C . GLN B 1 183 ? 2.938 12.359 47.062 1 79.88 183 GLN B C 1
ATOM 5569 O O . GLN B 1 183 ? 2.1 11.938 47.875 1 79.88 183 GLN B O 1
ATOM 5574 N N . LEU B 1 184 ? 3.832 13.195 47.375 1 83.25 184 LEU B N 1
ATOM 5575 C CA . LEU B 1 184 ? 3.99 13.648 48.75 1 83.25 184 LEU B CA 1
ATOM 5576 C C . LEU B 1 184 ? 3.086 14.836 49.031 1 83.25 184 LEU B C 1
ATOM 5578 O O . LEU B 1 184 ? 2.889 15.211 50.219 1 83.25 184 LEU B O 1
ATOM 5582 N N . ASP B 1 185 ? 2.59 15.32 47.875 1 79.06 185 ASP B N 1
ATOM 5583 C CA . ASP B 1 185 ? 1.639 16.422 48.031 1 79.06 185 ASP B CA 1
ATOM 5584 C C . ASP B 1 185 ? 0.327 15.922 48.656 1 79.06 185 ASP B C 1
ATOM 5586 O O . ASP B 1 185 ? -0.323 15.039 48.094 1 79.06 185 ASP B O 1
ATOM 5590 N N . PRO B 1 186 ? -0.111 16.312 49.719 1 74.31 186 PRO B N 1
ATOM 5591 C CA . PRO B 1 186 ? -1.313 15.836 50.406 1 74.31 186 PRO B CA 1
ATOM 5592 C C . PRO B 1 186 ? -2.602 16.25 49.688 1 74.31 186 PRO B C 1
ATOM 5594 O O . PRO B 1 186 ? -3.672 15.711 50 1 74.31 186 PRO B O 1
ATOM 5597 N N . THR B 1 187 ? -2.504 17.109 48.688 1 74.25 187 THR B N 1
ATOM 5598 C CA . THR B 1 187 ? -3.709 17.562 48 1 74.25 187 THR B CA 1
ATOM 5599 C C . THR B 1 187 ? -4.344 16.438 47.219 1 74.25 187 THR B C 1
ATOM 5601 O O . THR B 1 187 ? -3.652 15.727 46.469 1 74.25 187 THR B O 1
ATOM 5604 N N . PRO B 1 188 ? -5.555 16.094 47.562 1 65.56 188 PRO B N 1
ATOM 5605 C CA . PRO B 1 188 ? -6.234 15 46.844 1 65.56 188 PRO B CA 1
ATOM 5606 C C . PRO B 1 188 ? -6.25 15.203 45.344 1 65.56 188 PRO B C 1
ATOM 5608 O O . PRO B 1 188 ? -6.5 16.312 44.875 1 65.56 188 PRO B O 1
ATOM 5611 N N . LYS B 1 189 ? -5.652 14.305 44.656 1 66.56 189 LYS B N 1
ATOM 5612 C CA . LYS B 1 189 ? -5.676 14.336 43.188 1 66.56 189 LYS B CA 1
ATOM 5613 C C . LYS B 1 189 ? -6.961 13.719 42.656 1 66.56 189 LYS B C 1
ATOM 5615 O O . LYS B 1 189 ? -7.492 12.773 43.25 1 66.56 189 LYS B O 1
ATOM 5620 N N . PRO B 1 190 ? -7.562 14.336 41.625 1 60.62 190 PRO B N 1
ATOM 5621 C CA . PRO B 1 190 ? -8.836 13.859 41.094 1 60.62 190 PRO B CA 1
ATOM 5622 C C . PRO B 1 190 ? -8.789 12.391 40.688 1 60.62 190 PRO B C 1
ATOM 5624 O O . PRO B 1 190 ? -9.781 11.672 40.875 1 60.62 190 PRO B O 1
ATOM 5627 N N . TRP B 1 191 ? -7.707 11.945 40.312 1 58.66 191 TRP B N 1
ATOM 5628 C CA . TRP B 1 191 ? -7.664 10.578 39.812 1 58.66 191 TRP B CA 1
ATOM 5629 C C . TRP B 1 191 ? -7.578 9.578 40.938 1 58.66 191 TRP B C 1
ATOM 5631 O O . TRP B 1 191 ? -7.855 8.391 40.781 1 58.66 191 TRP B O 1
ATOM 5641 N N . ASP B 1 192 ? -7.137 10.055 42.062 1 62.66 192 ASP B N 1
ATOM 5642 C CA . ASP B 1 192 ? -7.051 9.188 43.219 1 62.66 192 ASP B CA 1
ATOM 5643 C C . ASP B 1 192 ? -8.43 8.664 43.625 1 62.66 192 ASP B C 1
ATOM 5645 O O . ASP B 1 192 ? -8.555 7.543 44.125 1 62.66 192 ASP B O 1
ATOM 5649 N N . LYS B 1 193 ? -9.312 9.539 43.312 1 56.91 193 LYS B N 1
ATOM 5650 C CA . LYS B 1 193 ? -10.68 9.141 43.625 1 56.91 193 LYS B CA 1
ATOM 5651 C C . LYS B 1 193 ? -11.18 8.055 42.688 1 56.91 193 LYS B C 1
ATOM 5653 O O . LYS B 1 193 ? -11.961 7.188 43.062 1 56.91 193 LYS B O 1
ATOM 5658 N N . VAL B 1 194 ? -10.719 8.078 41.469 1 55.69 194 VAL B N 1
ATOM 5659 C CA . VAL B 1 194 ? -11.234 7.184 40.438 1 55.69 194 VAL B CA 1
ATOM 5660 C C . VAL B 1 194 ? -10.438 5.879 40.438 1 55.69 194 VAL B C 1
ATOM 5662 O O . VAL B 1 194 ? -11.016 4.793 40.344 1 55.69 194 VAL B O 1
ATOM 5665 N N . PHE B 1 195 ? -9.164 5.973 40.594 1 59.97 195 PHE B N 1
ATOM 5666 C CA . PHE B 1 195 ? -8.352 4.785 40.375 1 59.97 195 PHE B CA 1
ATOM 5667 C C . PHE B 1 195 ? -7.742 4.285 41.656 1 59.97 195 PHE B C 1
ATOM 5669 O O . PHE B 1 195 ? -7.145 3.207 41.719 1 59.97 195 PHE B O 1
ATOM 5676 N N . GLY B 1 196 ? -8 5.043 42.844 1 58.53 196 GLY B N 1
ATOM 5677 C CA . GLY B 1 196 ? -7.414 4.691 44.125 1 58.53 196 GLY B CA 1
ATOM 5678 C C . GLY B 1 196 ? -5.965 5.125 44.25 1 58.53 196 GLY B C 1
ATOM 5679 O O . GLY B 1 196 ? -5.328 5.484 43.281 1 58.53 196 GLY B O 1
ATOM 5680 N N . LYS B 1 197 ? -5.48 5.262 45.531 1 62.81 197 LYS B N 1
ATOM 5681 C CA . LYS B 1 197 ? -4.098 5.633 45.812 1 62.81 197 LYS B CA 1
ATOM 5682 C C . LYS B 1 197 ? -3.141 4.504 45.406 1 62.81 197 LYS B C 1
ATOM 5684 O O . LYS B 1 197 ? -3.459 3.328 45.594 1 62.81 197 LYS B O 1
ATOM 5689 N N . PRO B 1 198 ? -2.072 4.793 44.812 1 64.31 198 PRO B N 1
ATOM 5690 C CA . PRO B 1 198 ? -1.104 3.742 44.5 1 64.31 198 PRO B CA 1
ATOM 5691 C C . PRO B 1 198 ? -0.67 2.951 45.75 1 64.31 198 PRO B C 1
ATOM 5693 O O . PRO B 1 198 ? -0.578 3.512 46.844 1 64.31 198 PRO B O 1
ATOM 5696 N N . THR B 1 199 ? -0.717 1.635 45.719 1 67.38 199 THR B N 1
ATOM 5697 C CA . THR B 1 199 ? -0.466 0.719 46.812 1 67.38 199 THR B CA 1
ATOM 5698 C C . THR B 1 199 ? 0.989 0.803 47.281 1 67.38 199 THR B C 1
ATOM 5700 O O . THR B 1 199 ? 1.309 0.469 48.406 1 67.38 199 THR B O 1
ATOM 5703 N N . GLY B 1 200 ? 1.893 1.232 46.531 1 75.12 200 GLY B N 1
ATOM 5704 C CA . GLY B 1 200 ? 3.289 1.229 46.938 1 75.12 200 GLY B CA 1
ATOM 5705 C C . GLY B 1 200 ? 3.711 2.506 47.656 1 75.12 200 GLY B C 1
ATOM 5706 O O . GLY B 1 200 ? 2.902 3.42 47.812 1 75.12 200 GLY B O 1
ATOM 5707 N N . THR B 1 201 ? 4.871 2.5 48.344 1 86.56 201 THR B N 1
ATOM 5708 C CA . THR B 1 201 ? 5.43 3.713 48.938 1 86.56 201 THR B CA 1
ATOM 5709 C C . THR B 1 201 ? 5.535 4.82 47.906 1 86.56 201 THR B C 1
ATOM 5711 O O . THR B 1 201 ? 5.551 4.551 46.688 1 86.56 201 THR B O 1
ATOM 5714 N N . PRO B 1 202 ? 5.422 6 48.25 1 85.25 202 PRO B N 1
ATOM 5715 C CA . PRO B 1 202 ? 5.586 7.109 47.312 1 85.25 202 PRO B CA 1
ATOM 5716 C C . PRO B 1 202 ? 6.84 6.973 46.469 1 85.25 202 PRO B C 1
ATOM 5718 O O . PRO B 1 202 ? 6.82 7.324 45.281 1 85.25 202 PRO B O 1
ATOM 5721 N N . GLU B 1 203 ? 7.867 6.402 47.125 1 88.44 203 GLU B N 1
ATOM 5722 C CA . GLU B 1 203 ? 9.117 6.223 46.375 1 88.44 203 GLU B CA 1
ATOM 5723 C C . GLU B 1 203 ? 8.961 5.172 45.281 1 88.44 203 GLU B C 1
ATOM 5725 O O . GLU B 1 203 ? 9.438 5.363 44.156 1 88.44 203 GLU B O 1
ATOM 5730 N N . GLU B 1 204 ? 8.305 4.172 45.594 1 87.94 204 GLU B N 1
ATOM 5731 C CA . GLU B 1 204 ? 8.094 3.104 44.625 1 87.94 204 GLU B CA 1
ATOM 5732 C C . GLU B 1 204 ? 7.195 3.564 43.469 1 87.94 204 GLU B C 1
ATOM 5734 O O . GLU B 1 204 ? 7.457 3.27 42.312 1 87.94 204 GLU B O 1
ATOM 5739 N N . SER B 1 205 ? 6.258 4.23 43.844 1 83.81 205 SER B N 1
ATOM 5740 C CA . SER B 1 205 ? 5.32 4.73 42.844 1 83.81 205 SER B CA 1
ATOM 5741 C C . SER B 1 205 ? 5.977 5.762 41.938 1 83.81 205 SER B C 1
ATOM 5743 O O . SER B 1 205 ? 5.676 5.828 40.75 1 83.81 205 SER B O 1
ATOM 5745 N N . ALA B 1 206 ? 6.785 6.594 42.562 1 88.12 206 ALA B N 1
ATOM 5746 C CA . ALA B 1 206 ? 7.508 7.598 41.812 1 88.12 206 ALA B CA 1
ATOM 5747 C C . ALA B 1 206 ? 8.492 6.938 40.844 1 88.12 206 ALA B C 1
ATOM 5749 O O . ALA B 1 206 ? 8.672 7.398 39.719 1 88.12 206 ALA B O 1
ATOM 5750 N N . SER B 1 207 ? 9.078 5.867 41.312 1 89.19 207 SER B N 1
ATOM 5751 C CA . SER B 1 207 ? 10.016 5.133 40.469 1 89.19 207 SER B CA 1
ATOM 5752 C C . SER B 1 207 ? 9.305 4.473 39.312 1 89.19 207 SER B C 1
ATOM 5754 O O . SER B 1 207 ? 9.797 4.496 38.188 1 89.19 207 SER B O 1
ATOM 5756 N N . GLU B 1 208 ? 8.227 3.932 39.531 1 86.25 208 GLU B N 1
ATOM 5757 C CA . GLU B 1 208 ? 7.449 3.283 38.469 1 86.25 208 GLU B CA 1
ATOM 5758 C C . GLU B 1 208 ? 6.984 4.293 37.438 1 86.25 208 GLU B C 1
ATOM 5760 O O . GLU B 1 208 ? 7.012 4.012 36.219 1 86.25 208 GLU B O 1
ATOM 5765 N N . ALA B 1 209 ? 6.617 5.383 37.906 1 83.62 209 ALA B N 1
ATOM 5766 C CA . ALA B 1 209 ? 6.152 6.434 37 1 83.62 209 ALA B CA 1
ATOM 5767 C C . ALA B 1 209 ? 7.297 6.961 36.156 1 83.62 209 ALA B C 1
ATOM 5769 O O . ALA B 1 209 ? 7.121 7.227 34.969 1 83.62 209 ALA B O 1
ATOM 5770 N N . ALA B 1 210 ? 8.414 7.098 36.812 1 86.75 210 ALA B N 1
ATOM 5771 C CA . ALA B 1 210 ? 9.578 7.617 36.094 1 86.75 210 ALA B CA 1
ATOM 5772 C C . ALA B 1 210 ? 10.078 6.621 35.062 1 86.75 210 ALA B C 1
ATOM 5774 O O . ALA B 1 210 ? 10.57 7.016 34 1 86.75 210 ALA B O 1
ATOM 5775 N N . ASP B 1 211 ? 9.828 5.344 35.375 1 88.25 211 ASP B N 1
ATOM 5776 C CA . ASP B 1 211 ? 10.359 4.293 34.531 1 88.25 211 ASP B CA 1
ATOM 5777 C C . ASP B 1 211 ? 9.375 3.938 33.406 1 88.25 211 ASP B C 1
ATOM 5779 O O . ASP B 1 211 ? 9.742 3.312 32.406 1 88.25 211 ASP B O 1
ATOM 5783 N N . PHE B 1 212 ? 8.25 4.344 33.594 1 84.94 212 PHE B N 1
ATOM 5784 C CA . PHE B 1 212 ? 7.16 3.877 32.75 1 84.94 212 PHE B CA 1
ATOM 5785 C C . PHE B 1 212 ? 7.465 4.145 31.281 1 84.94 212 PHE B C 1
ATOM 5787 O O . PHE B 1 212 ? 7.457 3.221 30.453 1 84.94 212 PHE B O 1
ATOM 5794 N N . PHE B 1 213 ? 7.816 5.328 30.922 1 81.31 213 PHE B N 1
ATOM 5795 C CA . PHE B 1 213 ? 7.996 5.727 29.531 1 81.31 213 PHE B CA 1
ATOM 5796 C C . PHE B 1 213 ? 9.289 5.148 28.969 1 81.31 213 PHE B C 1
ATOM 5798 O O . PHE B 1 213 ? 9.344 4.746 27.797 1 81.31 213 PHE B O 1
ATOM 5805 N N . PHE B 1 214 ? 10.242 5.078 29.828 1 86.31 214 PHE B N 1
ATOM 5806 C CA . PHE B 1 214 ? 11.531 4.57 29.375 1 86.31 214 PHE B CA 1
ATOM 5807 C C . PHE B 1 214 ? 11.453 3.072 29.094 1 86.31 214 PHE B C 1
ATOM 5809 O O . PHE B 1 214 ? 12.008 2.59 28.109 1 86.31 214 PHE B O 1
ATOM 5816 N N . LYS B 1 215 ? 10.797 2.412 29.969 1 87 215 LYS B N 1
ATOM 5817 C CA . LYS B 1 215 ? 10.633 0.973 29.766 1 87 215 LYS B CA 1
ATOM 5818 C C . LYS B 1 215 ? 9.844 0.674 28.5 1 87 215 LYS B C 1
ATOM 5820 O O . LYS B 1 215 ? 10.18 -0.25 27.766 1 87 215 LYS B O 1
ATOM 5825 N N . ARG B 1 216 ? 8.859 1.418 28.25 1 86.12 216 ARG B N 1
ATOM 5826 C CA . ARG B 1 216 ? 8.031 1.224 27.062 1 86.12 216 ARG B CA 1
ATOM 5827 C C . ARG B 1 216 ? 8.805 1.568 25.797 1 86.12 216 ARG B C 1
ATOM 5829 O O . ARG B 1 216 ? 8.648 0.902 24.766 1 86.12 216 ARG B O 1
ATOM 5836 N N . PHE B 1 217 ? 9.562 2.635 25.953 1 89.5 217 PHE B N 1
ATOM 5837 C CA . PHE B 1 217 ? 10.398 3.018 24.828 1 89.5 217 PHE B CA 1
ATOM 5838 C C . PHE B 1 217 ? 11.406 1.923 24.5 1 89.5 217 PHE B C 1
ATOM 5840 O O . PHE B 1 217 ? 11.586 1.563 23.328 1 89.5 217 PHE B O 1
ATOM 5847 N N . GLU B 1 218 ? 11.961 1.413 25.484 1 88.5 218 GLU B N 1
ATOM 5848 C CA . GLU B 1 218 ? 12.945 0.351 25.297 1 88.5 218 GLU B CA 1
ATOM 5849 C C . GLU B 1 218 ? 12.297 -0.901 24.703 1 88.5 218 GLU B C 1
ATOM 5851 O O . GLU B 1 218 ? 12.883 -1.565 23.844 1 88.5 218 GLU B O 1
ATOM 5856 N N . GLU B 1 219 ? 11.18 -1.188 25.172 1 87.38 219 GLU B N 1
ATOM 5857 C CA . GLU B 1 219 ? 10.445 -2.34 24.672 1 87.38 219 GLU B CA 1
ATOM 5858 C C . GLU B 1 219 ? 10.086 -2.15 23.188 1 87.38 219 GLU B C 1
ATOM 5860 O O . GLU B 1 219 ? 10.266 -3.062 22.391 1 87.38 219 GLU B O 1
ATOM 5865 N N . TYR B 1 220 ? 9.648 -1 22.875 1 88.06 220 TYR B N 1
ATOM 5866 C CA . TYR B 1 220 ? 9.273 -0.703 21.484 1 88.06 220 TYR B CA 1
ATOM 5867 C C . TYR B 1 220 ? 10.492 -0.756 20.578 1 88.06 220 TYR B C 1
ATOM 5869 O O . TYR B 1 220 ? 10.453 -1.373 19.5 1 88.06 220 TYR B O 1
ATOM 5877 N N . CYS B 1 221 ? 11.555 -0.176 21.047 1 90.5 221 CYS B N 1
ATOM 5878 C CA . CYS B 1 221 ? 12.75 -0.051 20.219 1 90.5 221 CYS B CA 1
ATOM 5879 C C . CYS B 1 221 ? 13.469 -1.39 20.094 1 90.5 221 CYS B C 1
ATOM 5881 O O . CYS B 1 221 ? 14.312 -1.566 19.203 1 90.5 221 CYS B O 1
ATOM 5883 N N . SER B 1 222 ? 13.18 -2.34 20.984 1 89.31 222 SER B N 1
ATOM 5884 C CA . SER B 1 222 ? 13.867 -3.625 20.984 1 89.31 222 SER B CA 1
ATOM 5885 C C . SER B 1 222 ? 13.625 -4.379 19.688 1 89.31 222 SER B C 1
ATOM 5887 O O . SER B 1 222 ? 14.422 -5.234 19.297 1 89.31 222 SER B O 1
ATOM 5889 N N . GLY B 1 223 ? 12.602 -4.062 18.984 1 85.94 223 GLY B N 1
ATOM 5890 C CA . GLY B 1 223 ? 12.281 -4.719 17.719 1 85.94 223 GLY B CA 1
ATOM 5891 C C . GLY B 1 223 ? 13 -4.098 16.531 1 85.94 223 GLY B C 1
ATOM 5892 O O . GLY B 1 223 ? 12.867 -4.574 15.414 1 85.94 223 GLY B O 1
ATOM 5893 N N . PHE B 1 224 ? 13.789 -3.045 16.828 1 90.69 224 PHE B N 1
ATOM 5894 C CA . PHE B 1 224 ? 14.492 -2.322 15.773 1 90.69 224 PHE B CA 1
ATOM 5895 C C . PHE B 1 224 ? 15.992 -2.303 16.031 1 90.69 224 PHE B C 1
ATOM 5897 O O . PHE B 1 224 ? 16.422 -2.248 17.188 1 90.69 224 PHE B O 1
ATOM 5904 N N . SER B 1 225 ? 16.797 -2.334 15.031 1 91.69 225 SER B N 1
ATOM 5905 C CA . SER B 1 225 ? 18.234 -2.42 15.211 1 91.69 225 SER B CA 1
ATOM 5906 C C . SER B 1 225 ? 18.906 -1.058 15.023 1 91.69 225 SER B C 1
ATOM 5908 O O . SER B 1 225 ? 20.047 -0.864 15.406 1 91.69 225 SER B O 1
ATOM 5910 N N . TRP B 1 226 ? 18.141 -0.125 14.453 1 94.88 226 TRP B N 1
ATOM 5911 C CA . TRP B 1 226 ? 18.703 1.188 14.156 1 94.88 226 TRP B CA 1
ATOM 5912 C C . TRP B 1 226 ? 17.828 2.299 14.703 1 94.88 226 TRP B C 1
ATOM 5914 O O . TRP B 1 226 ? 16.641 2.086 14.961 1 94.88 226 TRP B O 1
ATOM 5924 N N . MET B 1 227 ? 18.453 3.438 14.938 1 96.31 227 MET B N 1
ATOM 5925 C CA . MET B 1 227 ? 17.766 4.664 15.328 1 96.31 227 MET B CA 1
ATOM 5926 C C . MET B 1 227 ? 18.109 5.805 14.375 1 96.31 227 MET B C 1
ATOM 5928 O O . MET B 1 227 ? 19.281 6.133 14.18 1 96.31 227 MET B O 1
ATOM 5932 N N . ALA B 1 228 ? 17.078 6.34 13.781 1 97.81 228 ALA B N 1
ATOM 5933 C CA . ALA B 1 228 ? 17.281 7.523 12.953 1 97.81 228 ALA B CA 1
ATOM 5934 C C . ALA B 1 228 ? 17.156 8.797 13.781 1 97.81 228 ALA B C 1
ATOM 5936 O O . ALA B 1 228 ? 16.281 8.891 14.656 1 97.81 228 ALA B O 1
ATOM 5937 N N . GLN B 1 229 ? 18.031 9.68 13.555 1 98 229 GLN B N 1
ATOM 5938 C CA . GLN B 1 229 ? 18.047 10.984 14.219 1 98 229 GLN B CA 1
ATOM 5939 C C . GLN B 1 229 ? 17.953 12.117 13.203 1 98 229 GLN B C 1
ATOM 5941 O O . GLN B 1 229 ? 18.703 12.133 12.219 1 98 229 GLN B O 1
ATOM 5946 N N . VAL B 1 230 ? 17.016 13.031 13.422 1 97.75 230 VAL B N 1
ATOM 5947 C CA . VAL B 1 230 ? 16.859 14.164 12.523 1 97.75 230 VAL B CA 1
ATOM 5948 C C . VAL B 1 230 ? 16.438 15.406 13.312 1 97.75 230 VAL B C 1
ATOM 5950 O O . VAL B 1 230 ? 15.516 15.344 14.133 1 97.75 230 VAL B O 1
ATOM 5953 N N . SER B 1 231 ? 17.125 16.484 13.094 1 97.12 231 SER B N 1
ATOM 5954 C CA . SER B 1 231 ? 16.797 17.766 13.711 1 97.12 231 SER B CA 1
ATOM 5955 C C . SER B 1 231 ? 15.969 18.641 12.773 1 97.12 231 SER B C 1
ATOM 5957 O O . SER B 1 231 ? 16.359 18.891 11.641 1 97.12 231 SER B O 1
ATOM 5959 N N . VAL B 1 232 ? 14.844 19.031 13.258 1 96.81 232 VAL B N 1
ATOM 5960 C CA . VAL B 1 232 ? 13.922 19.828 12.445 1 96.81 232 VAL B CA 1
ATOM 5961 C C . VAL B 1 232 ? 13.922 21.281 12.93 1 96.81 232 VAL B C 1
ATOM 5963 O O . VAL B 1 232 ? 13.789 21.547 14.125 1 96.81 232 VAL B O 1
ATOM 5966 N N . PRO B 1 233 ? 14.102 22.266 12.023 1 94.62 233 PRO B N 1
ATOM 5967 C CA . PRO B 1 233 ? 14.055 23.672 12.422 1 94.62 233 PRO B CA 1
ATOM 5968 C C . PRO B 1 233 ? 12.758 24.031 13.141 1 94.62 233 PRO B C 1
ATOM 5970 O O . PRO B 1 233 ? 11.789 23.281 13.102 1 94.62 233 PRO B O 1
ATOM 5973 N N . ARG B 1 234 ? 12.734 25.156 13.742 1 93.88 234 ARG B N 1
ATOM 5974 C CA . ARG B 1 234 ? 11.664 25.625 14.609 1 93.88 234 ARG B CA 1
ATOM 5975 C C . ARG B 1 234 ? 10.328 25.641 13.883 1 93.88 234 ARG B C 1
ATOM 5977 O O . ARG B 1 234 ? 10.18 26.297 12.852 1 93.88 234 ARG B O 1
ATOM 5984 N N . CYS B 1 235 ? 9.344 24.922 14.367 1 94.69 235 CYS B N 1
ATOM 5985 C CA . CYS B 1 235 ? 7.973 24.844 13.875 1 94.69 235 CYS B CA 1
ATOM 5986 C C . CYS B 1 235 ? 7.074 24.156 14.898 1 94.69 235 CYS B C 1
ATOM 5988 O O . CYS B 1 235 ? 7.496 23.875 16.016 1 94.69 235 CYS B O 1
ATOM 5990 N N . HIS B 1 236 ? 5.793 24.062 14.555 1 94.12 236 HIS B N 1
ATOM 5991 C CA . HIS B 1 236 ? 4.879 23.359 15.453 1 94.12 236 HIS B CA 1
ATOM 5992 C C . HIS B 1 236 ? 5.309 21.922 15.664 1 94.12 236 HIS B C 1
ATOM 5994 O O . HIS B 1 236 ? 5.738 21.25 14.719 1 94.12 236 HIS B O 1
ATOM 6000 N N . PRO B 1 237 ? 5.203 21.328 16.859 1 92.69 237 PRO B N 1
ATOM 6001 C CA . PRO B 1 237 ? 5.699 19.984 17.172 1 92.69 237 PRO B CA 1
ATOM 6002 C C . PRO B 1 237 ? 5.098 18.922 16.266 1 92.69 237 PRO B C 1
ATOM 6004 O O . PRO B 1 237 ? 5.789 17.969 15.867 1 92.69 237 PRO B O 1
ATOM 6007 N N . LYS B 1 238 ? 3.846 19.016 15.961 1 91.81 238 LYS B N 1
ATOM 6008 C CA . LYS B 1 238 ? 3.209 18.016 15.094 1 91.81 238 LYS B CA 1
ATOM 6009 C C . LYS B 1 238 ? 3.789 18.078 13.688 1 91.81 238 LYS B C 1
ATOM 6011 O O . LYS B 1 238 ? 3.998 17.031 13.055 1 91.81 238 LYS B O 1
ATOM 6016 N N . VAL B 1 239 ? 4.008 19.234 13.227 1 93.31 239 VAL B N 1
ATOM 6017 C CA . VAL B 1 239 ? 4.629 19.438 11.922 1 93.31 239 VAL B CA 1
ATOM 6018 C C . VAL B 1 239 ? 6.062 18.906 11.945 1 93.31 239 VAL B C 1
ATOM 6020 O O . VAL B 1 239 ? 6.516 18.266 11 1 93.31 239 VAL B O 1
ATOM 6023 N N . SER B 1 240 ? 6.723 19.25 13.055 1 95.31 240 SER B N 1
ATOM 6024 C CA . SER B 1 240 ? 8.094 18.797 13.242 1 95.31 240 SER B CA 1
ATOM 6025 C C . SER B 1 240 ? 8.188 17.266 13.156 1 95.31 240 SER B C 1
ATOM 6027 O O . SER B 1 240 ? 9.07 16.734 12.484 1 95.31 240 SER B O 1
ATOM 6029 N N . ALA B 1 241 ? 7.332 16.625 13.789 1 93.81 241 ALA B N 1
ATOM 6030 C CA . ALA B 1 241 ? 7.309 15.164 13.781 1 93.81 241 ALA B CA 1
ATOM 6031 C C . ALA B 1 241 ? 7.043 14.625 12.375 1 93.81 241 ALA B C 1
ATOM 6033 O O . ALA B 1 241 ? 7.664 13.648 11.953 1 93.81 241 ALA B O 1
ATOM 6034 N N . GLU B 1 242 ? 6.121 15.203 11.688 1 91.94 242 GLU B N 1
ATOM 6035 C CA . GLU B 1 242 ? 5.789 14.773 10.336 1 91.94 242 GLU B CA 1
ATOM 6036 C C . GLU B 1 242 ? 6.977 14.953 9.391 1 91.94 242 GLU B C 1
ATOM 6038 O O . GLU B 1 242 ? 7.266 14.07 8.578 1 91.94 242 GLU B O 1
ATOM 6043 N N . ARG B 1 243 ? 7.602 16.062 9.492 1 95.06 243 ARG B N 1
ATOM 6044 C CA . ARG B 1 243 ? 8.773 16.344 8.664 1 95.06 243 ARG B CA 1
ATOM 6045 C C . ARG B 1 243 ? 9.883 15.336 8.945 1 95.06 243 ARG B C 1
ATOM 6047 O O . ARG B 1 243 ? 10.555 14.875 8.016 1 95.06 243 ARG B O 1
ATOM 6054 N N . ALA B 1 244 ? 10.047 15.07 10.203 1 96.62 244 ALA B N 1
ATOM 6055 C CA . ALA B 1 244 ? 11.07 14.102 10.586 1 96.62 244 ALA B CA 1
ATOM 6056 C C . ALA B 1 244 ? 10.789 12.734 9.977 1 96.62 244 ALA B C 1
ATOM 6058 O O . ALA B 1 244 ? 11.688 12.094 9.43 1 96.62 244 ALA B O 1
ATOM 6059 N N . ARG B 1 245 ? 9.586 12.344 10.055 1 94.62 245 ARG B N 1
ATOM 6060 C CA . ARG B 1 245 ? 9.211 11.055 9.5 1 94.62 245 ARG B CA 1
ATOM 6061 C C . ARG B 1 245 ? 9.414 11.023 7.992 1 94.62 245 ARG B C 1
ATOM 6063 O O . ARG B 1 245 ? 9.852 10.008 7.441 1 94.62 245 ARG B O 1
ATOM 6070 N N . LEU B 1 246 ? 9.062 12.094 7.383 1 94.38 246 LEU B N 1
ATOM 6071 C CA . LEU B 1 246 ? 9.227 12.188 5.938 1 94.38 246 LEU B CA 1
ATOM 6072 C C . LEU B 1 246 ? 10.703 12.109 5.547 1 94.38 246 LEU B C 1
ATOM 6074 O O . LEU B 1 246 ? 11.055 11.445 4.57 1 94.38 246 LEU B O 1
ATOM 6078 N N . ALA B 1 247 ? 11.469 12.836 6.277 1 97.06 247 ALA B N 1
ATOM 6079 C CA . ALA B 1 247 ? 12.906 12.82 6 1 97.06 247 ALA B CA 1
ATOM 6080 C C . ALA B 1 247 ? 13.484 11.422 6.188 1 97.06 247 ALA B C 1
ATOM 6082 O O . ALA B 1 247 ? 14.289 10.969 5.371 1 97.06 247 ALA B O 1
ATOM 6083 N N . VAL B 1 248 ? 13.109 10.773 7.242 1 97.69 248 VAL B N 1
ATOM 6084 C CA . VAL B 1 248 ? 13.602 9.422 7.512 1 97.69 248 VAL B CA 1
ATOM 6085 C C . VAL B 1 248 ? 13.133 8.469 6.418 1 97.69 248 VAL B C 1
ATOM 6087 O O . VAL B 1 248 ? 13.906 7.652 5.922 1 97.69 248 VAL B O 1
ATOM 6090 N N . GLU B 1 249 ? 11.867 8.57 6.066 1 96.44 249 GLU B N 1
ATOM 6091 C CA . GLU B 1 249 ? 11.359 7.734 4.98 1 96.44 249 GLU B CA 1
ATOM 6092 C C . GLU B 1 249 ? 12.109 8.008 3.68 1 96.44 249 GLU B C 1
ATOM 6094 O O . GLU B 1 249 ? 12.391 7.078 2.916 1 96.44 249 GLU B O 1
ATOM 6099 N N . GLY B 1 250 ? 12.359 9.297 3.439 1 96.62 250 GLY B N 1
ATOM 6100 C CA . GLY B 1 250 ? 13.148 9.648 2.271 1 96.62 250 GLY B CA 1
ATOM 6101 C C . GLY B 1 250 ? 14.523 9 2.271 1 96.62 250 GLY B C 1
ATOM 6102 O O . GLY B 1 250 ? 14.977 8.492 1.241 1 96.62 250 GLY B O 1
ATOM 6103 N N . ALA B 1 251 ? 15.164 9.047 3.389 1 97.44 251 ALA B N 1
ATOM 6104 C CA . ALA B 1 251 ? 16.484 8.43 3.508 1 97.44 251 ALA B CA 1
ATOM 6105 C C . ALA B 1 251 ? 16.406 6.926 3.252 1 97.44 251 ALA B C 1
ATOM 6107 O O . ALA B 1 251 ? 17.297 6.355 2.605 1 97.44 251 ALA B O 1
ATOM 6108 N N . LEU B 1 252 ? 15.406 6.281 3.777 1 95.88 252 LEU B N 1
ATOM 6109 C CA . LEU B 1 252 ? 15.203 4.859 3.521 1 95.88 252 LEU B CA 1
ATOM 6110 C C . LEU B 1 252 ? 14.953 4.602 2.039 1 95.88 252 LEU B C 1
ATOM 6112 O O . LEU B 1 252 ? 15.43 3.605 1.489 1 95.88 252 LEU B O 1
ATOM 6116 N N . ASP B 1 253 ? 14.203 5.48 1.404 1 95.81 253 ASP B N 1
ATOM 6117 C CA . ASP B 1 253 ? 13.898 5.332 -0.017 1 95.81 253 ASP B CA 1
ATOM 6118 C C . ASP B 1 253 ? 15.172 5.438 -0.859 1 95.81 253 ASP B C 1
ATOM 6120 O O . ASP B 1 253 ? 15.289 4.781 -1.896 1 95.81 253 ASP B O 1
ATOM 6124 N N . VAL B 1 254 ? 16.094 6.305 -0.442 1 95 254 VAL B N 1
ATOM 6125 C CA . VAL B 1 254 ? 17.375 6.406 -1.13 1 95 254 VAL B CA 1
ATOM 6126 C C . VAL B 1 254 ? 18.109 5.066 -1.059 1 95 254 VAL B C 1
ATOM 6128 O O . VAL B 1 254 ? 18.672 4.605 -2.055 1 95 254 VAL B O 1
ATOM 6131 N N . LEU B 1 255 ? 18.078 4.508 0.077 1 92.94 255 LEU B N 1
ATOM 6132 C CA . LEU B 1 255 ? 18.719 3.207 0.256 1 92.94 255 LEU B CA 1
ATOM 6133 C C . LEU B 1 255 ? 18.016 2.137 -0.573 1 92.94 255 LEU B C 1
ATOM 6135 O O . LEU B 1 255 ? 18.672 1.271 -1.159 1 92.94 255 LEU B O 1
ATOM 6139 N N . ARG B 1 256 ? 16.703 2.158 -0.595 1 92.62 256 ARG B N 1
ATOM 6140 C CA . ARG B 1 256 ? 15.93 1.213 -1.393 1 92.62 256 ARG B CA 1
ATOM 6141 C C . ARG B 1 256 ? 16.281 1.321 -2.871 1 92.62 256 ARG B C 1
ATOM 6143 O O . ARG B 1 256 ? 16.297 0.318 -3.586 1 92.62 256 ARG B O 1
ATOM 6150 N N . LEU B 1 257 ? 16.469 2.545 -3.277 1 91.38 257 LEU B N 1
ATOM 6151 C CA . LEU B 1 257 ? 16.844 2.77 -4.672 1 91.38 257 LEU B CA 1
ATOM 6152 C C . LEU B 1 257 ? 18.109 2.004 -5.031 1 91.38 257 LEU B C 1
ATOM 6154 O O . LEU B 1 257 ? 18.203 1.43 -6.121 1 91.38 257 LEU B O 1
ATOM 6158 N N . HIS B 1 258 ? 19.016 1.928 -4.191 1 86.75 258 HIS B N 1
ATOM 6159 C CA . HIS B 1 258 ? 20.312 1.332 -4.492 1 86.75 258 HIS B CA 1
ATOM 6160 C C . HIS B 1 258 ? 20.297 -0.175 -4.258 1 86.75 258 HIS B C 1
ATOM 6162 O O . HIS B 1 258 ? 20.984 -0.924 -4.953 1 86.75 258 HIS B O 1
ATOM 6168 N N . LEU B 1 259 ? 19.578 -0.564 -3.213 1 82.25 259 LEU B N 1
ATOM 6169 C CA . LEU B 1 259 ? 19.547 -1.988 -2.896 1 82.25 259 LEU B CA 1
ATOM 6170 C C . LEU B 1 259 ? 18.656 -2.736 -3.885 1 82.25 259 LEU B C 1
ATOM 6172 O O . LEU B 1 259 ? 18.859 -3.926 -4.137 1 82.25 259 LEU B O 1
ATOM 6176 N N . GLY B 1 260 ? 17.703 -2.059 -4.473 1 69.62 260 GLY B N 1
ATOM 6177 C CA . GLY B 1 260 ? 16.797 -2.674 -5.43 1 69.62 260 GLY B CA 1
ATOM 6178 C C . GLY B 1 260 ? 15.617 -3.371 -4.777 1 69.62 260 GLY B C 1
ATOM 6179 O O . GLY B 1 260 ? 15.43 -3.283 -3.562 1 69.62 260 GLY B O 1
ATOM 6180 N N . ARG B 1 261 ? 14.758 -4.016 -5.492 1 65.31 261 ARG B N 1
ATOM 6181 C CA . ARG B 1 261 ? 13.43 -4.496 -5.152 1 65.31 261 ARG B CA 1
ATOM 6182 C C . ARG B 1 261 ? 13.492 -5.57 -4.07 1 65.31 261 ARG B C 1
ATOM 6184 O O . ARG B 1 261 ? 12.656 -5.602 -3.166 1 65.31 261 ARG B O 1
ATOM 6191 N N . GLY B 1 262 ? 14.328 -6.375 -4.184 1 67 262 GLY B N 1
ATOM 6192 C CA . GLY B 1 262 ? 14.266 -7.48 -3.24 1 67 262 GLY B CA 1
ATOM 6193 C C . GLY B 1 262 ? 14.898 -7.156 -1.9 1 67 262 GLY B C 1
ATOM 6194 O O . GLY B 1 262 ? 14.227 -7.203 -0.864 1 67 262 GLY B O 1
ATOM 6195 N N . ARG B 1 263 ? 15.812 -6.508 -1.831 1 75.19 263 ARG B N 1
ATOM 6196 C CA . ARG B 1 263 ? 16.578 -6.305 -0.605 1 75.19 263 ARG B CA 1
ATOM 6197 C C . ARG B 1 263 ? 16.125 -5.055 0.13 1 75.19 263 ARG B C 1
ATOM 6199 O O . ARG B 1 263 ? 16.281 -4.945 1.348 1 75.19 263 ARG B O 1
ATOM 6206 N N . GLY B 1 264 ? 15.438 -4.148 -0.542 1 85.38 264 GLY B N 1
ATOM 6207 C CA . GLY B 1 264 ? 15.016 -2.889 0.057 1 85.38 264 GLY B CA 1
ATOM 6208 C C . GLY B 1 264 ? 13.641 -2.961 0.693 1 85.38 264 GLY B C 1
ATOM 6209 O O . GLY B 1 264 ? 13.234 -2.047 1.417 1 85.38 264 GLY B O 1
ATOM 6210 N N . ALA B 1 265 ? 12.977 -3.99 0.53 1 85.75 265 ALA B N 1
ATOM 6211 C CA . ALA B 1 265 ? 11.586 -4.098 0.963 1 85.75 265 ALA B CA 1
ATOM 6212 C C . ALA B 1 265 ? 11.484 -4.188 2.482 1 85.75 265 ALA B C 1
ATOM 6214 O O . ALA B 1 265 ? 10.469 -3.801 3.07 1 85.75 265 ALA B O 1
ATOM 6215 N N . LYS B 1 266 ? 12.492 -4.57 3.174 1 86.56 266 LYS B N 1
ATOM 6216 C CA . LYS B 1 266 ? 12.438 -4.77 4.621 1 86.56 266 LYS B CA 1
ATOM 6217 C C . LYS B 1 266 ? 12.758 -3.479 5.367 1 86.56 266 LYS B C 1
ATOM 6219 O O . LYS B 1 266 ? 12.523 -3.375 6.57 1 86.56 266 LYS B O 1
ATOM 6224 N N . LEU B 1 267 ? 13.367 -2.504 4.613 1 91.5 267 LEU B N 1
ATOM 6225 C CA . LEU B 1 267 ? 13.695 -1.233 5.25 1 91.5 267 LEU B CA 1
ATOM 6226 C C . LEU B 1 267 ? 12.422 -0.502 5.68 1 91.5 267 LEU B C 1
ATOM 6228 O O . LEU B 1 267 ? 11.508 -0.324 4.875 1 91.5 267 LEU B O 1
ATOM 6232 N N . ARG B 1 268 ? 12.422 -0.082 6.961 1 91.5 268 ARG B N 1
ATOM 6233 C CA . ARG B 1 268 ? 11.219 0.617 7.41 1 91.5 268 ARG B CA 1
ATOM 6234 C C . ARG B 1 268 ? 11.492 1.407 8.688 1 91.5 268 ARG B C 1
ATOM 6236 O O . ARG B 1 268 ? 12.438 1.108 9.422 1 91.5 268 ARG B O 1
ATOM 6243 N N . GLN B 1 269 ? 10.68 2.367 8.867 1 93.06 269 GLN B N 1
ATOM 6244 C CA . GLN B 1 269 ? 10.672 3.049 10.156 1 93.06 269 GLN B CA 1
ATOM 6245 C C . GLN B 1 269 ? 9.586 2.479 11.07 1 93.06 269 GLN B C 1
ATOM 6247 O O . GLN B 1 269 ? 8.734 1.71 10.625 1 93.06 269 GLN B O 1
ATOM 6252 N N . GLY B 1 270 ? 9.672 2.639 12.328 1 85.62 270 GLY B N 1
ATOM 6253 C CA . GLY B 1 270 ? 8.844 2.033 13.359 1 85.62 270 GLY B CA 1
ATOM 6254 C C . GLY B 1 270 ? 7.355 2.17 13.078 1 85.62 270 GLY B C 1
ATOM 6255 O O . GLY B 1 270 ? 6.578 1.257 13.367 1 85.62 270 GLY B O 1
ATOM 6256 N N . ASN B 1 271 ? 6.863 3.303 12.547 1 79.19 271 ASN B N 1
ATOM 6257 C CA . ASN B 1 271 ? 5.43 3.516 12.375 1 79.19 271 ASN B CA 1
ATOM 6258 C C . ASN B 1 271 ? 5.004 3.287 10.922 1 79.19 271 ASN B C 1
ATOM 6260 O O . ASN B 1 271 ? 4.027 3.879 10.461 1 79.19 271 ASN B O 1
ATOM 6264 N N . SER B 1 272 ? 5.691 2.359 10.289 1 85.12 272 SER B N 1
ATOM 6265 C CA . SER B 1 272 ? 5.344 1.985 8.922 1 85.12 272 SER B CA 1
ATOM 6266 C C . SER B 1 272 ? 4.801 0.563 8.859 1 85.12 272 SER B C 1
ATOM 6268 O O . SER B 1 272 ? 5.141 -0.277 9.695 1 85.12 272 SER B O 1
ATOM 6270 N N . PRO B 1 273 ? 3.92 0.367 7.855 1 81.88 273 PRO B N 1
ATOM 6271 C CA . PRO B 1 273 ? 3.393 -0.992 7.711 1 81.88 273 PRO B CA 1
ATOM 6272 C C . PRO B 1 273 ? 4.484 -2.023 7.438 1 81.88 273 PRO B C 1
ATOM 6274 O O . PRO B 1 273 ? 5.461 -1.725 6.738 1 81.88 273 PRO B O 1
ATOM 6277 N N . SER B 1 274 ? 4.309 -3.232 8.039 1 78.5 274 SER B N 1
ATOM 6278 C CA . SER B 1 274 ? 5.273 -4.309 7.84 1 78.5 274 SER B CA 1
ATOM 6279 C C . SER B 1 274 ? 4.582 -5.668 7.781 1 78.5 274 SER B C 1
ATOM 6281 O O . SER B 1 274 ? 3.486 -5.836 8.328 1 78.5 274 SER B O 1
ATOM 6283 N N . ILE B 1 275 ? 5.262 -6.469 6.973 1 74.5 275 ILE B N 1
ATOM 6284 C CA . ILE B 1 275 ? 4.812 -7.855 6.977 1 74.5 275 ILE B CA 1
ATOM 6285 C C . ILE B 1 275 ? 5.562 -8.641 8.047 1 74.5 275 ILE B C 1
ATOM 6287 O O . ILE B 1 275 ? 6.777 -8.484 8.203 1 74.5 275 ILE B O 1
ATOM 6291 N N . GLY B 1 276 ? 4.824 -9.289 8.844 1 71.06 276 GLY B N 1
ATOM 6292 C CA . GLY B 1 276 ? 5.492 -10.141 9.82 1 71.06 276 GLY B CA 1
ATOM 6293 C C . GLY B 1 276 ? 6.367 -11.203 9.18 1 71.06 276 GLY B C 1
ATOM 6294 O O . GLY B 1 276 ? 6.039 -11.727 8.109 1 71.06 276 GLY B O 1
ATOM 6295 N N . THR B 1 277 ? 7.477 -11.469 9.734 1 71.44 277 THR B N 1
ATOM 6296 C CA . THR B 1 277 ? 8.422 -12.43 9.188 1 71.44 277 THR B CA 1
ATOM 6297 C C . THR B 1 277 ? 8.039 -13.852 9.594 1 71.44 277 THR B C 1
ATOM 6299 O O . THR B 1 277 ? 8.359 -14.812 8.891 1 71.44 277 THR B O 1
ATOM 6302 N N . ASP B 1 278 ? 7.34 -13.867 10.75 1 74.25 278 ASP B N 1
ATOM 6303 C CA . ASP B 1 278 ? 6.973 -15.195 11.227 1 74.25 278 ASP B CA 1
ATOM 6304 C C . ASP B 1 278 ? 5.484 -15.461 11.016 1 74.25 278 ASP B C 1
ATOM 6306 O O . ASP B 1 278 ? 4.641 -14.664 11.445 1 74.25 278 ASP B O 1
ATOM 6310 N N . PHE B 1 279 ? 5.199 -16.469 10.242 1 82.88 279 PHE B N 1
ATOM 6311 C CA . PHE B 1 279 ? 3.793 -16.844 10.133 1 82.88 279 PHE B CA 1
ATOM 6312 C C . PHE B 1 279 ? 3.637 -18.359 10 1 82.88 279 PHE B C 1
ATOM 6314 O O . PHE B 1 279 ? 4.598 -19.062 9.688 1 82.88 279 PHE B O 1
ATOM 6321 N N . VAL B 1 280 ? 2.572 -18.828 10.43 1 85.31 280 VAL B N 1
ATOM 6322 C CA . VAL B 1 280 ? 2.236 -20.25 10.375 1 85.31 280 VAL B CA 1
ATOM 6323 C C . VAL B 1 280 ? 0.997 -20.453 9.508 1 85.31 280 VAL B C 1
ATOM 6325 O O . VAL B 1 280 ? 0.026 -19.703 9.609 1 85.31 280 VAL B O 1
ATOM 6328 N N . GLU B 1 281 ? 1.102 -21.328 8.609 1 88.31 281 GLU B N 1
ATOM 6329 C CA . GLU B 1 281 ? -0.037 -21.719 7.785 1 88.31 281 GLU B CA 1
ATOM 6330 C C . GLU B 1 281 ? -0.623 -23.047 8.25 1 88.31 281 GLU B C 1
ATOM 6332 O O . GLU B 1 281 ? 0.118 -23.969 8.594 1 88.31 281 GLU B O 1
ATOM 6337 N N . LEU B 1 282 ? -1.857 -23.109 8.391 1 93 282 LEU B N 1
ATOM 6338 C CA . LEU B 1 282 ? -2.584 -24.297 8.805 1 93 282 LEU B CA 1
ATOM 6339 C C . LEU B 1 282 ? -3.576 -24.734 7.727 1 93 282 LEU B C 1
ATOM 6341 O O . LEU B 1 282 ? -4.352 -23.906 7.23 1 93 282 LEU B O 1
ATOM 6345 N N . SER B 1 283 ? -3.496 -25.922 7.332 1 94.75 283 SER B N 1
ATOM 6346 C CA . SER B 1 283 ? -4.457 -26.5 6.391 1 94.75 283 SER B CA 1
ATOM 6347 C C . SER B 1 283 ? -4.879 -27.906 6.812 1 94.75 283 SER B C 1
ATOM 6349 O O . SER B 1 283 ? -4.223 -28.531 7.641 1 94.75 283 SER B O 1
ATOM 6351 N N . ARG B 1 284 ? -5.984 -28.344 6.316 1 94.62 284 ARG B N 1
ATOM 6352 C CA . ARG B 1 284 ? -6.535 -29.672 6.578 1 94.62 284 ARG B CA 1
ATOM 6353 C C . ARG B 1 284 ? -6.898 -30.375 5.273 1 94.62 284 ARG B C 1
ATOM 6355 O O . ARG B 1 284 ? -7.508 -29.781 4.387 1 94.62 284 ARG B O 1
ATOM 6362 N N . HIS B 1 285 ? -6.508 -31.656 5.227 1 91.75 285 HIS B N 1
ATOM 6363 C CA . HIS B 1 285 ? -6.871 -32.469 4.07 1 91.75 285 HIS B CA 1
ATOM 6364 C C . HIS B 1 285 ? -8.328 -32.938 4.148 1 91.75 285 HIS B C 1
ATOM 6366 O O . HIS B 1 285 ? -8.891 -33.031 5.242 1 91.75 285 HIS B O 1
ATOM 6372 N N . ALA B 1 286 ? -8.875 -33.188 2.957 1 89 286 ALA B N 1
ATOM 6373 C CA . ALA B 1 286 ? -10.266 -33.625 2.896 1 89 286 ALA B CA 1
ATOM 6374 C C . ALA B 1 286 ? -10.453 -34.938 3.688 1 89 286 ALA B C 1
ATOM 6376 O O . ALA B 1 286 ? -11.516 -35.156 4.277 1 89 286 ALA B O 1
ATOM 6377 N N . GLN B 1 287 ? -9.461 -35.812 3.682 1 85.25 287 GLN B N 1
ATOM 6378 C CA . GLN B 1 287 ? -9.531 -37.094 4.371 1 85.25 287 GLN B CA 1
ATOM 6379 C C . GLN B 1 287 ? -9.195 -36.938 5.852 1 85.25 287 GLN B C 1
ATOM 6381 O O . GLN B 1 287 ? -9.273 -37.906 6.613 1 85.25 287 GLN B O 1
ATOM 6386 N N . GLY B 1 288 ? -8.867 -35.719 6.254 1 82.44 288 GLY B N 1
ATOM 6387 C CA . GLY B 1 288 ? -8.516 -35.469 7.641 1 82.44 288 GLY B CA 1
ATOM 6388 C C . GLY B 1 288 ? -7.031 -35.281 7.855 1 82.44 288 GLY B C 1
ATOM 6389 O O . GLY B 1 288 ? -6.219 -35.625 7.004 1 82.44 288 GLY B O 1
ATOM 6390 N N . GLY B 1 289 ? -6.684 -34.625 8.945 1 87.06 289 GLY B N 1
ATOM 6391 C CA . GLY B 1 289 ? -5.289 -34.375 9.273 1 87.06 289 GLY B CA 1
ATOM 6392 C C . GLY B 1 289 ? -4.844 -32.969 8.977 1 87.06 289 GLY B C 1
ATOM 6393 O O . GLY B 1 289 ? -5.07 -32.438 7.883 1 87.06 289 GLY B O 1
ATOM 6394 N N . PHE B 1 290 ? -4.266 -32.375 9.922 1 89.69 290 PHE B N 1
ATOM 6395 C CA . PHE B 1 290 ? -3.787 -31 9.805 1 89.69 290 PHE B CA 1
ATOM 6396 C C . PHE B 1 290 ? -2.35 -30.984 9.297 1 89.69 290 PHE B C 1
ATOM 6398 O O . PHE B 1 290 ? -1.563 -31.875 9.594 1 89.69 290 PHE B O 1
ATOM 6405 N N . SER B 1 291 ? -2.064 -30.047 8.5 1 88.31 291 SER B N 1
ATOM 6406 C CA . SER B 1 291 ? -0.707 -29.75 8.055 1 88.31 291 SER B CA 1
ATOM 6407 C C . SER B 1 291 ? -0.277 -28.344 8.453 1 88.31 291 SER B C 1
ATOM 6409 O O . SER B 1 291 ? -1.062 -27.406 8.359 1 88.31 291 SER B O 1
ATOM 6411 N N . PHE B 1 292 ? 0.948 -28.312 9.031 1 87.19 292 PHE B N 1
ATOM 6412 C CA . PHE B 1 292 ? 1.51 -27.047 9.469 1 87.19 292 PHE B CA 1
ATOM 6413 C C . PHE B 1 292 ? 2.707 -26.656 8.609 1 87.19 292 PHE B C 1
ATOM 6415 O O . PHE B 1 292 ? 3.508 -27.516 8.234 1 87.19 292 PHE B O 1
ATOM 6422 N N . SER B 1 293 ? 2.682 -25.438 8.203 1 83.81 293 SER B N 1
ATOM 6423 C CA . SER B 1 293 ? 3.883 -24.875 7.59 1 83.81 293 SER B CA 1
ATOM 6424 C C . SER B 1 293 ? 4.309 -23.578 8.266 1 83.81 293 SER B C 1
ATOM 6426 O O . SER B 1 293 ? 3.465 -22.75 8.602 1 83.81 293 SER B O 1
ATOM 6428 N N . TYR B 1 294 ? 5.562 -23.531 8.594 1 79.62 294 TYR B N 1
ATOM 6429 C CA . TYR B 1 294 ? 6.082 -22.359 9.297 1 79.62 294 TYR B CA 1
ATOM 6430 C C . TYR B 1 294 ? 7.094 -21.609 8.438 1 79.62 294 TYR B C 1
ATOM 6432 O O . TYR B 1 294 ? 7.867 -22.219 7.699 1 79.62 294 TYR B O 1
ATOM 6440 N N . SER B 1 295 ? 6.926 -20.328 8.406 1 76.75 295 SER B N 1
ATOM 6441 C CA . SER B 1 295 ? 7.922 -19.484 7.758 1 76.75 295 SER B CA 1
ATOM 6442 C C . SER B 1 295 ? 8.602 -18.562 8.766 1 76.75 295 SER B C 1
ATOM 6444 O O . SER B 1 295 ? 7.945 -17.984 9.625 1 76.75 295 SER B O 1
ATOM 6446 N N . PHE B 1 296 ? 9.938 -18.75 8.719 1 70.88 296 PHE B N 1
ATOM 6447 C CA . PHE B 1 296 ? 10.75 -17.859 9.539 1 70.88 296 PHE B CA 1
ATOM 6448 C C . PHE B 1 296 ? 11.578 -16.922 8.672 1 70.88 296 PHE B C 1
ATOM 6450 O O . PHE B 1 296 ? 12.117 -17.344 7.645 1 70.88 296 PHE B O 1
ATOM 6457 N N . GLY B 1 297 ? 11.375 -15.719 8.859 1 65.06 297 GLY B N 1
ATOM 6458 C CA . GLY B 1 297 ? 12.242 -14.797 8.133 1 65.06 297 GLY B CA 1
ATOM 6459 C C . GLY B 1 297 ? 12.898 -13.766 9.031 1 65.06 297 GLY B C 1
ATOM 6460 O O . GLY B 1 297 ? 12.477 -13.57 10.172 1 65.06 297 GLY B O 1
ATOM 6461 N N . SER B 1 298 ? 14.07 -13.375 8.594 1 67.69 298 SER B N 1
ATOM 6462 C CA . SER B 1 298 ? 14.719 -12.266 9.281 1 67.69 298 SER B CA 1
ATOM 6463 C C . SER B 1 298 ? 13.977 -10.961 9.047 1 67.69 298 SER B C 1
ATOM 6465 O O . SER B 1 298 ? 13.523 -10.68 7.934 1 67.69 298 SER B O 1
ATOM 6467 N N . ALA B 1 299 ? 13.781 -10.281 10.102 1 67.12 299 ALA B N 1
ATOM 6468 C CA . ALA B 1 299 ? 13.156 -8.969 10 1 67.12 299 ALA B CA 1
ATOM 6469 C C . ALA B 1 299 ? 14.039 -8 9.219 1 67.12 299 ALA B C 1
ATOM 6471 O O . ALA B 1 299 ? 13.539 -7.012 8.664 1 67.12 299 ALA B O 1
ATOM 6472 N N . GLU B 1 300 ? 15.359 -8.406 9.211 1 72.19 300 GLU B N 1
ATOM 6473 C CA . GLU B 1 300 ? 16.297 -7.492 8.555 1 72.19 300 GLU B CA 1
ATOM 6474 C C . GLU B 1 300 ? 17 -8.172 7.391 1 72.19 300 GLU B C 1
ATOM 6476 O O . GLU B 1 300 ? 17.125 -9.398 7.363 1 72.19 300 GLU B O 1
ATOM 6481 N N . GLU B 1 301 ? 17.328 -7.387 6.453 1 71.62 301 GLU B N 1
ATOM 6482 C CA . GLU B 1 301 ? 18.078 -7.891 5.309 1 71.62 301 GLU B CA 1
ATOM 6483 C C . GLU B 1 301 ? 19.562 -8.039 5.641 1 71.62 301 GLU B C 1
ATOM 6485 O O . GLU B 1 301 ? 20.125 -7.191 6.332 1 71.62 301 GLU B O 1
ATOM 6490 N N . ILE B 1 302 ? 20.094 -9.07 5.219 1 68.88 302 ILE B N 1
ATOM 6491 C CA . ILE B 1 302 ? 21.531 -9.305 5.359 1 68.88 302 ILE B CA 1
ATOM 6492 C C . ILE B 1 302 ? 22.219 -9.102 4.016 1 68.88 302 ILE B C 1
ATOM 6494 O O . ILE B 1 302 ? 21.969 -9.836 3.059 1 68.88 302 ILE B O 1
ATOM 6498 N N . LEU B 1 303 ? 23.016 -8.102 3.928 1 71.5 303 LEU B N 1
ATOM 6499 C CA . LEU B 1 303 ? 23.672 -7.777 2.664 1 71.5 303 LEU B CA 1
ATOM 6500 C C . LEU B 1 303 ? 25.062 -8.391 2.602 1 71.5 303 LEU B C 1
ATOM 6502 O O . LEU B 1 303 ? 25.625 -8.57 1.515 1 71.5 303 LEU B O 1
ATOM 6506 N N . GLY B 1 304 ? 25.547 -8.805 3.75 1 70.75 304 GLY B N 1
ATOM 6507 C CA . GLY B 1 304 ? 26.859 -9.43 3.805 1 70.75 304 GLY B CA 1
ATOM 6508 C C . GLY B 1 304 ? 28 -8.43 3.965 1 70.75 304 GLY B C 1
ATOM 6509 O O . GLY B 1 304 ? 27.781 -7.219 3.855 1 70.75 304 GLY B O 1
ATOM 6510 N N . PRO B 1 305 ? 29.172 -8.969 4.25 1 74.19 305 PRO B N 1
ATOM 6511 C CA . PRO B 1 305 ? 30.312 -8.078 4.453 1 74.19 305 PRO B CA 1
ATOM 6512 C C . PRO B 1 305 ? 30.672 -7.281 3.203 1 74.19 305 PRO B C 1
ATOM 6514 O O . PRO B 1 305 ? 30.562 -7.793 2.086 1 74.19 305 PRO B O 1
ATOM 6517 N N . GLY B 1 306 ? 30.969 -6.039 3.295 1 78.5 306 GLY B N 1
ATOM 6518 C CA . GLY B 1 306 ? 31.422 -5.207 2.191 1 78.5 306 GLY B CA 1
ATOM 6519 C C . GLY B 1 306 ? 30.297 -4.484 1.484 1 78.5 306 GLY B C 1
ATOM 6520 O O . GLY B 1 306 ? 30.5 -3.852 0.448 1 78.5 306 GLY B O 1
ATOM 6521 N N . TRP B 1 307 ? 29.156 -4.559 2.043 1 81.62 307 TRP B N 1
ATOM 6522 C CA . TRP B 1 307 ? 28.016 -3.951 1.375 1 81.62 307 TRP B CA 1
ATOM 6523 C C . TRP B 1 307 ? 28.125 -2.43 1.365 1 81.62 307 TRP B C 1
ATOM 6525 O O . TRP B 1 307 ? 27.719 -1.776 0.406 1 81.62 307 TRP B O 1
ATOM 6535 N N . PHE B 1 308 ? 28.766 -1.838 2.395 1 87.06 308 PHE B N 1
ATOM 6536 C CA . PHE B 1 308 ? 28.719 -0.397 2.617 1 87.06 308 PHE B CA 1
ATOM 6537 C C . PHE B 1 308 ? 29.484 0.342 1.528 1 87.06 308 PHE B C 1
ATOM 6539 O O . PHE B 1 308 ? 28.953 1.26 0.9 1 87.06 308 PHE B O 1
ATOM 6546 N N . PRO B 1 309 ? 30.703 -0.121 1.182 1 85.62 309 PRO B N 1
ATOM 6547 C CA . PRO B 1 309 ? 31.406 0.568 0.103 1 85.62 309 PRO B CA 1
ATOM 6548 C C . PRO B 1 309 ? 30.703 0.439 -1.246 1 85.62 309 PRO B C 1
ATOM 6550 O O . PRO B 1 309 ? 30.781 1.349 -2.076 1 85.62 309 PRO B O 1
ATOM 6553 N N . VAL B 1 310 ? 30.016 -0.557 -1.353 1 80.69 310 VAL B N 1
ATOM 6554 C CA . VAL B 1 310 ? 29.312 -0.802 -2.615 1 80.69 310 VAL B CA 1
ATOM 6555 C C . VAL B 1 310 ? 28.172 0.198 -2.783 1 80.69 310 VAL B C 1
ATOM 6557 O O . VAL B 1 310 ? 27.906 0.662 -3.893 1 80.69 310 VAL B O 1
ATOM 6560 N N . VAL B 1 311 ? 27.578 0.557 -1.714 1 85.5 311 VAL B N 1
ATOM 6561 C CA . VAL B 1 311 ? 26.391 1.404 -1.763 1 85.5 311 VAL B CA 1
ATOM 6562 C C . VAL B 1 311 ? 26.797 2.871 -1.631 1 85.5 311 VAL B C 1
ATOM 6564 O O . VAL B 1 311 ? 26.203 3.746 -2.262 1 85.5 311 VAL B O 1
ATOM 6567 N N . PHE B 1 312 ? 27.812 3.193 -0.904 1 90.56 312 PHE B N 1
ATOM 6568 C CA . PHE B 1 312 ? 28.062 4.574 -0.501 1 90.56 312 PHE B CA 1
ATOM 6569 C C . PHE B 1 312 ? 29.297 5.129 -1.198 1 90.56 312 PHE B C 1
ATOM 6571 O O . PHE B 1 312 ? 29.625 6.312 -1.051 1 90.56 312 PHE B O 1
ATOM 6578 N N . GLU B 1 313 ? 29.922 4.258 -1.943 1 89.06 313 GLU B N 1
ATOM 6579 C CA . GLU B 1 313 ? 31.094 4.742 -2.666 1 89.06 313 GLU B CA 1
ATOM 6580 C C . GLU B 1 313 ? 30.891 4.641 -4.176 1 89.06 313 GLU B C 1
ATOM 6582 O O . GLU B 1 313 ? 29.922 4.051 -4.637 1 89.06 313 GLU B O 1
ATOM 6587 N N . GLY B 1 314 ? 31.734 5.344 -4.957 1 88.12 314 GLY B N 1
ATOM 6588 C CA . GLY B 1 314 ? 31.641 5.297 -6.41 1 88.12 314 GLY B CA 1
ATOM 6589 C C . GLY B 1 314 ? 30.469 6.082 -6.957 1 88.12 314 GLY B C 1
ATOM 6590 O O . GLY B 1 314 ? 29.984 7.016 -6.316 1 88.12 314 GLY B O 1
ATOM 6591 N N . PRO B 1 315 ? 30.094 5.777 -8.148 1 82.75 315 PRO B N 1
ATOM 6592 C CA . PRO B 1 315 ? 28.984 6.5 -8.781 1 82.75 315 PRO B CA 1
ATOM 6593 C C . PRO B 1 315 ? 27.672 6.348 -8.016 1 82.75 315 PRO B C 1
ATOM 6595 O O . PRO B 1 315 ? 26.906 7.301 -7.914 1 82.75 315 PRO B O 1
ATOM 6598 N N . LYS B 1 316 ? 27.484 5.227 -7.5 1 83.88 316 LYS B N 1
ATOM 6599 C CA . LYS B 1 316 ? 26.281 4.996 -6.699 1 83.88 316 LYS B CA 1
ATOM 6600 C C . LYS B 1 316 ? 26.281 5.859 -5.445 1 83.88 316 LYS B C 1
ATOM 6602 O O . LYS B 1 316 ? 25.25 6.418 -5.066 1 83.88 316 LYS B O 1
ATOM 6607 N N . GLY B 1 317 ? 27.422 5.918 -4.883 1 89.88 317 GLY B N 1
ATOM 6608 C CA . GLY B 1 317 ? 27.562 6.746 -3.695 1 89.88 317 GLY B CA 1
ATOM 6609 C C . GLY B 1 317 ? 27.328 8.219 -3.965 1 89.88 317 GLY B C 1
ATOM 6610 O O . GLY B 1 317 ? 26.75 8.922 -3.135 1 89.88 317 GLY B O 1
ATOM 6611 N N . GLN B 1 318 ? 27.734 8.664 -5.113 1 90.75 318 GLN B N 1
ATOM 6612 C CA . GLN B 1 318 ? 27.531 10.055 -5.492 1 90.75 318 GLN B CA 1
ATOM 6613 C C . GLN B 1 318 ? 26.047 10.375 -5.652 1 90.75 318 GLN B C 1
ATOM 6615 O O . GLN B 1 318 ? 25.578 11.438 -5.238 1 90.75 318 GLN B O 1
ATOM 6620 N N . ILE B 1 319 ? 25.406 9.469 -6.273 1 90.69 319 ILE B N 1
ATOM 6621 C CA . ILE B 1 319 ? 23.969 9.641 -6.461 1 90.69 319 ILE B CA 1
ATOM 6622 C C . ILE B 1 319 ? 23.266 9.648 -5.102 1 90.69 319 ILE B C 1
ATOM 6624 O O . ILE B 1 319 ? 22.391 10.469 -4.855 1 90.69 319 ILE B O 1
ATOM 6628 N N . LEU B 1 320 ? 23.688 8.742 -4.258 1 92 320 LEU B N 1
ATOM 6629 C CA . LEU B 1 320 ? 23.125 8.656 -2.914 1 92 320 LEU B CA 1
ATOM 6630 C C . LEU B 1 320 ? 23.328 9.961 -2.156 1 92 320 LEU B C 1
ATOM 6632 O O . LEU B 1 320 ? 22.406 10.445 -1.486 1 92 320 LEU B O 1
ATOM 6636 N N . GLN B 1 321 ? 24.469 10.523 -2.289 1 92.62 321 GLN B N 1
ATOM 6637 C CA . GLN B 1 321 ? 24.766 11.773 -1.609 1 92.62 321 GLN B CA 1
ATOM 6638 C C . GLN B 1 321 ? 23.969 12.93 -2.193 1 92.62 321 GLN B C 1
ATOM 6640 O O . GLN B 1 321 ? 23.469 13.781 -1.454 1 92.62 321 GLN B O 1
ATOM 6645 N N . ALA B 1 322 ? 23.875 12.93 -3.486 1 93.31 322 ALA B N 1
ATOM 6646 C CA . ALA B 1 322 ? 23.125 13.992 -4.148 1 93.31 322 ALA B CA 1
ATOM 6647 C C . ALA B 1 322 ? 21.672 13.977 -3.721 1 93.31 322 ALA B C 1
ATOM 6649 O O . ALA B 1 322 ? 21.094 15.023 -3.395 1 93.31 322 ALA B O 1
ATOM 6650 N N . VAL B 1 323 ? 21.047 12.82 -3.723 1 94.88 323 VAL B N 1
ATOM 6651 C CA . VAL B 1 323 ? 19.656 12.711 -3.328 1 94.88 323 VAL B CA 1
ATOM 6652 C C . VAL B 1 323 ? 19.516 12.992 -1.834 1 94.88 323 VAL B C 1
ATOM 6654 O O . VAL B 1 323 ? 18.531 13.594 -1.397 1 94.88 323 VAL B O 1
ATOM 6657 N N . GLY B 1 324 ? 20.469 12.516 -1.041 1 95.06 324 GLY B N 1
ATOM 6658 C CA . GLY B 1 324 ? 20.469 12.812 0.381 1 95.06 324 GLY B CA 1
ATOM 6659 C C . GLY B 1 324 ? 20.391 14.305 0.676 1 95.06 324 GLY B C 1
ATOM 6660 O O . GLY B 1 324 ? 19.672 14.727 1.583 1 95.06 324 GLY B O 1
ATOM 6661 N N . GLU B 1 325 ? 21.078 15.047 -0.138 1 93.25 325 GLU B N 1
ATOM 6662 C CA . GLU B 1 325 ? 21.078 16.5 0.048 1 93.25 325 GLU B CA 1
ATOM 6663 C C . GLU B 1 325 ? 19.703 17.094 -0.246 1 93.25 325 GLU B C 1
ATOM 6665 O O . GLU B 1 325 ? 19.297 18.078 0.374 1 93.25 325 GLU B O 1
ATOM 6670 N N . MET B 1 326 ? 19.016 16.5 -1.158 1 93.81 326 MET B N 1
ATOM 6671 C CA . MET B 1 326 ? 17.688 17 -1.523 1 93.81 326 MET B CA 1
ATOM 6672 C C . MET B 1 326 ? 16.703 16.844 -0.367 1 93.81 326 MET B C 1
ATOM 6674 O O . MET B 1 326 ? 15.703 17.547 -0.296 1 93.81 326 MET B O 1
ATOM 6678 N N . LEU B 1 327 ? 16.984 15.93 0.586 1 96 327 LEU B N 1
ATOM 6679 C CA . LEU B 1 327 ? 16.062 15.609 1.676 1 96 327 LEU B CA 1
ATOM 6680 C C . LEU B 1 327 ? 15.953 16.766 2.654 1 96 327 LEU B C 1
ATOM 6682 O O . LEU B 1 327 ? 15.008 16.828 3.449 1 96 327 LEU B O 1
ATOM 6686 N N . TRP B 1 328 ? 16.906 17.719 2.615 1 95.06 328 TRP B N 1
ATOM 6687 C CA . TRP B 1 328 ? 16.844 18.875 3.496 1 95.06 328 TRP B CA 1
ATOM 6688 C C . TRP B 1 328 ? 15.594 19.703 3.234 1 95.06 328 TRP B C 1
ATOM 6690 O O . TRP B 1 328 ? 15.102 20.391 4.129 1 95.06 328 TRP B O 1
ATOM 6700 N N . SER B 1 329 ? 15.047 19.547 2.023 1 92.75 329 SER B N 1
ATOM 6701 C CA . SER B 1 329 ? 13.844 20.297 1.663 1 92.75 329 SER B CA 1
ATOM 6702 C C . SER B 1 329 ? 12.633 19.828 2.461 1 92.75 329 SER B C 1
ATOM 6704 O O . SER B 1 329 ? 11.664 20.562 2.625 1 92.75 329 SER B O 1
ATOM 6706 N N . TYR B 1 330 ? 12.625 18.562 2.965 1 92.81 330 TYR B N 1
ATOM 6707 C CA . TYR B 1 330 ? 11.547 18.047 3.807 1 92.81 330 TYR B CA 1
ATOM 6708 C C . TYR B 1 330 ? 11.523 18.766 5.148 1 92.81 330 TYR B C 1
ATOM 6710 O O . TYR B 1 330 ? 10.461 18.906 5.766 1 92.81 330 TYR B O 1
ATOM 6718 N N . LEU B 1 331 ? 12.672 19.234 5.613 1 94.69 331 LEU B N 1
ATOM 6719 C CA . LEU B 1 331 ? 12.797 19.859 6.926 1 94.69 331 LEU B CA 1
ATOM 6720 C C . LEU B 1 331 ? 12.57 21.359 6.836 1 94.69 331 LEU B C 1
ATOM 6722 O O . LEU B 1 331 ? 12.008 21.953 7.754 1 94.69 331 LEU B O 1
ATOM 6726 N N . ASP B 1 332 ? 13.086 21.875 5.742 1 89.38 332 ASP B N 1
ATOM 6727 C CA . ASP B 1 332 ? 13.008 23.312 5.492 1 89.38 332 ASP B CA 1
ATOM 6728 C C . ASP B 1 332 ? 12.453 23.594 4.098 1 89.38 332 ASP B C 1
ATOM 6730 O O . ASP B 1 332 ? 13.211 23.641 3.125 1 89.38 332 ASP B O 1
ATOM 6734 N N . PRO B 1 333 ? 11.164 23.906 4.07 1 81.5 333 PRO B N 1
ATOM 6735 C CA . PRO B 1 333 ? 10.531 24.094 2.766 1 81.5 333 PRO B CA 1
ATOM 6736 C C . PRO B 1 333 ? 11.148 25.25 1.977 1 81.5 333 PRO B C 1
ATOM 6738 O O . PRO B 1 333 ? 10.977 25.328 0.757 1 81.5 333 PRO B O 1
ATOM 6741 N N . SER B 1 334 ? 11.82 26.172 2.605 1 80.19 334 SER B N 1
ATOM 6742 C CA . SER B 1 334 ? 12.461 27.266 1.898 1 80.19 334 SER B CA 1
ATOM 6743 C C . SER B 1 334 ? 13.586 26.766 0.996 1 80.19 334 SER B C 1
ATOM 6745 O O . SER B 1 334 ? 14.016 27.469 0.078 1 80.19 334 SER B O 1
ATOM 6747 N N . ARG B 1 335 ? 13.906 25.547 1.184 1 77.88 335 ARG B N 1
ATOM 6748 C CA . ARG B 1 335 ? 14.969 24.953 0.384 1 77.88 335 ARG B CA 1
ATOM 6749 C C . ARG B 1 335 ? 14.398 24.141 -0.772 1 77.88 335 ARG B C 1
ATOM 6751 O O . ARG B 1 335 ? 15.141 23.438 -1.471 1 77.88 335 ARG B O 1
ATOM 6758 N N . THR B 1 336 ? 13.203 24.312 -0.922 1 77.88 336 THR B N 1
ATOM 6759 C CA . THR B 1 336 ? 12.562 23.484 -1.93 1 77.88 336 THR B CA 1
ATOM 6760 C C . THR B 1 336 ? 12.898 23.969 -3.334 1 77.88 336 THR B C 1
ATOM 6762 O O . THR B 1 336 ? 12.883 25.172 -3.596 1 77.88 336 THR B O 1
ATOM 6765 N N . ASP B 1 337 ? 13.383 23.047 -4.094 1 84.62 337 ASP B N 1
ATOM 6766 C CA . ASP B 1 337 ? 13.656 23.172 -5.523 1 84.62 337 ASP B CA 1
ATOM 6767 C C . ASP B 1 337 ? 12.727 22.266 -6.336 1 84.62 337 ASP B C 1
ATOM 6769 O O . ASP B 1 337 ? 12.523 21.109 -5.996 1 84.62 337 ASP B O 1
ATOM 6773 N N . GLN B 1 338 ? 12.086 22.969 -7.375 1 84.06 338 GLN B N 1
ATOM 6774 C CA . GLN B 1 338 ? 11.047 22.234 -8.109 1 84.06 338 GLN B CA 1
ATOM 6775 C C . GLN B 1 338 ? 11.609 20.969 -8.75 1 84.06 338 GLN B C 1
ATOM 6777 O O . GLN B 1 338 ? 10.93 19.938 -8.789 1 84.06 338 GLN B O 1
ATOM 6782 N N . LEU B 1 339 ? 12.789 21.078 -9.242 1 89.56 339 LEU B N 1
ATOM 6783 C CA . LEU B 1 339 ? 13.359 19.906 -9.898 1 89.56 339 LEU B CA 1
ATOM 6784 C C . LEU B 1 339 ? 13.758 18.859 -8.875 1 89.56 339 LEU B C 1
ATOM 6786 O O . LEU B 1 339 ? 13.609 17.656 -9.125 1 89.56 339 LEU B O 1
ATOM 6790 N N . ASN B 1 340 ? 14.273 19.312 -7.711 1 91.19 340 ASN B N 1
ATOM 6791 C CA . ASN B 1 340 ? 14.547 18.375 -6.633 1 91.19 340 ASN B CA 1
ATOM 6792 C C . ASN B 1 340 ? 13.281 17.672 -6.16 1 91.19 340 ASN B C 1
ATOM 6794 O O . ASN B 1 340 ? 13.297 16.469 -5.855 1 91.19 340 ASN B O 1
ATOM 6798 N N . GLN B 1 341 ? 12.266 18.453 -6.156 1 92.25 341 GLN B N 1
ATOM 6799 C CA . GLN B 1 341 ? 10.992 17.906 -5.707 1 92.25 341 GLN B CA 1
ATOM 6800 C C . GLN B 1 341 ? 10.523 16.781 -6.637 1 92.25 341 GLN B C 1
ATOM 6802 O O . GLN B 1 341 ? 9.938 15.797 -6.184 1 92.25 341 GLN B O 1
ATOM 6807 N N . ARG B 1 342 ? 10.727 16.938 -7.902 1 93.12 342 ARG B N 1
ATOM 6808 C CA . ARG B 1 342 ? 10.328 15.906 -8.859 1 93.12 342 ARG B CA 1
ATOM 6809 C C . ARG B 1 342 ? 11.07 14.602 -8.602 1 93.12 342 ARG B C 1
ATOM 6811 O O . ARG B 1 342 ? 10.477 13.523 -8.68 1 93.12 342 ARG B O 1
ATOM 6818 N N . ILE B 1 343 ? 12.336 14.727 -8.289 1 94.81 343 ILE B N 1
ATOM 6819 C CA . ILE B 1 343 ? 13.141 13.539 -8.008 1 94.81 343 ILE B CA 1
ATOM 6820 C C . ILE B 1 343 ? 12.664 12.898 -6.707 1 94.81 343 ILE B C 1
ATOM 6822 O O . ILE B 1 343 ? 12.5 11.68 -6.633 1 94.81 343 ILE B O 1
ATOM 6826 N N . LEU B 1 344 ? 12.406 13.742 -5.711 1 95.75 344 LEU B N 1
ATOM 6827 C CA . LEU B 1 344 ? 11.969 13.234 -4.418 1 95.75 344 LEU B CA 1
ATOM 6828 C C . LEU B 1 344 ? 10.602 12.578 -4.527 1 95.75 344 LEU B C 1
ATOM 6830 O O . LEU B 1 344 ? 10.344 11.555 -3.887 1 95.75 344 LEU B O 1
ATOM 6834 N N . ASP B 1 345 ? 9.734 13.164 -5.348 1 96.38 345 ASP B N 1
ATOM 6835 C CA . ASP B 1 345 ? 8.422 12.57 -5.582 1 96.38 345 ASP B CA 1
ATOM 6836 C C . ASP B 1 345 ? 8.547 11.211 -6.254 1 96.38 345 ASP B C 1
ATOM 6838 O O . ASP B 1 345 ? 7.883 10.25 -5.848 1 96.38 345 ASP B O 1
ATOM 6842 N N . ALA B 1 346 ? 9.359 11.148 -7.281 1 97.31 346 ALA B N 1
ATOM 6843 C CA . ALA B 1 346 ? 9.578 9.891 -7.988 1 97.31 346 ALA B CA 1
ATOM 6844 C C . ALA B 1 346 ? 10.188 8.836 -7.059 1 97.31 346 ALA B C 1
ATOM 6846 O O . ALA B 1 346 ? 9.797 7.668 -7.098 1 97.31 346 ALA B O 1
ATOM 6847 N N . LEU B 1 347 ? 11.094 9.305 -6.262 1 96.81 347 LEU B N 1
ATOM 6848 C CA . LEU B 1 347 ? 11.734 8.422 -5.289 1 96.81 347 LEU B CA 1
ATOM 6849 C C . LEU B 1 347 ? 10.711 7.859 -4.312 1 96.81 347 LEU B C 1
ATOM 6851 O O . LEU B 1 347 ? 10.773 6.68 -3.957 1 96.81 347 LEU B O 1
ATOM 6855 N N . SER B 1 348 ? 9.828 8.672 -3.891 1 96.69 348 SER B N 1
ATOM 6856 C CA . SER B 1 348 ? 8.789 8.234 -2.963 1 96.69 348 SER B CA 1
ATOM 6857 C C . SER B 1 348 ? 7.891 7.18 -3.596 1 96.69 348 SER B C 1
ATOM 6859 O O . SER B 1 348 ? 7.578 6.164 -2.965 1 96.69 348 SER B O 1
ATOM 6861 N N . TRP B 1 349 ? 7.445 7.383 -4.824 1 97.31 349 TRP B N 1
ATOM 6862 C CA . TRP B 1 349 ? 6.668 6.375 -5.539 1 97.31 349 TRP B CA 1
ATOM 6863 C C . TRP B 1 349 ? 7.434 5.062 -5.637 1 97.31 349 TRP B C 1
ATOM 6865 O O . TRP B 1 349 ? 6.863 3.988 -5.426 1 97.31 349 TRP B O 1
ATOM 6875 N N . HIS B 1 350 ? 8.688 5.176 -5.961 1 96.94 350 HIS B N 1
ATOM 6876 C CA . HIS B 1 350 ? 9.531 3.994 -6.078 1 96.94 350 HIS B CA 1
ATOM 6877 C C . HIS B 1 350 ? 9.633 3.252 -4.75 1 96.94 350 HIS B C 1
ATOM 6879 O O . HIS B 1 350 ? 9.5 2.027 -4.707 1 96.94 350 HIS B O 1
ATOM 6885 N N . GLY B 1 351 ? 9.898 4.023 -3.699 1 95.31 351 GLY B N 1
ATOM 6886 C CA . GLY B 1 351 ? 9.992 3.412 -2.383 1 95.31 351 GLY B CA 1
ATOM 6887 C C . GLY B 1 351 ? 8.727 2.697 -1.965 1 95.31 351 GLY B C 1
ATOM 6888 O O . GLY B 1 351 ? 8.781 1.608 -1.39 1 95.31 351 GLY B O 1
ATOM 6889 N N . GLN B 1 352 ? 7.605 3.289 -2.26 1 94.56 352 GLN B N 1
ATOM 6890 C CA . GLN B 1 352 ? 6.32 2.654 -1.983 1 94.56 352 GLN B CA 1
ATOM 6891 C C . GLN B 1 352 ? 6.16 1.368 -2.789 1 94.56 352 GLN B C 1
ATOM 6893 O O . GLN B 1 352 ? 5.672 0.362 -2.268 1 94.56 352 GLN B O 1
ATOM 6898 N N . ALA B 1 353 ? 6.531 1.417 -4.008 1 95.69 353 ALA B N 1
ATOM 6899 C CA . ALA B 1 353 ? 6.391 0.262 -4.891 1 95.69 353 ALA B CA 1
ATOM 6900 C C . ALA B 1 353 ? 7.223 -0.915 -4.395 1 95.69 353 ALA B C 1
ATOM 6902 O O . ALA B 1 353 ? 6.777 -2.062 -4.438 1 95.69 353 ALA B O 1
ATOM 6903 N N . VAL B 1 354 ? 8.398 -0.597 -3.943 1 93.31 354 VAL B N 1
ATOM 6904 C CA . VAL B 1 354 ? 9.32 -1.62 -3.465 1 93.31 354 VAL B CA 1
ATOM 6905 C C . VAL B 1 354 ? 8.695 -2.369 -2.289 1 93.31 354 VAL B C 1
ATOM 6907 O O . VAL B 1 354 ? 8.906 -3.576 -2.135 1 93.31 354 VAL B O 1
ATOM 6910 N N . ARG B 1 355 ? 7.848 -1.723 -1.545 1 89.94 355 ARG B N 1
ATOM 6911 C CA . ARG B 1 355 ? 7.277 -2.311 -0.337 1 89.94 355 ARG B CA 1
ATOM 6912 C C . ARG B 1 355 ? 5.895 -2.891 -0.61 1 89.94 355 ARG B C 1
ATOM 6914 O O . ARG B 1 355 ? 5.293 -3.518 0.265 1 89.94 355 ARG B O 1
ATOM 6921 N N . GLU B 1 356 ? 5.449 -2.652 -1.778 1 90.81 356 GLU B N 1
ATOM 6922 C CA . GLU B 1 356 ? 4.117 -3.121 -2.15 1 90.81 356 GLU B CA 1
ATOM 6923 C C . GLU B 1 356 ? 4.094 -4.637 -2.336 1 90.81 356 GLU B C 1
ATOM 6925 O O . GLU B 1 356 ? 5.039 -5.211 -2.879 1 90.81 356 GLU B O 1
ATOM 6930 N N . ILE B 1 357 ? 2.975 -5.277 -1.963 1 86.31 357 ILE B N 1
ATOM 6931 C CA . ILE B 1 357 ? 2.871 -6.73 -2.029 1 86.31 357 ILE B CA 1
ATOM 6932 C C . ILE B 1 357 ? 2.275 -7.145 -3.375 1 86.31 357 ILE B C 1
ATOM 6934 O O . ILE B 1 357 ? 2.762 -8.078 -4.016 1 86.31 357 ILE B O 1
ATOM 6938 N N . LEU B 1 358 ? 1.278 -6.445 -3.807 1 91.38 358 LEU B N 1
ATOM 6939 C CA . LEU B 1 358 ? 0.57 -6.832 -5.02 1 91.38 358 LEU B CA 1
ATOM 6940 C C . LEU B 1 358 ? 1.286 -6.305 -6.258 1 91.38 358 LEU B C 1
ATOM 6942 O O . LEU B 1 358 ? 1.524 -5.102 -6.379 1 91.38 358 LEU B O 1
ATOM 6946 N N . PRO B 1 359 ? 1.521 -7.156 -7.184 1 94.06 359 PRO B N 1
ATOM 6947 C CA . PRO B 1 359 ? 2.248 -6.742 -8.383 1 94.06 359 PRO B CA 1
ATOM 6948 C C . PRO B 1 359 ? 1.546 -5.613 -9.141 1 94.06 359 PRO B C 1
ATOM 6950 O O . PRO B 1 359 ? 2.207 -4.738 -9.703 1 94.06 359 PRO B O 1
ATOM 6953 N N . SER B 1 360 ? 0.219 -5.66 -9.203 1 96.12 360 SER B N 1
ATOM 6954 C CA . SER B 1 360 ? -0.525 -4.617 -9.898 1 96.12 360 SER B CA 1
ATOM 6955 C C . SER B 1 360 ? -0.233 -3.24 -9.32 1 96.12 360 SER B C 1
ATOM 6957 O O . SER B 1 360 ? 0.099 -2.307 -10.055 1 96.12 360 SER B O 1
ATOM 6959 N N . ALA B 1 361 ? -0.286 -3.125 -8 1 95.81 361 ALA B N 1
ATOM 6960 C CA . ALA B 1 361 ? -0.019 -1.858 -7.324 1 95.81 361 ALA B CA 1
ATOM 6961 C C . ALA B 1 361 ? 1.443 -1.451 -7.48 1 95.81 361 ALA B C 1
ATOM 6963 O O . ALA B 1 361 ? 1.755 -0.262 -7.582 1 95.81 361 ALA B O 1
ATOM 6964 N N . LYS B 1 362 ? 2.359 -2.414 -7.539 1 96.12 362 LYS B N 1
ATOM 6965 C CA . LYS B 1 362 ? 3.771 -2.137 -7.789 1 96.12 362 LYS B CA 1
ATOM 6966 C C . LYS B 1 362 ? 3.965 -1.424 -9.125 1 96.12 362 LYS B C 1
ATOM 6968 O O . LYS B 1 362 ? 4.625 -0.384 -9.188 1 96.12 362 LYS B O 1
ATOM 6973 N N . ILE B 1 363 ? 3.391 -2.039 -10.07 1 97.44 363 ILE B N 1
ATOM 6974 C CA . ILE B 1 363 ? 3.562 -1.549 -11.438 1 97.44 363 ILE B CA 1
ATOM 6975 C C . ILE B 1 363 ? 3.031 -0.12 -11.539 1 97.44 363 ILE B C 1
ATOM 6977 O O . ILE B 1 363 ? 3.703 0.759 -12.086 1 97.44 363 ILE B O 1
ATOM 6981 N N . VAL B 1 364 ? 1.868 0.104 -10.945 1 97.56 364 VAL B N 1
ATOM 6982 C CA . VAL B 1 364 ? 1.246 1.424 -10.992 1 97.56 364 VAL B CA 1
ATOM 6983 C C . VAL B 1 364 ? 2.168 2.451 -10.344 1 97.56 364 VAL B C 1
ATOM 6985 O O . VAL B 1 364 ? 2.404 3.525 -10.898 1 97.56 364 VAL B O 1
ATOM 6988 N N . LYS B 1 365 ? 2.719 2.148 -9.25 1 97.31 365 LYS B N 1
ATOM 6989 C CA . LYS B 1 365 ? 3.551 3.086 -8.5 1 97.31 365 LYS B CA 1
ATOM 6990 C C . LYS B 1 365 ? 4.902 3.285 -9.18 1 97.31 365 LYS B C 1
ATOM 6992 O O . LYS B 1 365 ? 5.426 4.398 -9.219 1 97.31 365 LYS B O 1
ATOM 6997 N N . PHE B 1 366 ? 5.512 2.211 -9.766 1 97.62 366 PHE B N 1
ATOM 6998 C CA . PHE B 1 366 ? 6.762 2.359 -10.5 1 97.62 366 PHE B CA 1
ATOM 6999 C C . PHE B 1 366 ? 6.574 3.273 -11.703 1 97.62 366 PHE B C 1
ATOM 7001 O O . PHE B 1 366 ? 7.418 4.129 -11.977 1 97.62 366 PHE B O 1
ATOM 7008 N N . VAL B 1 367 ? 5.496 3.088 -12.398 1 97.94 367 VAL B N 1
ATOM 7009 C CA . VAL B 1 367 ? 5.27 3.887 -13.602 1 97.94 367 VAL B CA 1
ATOM 7010 C C . VAL B 1 367 ? 4.922 5.32 -13.211 1 97.94 367 VAL B C 1
ATOM 7012 O O . VAL B 1 367 ? 5.293 6.27 -13.906 1 97.94 367 VAL B O 1
ATOM 7015 N N . ALA B 1 368 ? 4.227 5.504 -12.055 1 97.25 368 ALA B N 1
ATOM 7016 C CA . ALA B 1 368 ? 3.996 6.855 -11.555 1 97.25 368 ALA B CA 1
ATOM 7017 C C . ALA B 1 368 ? 5.312 7.598 -11.344 1 97.25 368 ALA B C 1
ATOM 7019 O O . ALA B 1 368 ? 5.41 8.797 -11.617 1 97.25 368 ALA B O 1
ATOM 7020 N N . ALA B 1 369 ? 6.301 6.883 -10.836 1 97.75 369 ALA B N 1
ATOM 7021 C CA . ALA B 1 369 ? 7.625 7.473 -10.664 1 97.75 369 ALA B CA 1
ATOM 7022 C C . ALA B 1 369 ? 8.195 7.926 -12.008 1 97.75 369 ALA B C 1
ATOM 7024 O O . ALA B 1 369 ? 8.734 9.031 -12.117 1 97.75 369 ALA B O 1
ATOM 7025 N N . LEU B 1 370 ? 8.07 7.113 -13.062 1 97.88 370 LEU B N 1
ATOM 7026 C CA . LEU B 1 370 ? 8.57 7.43 -14.398 1 97.88 370 LEU B CA 1
ATOM 7027 C C . LEU B 1 370 ? 7.863 8.648 -14.977 1 97.88 370 LEU B C 1
ATOM 7029 O O . LEU B 1 370 ? 8.5 9.531 -15.555 1 97.88 370 LEU B O 1
ATOM 7033 N N . GLU B 1 371 ? 6.555 8.664 -14.781 1 97.06 371 GLU B N 1
ATOM 7034 C CA . GLU B 1 371 ? 5.77 9.773 -15.312 1 97.06 371 GLU B CA 1
ATOM 7035 C C . GLU B 1 371 ? 6.137 11.086 -14.625 1 97.06 371 GLU B C 1
ATOM 7037 O O . GLU B 1 371 ? 6.215 12.133 -15.281 1 97.06 371 GLU B O 1
ATOM 7042 N N . ARG B 1 372 ? 6.391 11.031 -13.352 1 95.94 372 ARG B N 1
ATOM 7043 C CA . ARG B 1 372 ? 6.781 12.219 -12.609 1 95.94 372 ARG B CA 1
ATOM 7044 C C . ARG B 1 372 ? 8.109 12.781 -13.117 1 95.94 372 ARG B C 1
ATOM 7046 O O . ARG B 1 372 ? 8.32 13.992 -13.117 1 95.94 372 ARG B O 1
ATOM 7053 N N . LEU B 1 373 ? 8.977 11.914 -13.578 1 95.56 373 LEU B N 1
ATOM 7054 C CA . LEU B 1 373 ? 10.305 12.312 -14.047 1 95.56 373 LEU B CA 1
ATOM 7055 C C . LEU B 1 373 ? 10.242 12.844 -15.469 1 95.56 373 LEU B C 1
ATOM 7057 O O . LEU B 1 373 ? 11.047 13.695 -15.859 1 95.56 373 LEU B O 1
ATOM 7061 N N . THR B 1 374 ? 9.289 12.383 -16.266 1 95.62 374 THR B N 1
ATOM 7062 C CA . THR B 1 374 ? 9.422 12.547 -17.719 1 95.62 374 THR B CA 1
ATOM 7063 C C . THR B 1 374 ? 8.398 13.547 -18.234 1 95.62 374 THR B C 1
ATOM 7065 O O . THR B 1 374 ? 8.578 14.133 -19.312 1 95.62 374 THR B O 1
ATOM 7068 N N . ILE B 1 375 ? 7.277 13.648 -17.531 1 93.88 375 ILE B N 1
ATOM 7069 C CA . ILE B 1 375 ? 6.246 14.57 -18 1 93.88 375 ILE B CA 1
ATOM 7070 C C . ILE B 1 375 ? 6.496 15.961 -17.422 1 93.88 375 ILE B C 1
ATOM 7072 O O . ILE B 1 375 ? 6.215 16.203 -16.25 1 93.88 375 ILE B O 1
ATOM 7076 N N . THR B 1 376 ? 6.93 16.875 -18.188 1 90.12 376 THR B N 1
ATOM 7077 C CA . THR B 1 376 ? 7.328 18.188 -17.703 1 90.12 376 THR B CA 1
ATOM 7078 C C . THR B 1 376 ? 6.336 19.25 -18.156 1 90.12 376 THR B C 1
ATOM 7080 O O . THR B 1 376 ? 6.391 20.406 -17.703 1 90.12 376 THR B O 1
ATOM 7083 N N . LYS B 1 377 ? 5.496 18.906 -19.047 1 85.81 377 LYS B N 1
ATOM 7084 C CA . LYS B 1 377 ? 4.434 19.797 -19.531 1 85.81 377 LYS B CA 1
ATOM 7085 C C . LYS B 1 377 ? 3.25 18.984 -20.062 1 85.81 377 LYS B C 1
ATOM 7087 O O . LYS B 1 377 ? 3.336 17.766 -20.203 1 85.81 377 LYS B O 1
ATOM 7092 N N . ARG B 1 378 ? 2.201 19.625 -20.281 1 83.31 378 ARG B N 1
ATOM 7093 C CA . ARG B 1 378 ? 1.037 18.953 -20.859 1 83.31 378 ARG B CA 1
ATOM 7094 C C . ARG B 1 378 ? 1.355 18.391 -22.234 1 83.31 378 ARG B C 1
ATOM 7096 O O . ARG B 1 378 ? 1.987 19.062 -23.062 1 83.31 378 ARG B O 1
ATOM 7103 N N . THR B 1 379 ? 1.105 17.172 -22.438 1 83.94 379 THR B N 1
ATOM 7104 C CA . THR B 1 379 ? 1.399 16.5 -23.688 1 83.94 379 THR B CA 1
ATOM 7105 C C . THR B 1 379 ? 0.175 15.734 -24.203 1 83.94 379 THR B C 1
ATOM 7107 O O . THR B 1 379 ? -0.634 15.25 -23.406 1 83.94 379 THR B O 1
ATOM 7110 N N . GLU B 1 380 ? 0.055 15.688 -25.469 1 81.56 380 GLU B N 1
ATOM 7111 C CA . GLU B 1 380 ? -1.067 15 -26.109 1 81.56 380 GLU B CA 1
ATOM 7112 C C . GLU B 1 380 ? -0.837 13.484 -26.141 1 81.56 380 GLU B C 1
ATOM 7114 O O . GLU B 1 380 ? -1.791 12.711 -26.109 1 81.56 380 GLU B O 1
ATOM 7119 N N . ASP B 1 381 ? 0.43 13.141 -26.25 1 90.69 381 ASP B N 1
ATOM 7120 C CA . ASP B 1 381 ? 0.749 11.719 -26.344 1 90.69 381 ASP B CA 1
ATOM 7121 C C . ASP B 1 381 ? 1.602 11.273 -25.156 1 90.69 381 ASP B C 1
ATOM 7123 O O . ASP B 1 381 ? 2.818 11.125 -25.281 1 90.69 381 ASP B O 1
ATOM 7127 N N . LEU B 1 382 ? 0.982 10.953 -24.156 1 91.31 382 LEU B N 1
ATOM 7128 C CA . LEU B 1 382 ? 1.63 10.562 -22.906 1 91.31 382 LEU B CA 1
ATOM 7129 C C . LEU B 1 382 ? 2.461 9.297 -23.094 1 91.31 382 LEU B C 1
ATOM 7131 O O . LEU B 1 382 ? 3.594 9.219 -22.609 1 91.31 382 LEU B O 1
ATOM 7135 N N . ARG B 1 383 ? 1.899 8.328 -23.797 1 94.06 383 ARG B N 1
ATOM 7136 C CA . ARG B 1 383 ? 2.553 7.043 -24.031 1 94.06 383 ARG B CA 1
ATOM 7137 C C . ARG B 1 383 ? 3.902 7.23 -24.703 1 94.06 383 ARG B C 1
ATOM 7139 O O . ARG B 1 383 ? 4.91 6.668 -24.266 1 94.06 383 ARG B O 1
ATOM 7146 N N . LYS B 1 384 ? 3.91 8.039 -25.734 1 95.19 384 LYS B N 1
ATOM 7147 C CA . LYS B 1 384 ? 5.129 8.305 -26.5 1 95.19 384 LYS B CA 1
ATOM 7148 C C . LYS B 1 384 ? 6.133 9.102 -25.656 1 95.19 384 LYS B C 1
ATOM 7150 O O . LYS B 1 384 ? 7.324 8.781 -25.656 1 95.19 384 LYS B O 1
ATOM 7155 N N . THR B 1 385 ? 5.707 10.125 -24.984 1 95.75 385 THR B N 1
ATOM 7156 C CA . THR B 1 385 ? 6.578 11 -24.203 1 95.75 385 THR B CA 1
ATOM 7157 C C . THR B 1 385 ? 7.254 10.219 -23.078 1 95.75 385 THR B C 1
ATOM 7159 O O . THR B 1 385 ? 8.477 10.266 -22.938 1 95.75 385 THR B O 1
ATOM 7162 N N . VAL B 1 386 ? 6.48 9.461 -22.297 1 96.75 386 VAL B N 1
ATOM 7163 C CA . VAL B 1 386 ? 7.004 8.711 -21.172 1 96.75 386 VAL B CA 1
ATOM 7164 C C . VAL B 1 386 ? 7.984 7.648 -21.656 1 96.75 386 VAL B C 1
ATOM 7166 O O . VAL B 1 386 ? 9.062 7.477 -21.078 1 96.75 386 VAL B O 1
ATOM 7169 N N . SER B 1 387 ? 7.645 6.926 -22.734 1 97.06 387 SER B N 1
ATOM 7170 C CA . SER B 1 387 ? 8.484 5.848 -23.25 1 97.06 387 SER B CA 1
ATOM 7171 C C . SER B 1 387 ? 9.812 6.379 -23.781 1 97.06 387 SER B C 1
ATOM 7173 O O . SER B 1 387 ? 10.875 5.848 -23.438 1 97.06 387 SER B O 1
ATOM 7175 N N . ARG B 1 388 ? 9.742 7.453 -24.547 1 95.44 388 ARG B N 1
ATOM 7176 C CA . ARG B 1 388 ? 10.938 8 -25.172 1 95.44 388 ARG B CA 1
ATOM 7177 C C . ARG B 1 388 ? 11.859 8.625 -24.125 1 95.44 388 ARG B C 1
ATOM 7179 O O . ARG B 1 388 ? 13.078 8.406 -24.156 1 95.44 388 ARG B O 1
ATOM 7186 N N . ARG B 1 389 ? 11.359 9.391 -23.281 1 96.06 389 ARG B N 1
ATOM 7187 C CA . ARG B 1 389 ? 12.188 10.078 -22.297 1 96.06 389 ARG B CA 1
ATOM 7188 C C . ARG B 1 389 ? 12.727 9.102 -21.25 1 96.06 389 ARG B C 1
ATOM 7190 O O . ARG B 1 389 ? 13.836 9.281 -20.75 1 96.06 389 ARG B O 1
ATOM 7197 N N . THR B 1 390 ? 11.906 8.078 -20.891 1 97.38 390 THR B N 1
ATOM 7198 C CA . THR B 1 390 ? 12.445 7.012 -20.047 1 97.38 390 THR B CA 1
ATOM 7199 C C . THR B 1 390 ? 13.617 6.324 -20.75 1 97.38 390 THR B C 1
ATOM 7201 O O . THR B 1 390 ? 14.641 6.043 -20.125 1 97.38 390 THR B O 1
ATOM 7204 N N . ALA B 1 391 ? 13.43 6.066 -22.031 1 96.38 391 ALA B N 1
ATOM 7205 C CA . ALA B 1 391 ? 14.5 5.441 -22.797 1 96.38 391 ALA B CA 1
ATOM 7206 C C . ALA B 1 391 ? 15.766 6.297 -22.781 1 96.38 391 ALA B C 1
ATOM 7208 O O . ALA B 1 391 ? 16.875 5.773 -22.703 1 96.38 391 ALA B O 1
ATOM 7209 N N . LEU B 1 392 ? 15.625 7.613 -22.891 1 94.62 392 LEU B N 1
ATOM 7210 C CA . LEU B 1 392 ? 16.75 8.531 -22.828 1 94.62 392 LEU B CA 1
ATOM 7211 C C . LEU B 1 392 ? 17.453 8.445 -21.484 1 94.62 392 LEU B C 1
ATOM 7213 O O . LEU B 1 392 ? 18.688 8.453 -21.422 1 94.62 392 LEU B O 1
ATOM 7217 N N . LEU B 1 393 ? 16.688 8.398 -20.422 1 94.81 393 LEU B N 1
ATOM 7218 C CA . LEU B 1 393 ? 17.266 8.281 -19.094 1 94.81 393 LEU B CA 1
ATOM 7219 C C . LEU B 1 393 ? 18.047 6.984 -18.938 1 94.81 393 LEU B C 1
ATOM 7221 O O . LEU B 1 393 ? 19.094 6.961 -18.312 1 94.81 393 LEU B O 1
ATOM 7225 N N . LEU B 1 394 ? 17.516 5.91 -19.516 1 93.69 394 LEU B N 1
ATOM 7226 C CA . LEU B 1 394 ? 18.156 4.609 -19.406 1 93.69 394 LEU B CA 1
ATOM 7227 C C . LEU B 1 394 ? 19.469 4.578 -20.188 1 93.69 394 LEU B C 1
ATOM 7229 O O . LEU B 1 394 ? 20.406 3.854 -19.828 1 93.69 394 LEU B O 1
ATOM 7233 N N . LEU B 1 395 ? 19.5 5.25 -21.297 1 87 395 LEU B N 1
ATOM 7234 C CA . LEU B 1 395 ? 20.656 5.266 -22.188 1 87 395 LEU B CA 1
ATOM 7235 C C . LEU B 1 395 ? 21.812 6.039 -21.547 1 87 395 LEU B C 1
ATOM 7237 O O . LEU B 1 395 ? 22.969 5.684 -21.734 1 87 395 LEU B O 1
ATOM 7241 N N . GLY B 1 396 ? 21.531 6.906 -20.797 1 73 396 GLY B N 1
ATOM 7242 C CA . GLY B 1 396 ? 22.562 7.773 -20.266 1 73 396 GLY B CA 1
ATOM 7243 C C . GLY B 1 396 ? 23.109 8.758 -21.297 1 73 396 GLY B C 1
ATOM 7244 O O . GLY B 1 396 ? 22.344 9.312 -22.094 1 73 396 GLY B O 1
ATOM 7245 N N . MET B 1 397 ? 24.484 8.953 -21.344 1 63.78 397 MET B N 1
ATOM 7246 C CA . MET B 1 397 ? 25.078 9.961 -22.219 1 63.78 397 MET B CA 1
ATOM 7247 C C . MET B 1 397 ? 25.234 9.43 -23.641 1 63.78 397 MET B C 1
ATOM 7249 O O . MET B 1 397 ? 25.641 8.281 -23.844 1 63.78 397 MET B O 1
ATOM 7253 N N . PRO B 1 398 ? 24.719 10.25 -24.547 1 65.25 398 PRO B N 1
ATOM 7254 C CA . PRO B 1 398 ? 24.797 9.828 -25.953 1 65.25 398 PRO B CA 1
ATOM 7255 C C . PRO B 1 398 ? 26.203 9.438 -26.391 1 65.25 398 PRO B C 1
ATOM 7257 O O . PRO B 1 398 ? 27.172 10.07 -25.969 1 65.25 398 PRO B O 1
ATOM 7260 N N . GLN B 1 399 ? 26.266 8.297 -26.953 1 66.44 399 GLN B N 1
ATOM 7261 C CA . GLN B 1 399 ? 27.516 7.836 -27.531 1 66.44 399 GLN B CA 1
ATOM 7262 C C . GLN B 1 399 ? 27.422 7.754 -29.062 1 66.44 399 GLN B C 1
ATOM 7264 O O . GLN B 1 399 ? 26.328 7.656 -29.609 1 66.44 399 GLN B O 1
ATOM 7269 N N . ASN B 1 400 ? 28.469 8.164 -29.703 1 66.81 400 ASN B N 1
ATOM 7270 C CA . ASN B 1 400 ? 28.531 8.086 -31.156 1 66.81 400 ASN B CA 1
ATOM 7271 C C . ASN B 1 400 ? 28.719 6.645 -31.625 1 66.81 400 ASN B 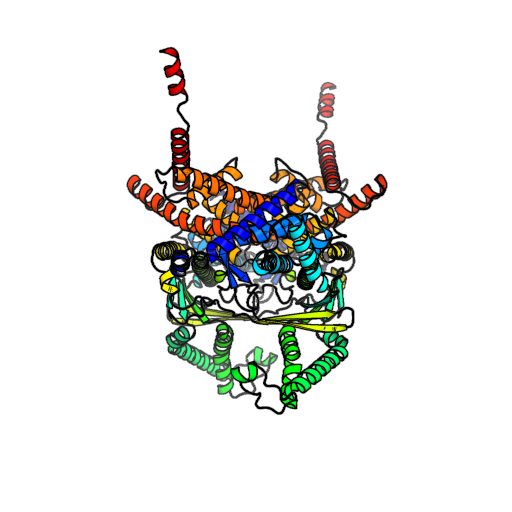C 1
ATOM 7273 O O . ASN B 1 400 ? 29.75 6.305 -32.219 1 66.81 400 ASN B O 1
ATOM 7277 N N . ASP B 1 401 ? 27.875 5.801 -31.188 1 71.94 401 ASP B N 1
ATOM 7278 C CA . ASP B 1 401 ? 27.922 4.379 -31.516 1 71.94 401 ASP B CA 1
ATOM 7279 C C . ASP B 1 401 ? 26.562 3.9 -32.031 1 71.94 401 ASP B C 1
ATOM 7281 O O . ASP B 1 401 ? 25.531 4.262 -31.5 1 71.94 401 ASP B O 1
ATOM 7285 N N . PRO B 1 402 ? 26.656 3.311 -33.25 1 74.44 402 PRO B N 1
ATOM 7286 C CA . PRO B 1 402 ? 25.406 2.785 -33.812 1 74.44 402 PRO B CA 1
ATOM 7287 C C . PRO B 1 402 ? 24.609 1.945 -32.812 1 74.44 402 PRO B C 1
ATOM 7289 O O . PRO B 1 402 ? 23.391 1.862 -32.906 1 74.44 402 PRO B O 1
ATOM 7292 N N . SER B 1 403 ? 25.281 1.353 -31.984 1 81.5 403 SER B N 1
ATOM 7293 C CA . SER B 1 403 ? 24.594 0.526 -31 1 81.5 403 SER B CA 1
ATOM 7294 C C . SER B 1 403 ? 23.766 1.378 -30.047 1 81.5 403 SER B C 1
ATOM 7296 O O . SER B 1 403 ? 22.844 0.875 -29.406 1 81.5 403 SER B O 1
ATOM 7298 N N . TYR B 1 404 ? 24.047 2.67 -30.172 1 83.06 404 TYR B N 1
ATOM 7299 C CA . TYR B 1 404 ? 23.359 3.611 -29.297 1 83.06 404 TYR B CA 1
ATOM 7300 C C . TYR B 1 404 ? 21.875 3.713 -29.656 1 83.06 404 TYR B C 1
ATOM 7302 O O . TYR B 1 404 ? 21.016 3.715 -28.781 1 83.06 404 TYR B O 1
ATOM 7310 N N . LEU B 1 405 ? 21.609 3.684 -30.938 1 86.81 405 LEU B N 1
ATOM 7311 C CA . LEU B 1 405 ? 20.234 3.801 -31.391 1 86.81 405 LEU B CA 1
ATOM 7312 C C . LEU B 1 405 ? 19.453 2.512 -31.125 1 86.81 405 LEU B C 1
ATOM 7314 O O . LEU B 1 405 ? 18.266 2.549 -30.797 1 86.81 405 LEU B O 1
ATOM 7318 N N . LYS B 1 406 ? 20.141 1.418 -31.328 1 88.06 406 LYS B N 1
ATOM 7319 C CA . LYS B 1 406 ? 19.5 0.134 -31.062 1 88.06 406 LYS B CA 1
ATOM 7320 C C . LYS B 1 406 ? 19.125 0.003 -29.578 1 88.06 406 LYS B C 1
ATOM 7322 O O . LYS B 1 406 ? 18.062 -0.506 -29.25 1 88.06 406 LYS B O 1
ATOM 7327 N N . GLU B 1 407 ? 20 0.467 -28.828 1 89.12 407 GLU B N 1
ATOM 7328 C CA . GLU B 1 407 ? 19.75 0.434 -27.391 1 89.12 407 GLU B CA 1
ATOM 7329 C C . GLU B 1 407 ? 18.594 1.361 -27.016 1 89.12 407 GLU B C 1
ATOM 7331 O O . GLU B 1 407 ? 17.781 1.026 -26.156 1 89.12 407 GLU B O 1
ATOM 7336 N N . PHE B 1 408 ? 18.547 2.514 -27.641 1 92.75 408 PHE B N 1
ATOM 7337 C CA . PHE B 1 408 ? 17.453 3.451 -27.406 1 92.75 408 PHE B CA 1
ATOM 7338 C C . PHE B 1 408 ? 16.125 2.828 -27.766 1 92.75 408 PHE B C 1
ATOM 7340 O O . PHE B 1 408 ? 15.156 2.912 -27 1 92.75 408 PHE B O 1
ATOM 7347 N N . ASP B 1 409 ? 1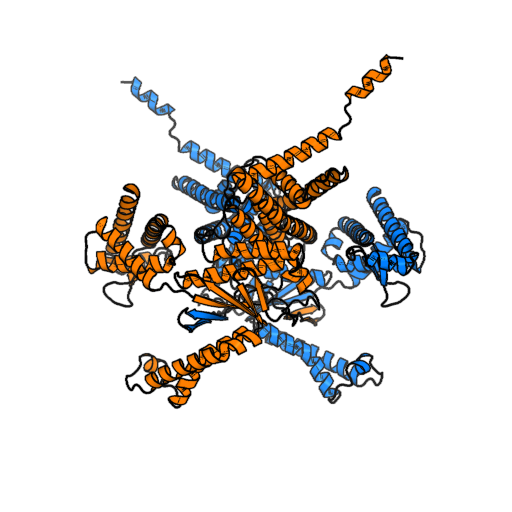6.078 2.191 -28.875 1 92.75 409 ASP B N 1
ATOM 7348 C CA . ASP B 1 409 ? 14.828 1.583 -29.344 1 92.75 409 ASP B CA 1
ATOM 7349 C C . ASP B 1 409 ? 14.398 0.438 -28.422 1 92.75 409 ASP B C 1
ATOM 7351 O O . ASP B 1 409 ? 13.203 0.262 -28.172 1 92.75 409 ASP B O 1
ATOM 7355 N N . HIS B 1 410 ? 15.367 -0.286 -28.047 1 92.19 410 HIS B N 1
ATOM 7356 C CA . HIS B 1 410 ? 15.078 -1.366 -27.109 1 92.19 410 HIS B CA 1
ATOM 7357 C C . HIS B 1 410 ? 14.508 -0.825 -25.797 1 92.19 410 HIS B C 1
ATOM 7359 O O . HIS B 1 410 ? 13.5 -1.325 -25.297 1 92.19 410 HIS B O 1
ATOM 7365 N N . ASN B 1 411 ? 15.172 0.181 -25.266 1 94.44 411 ASN B N 1
ATOM 7366 C CA . ASN B 1 411 ? 14.711 0.802 -24.031 1 94.44 411 ASN B CA 1
ATOM 7367 C C . ASN B 1 411 ? 13.328 1.425 -24.203 1 94.44 411 ASN B C 1
ATOM 7369 O O . ASN B 1 411 ? 12.516 1.383 -23.281 1 94.44 411 ASN B O 1
ATOM 7373 N N . CYS B 1 412 ? 13.125 2 -25.328 1 95.94 412 CYS B N 1
ATOM 7374 C CA . CYS B 1 412 ? 11.828 2.592 -25.625 1 95.94 412 CYS B CA 1
ATOM 7375 C C . CYS B 1 412 ? 10.727 1.533 -25.609 1 95.94 412 CYS B C 1
ATOM 7377 O O . CYS B 1 412 ? 9.656 1.752 -25.047 1 95.94 412 CYS B O 1
ATOM 7379 N N . ALA B 1 413 ? 11.016 0.45 -26.172 1 95.06 413 ALA B N 1
ATOM 7380 C CA . ALA B 1 413 ? 10.055 -0.645 -26.219 1 95.06 413 ALA B CA 1
ATOM 7381 C C . ALA B 1 413 ? 9.75 -1.173 -24.812 1 95.06 413 ALA B C 1
ATOM 7383 O O . ALA B 1 413 ? 8.602 -1.484 -24.5 1 95.06 413 ALA B O 1
ATOM 7384 N N . GLU B 1 414 ? 10.734 -1.293 -24.016 1 93.94 414 GLU B N 1
ATOM 7385 C CA . GLU B 1 414 ? 10.555 -1.766 -22.656 1 93.94 414 GLU B CA 1
ATOM 7386 C C . GLU B 1 414 ? 9.719 -0.787 -21.828 1 93.94 414 GLU B C 1
ATOM 7388 O O . GLU B 1 414 ? 8.812 -1.195 -21.109 1 93.94 414 GLU B O 1
ATOM 7393 N N . ALA B 1 415 ? 10.078 0.466 -21.938 1 96.62 415 ALA B N 1
ATOM 7394 C CA . ALA B 1 415 ? 9.336 1.501 -21.219 1 96.62 415 ALA B CA 1
ATOM 7395 C C . ALA B 1 415 ? 7.879 1.549 -21.672 1 96.62 415 ALA B C 1
ATOM 7397 O O . ALA B 1 415 ? 6.973 1.702 -20.859 1 96.62 415 ALA B O 1
ATOM 7398 N N . GLN B 1 416 ? 7.734 1.425 -22.969 1 97.12 416 GLN B N 1
ATOM 7399 C CA . GLN B 1 416 ? 6.383 1.433 -23.516 1 97.12 416 GLN B CA 1
ATOM 7400 C C . GLN B 1 416 ? 5.574 0.241 -23.016 1 97.12 416 GLN B C 1
ATOM 7402 O O . GLN B 1 416 ? 4.387 0.373 -22.719 1 97.12 416 GLN B O 1
ATOM 7407 N N . PHE B 1 417 ? 6.191 -0.867 -23.016 1 95.88 417 PHE B N 1
ATOM 7408 C CA . PHE B 1 417 ? 5.531 -2.084 -22.562 1 95.88 417 PHE B CA 1
ATOM 7409 C C . PHE B 1 417 ? 5.023 -1.92 -21.125 1 95.88 417 PHE B C 1
ATOM 7411 O O . PHE B 1 417 ? 3.857 -2.195 -20.844 1 95.88 417 PHE B O 1
ATOM 7418 N N . VAL B 1 418 ? 5.852 -1.444 -20.203 1 96.19 418 VAL B N 1
ATOM 7419 C CA . VAL B 1 418 ? 5.484 -1.282 -18.797 1 96.19 418 VAL B CA 1
ATOM 7420 C C . VAL B 1 418 ? 4.391 -0.225 -18.672 1 96.19 418 VAL B C 1
ATOM 7422 O O . VAL B 1 418 ? 3.463 -0.375 -17.859 1 96.19 418 VAL B O 1
ATOM 7425 N N . TYR B 1 419 ? 4.523 0.81 -19.438 1 97.31 419 TYR B N 1
ATOM 7426 C CA . TYR B 1 419 ? 3.512 1.858 -19.422 1 97.31 419 TYR B CA 1
ATOM 7427 C C . TYR B 1 419 ? 2.158 1.312 -19.859 1 97.31 419 TYR B C 1
ATOM 7429 O O . TYR B 1 419 ? 1.126 1.65 -19.281 1 97.31 419 TYR B O 1
ATOM 7437 N N . ASP B 1 420 ? 2.162 0.536 -20.891 1 96.56 420 ASP B N 1
ATOM 7438 C CA . ASP B 1 420 ? 0.922 -0.021 -21.422 1 96.56 420 ASP B CA 1
ATOM 7439 C C . ASP B 1 420 ? 0.224 -0.896 -20.391 1 96.56 420 ASP B C 1
ATOM 7441 O O . ASP B 1 420 ? -1.001 -0.859 -20.25 1 96.56 420 ASP B O 1
ATOM 7445 N N . VAL B 1 421 ? 0.974 -1.675 -19.719 1 96.12 421 VAL B N 1
ATOM 7446 C CA . VAL B 1 421 ? 0.396 -2.533 -18.688 1 96.12 421 VAL B CA 1
ATOM 7447 C C . VAL B 1 421 ? -0.219 -1.675 -17.594 1 96.12 421 VAL B C 1
ATOM 7449 O O . VAL B 1 421 ? -1.328 -1.949 -17.125 1 96.12 421 VAL B O 1
ATOM 7452 N N . ARG B 1 422 ? 0.539 -0.691 -17.125 1 95.81 422 ARG B N 1
ATOM 7453 C CA . ARG B 1 422 ? 0.009 0.232 -16.125 1 95.81 422 ARG B CA 1
ATOM 7454 C C . ARG B 1 422 ? -1.289 0.873 -16.609 1 95.81 422 ARG B C 1
ATOM 7456 O O . ARG B 1 422 ? -2.244 1.007 -15.836 1 95.81 422 ARG B O 1
ATOM 7463 N N . SER B 1 423 ? -1.268 1.295 -17.812 1 94.12 423 SER B N 1
ATOM 7464 C CA . SER B 1 423 ? -2.455 1.907 -18.406 1 94.12 423 SER B CA 1
ATOM 7465 C C . SER B 1 423 ? -3.631 0.937 -18.422 1 94.12 423 SER B C 1
ATOM 7467 O O . SER B 1 423 ? -4.754 1.312 -18.062 1 94.12 423 SER B O 1
ATOM 7469 N N . ASP B 1 424 ? -3.396 -0.265 -18.781 1 93.88 424 ASP B N 1
ATOM 7470 C CA . ASP B 1 424 ? -4.43 -1.296 -18.797 1 93.88 424 ASP B CA 1
ATOM 7471 C C . ASP B 1 424 ? -4.984 -1.544 -17.391 1 93.88 424 ASP B C 1
ATOM 7473 O O . ASP B 1 424 ? -6.188 -1.76 -17.234 1 93.88 424 ASP B O 1
ATOM 7477 N N . LEU B 1 425 ? -4.152 -1.521 -16.422 1 93.62 425 LEU B N 1
ATOM 7478 C CA . LEU B 1 425 ? -4.559 -1.745 -15.031 1 93.62 425 LEU B CA 1
ATOM 7479 C C . LEU B 1 425 ? -5.438 -0.605 -14.531 1 93.62 425 LEU B C 1
ATOM 7481 O O . LEU B 1 425 ? -6.496 -0.844 -13.945 1 93.62 425 LEU B O 1
ATOM 7485 N N . MET B 1 426 ? -4.988 0.595 -14.789 1 91.12 426 MET B N 1
ATOM 7486 C CA . MET B 1 426 ? -5.691 1.771 -14.289 1 91.12 426 MET B CA 1
ATOM 7487 C C . MET B 1 426 ? -7.035 1.943 -14.992 1 91.12 426 MET B C 1
ATOM 7489 O O . MET B 1 426 ? -8.031 2.295 -14.367 1 91.12 426 MET B O 1
ATOM 7493 N N . HIS B 1 427 ? -7.051 1.63 -16.281 1 88.38 427 HIS B N 1
ATOM 7494 C CA . HIS B 1 427 ? -8.266 1.89 -17.062 1 88.38 427 HIS B CA 1
ATOM 7495 C C . HIS B 1 427 ? -9.141 0.644 -17.156 1 88.38 427 HIS B C 1
ATOM 7497 O O . HIS B 1 427 ? -10.07 0.59 -17.953 1 88.38 427 HIS B O 1
ATOM 7503 N N . GLY B 1 428 ? -8.828 -0.389 -16.359 1 84.5 428 GLY B N 1
ATOM 7504 C CA . GLY B 1 428 ? -9.734 -1.5 -16.109 1 84.5 428 GLY B CA 1
ATOM 7505 C C . GLY B 1 428 ? -9.656 -2.584 -17.172 1 84.5 428 GLY B C 1
ATOM 7506 O O . GLY B 1 428 ? -10.516 -3.473 -17.219 1 84.5 428 GLY B O 1
ATOM 7507 N N . ASN B 1 429 ? -8.719 -2.539 -18.062 1 86.44 429 ASN B N 1
ATOM 7508 C CA . ASN B 1 429 ? -8.602 -3.51 -19.156 1 86.44 429 ASN B CA 1
ATOM 7509 C C . ASN B 1 429 ? -7.871 -4.77 -18.688 1 86.44 429 ASN B C 1
ATOM 7511 O O . ASN B 1 429 ? -7.863 -5.777 -19.406 1 86.44 429 ASN B O 1
ATOM 7515 N N . ARG B 1 430 ? -7.375 -4.695 -17.578 1 90.12 430 ARG B N 1
ATOM 7516 C CA . ARG B 1 430 ? -6.625 -5.824 -17.047 1 90.12 430 ARG B CA 1
ATOM 7517 C C . ARG B 1 430 ? -6.918 -6.027 -15.562 1 90.12 430 ARG B C 1
ATOM 7519 O O . ARG B 1 430 ? -7.027 -5.059 -14.812 1 90.12 430 ARG B O 1
ATOM 7526 N N . SER B 1 431 ? -7.051 -7.266 -15.219 1 90.06 431 SER B N 1
ATOM 7527 C CA . SER B 1 431 ? -7.309 -7.582 -13.812 1 90.06 431 SER B CA 1
ATOM 7528 C C . SER B 1 431 ? -6.055 -7.387 -12.969 1 90.06 431 SER B C 1
ATOM 7530 O O . SER B 1 431 ? -4.949 -7.727 -13.391 1 90.06 431 SER B O 1
ATOM 7532 N N . PRO B 1 432 ? -6.227 -6.848 -11.75 1 91.62 432 PRO B N 1
ATOM 7533 C CA . PRO B 1 432 ? -5.074 -6.73 -10.852 1 91.62 432 PRO B CA 1
ATOM 7534 C C . PRO B 1 432 ? -4.555 -8.086 -10.383 1 91.62 432 PRO B C 1
ATOM 7536 O O . PRO B 1 432 ? -3.48 -8.164 -9.773 1 91.62 432 PRO B O 1
ATOM 7539 N N . PHE B 1 433 ? -5.258 -9.164 -10.656 1 87.06 433 PHE B N 1
ATOM 7540 C CA . PHE B 1 433 ? -4.863 -10.484 -10.172 1 87.06 433 PHE B CA 1
ATOM 7541 C C . PHE B 1 433 ? -4.297 -11.328 -11.305 1 87.06 433 PHE B C 1
ATOM 7543 O O . PHE B 1 433 ? -4.078 -12.531 -11.141 1 87.06 433 PHE B O 1
ATOM 7550 N N . ASP B 1 434 ? -4.113 -10.68 -12.445 1 87.31 434 ASP B N 1
ATOM 7551 C CA . ASP B 1 434 ? -3.459 -11.375 -13.547 1 87.31 434 ASP B CA 1
ATOM 7552 C C . ASP B 1 434 ? -2.107 -11.938 -13.117 1 87.31 434 ASP B C 1
ATOM 7554 O O . ASP B 1 434 ? -1.237 -11.195 -12.656 1 87.31 434 ASP B O 1
ATOM 7558 N N . PRO B 1 435 ? -1.871 -13.219 -13.266 1 80.25 435 PRO B N 1
ATOM 7559 C CA . PRO B 1 435 ? -0.652 -13.875 -12.781 1 80.25 435 PRO B CA 1
ATOM 7560 C C . PRO B 1 435 ? 0.601 -13.391 -13.516 1 80.25 435 PRO B C 1
ATOM 7562 O O . PRO B 1 435 ? 1.715 -13.562 -13.008 1 80.25 435 PRO B O 1
ATOM 7565 N N . GLU B 1 436 ? 0.429 -12.812 -14.641 1 82.56 436 GLU B N 1
ATOM 7566 C CA . GLU B 1 436 ? 1.568 -12.367 -15.438 1 82.56 436 GLU B CA 1
ATOM 7567 C C . GLU B 1 436 ? 2.16 -11.07 -14.891 1 82.56 436 GLU B C 1
ATOM 7569 O O . GLU B 1 436 ? 3.264 -10.68 -15.266 1 82.56 436 GLU B O 1
ATOM 7574 N N . LEU B 1 437 ? 1.461 -10.445 -14 1 92.38 437 LEU B N 1
ATOM 7575 C CA . LEU B 1 437 ? 1.862 -9.125 -13.539 1 92.38 437 LEU B CA 1
ATOM 7576 C C . LEU B 1 437 ? 3.135 -9.203 -12.703 1 92.38 437 LEU B C 1
ATOM 7578 O O . LEU B 1 437 ? 3.861 -8.219 -12.57 1 92.38 437 LEU B O 1
ATOM 7582 N N . GLY B 1 438 ? 3.451 -10.375 -12.148 1 88.31 438 GLY B N 1
ATOM 7583 C CA . GLY B 1 438 ? 4.668 -10.523 -11.375 1 88.31 438 GLY B CA 1
ATOM 7584 C C . GLY B 1 438 ? 5.926 -10.234 -12.172 1 88.31 438 GLY B C 1
ATOM 7585 O O . GLY B 1 438 ? 6.812 -9.516 -11.711 1 88.31 438 GLY B O 1
ATOM 7586 N N . VAL B 1 439 ? 5.965 -10.789 -13.352 1 82.81 439 VAL B N 1
ATOM 7587 C CA . VAL B 1 439 ? 7.129 -10.617 -14.219 1 82.81 439 VAL B CA 1
ATOM 7588 C C . VAL B 1 439 ? 7.215 -9.164 -14.68 1 82.81 439 VAL B C 1
ATOM 7590 O O . VAL B 1 439 ? 8.305 -8.586 -14.75 1 82.81 439 VAL B O 1
ATOM 7593 N N . VAL B 1 440 ? 6.086 -8.578 -14.945 1 91.5 440 VAL B N 1
ATOM 7594 C CA . VAL B 1 440 ? 6.047 -7.191 -15.398 1 91.5 440 VAL B CA 1
ATOM 7595 C C . VAL B 1 440 ? 6.543 -6.27 -14.289 1 91.5 440 VAL B C 1
ATOM 7597 O O . VAL B 1 440 ? 7.234 -5.285 -14.555 1 91.5 440 VAL B O 1
ATOM 7600 N N . ALA B 1 441 ? 6.176 -6.625 -13.07 1 93.5 441 ALA B N 1
ATOM 7601 C CA . ALA B 1 441 ? 6.582 -5.816 -11.93 1 93.5 441 ALA B CA 1
ATOM 7602 C C . ALA B 1 441 ? 8.102 -5.781 -11.797 1 93.5 441 ALA B C 1
ATOM 7604 O O . ALA B 1 441 ? 8.68 -4.75 -11.438 1 93.5 441 ALA B O 1
ATOM 7605 N N . VAL B 1 442 ? 8.766 -6.871 -12.102 1 88.62 442 VAL B N 1
ATOM 7606 C CA . VAL B 1 442 ? 10.219 -6.941 -12.031 1 88.62 442 VAL B CA 1
ATOM 7607 C C . VAL B 1 442 ? 10.836 -6.008 -13.07 1 88.62 442 VAL B C 1
ATOM 7609 O O . VAL B 1 442 ? 11.781 -5.27 -12.773 1 88.62 442 VAL B O 1
ATOM 7612 N N . LYS B 1 443 ? 10.281 -6.066 -14.234 1 90.38 443 LYS B N 1
ATOM 7613 C CA . LYS B 1 443 ? 10.758 -5.195 -15.305 1 90.38 443 LYS B CA 1
ATOM 7614 C C . LYS B 1 443 ? 10.531 -3.727 -14.961 1 90.38 443 LYS B C 1
ATOM 7616 O O . LYS B 1 443 ? 11.414 -2.891 -15.164 1 90.38 443 LYS B O 1
ATOM 7621 N N . ALA B 1 444 ? 9.336 -3.408 -14.461 1 95.75 444 ALA B N 1
ATOM 7622 C CA . ALA B 1 444 ? 9 -2.039 -14.078 1 95.75 444 ALA B CA 1
ATOM 7623 C C . ALA B 1 444 ? 9.945 -1.521 -13.008 1 95.75 444 ALA B C 1
ATOM 7625 O O . ALA B 1 444 ? 10.367 -0.361 -13.039 1 95.75 444 ALA B O 1
ATOM 7626 N N . ALA B 1 445 ? 10.312 -2.391 -12.07 1 94.44 445 ALA B N 1
ATOM 7627 C CA . ALA B 1 445 ? 11.227 -2.029 -10.992 1 94.44 445 ALA B CA 1
ATOM 7628 C C . ALA B 1 445 ? 12.602 -1.652 -11.539 1 94.44 445 ALA B C 1
ATOM 7630 O O . ALA B 1 445 ? 13.18 -0.647 -11.133 1 94.44 445 ALA B O 1
ATOM 7631 N N . SER B 1 446 ? 13.062 -2.463 -12.438 1 91.12 446 SER B N 1
ATOM 7632 C CA . SER B 1 446 ? 14.383 -2.229 -13.016 1 91.12 446 SER B CA 1
ATOM 7633 C C . SER B 1 446 ? 14.414 -0.927 -13.812 1 91.12 446 SER B C 1
ATOM 7635 O O . SER B 1 446 ? 15.352 -0.137 -13.68 1 91.12 446 SER B O 1
ATOM 7637 N N . VAL B 1 447 ? 13.414 -0.721 -14.602 1 94.75 447 VAL B N 1
ATOM 7638 C CA . VAL B 1 447 ? 13.32 0.475 -15.43 1 94.75 447 VAL B CA 1
ATOM 7639 C C . VAL B 1 447 ? 13.234 1.716 -14.547 1 94.75 447 VAL B C 1
ATOM 7641 O O . VAL B 1 447 ? 13.961 2.691 -14.758 1 94.75 447 VAL B O 1
ATOM 7644 N N . ALA B 1 448 ? 12.398 1.664 -13.523 1 96.25 448 ALA B N 1
ATOM 7645 C CA . ALA B 1 448 ? 12.195 2.811 -12.641 1 96.25 448 ALA B CA 1
ATOM 7646 C C . ALA B 1 448 ? 13.469 3.127 -11.859 1 96.25 448 ALA B C 1
ATOM 7648 O O . ALA B 1 448 ? 13.859 4.289 -11.742 1 96.25 448 ALA B O 1
ATOM 7649 N N . GLN B 1 449 ? 14.117 2.1 -11.352 1 93.31 449 GLN B N 1
ATOM 7650 C CA . GLN B 1 449 ? 15.344 2.277 -10.578 1 93.31 449 GLN B CA 1
ATOM 7651 C C . GLN B 1 449 ? 16.422 2.973 -11.406 1 93.31 449 GLN B C 1
ATOM 7653 O O . GLN B 1 449 ? 17 3.965 -10.961 1 93.31 449 GLN B O 1
ATOM 7658 N N . SER B 1 450 ? 16.641 2.467 -12.586 1 92.38 450 SER B N 1
ATOM 7659 C CA . SER B 1 450 ? 17.672 3.023 -13.453 1 92.38 450 SER B CA 1
ATOM 7660 C C . SER B 1 450 ? 17.312 4.438 -13.898 1 92.38 450 SER B C 1
ATOM 7662 O O . SER B 1 450 ? 18.172 5.316 -13.945 1 92.38 450 SER B O 1
ATOM 7664 N N . ALA B 1 451 ? 16.047 4.621 -14.195 1 96 451 ALA B N 1
ATOM 7665 C CA . ALA B 1 451 ? 15.609 5.938 -14.656 1 96 451 ALA B CA 1
ATOM 7666 C C . ALA B 1 451 ? 15.789 6.988 -13.562 1 96 451 ALA B C 1
ATOM 7668 O O . ALA B 1 451 ? 16.234 8.109 -13.844 1 96 451 ALA B O 1
ATOM 7669 N N . ILE B 1 452 ? 15.453 6.703 -12.336 1 95.38 452 ILE B N 1
ATOM 7670 C CA . ILE B 1 452 ? 15.578 7.652 -11.234 1 95.38 452 ILE B CA 1
ATOM 7671 C C . ILE B 1 452 ? 17.047 7.977 -10.992 1 95.38 452 ILE B C 1
ATOM 7673 O O . ILE B 1 452 ? 17.422 9.148 -10.859 1 95.38 452 ILE B O 1
ATOM 7677 N N . SER B 1 453 ? 17.875 6.949 -10.977 1 92.69 453 SER B N 1
ATOM 7678 C CA . SER B 1 453 ? 19.312 7.152 -10.758 1 92.69 453 SER B CA 1
ATOM 7679 C C . SER B 1 453 ? 19.906 8.055 -11.836 1 92.69 453 SER B C 1
ATOM 7681 O O . SER B 1 453 ? 20.641 8.992 -11.531 1 92.69 453 SER B O 1
ATOM 7683 N N . ASN B 1 454 ? 19.547 7.789 -13.031 1 93 454 ASN B N 1
ATOM 7684 C CA . ASN B 1 454 ? 20.109 8.547 -14.141 1 93 454 ASN B CA 1
ATOM 7685 C C . ASN B 1 454 ? 19.5 9.945 -14.234 1 93 454 ASN B C 1
ATOM 7687 O O . ASN B 1 454 ? 20.125 10.859 -14.781 1 93 454 ASN B O 1
ATOM 7691 N N . SER B 1 455 ? 18.297 10.086 -13.734 1 94.25 455 SER B N 1
ATOM 7692 C CA . SER B 1 455 ? 17.672 11.398 -13.719 1 94.25 455 SER B CA 1
ATOM 7693 C C . SER B 1 455 ? 18.438 12.367 -12.828 1 94.25 455 SER B C 1
ATOM 7695 O O . SER B 1 455 ? 18.469 13.57 -13.094 1 94.25 455 SER B O 1
ATOM 7697 N N . VAL B 1 456 ? 19.031 11.867 -11.789 1 92.44 456 VAL B N 1
ATOM 7698 C CA . VAL B 1 456 ? 19.844 12.703 -10.906 1 92.44 456 VAL B CA 1
ATOM 7699 C C . VAL B 1 456 ? 21.031 13.273 -11.68 1 92.44 456 VAL B C 1
ATOM 7701 O O . VAL B 1 456 ? 21.344 14.461 -11.562 1 92.44 456 VAL B O 1
ATOM 7704 N N . SER B 1 457 ? 21.641 12.461 -12.5 1 89.19 457 SER B N 1
ATOM 7705 C CA . SER B 1 457 ? 22.75 12.898 -13.328 1 89.19 457 SER B CA 1
ATOM 7706 C C . SER B 1 457 ? 22.312 13.938 -14.352 1 89.19 457 SER B C 1
ATOM 7708 O O . SER B 1 457 ? 23.016 14.922 -14.594 1 89.19 457 SER B O 1
ATOM 7710 N N . LEU B 1 458 ? 21.25 13.672 -14.945 1 91.12 458 LEU B N 1
ATOM 7711 C CA . LEU B 1 458 ? 20.703 14.617 -15.922 1 91.12 458 LEU B CA 1
ATOM 7712 C C . LEU B 1 458 ? 20.422 15.969 -15.273 1 91.12 458 LEU B C 1
ATOM 7714 O O . LEU B 1 458 ? 20.734 17.016 -15.844 1 91.12 458 LEU B O 1
ATOM 7718 N N . LEU B 1 459 ? 19.812 15.93 -14.141 1 89.44 459 LEU B N 1
ATOM 7719 C CA . LEU B 1 459 ? 19.484 17.172 -13.445 1 89.44 459 LEU B CA 1
ATOM 7720 C C . LEU B 1 459 ? 20.75 17.953 -13.102 1 89.44 459 LEU B C 1
ATOM 7722 O O . LEU B 1 459 ? 20.75 19.188 -13.148 1 89.44 459 LEU B O 1
ATOM 7726 N N . ASN B 1 460 ? 21.734 17.219 -12.727 1 86.5 460 ASN B N 1
ATOM 7727 C CA . ASN B 1 460 ? 23.016 17.875 -12.453 1 86.5 460 ASN B CA 1
ATOM 7728 C C . ASN B 1 460 ? 23.562 18.578 -13.695 1 86.5 460 ASN B C 1
ATOM 7730 O O . ASN B 1 460 ? 24.109 19.672 -13.602 1 86.5 460 ASN B O 1
ATOM 7734 N N . LYS B 1 461 ? 23.453 17.984 -14.742 1 88 461 LYS B N 1
ATOM 7735 C CA . LYS B 1 461 ? 23.906 18.578 -15.992 1 88 461 LYS B CA 1
ATOM 7736 C C . LYS B 1 461 ? 23.062 19.797 -16.344 1 88 461 LYS B C 1
ATOM 7738 O O . LYS B 1 461 ? 23.594 20.781 -16.891 1 88 461 LYS B O 1
ATOM 7743 N N . VAL B 1 462 ? 21.797 19.688 -16.125 1 89.56 462 VAL B N 1
ATOM 7744 C CA . VAL B 1 462 ? 20.906 20.812 -16.375 1 89.56 462 VAL B CA 1
ATOM 7745 C C . VAL B 1 462 ? 21.297 21.984 -15.492 1 89.56 462 VAL B C 1
ATOM 7747 O O . VAL B 1 462 ? 21.344 23.141 -15.953 1 89.56 462 VAL B O 1
ATOM 7750 N N . ARG B 1 463 ? 21.594 21.703 -14.273 1 88.12 463 ARG B N 1
ATOM 7751 C CA . ARG B 1 463 ? 22.016 22.75 -13.344 1 88.12 463 ARG B CA 1
ATOM 7752 C C . ARG B 1 463 ? 23.297 23.422 -13.812 1 88.12 463 ARG B C 1
ATOM 7754 O O . ARG B 1 463 ? 23.438 24.641 -13.742 1 88.12 463 ARG B O 1
ATOM 7761 N N . GLU B 1 464 ? 24.203 22.625 -14.242 1 87.38 464 GLU B N 1
ATOM 7762 C CA . GLU B 1 464 ? 25.469 23.141 -14.758 1 87.38 464 GLU B CA 1
ATOM 7763 C C . GLU B 1 464 ? 25.234 24.047 -15.961 1 87.38 464 GLU B C 1
ATOM 7765 O O . GLU B 1 464 ? 25.844 25.125 -16.062 1 87.38 464 GLU B O 1
ATOM 7770 N N . TYR B 1 465 ? 24.438 23.625 -16.781 1 87.19 465 TYR B N 1
ATOM 7771 C CA . TYR B 1 465 ? 24.156 24.375 -18 1 87.19 465 TYR B CA 1
ATOM 7772 C C . TYR B 1 465 ? 23.484 25.703 -17.672 1 87.19 465 TYR B C 1
ATOM 7774 O O . TYR B 1 465 ? 23.844 26.75 -18.234 1 87.19 465 TYR B O 1
ATOM 7782 N N . VAL B 1 466 ? 22.5 25.656 -16.812 1 87.94 466 VAL B N 1
ATOM 7783 C CA . VAL B 1 466 ? 21.75 26.859 -16.453 1 87.94 466 VAL B CA 1
ATOM 7784 C C . VAL B 1 466 ? 22.672 27.828 -15.688 1 87.94 466 VAL B C 1
ATOM 7786 O O . VAL B 1 466 ? 22.594 29.031 -15.867 1 87.94 466 VAL B O 1
ATOM 7789 N N . ASN B 1 467 ? 23.5 27.219 -14.859 1 87.06 467 ASN B N 1
ATOM 7790 C CA . ASN B 1 467 ? 24.453 28.047 -14.125 1 87.06 467 ASN B CA 1
ATOM 7791 C C . ASN B 1 467 ? 25.422 28.766 -15.062 1 87.06 467 ASN B C 1
ATOM 7793 O O . ASN B 1 467 ? 25.75 29.922 -14.844 1 87.06 467 ASN B O 1
ATOM 7797 N N . GLU B 1 468 ? 25.875 28.156 -15.984 1 87 468 GLU B N 1
ATOM 7798 C CA . GLU B 1 468 ? 26.812 28.734 -16.953 1 87 468 GLU B CA 1
ATOM 7799 C C . GLU B 1 468 ? 26.125 29.828 -17.781 1 87 468 GLU B C 1
ATOM 7801 O O . GLU B 1 468 ? 26.734 30.844 -18.094 1 87 468 GLU B O 1
ATOM 7806 N N . ARG B 1 469 ? 24.906 29.625 -18.031 1 84.81 469 ARG B N 1
ATOM 7807 C CA . ARG B 1 469 ? 24.203 30.531 -18.938 1 84.81 469 ARG B CA 1
ATOM 7808 C C . ARG B 1 469 ? 23.578 31.703 -18.188 1 84.81 469 ARG B C 1
ATOM 7810 O O . ARG B 1 469 ? 23.578 32.844 -18.672 1 84.81 469 ARG B O 1
ATOM 7817 N N . GLU B 1 470 ? 22.938 31.344 -17.078 1 82.56 470 GLU B N 1
ATOM 7818 C CA . GLU B 1 470 ? 22.109 32.344 -16.422 1 82.56 470 GLU B CA 1
ATOM 7819 C C . GLU B 1 470 ? 22.703 32.719 -15.055 1 82.56 470 GLU B C 1
ATOM 7821 O O . GLU B 1 470 ? 22.266 33.688 -14.438 1 82.56 470 GLU B O 1
ATOM 7826 N N . GLY B 1 471 ? 23.688 32.062 -14.602 1 73.25 471 GLY B N 1
ATOM 7827 C CA . GLY B 1 471 ? 24.281 32.312 -13.297 1 73.25 471 GLY B CA 1
ATOM 7828 C C . GLY B 1 471 ? 23.375 31.891 -12.148 1 73.25 471 GLY B C 1
ATOM 7829 O O . GLY B 1 471 ? 23.469 32.406 -11.047 1 73.25 471 GLY B O 1
ATOM 7830 N N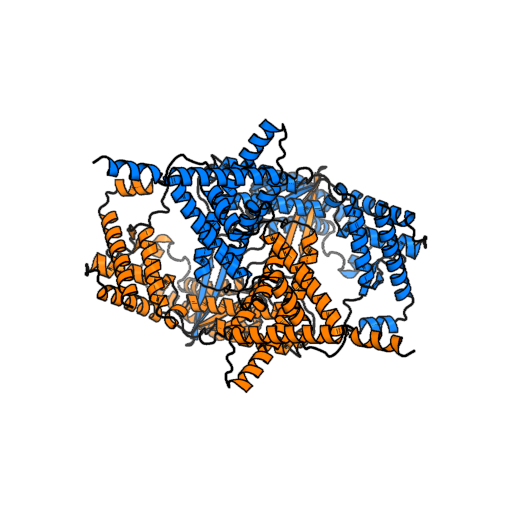 . SER B 1 472 ? 22.312 31.141 -12.516 1 73.62 472 SER B N 1
ATOM 7831 C CA . SER B 1 472 ? 21.359 30.672 -11.508 1 73.62 472 SER B CA 1
ATOM 7832 C C . SER B 1 472 ? 21.562 29.188 -11.219 1 73.62 472 SER B C 1
ATOM 7834 O O . SER B 1 472 ? 21.844 28.406 -12.117 1 73.62 472 SER B O 1
ATOM 7836 N N . ASN B 1 473 ? 21.531 28.875 -9.938 1 69.88 473 ASN B N 1
ATOM 7837 C CA . ASN B 1 473 ? 21.672 27.469 -9.555 1 69.88 473 ASN B CA 1
ATOM 7838 C C . ASN B 1 473 ? 20.312 26.828 -9.281 1 69.88 473 ASN B C 1
ATOM 7840 O O . ASN B 1 473 ? 20.234 25.781 -8.641 1 69.88 473 ASN B O 1
ATOM 7844 N N . SER B 1 474 ? 19.25 27.547 -9.773 1 78.12 474 SER B N 1
ATOM 7845 C CA . SER B 1 474 ? 17.922 27.016 -9.5 1 78.12 474 SER B CA 1
ATOM 7846 C C . SER B 1 474 ? 17.141 26.781 -10.789 1 78.12 474 SER B C 1
ATOM 7848 O O . SER B 1 474 ? 16.234 27.547 -11.117 1 78.12 474 SER B O 1
ATOM 7850 N N . PRO B 1 475 ? 17.484 25.703 -11.391 1 82.31 475 PRO B N 1
ATOM 7851 C CA . PRO B 1 475 ? 16.766 25.422 -12.641 1 82.31 475 PRO B CA 1
ATOM 7852 C C . PRO B 1 475 ? 15.273 25.234 -12.43 1 82.31 475 PRO B C 1
ATOM 7854 O O . PRO B 1 475 ? 14.836 24.875 -11.336 1 82.31 475 PRO B O 1
ATOM 7857 N N . LYS B 1 476 ? 14.492 25.562 -13.555 1 83.38 476 LYS B N 1
ATOM 7858 C CA . LYS B 1 476 ? 13.031 25.469 -13.586 1 83.38 476 LYS B CA 1
ATOM 7859 C C . LYS B 1 476 ? 12.57 24.281 -14.422 1 83.38 476 LYS B C 1
ATOM 7861 O O . LYS B 1 476 ? 13.359 23.703 -15.164 1 83.38 476 LYS B O 1
ATOM 7866 N N . PRO B 1 477 ? 11.312 23.891 -14.234 1 83.31 477 PRO B N 1
ATOM 7867 C CA . PRO B 1 477 ? 10.789 22.781 -15.031 1 83.31 477 PRO B CA 1
ATOM 7868 C C . PRO B 1 477 ? 10.953 23 -16.531 1 83.31 477 PRO B C 1
ATOM 7870 O O . PRO B 1 477 ? 11.156 22.031 -17.281 1 83.31 477 PRO B O 1
ATOM 7873 N N . ALA B 1 478 ? 10.914 24.234 -16.891 1 88.31 478 ALA B N 1
ATOM 7874 C CA . ALA B 1 478 ? 11.094 24.562 -18.297 1 88.31 478 ALA B CA 1
ATOM 7875 C C . ALA B 1 478 ? 12.492 24.172 -18.781 1 88.31 478 ALA B C 1
ATOM 7877 O O . ALA B 1 478 ? 12.68 23.797 -19.938 1 88.31 478 ALA B O 1
ATOM 7878 N N . ASP B 1 479 ? 13.461 24.266 -17.938 1 91.06 479 ASP B N 1
ATOM 7879 C CA . ASP B 1 479 ? 14.836 23.891 -18.266 1 91.06 479 ASP B CA 1
ATOM 7880 C C . ASP B 1 479 ? 14.953 22.375 -18.5 1 91.06 479 ASP B C 1
ATOM 7882 O O . ASP B 1 479 ? 15.695 21.938 -19.375 1 91.06 479 ASP B O 1
ATOM 7886 N N . LEU B 1 480 ? 14.273 21.672 -17.688 1 91.81 480 LEU B N 1
ATOM 7887 C CA . LEU B 1 480 ? 14.258 20.219 -17.859 1 91.81 480 LEU B CA 1
ATOM 7888 C C . LEU B 1 480 ? 13.578 19.844 -19.172 1 91.81 480 LEU B C 1
ATOM 7890 O O . LEU B 1 480 ? 14.031 18.938 -19.875 1 91.81 480 LEU B O 1
ATOM 7894 N N . GLU B 1 481 ? 12.469 20.547 -19.469 1 93.62 481 GLU B N 1
ATOM 7895 C CA . GLU B 1 481 ? 11.789 20.344 -20.75 1 93.62 481 GLU B CA 1
ATOM 7896 C C . GLU B 1 481 ? 12.734 20.594 -21.922 1 93.62 481 GLU B C 1
ATOM 7898 O O . GLU B 1 481 ? 12.766 19.828 -22.875 1 93.62 481 GLU B O 1
ATOM 7903 N N . SER B 1 482 ? 13.445 21.656 -21.812 1 93.44 482 SER B N 1
ATOM 7904 C CA . SER B 1 482 ? 14.406 22 -22.859 1 93.44 482 SER B CA 1
ATOM 7905 C C . SER B 1 482 ? 15.469 20.922 -23 1 93.44 482 SER B C 1
ATOM 7907 O O . SER B 1 482 ? 15.914 20.625 -24.125 1 93.44 482 SER B O 1
ATOM 7909 N N . ALA B 1 483 ? 15.922 20.422 -21.906 1 92.88 483 ALA B N 1
ATOM 7910 C CA . ALA B 1 483 ? 16.938 19.375 -21.922 1 92.88 483 ALA B CA 1
ATOM 7911 C C . ALA B 1 483 ? 16.422 18.125 -22.641 1 92.88 483 ALA B C 1
ATOM 7913 O O . ALA B 1 483 ? 17.109 17.547 -23.469 1 92.88 483 ALA B O 1
ATOM 7914 N N . TYR B 1 484 ? 15.227 17.688 -22.344 1 93.75 484 TYR B N 1
ATOM 7915 C CA . TYR B 1 484 ? 14.625 16.531 -22.984 1 93.75 484 TYR B CA 1
ATOM 7916 C C . TYR B 1 484 ? 14.461 16.75 -24.484 1 93.75 484 TYR B C 1
ATOM 7918 O O . TYR B 1 484 ? 14.742 15.867 -25.281 1 93.75 484 TYR B O 1
ATOM 7926 N N . THR B 1 485 ? 13.953 17.922 -24.812 1 93.69 485 THR B N 1
ATOM 7927 C CA . THR B 1 485 ? 13.742 18.266 -26.203 1 93.69 485 THR B CA 1
ATOM 7928 C C . THR B 1 485 ? 15.047 18.188 -26.984 1 93.69 485 THR B C 1
ATOM 7930 O O . THR B 1 485 ? 15.086 17.688 -28.109 1 93.69 485 THR B O 1
ATOM 7933 N N . LYS B 1 486 ? 16.094 18.672 -26.406 1 92.12 486 LYS B N 1
ATOM 7934 C CA . LYS B 1 486 ? 17.406 18.656 -27.047 1 92.12 486 LYS B CA 1
ATOM 7935 C C . LYS B 1 486 ? 17.891 17.219 -27.219 1 92.12 486 LYS B C 1
ATOM 7937 O O . LYS B 1 486 ? 18.484 16.875 -28.25 1 92.12 486 LYS B O 1
ATOM 7942 N N . LEU B 1 487 ? 17.734 16.453 -26.219 1 91.25 487 LEU B N 1
ATOM 7943 C CA . LEU B 1 487 ? 18.172 15.062 -26.281 1 91.25 487 LEU B CA 1
ATOM 7944 C C . LEU B 1 487 ? 17.375 14.289 -27.344 1 91.25 487 LEU B C 1
ATOM 7946 O O . LEU B 1 487 ? 17.938 13.477 -28.078 1 91.25 487 LEU B O 1
ATOM 7950 N N . GLU B 1 488 ? 16.109 14.531 -27.375 1 91.62 488 GLU B N 1
ATOM 7951 C CA . GLU B 1 488 ? 15.266 13.906 -28.391 1 91.62 488 GLU B CA 1
ATOM 7952 C C . GLU B 1 488 ? 15.68 14.328 -29.797 1 91.62 488 GLU B C 1
ATOM 7954 O O . GLU B 1 488 ? 15.672 13.508 -30.719 1 91.62 488 GLU B O 1
ATOM 7959 N N . ALA B 1 489 ? 15.992 15.555 -29.938 1 91.19 489 ALA B N 1
ATOM 7960 C CA . ALA B 1 489 ? 16.453 16.062 -31.219 1 91.19 489 ALA B CA 1
ATOM 7961 C C . ALA B 1 489 ? 17.766 15.391 -31.641 1 91.19 489 ALA B C 1
ATOM 7963 O O . ALA B 1 489 ? 17.969 15.109 -32.844 1 91.19 489 ALA B O 1
ATOM 7964 N N . LYS B 1 490 ? 18.594 15.156 -30.719 1 88.5 490 LYS B N 1
ATOM 7965 C CA . LYS B 1 490 ? 19.859 14.492 -31.016 1 88.5 490 LYS B CA 1
ATOM 7966 C C . LYS B 1 490 ? 19.641 13.07 -31.516 1 88.5 490 LYS B C 1
ATOM 7968 O O . LYS B 1 490 ? 20.344 12.609 -32.406 1 88.5 490 LYS B O 1
ATOM 7973 N N . ILE B 1 491 ? 18.75 12.383 -30.875 1 89.31 491 ILE B N 1
ATOM 7974 C CA . ILE B 1 491 ? 18.406 11.031 -31.312 1 89.31 491 ILE B CA 1
ATOM 7975 C C . ILE B 1 491 ? 17.891 11.062 -32.75 1 89.31 491 ILE B C 1
ATOM 7977 O O . ILE B 1 491 ? 18.234 10.203 -33.562 1 89.31 491 ILE B O 1
ATOM 7981 N N . LYS B 1 492 ? 17.031 12.023 -33.031 1 88.06 492 LYS B N 1
ATOM 7982 C CA . LYS B 1 492 ? 16.469 12.164 -34.344 1 88.06 492 LYS B CA 1
ATOM 7983 C C . LYS B 1 492 ? 17.578 12.422 -35.375 1 88.06 492 LYS B C 1
ATOM 7985 O O . LYS B 1 492 ? 17.562 11.836 -36.469 1 88.06 492 LYS B O 1
ATOM 7990 N N . VAL B 1 493 ? 18.5 13.281 -35.062 1 86 493 VAL B N 1
ATOM 7991 C CA . VAL B 1 493 ? 19.609 13.617 -35.969 1 86 493 VAL B CA 1
ATOM 7992 C C . VAL B 1 493 ? 20.469 12.383 -36.188 1 86 493 VAL B C 1
ATOM 7994 O O . VAL B 1 493 ? 20.891 12.125 -37.344 1 86 493 VAL B O 1
ATOM 7997 N N . PHE B 1 494 ? 20.688 11.695 -35.156 1 84.94 494 PHE B N 1
ATOM 7998 C CA . PHE B 1 494 ? 21.5 10.484 -35.25 1 84.94 494 PHE B CA 1
ATOM 7999 C C . PHE B 1 494 ? 20.812 9.438 -36.125 1 84.94 494 PHE B C 1
ATOM 8001 O O . PHE B 1 494 ? 21.453 8.742 -36.906 1 84.94 494 PHE B O 1
ATOM 8008 N N . ARG B 1 495 ? 19.562 9.266 -35.938 1 85.94 495 ARG B N 1
ATOM 8009 C CA . ARG B 1 495 ? 18.781 8.32 -36.719 1 85.94 495 ARG B CA 1
ATOM 8010 C C . ARG B 1 495 ? 18.797 8.695 -38.219 1 85.94 495 ARG B C 1
ATOM 8012 O O . ARG B 1 495 ? 18.938 7.824 -39.062 1 85.94 495 ARG B O 1
ATOM 8019 N N . ASP B 1 496 ? 18.656 9.977 -38.531 1 84.38 496 ASP B N 1
ATOM 8020 C CA . ASP B 1 496 ? 18.656 10.477 -39.906 1 84.38 496 ASP B CA 1
ATOM 8021 C C . ASP B 1 496 ? 20.031 10.289 -40.562 1 84.38 496 ASP B C 1
ATOM 8023 O O . ASP B 1 496 ? 20.109 10.117 -41.781 1 84.38 496 ASP B O 1
ATOM 8027 N N . SER B 1 497 ? 21.031 10.336 -39.75 1 81.81 497 SER B N 1
ATOM 8028 C CA . SER B 1 497 ? 22.391 10.188 -40.281 1 81.81 497 SER B CA 1
ATOM 8029 C C . SER B 1 497 ? 22.672 8.734 -40.656 1 81.81 497 SER B C 1
ATOM 8031 O O . SER B 1 497 ? 23.578 8.453 -41.438 1 81.81 497 SER B O 1
ATOM 8033 N N . GLN B 1 498 ? 21.953 7.809 -40.031 1 76.38 498 GLN B N 1
ATOM 8034 C CA . GLN B 1 498 ? 22.172 6.395 -40.312 1 76.38 498 GLN B CA 1
ATOM 8035 C C . GLN B 1 498 ? 21.297 5.938 -41.5 1 76.38 498 GLN B C 1
ATOM 8037 O O . GLN B 1 498 ? 21.5 4.844 -42.031 1 76.38 498 GLN B O 1
ATOM 8042 N N . GLU B 1 499 ? 20.203 6.598 -41.875 1 66.94 499 GLU B N 1
ATOM 8043 C CA . GLU B 1 499 ? 19.375 6.258 -43.031 1 66.94 499 GLU B CA 1
ATOM 8044 C C . GLU B 1 499 ? 20.125 6.539 -44.344 1 66.94 499 GLU B C 1
ATOM 8046 O O . GLU B 1 499 ? 20.703 7.609 -44.5 1 66.94 499 GLU B O 1
ATOM 8051 N N . PRO B 1 500 ? 20.516 5.574 -45.094 1 59.84 500 PRO B N 1
ATOM 8052 C CA . PRO B 1 500 ? 21.234 5.727 -46.375 1 59.84 500 PRO B CA 1
ATOM 8053 C C . PRO B 1 500 ? 20.672 6.844 -47.25 1 59.84 500 PRO B C 1
ATOM 8055 O O . PRO B 1 500 ? 19.453 7.035 -47.281 1 59.84 500 PRO B O 1
ATOM 8058 N N . SER B 1 501 ? 21.406 7.949 -47.469 1 49.84 501 SER B N 1
ATOM 8059 C CA . SER B 1 501 ? 21.062 8.914 -48.5 1 49.84 501 SER B CA 1
ATOM 8060 C C . SER B 1 501 ? 20.688 8.219 -49.812 1 49.84 501 SER B C 1
ATOM 8062 O O . SER B 1 501 ? 21.484 7.453 -50.375 1 49.84 501 SER B O 1
ATOM 8064 N N . GLU B 1 502 ? 19.531 7.859 -50.031 1 46.31 502 GLU B N 1
ATOM 8065 C CA . GLU B 1 502 ? 19.109 7.352 -51.344 1 46.31 502 GLU B CA 1
ATOM 8066 C C . GLU B 1 502 ? 19.703 8.18 -52.469 1 46.31 502 GLU B C 1
ATOM 8068 O O . GLU B 1 502 ? 19.578 7.824 -53.656 1 46.31 502 GLU B O 1
ATOM 8073 N N . ASP B 1 503 ? 20.062 9.469 -52.281 1 44.59 503 ASP B N 1
ATOM 8074 C CA . ASP B 1 503 ? 20.453 10.211 -53.469 1 44.59 503 ASP B CA 1
ATOM 8075 C C . ASP B 1 503 ? 21.719 9.633 -54.094 1 44.59 503 ASP B C 1
ATOM 8077 O O . ASP B 1 503 ? 22.109 10.008 -55.219 1 44.59 503 ASP B O 1
ATOM 8081 N N . ASN B 1 504 ? 22.547 8.977 -53.375 1 37.47 504 ASN B N 1
ATOM 8082 C CA . ASN B 1 504 ? 23.797 8.688 -54.062 1 37.47 504 ASN B CA 1
ATOM 8083 C C . ASN B 1 504 ? 23.703 7.426 -54.906 1 37.47 504 ASN B C 1
ATOM 8085 O O . ASN B 1 504 ? 24.688 6.984 -55.5 1 37.47 504 ASN B O 1
ATOM 8089 N N . ALA B 1 505 ? 22.594 6.617 -54.812 1 38.84 505 ALA B N 1
ATOM 8090 C CA . ALA B 1 505 ? 22.656 5.418 -55.656 1 38.84 505 ALA B CA 1
ATOM 8091 C C . ALA B 1 505 ? 22.203 5.723 -57.062 1 38.84 505 ALA B C 1
ATOM 8093 O O . ALA B 1 505 ? 22.438 4.934 -58 1 38.84 505 ALA B O 1
ATOM 8094 N N . HIS B 1 506 ? 21.375 6.77 -57.25 1 40.56 506 HIS B N 1
ATOM 8095 C CA . HIS B 1 506 ? 20.859 6.914 -58.625 1 40.56 506 HIS B CA 1
ATOM 8096 C C . HIS B 1 506 ? 21.938 7.5 -59.562 1 40.56 506 HIS B C 1
ATOM 8098 O O . HIS B 1 506 ? 21.719 7.594 -60.75 1 40.56 506 HIS B O 1
ATOM 8104 N N . THR B 1 507 ? 22.875 8.164 -58.969 1 36.38 507 THR B N 1
ATOM 8105 C CA . THR B 1 507 ? 23.688 8.828 -59.969 1 36.38 507 THR B CA 1
ATOM 8106 C C . THR B 1 507 ? 24.688 7.852 -60.594 1 36.38 507 THR B C 1
ATOM 8108 O O . THR B 1 507 ? 25.438 8.219 -61.5 1 36.38 507 THR B O 1
ATOM 8111 N N . ALA B 1 508 ? 24.828 6.629 -60 1 38.78 508 ALA B N 1
ATOM 8112 C CA . ALA B 1 508 ? 25.922 5.859 -60.562 1 38.78 508 ALA B CA 1
ATOM 8113 C C . ALA B 1 508 ? 25.469 5.141 -61.844 1 38.78 508 ALA B C 1
ATOM 8115 O O . ALA B 1 508 ? 26.297 4.664 -62.625 1 38.78 508 ALA B O 1
ATOM 8116 N N . SER B 1 509 ? 24.109 4.918 -61.906 1 38.59 509 SER B N 1
ATOM 8117 C CA . SER B 1 509 ? 23.812 4.016 -63.031 1 38.59 509 SER B CA 1
ATOM 8118 C C . SER B 1 509 ? 23.844 4.75 -64.375 1 38.59 509 SER B C 1
ATOM 8120 O O . SER B 1 509 ? 23.656 4.141 -65.438 1 38.59 509 SER B O 1
ATOM 8122 N N . THR B 1 510 ? 23.609 6.09 -64.312 1 38.38 510 THR B N 1
ATOM 8123 C CA . THR B 1 510 ? 23.406 6.605 -65.625 1 38.38 510 THR B CA 1
ATOM 8124 C C . THR B 1 510 ? 24.734 6.793 -66.375 1 38.38 510 THR B C 1
ATOM 8126 O O . THR B 1 510 ? 24.75 7.219 -67.5 1 38.38 510 THR B O 1
ATOM 8129 N N . GLN B 1 511 ? 25.859 6.828 -65.562 1 33.94 511 GLN B N 1
ATOM 8130 C CA . GLN B 1 511 ? 27.016 7.223 -66.312 1 33.94 511 GLN B CA 1
ATOM 8131 C C . GLN B 1 511 ? 27.625 6.031 -67.062 1 33.94 511 GLN B C 1
ATOM 8133 O O . GLN B 1 511 ? 28.547 6.191 -67.875 1 33.94 511 GLN B O 1
ATOM 8138 N N . GLU B 1 512 ? 27.094 4.789 -66.875 1 27 512 GLU B N 1
ATOM 8139 C CA . GLU B 1 512 ? 27.641 3.916 -67.875 1 27 512 GLU B CA 1
ATOM 8140 C C . GLU B 1 512 ? 26.812 3.973 -69.188 1 27 512 GLU B C 1
ATOM 8142 O O . GLU B 1 512 ? 25.578 4 -69.125 1 27 512 GLU B O 1
#

Organism: Gloeobacter violaceus (strain ATCC 29082 / PCC 7421) (NCBI:txid251221)

Radius of gyration: 33.06 Å; Cα contacts (8 Å, |Δi|>4): 1450; chains: 2; bounding box: 91×91×118 Å

Secondary structure (DSSP, 8-state):
-HHHHHHHHHHHHHHHHHHHHHHHS-HHHHHHHHHSS-GGGEEEEE-SSSTT-EEEEEHHHHHHHHHHHHHHHHT-HHHHHHS-HHHHHHHHHHHHIIIIIIS-----HHHHHHHHHHHHHHHHTT-EEEEEEEEEE-B---S-SEEEETTEEEEEHHHHHHHTHHHHHHHHHHHHHHHHHHHH--SPPHHHHHH---SS-HHHHHHHHHHHHHHHHHHHHTT-SEEEEEEEEEE-HHHHHHHHHHHHHHHHHHHHHHH-TTTTTT-EETTS-B--S-EEEEEEETTS-EEEEEE---SSB---TTHHHHHHSHHHHHHHHHHHHHTHHHH-GGG--HHHHHHHHHHHHHHHHHH-SSHHHHHHHHHHHHHHHH--S--S-HHHHHHHHHHHHHH-S--S-HHHHHHHHHHHHHHHHHHHHHHHHHTTSS-TT-TTHHHHHHHHHHHHHHHHHHHHHHHHHHHHHHHHHHS-S---HHHHHHHHHHHHHHHHHHHHHHS--GGGTTTSSS--/-HHHHHHHHHHHHHHHHHHHHHHHS-HHHHHHHHHSS-GGG--EEE-SSSTT-EEE--HHHHHHHHHHHHHHHHT-HHHHHHS-HHHHHHHHHHHHIIIIIIS-----HHHHHHHHHHHHHHHHTT-EEEEEEEEEE-B---S-SEEEETTEEEEEHHHHHHHTHHHHHHHHHHHHHHHHHHHH--SPPHHHHHH---SS-HHHHHHHHHHHHHHHHHHHHTT-SEEEEEEEEEE-HHHHHHHHHHHHHHHHHHHHHHH-TTTTTT-EETTS-B--S-EEEEEEETTS-EEEEEE---SSB---TTHHHHHHSHHHHHHHHHHHHHTHHHH-GGG--HHHHHHHHHHHHHHHHHH-SSHHHHHHHHHHHHHHHH--S--S-HHHHHHHHHHHHHH-S--S-HHHHHHHHHHHHHHHHHHHHHHHHHTTSS-TT-TTHHHHHHHHHHHHHHHHHHHHHHHHHHHHHHHHHHS-S---HHHHHHHHHHHHHHHHHHHHHHS--GGGTTTTSS--

Solvent-accessible surface area (backbone atoms only — not comparable to full-atom values): 53381 Å² total; per-residue (Å²): 109,76,66,55,45,51,49,42,40,52,37,51,51,49,36,52,51,41,34,51,52,51,68,68,45,52,72,66,55,51,43,52,51,47,68,39,89,42,56,84,41,59,33,73,41,65,28,63,87,41,87,94,42,67,38,59,29,43,38,65,40,54,49,36,48,52,49,47,45,48,55,57,32,69,76,32,62,71,58,47,71,31,48,41,63,67,62,36,40,50,36,38,53,45,45,45,30,36,44,46,63,66,66,58,43,73,93,41,60,68,54,51,51,52,40,50,52,50,20,49,50,59,46,55,70,58,40,43,38,38,32,38,46,44,38,19,35,60,64,63,53,73,74,67,58,59,50,73,42,52,66,32,38,36,27,30,36,70,57,49,51,63,74,41,41,68,60,50,49,52,50,34,49,51,41,24,52,53,38,34,51,57,59,68,40,82,68,84,50,79,57,39,76,76,74,46,71,76,90,55,56,54,66,53,48,12,47,50,60,31,39,47,61,55,53,50,43,49,58,60,42,65,82,29,61,25,30,33,36,32,72,26,62,71,19,17,59,70,43,38,52,51,26,42,50,50,33,50,51,48,43,50,24,54,51,24,56,73,58,32,62,76,62,27,38,51,49,40,48,67,91,40,70,42,64,68,40,66,50,62,47,38,33,28,40,80,91,54,60,77,45,81,47,77,44,79,49,70,72,45,39,74,76,56,92,69,44,57,60,64,53,62,33,68,73,54,13,50,51,48,50,55,54,18,54,54,41,46,25,53,54,36,66,88,60,57,41,72,56,54,45,34,53,51,44,19,41,48,29,38,40,52,21,40,56,44,83,52,35,44,61,20,30,44,26,21,48,28,17,46,24,26,70,45,39,69,62,93,65,94,52,56,67,60,48,38,10,49,45,44,13,48,29,62,61,53,74,89,57,101,42,79,66,45,57,56,48,35,53,52,36,22,50,53,40,36,51,48,47,49,51,35,48,28,44,44,49,33,75,37,64,67,77,46,80,67,34,54,63,50,26,53,52,30,47,53,52,33,43,46,27,56,59,36,43,54,54,50,50,51,51,50,32,52,52,40,29,74,71,70,70,39,86,70,59,50,59,67,53,53,46,50,51,52,53,52,53,53,48,49,52,52,52,53,54,59,70,67,49,76,70,69,74,69,65,65,67,63,64,70,76,106,110,77,66,55,46,50,49,41,41,52,38,51,50,49,34,52,50,35,32,52,52,49,66,68,44,50,71,66,54,51,43,52,51,48,66,40,86,45,56,84,44,60,32,72,42,65,29,62,87,40,88,93,41,68,37,58,35,30,38,65,34,53,50,35,50,50,51,47,46,47,56,56,32,68,76,32,63,71,59,46,72,31,47,40,63,68,63,36,40,51,36,38,53,47,45,45,30,37,42,45,63,66,65,55,44,74,94,41,62,67,54,50,50,49,40,50,53,50,19,48,50,60,48,55,69,58,41,42,37,38,32,37,46,44,38,19,34,60,63,64,53,72,74,66,59,61,50,73,42,52,64,33,39,36,28,30,37,71,57,49,50,64,74,41,42,68,59,51,50,53,50,34,50,52,41,23,52,53,39,34,51,57,60,68,40,82,68,83,51,79,57,38,73,74,74,47,72,77,88,57,56,53,66,53,48,11,48,50,60,31,40,46,62,56,53,51,41,50,58,60,42,67,83,30,59,25,30,35,36,32,72,28,62,70,19,18,60,69,42,38,51,51,27,44,49,49,34,50,51,49,43,51,26,54,51,24,56,72,57,33,59,77,59,27,39,49,47,39,49,66,91,39,70,42,62,69,39,66,51,62,46,39,34,29,40,80,91,55,62,74,45,80,45,78,44,81,49,70,72,44,37,75,76,56,92,71,45,58,60,64,54,61,32,69,72,54,12,50,51,49,50,55,53,18,54,52,42,45,26,54,55,36,66,89,61,57,42,72,57,53,45,35,52,52,43,21,41,49,29,37,38,51,21,41,58,44,84,52,35,43,62,19,30,43,27,21,47,29,17,45,23,26,68,46,40,67,62,94,65,92,51,56,67,61,48,38,10,48,47,44,12,48,30,62,62,53,75,89,58,102,41,78,64,45,58,56,49,36,52,51,37,22,50,53,39,35,52,50,48,50,52,36,48,29,44,44,49,33,74,36,65,67,76,47,79,66,36,55,63,52,26,53,52,32,47,53,53,34,43,46,26,54,60,36,42,54,54,50,49,52,51,51,32,50,52,38,28,73,72,68,70,40,85,69,60,50,59,66,54,54,43,50,51,52,53,51,53,54,50,48,53,52,53,54,53,59,70,67,49,76,70,68,72,69,65,65,65,61,65,68,76,108

pLDDT: mean 86.13, std 12.49, range [27.0, 98.31]

Nearest PDB structures (foldseek):
  8svp-assembly1_B  TM=1.817E-01  e=8.451E-01  Homo sapiens
  8svp-assembly1_B  TM=1.820E-01  e=1.201E+00  Homo sapiens
  7dla-assembly1_A  TM=2.143E-01  e=7.348E+00  Escherichia coli K-12

Sequence (1024 aa):
MANKAQEHLQDAEFIFDEIMRFAAMSQDEKFALLGSRSLDRLALIPNPFYTGTYLVCGVEAMRCFARMSKRYLDSRPVDKDEVDFDTFRKAVISDFGRRFVKDRKVVDTRQIDKMFTAALSRAKAEYSELTHFIPCILVHDEEPAEITIGPVRFTRREKFLAENQEEFDAERNKRYEASLKSQLDPTPKPWDKVFGKPTGTPEESASEAADFFFKRFEEYCSGFSWMAQVSVPRCHPKVSAERARLAVEGALDVLRLHLGRGRGAKLRQGNSPSIGTDFVELSRHAQGGFSFSYSFGSAEEILGPGWFPVVFEGPKGQILQAVGEMLWSYLDPSRTDQLNQRILDALSWHGQAVREILPSAKIVKFVAALERLTITKRTEDLRKTVSRRTALLLLGMPQNDPSYLKEFDHNCAEAQFVYDVRSDLMHGNRSPFDPELGVVAVKAASVAQSAISNSVSLLNKVREYVNEREGSNSPKPADLESAYTKLEAKIKVFRDSQEPSEDNAHTASTQEMANKAQEHLQDAEFIFDEIMRFAAMSQDEKFALLGSRSLDRLALIPNPFYTGTYLVCGVEAMRCFARMSKRYLDSRPVDKDEVDFDTFRKAVISDFGRRFVKDRKVVDTRQIDKMFTAALSRAKAEYSELTHFIPCILVHDEEPAEITIGPVRFTRREKFLAENQEEFDAERNKRYEASLKSQLDPTPKPWDKVFGKPTGTPEESASEAADFFFKRFEEYCSGFSWMAQVSVPRCHPKVSAERARLAVEGALDVLRLHLGRGRGAKLRQGNSPSIGTDFVELSRHAQGGFSFSYSFGSAEEILGPGWFPVVFEGPKGQILQAVGEMLWSYLDPSRTDQLNQRILDALSWHGQAVREILPSAKIVKFVAALERLTITKRTEDLRKTVSRRTALLLLGMPQNDPSYLKEFDHNCAEAQFVYDVRSDLMHGNRSPFDPELGVVAVKAASVAQSAISNSVSLLNKVREYVNEREGSNSPKPADLESAYTKLEAKIKVFRDSQEPSEDNAHTASTQE